Protein AF-0000000080676774 (afdb_homodimer)

Sequence (1352 aa):
MTILSKLVGLSRFTGVSVKSALNHGKLSYHTITRLPWWKQPISRSQILKSWKICGFGTGLAAITVRKAACAPKLNKRVDHLRRDDQNASMTISELWELIRPFFGWFFAAVVCAILSAYINIQIPLCLGDLVNGIVEIIKDESKNLRSHFDQLKPSAVHLVTLYIAQSALTFLYISFLTILGERMATKMRSNLFTKFLHHDMAFFDTHKTGELSARLNADVQEFKSSFKLCVSQGLRTFAQTIGCIGSLYFLSPTMTMYTVAVVPGIILAGSAIGAGLRQLSRRAQAQSATASAVSDEALTNMRTVRAFAMEKLESKLFDAELNKSRAMQEQLGIGIGVFQAGTNLFLNGMILSVLYGGSNLISKGEMTPGALMSFLVSAQTIQRSLSQLSIIFGTAIKGWTAGGRVLQFSRIEPSIPIDTGVCIPYHTLWGDIKFEDVTFTYPSRPGHSVFENLTLTIPAGQVVALCGPSGEGKSTITHLLERFYEPQSGRVTLDGKDLRELNVEWLRGQVIGLISQEPVLFATSVEENIRYGRPDATDDEVREAARAAHVDEFVNRFPHGYKTVVGERGAQLSGGQKQRIAIARAILKNPPILILDEATSALDSHSEKLVQEALNNVIKGRTVLVIAHRLSTIRSAQLIYVIKDKKALESGTHEQLMAKKGSMYKKLVEAHNVDSMTILSKLVGLSRFTGVSVKSALNHGKLSYHTITRLPWWKQPISRSQILKSWKICGFGTGLAAITVRKAACAPKLNKRVDHLRRDDQNASMTISELWELIRPFFGWFFAAVVCAILSAYINIQIPLCLGDLVNGIVEIIKDESKNLRSHFDQLKPSAVHLVTLYIAQSALTFLYISFLTILGERMATKMRSNLFTKFLHHDMAFFDTHKTGELSARLNADVQEFKSSFKLCVSQGLRTFAQTIGCIGSLYFLSPTMTMYTVAVVPGIILAGSAIGAGLRQLSRRAQAQSATASAVSDEALTNMRTVRAFAMEKLESKLFDAELNKSRAMQEQLGIGIGVFQAGTNLFLNGMILSVLYGGSNLISKGEMTPGALMSFLVSAQTIQRSLSQLSIIFGTAIKGWTAGGRVLQFSRIEPSIPIDTGVCIPYHTLWGDIKFEDVTFTYPSRPGHSVFENLTLTIPAGQVVALCGPSGEGKSTITHLLERFYEPQSGRVTLDGKDLRELNVEWLRGQVIGLISQEPVLFATSVEENIRYGRPDATDDEVREAARAAHVDEFVNRFPHGYKTVVGERGAQLSGGQKQRIAIARAILKNPPILILDEATSALDSHSEKLVQEALNNVIKGRTVLVIAHRLSTIRSAQLIYVIKDKKALESGTHEQLMAKKGSMYKKLVEAHNVDS

Foldseek 3Di:
DPPPPDPPPPPDPDDPCPPDPPDDDPPDPPDVPPPDPVPDPPDPVVVVVVVVVVPPPPVVVPPPVPPPPPPDPVPPVLVVVLDDLDQQFDDPVVVCVLCVVVVVLVVLLLVLLLVLLLLVLVLLVLVLVLVVVVVVCVVVVVVVHCPDPVVSVVSVVVNVVSVVSNVVSVVSNLVSLVVSLVVSLVVLLVLLVVQVVFAFPLVPVVDPPVVSVCLSPVLSVLLSVLVSCCSNLVSSLVSNLVSLLVVLCVQPVVLSVVLVVVVVVLVVVLVVLLVVLVVLVVVLVSLVSSLVVLVVVCVVPVVVCVVVVVVVVSVVVSVVSVVVSVVSVVVSVVSVVVSVVVLVVSLVVSLVSLVVVVVVCVVVVNHDPSSSSSNNVSSVSNSVSVVSVSVSVVSNVSSRSSVSVSVVSVPDHHPAGQAAADDDDPVLFQFKKWWAQFWADRPVGRVDTLAGGATDIQGGQFEEEEDEDPPSCLVVVVCVQLPSDDTPDTFMDGSRHGPSRHRNCCCDLQAEQEQAQQFFAAQFFLLVSLCVLPVPDDSVLLVVLCVLLVLQVVLVVDPVRRRDGLGGRSPNDDRLNRLSSSLSNRVSSLHQEYEAHQSQPPPDPVSSVSNVSSVVVSSHRHRYYHHHLDPVSQQPGQKYFYRDPNYGPDMGHPVVQCPDPPHPSVVSVVVVVVVD/DDPPPDPPPPPPPDDPCPPDPPDDDPPDPPDVPPPDPVPDDPDPVVVVVVVVVVPPPPVVVPPPVPPPPPPDPVPPVLVVVLDDLDQQFDDPVVVCVLLVVVVVLLVLLLVLLLVLLLLVLVLLVLVLVLVVVVVVCVVVVVVVHNPDPVVNVVSVVVNVVSVVSNVVSVVSNLVSLVVSLVVSLVVLLVLLVVQVVFAFPLVPVVDPPVVSVCLSPVLSVLLSVLVSCCSNLVSSLVSNLVSLLVVLCVQPVVLSVVLVVVVVVLVVVLVVLLVVLVVLVVVLVSLVSSLVVLVVVCVVPVVVCVVVVVVVVSVVVSVVSVVVSVVSVVVSVVSVVVSVVVLVVSLVVSLVSLVVVVVVCVVVVNHDPSSSSSNNVSSVSNSVSVVSVSVSVVSNVSSRSSVSVSVVSSPDHHPAGQAAADDDDPVLFQFKKWWAQFWADRPVGNVDTLAGGATDIQGGQFEEEEDEDPSSCLVVVVCVQLPSDDTPDTFMAGSRHGPSRHRNCCCDLQAEQEQAQQFFAAQFFLQVRLCVLPVPDDSVLLVVLCVLLVLQVVLVVDPVRRRDGLGGRSPNDDLLNRLSSSLSNRVSSLHQEYEAHQSQPPPDPVSSVSNVSSVVVSSHRHRYYHHHLDPVSQQPGQKYFYRDPNYGPDMGHPVVQCPDPPRPSVVSVVVVVVVD

pLDDT: mean 75.61, std 20.24, range [19.25, 97.44]

Structure (mmCIF, N/CA/C/O backbone):
data_AF-0000000080676774-model_v1
#
loop_
_entity.id
_entity.type
_entity.pdbx_description
1 polymer 'Mitochondrial potassium channel ATP-binding subunit'
#
loop_
_atom_site.group_PDB
_atom_site.id
_atom_site.type_symbol
_atom_site.label_atom_id
_atom_site.label_alt_id
_atom_site.label_comp_id
_atom_site.label_asym_id
_atom_site.label_entity_id
_atom_site.label_seq_id
_atom_site.pdbx_PDB_ins_code
_atom_site.Cartn_x
_atom_site.Cartn_y
_atom_site.Cartn_z
_atom_site.occupancy
_atom_site.B_iso_or_equiv
_atom_site.auth_seq_id
_atom_site.auth_comp_id
_atom_site.auth_asym_id
_atom_site.auth_atom_id
_atom_site.pdbx_PDB_model_num
ATOM 1 N N . MET A 1 1 ? 42.656 29.312 18.016 1 19.7 1 MET A N 1
ATOM 2 C CA . MET A 1 1 ? 43.062 28.938 19.391 1 19.7 1 MET A CA 1
ATOM 3 C C . MET A 1 1 ? 42.781 30.078 20.359 1 19.7 1 MET A C 1
ATOM 5 O O . MET A 1 1 ? 42.406 29.844 21.516 1 19.7 1 MET A O 1
ATOM 9 N N . THR A 1 2 ? 43.156 31.406 19.984 1 19.25 2 THR A N 1
ATOM 10 C CA . THR A 1 2 ? 43.625 32.438 20.906 1 19.25 2 THR A CA 1
ATOM 11 C C . THR A 1 2 ? 42.469 33.031 21.688 1 19.25 2 THR A C 1
ATOM 13 O O . THR A 1 2 ? 42.625 33.469 22.828 1 19.25 2 THR A O 1
ATOM 16 N N . ILE A 1 3 ? 41.312 33.344 20.938 1 20.16 3 ILE A N 1
ATOM 17 C CA . ILE A 1 3 ? 40.438 34.406 21.422 1 20.16 3 ILE A CA 1
ATOM 18 C C . ILE A 1 3 ? 39.688 33.938 22.641 1 20.16 3 ILE A C 1
ATOM 20 O O . ILE A 1 3 ? 38.844 34.688 23.188 1 20.16 3 ILE A O 1
ATOM 24 N N . LEU A 1 4 ? 39.656 32.531 22.953 1 20.3 4 LEU A N 1
ATOM 25 C CA . LEU A 1 4 ? 38.781 31.828 23.906 1 20.3 4 LEU A CA 1
ATOM 26 C C . LEU A 1 4 ? 39.156 32.219 25.328 1 20.3 4 LEU A C 1
ATOM 28 O O . LEU A 1 4 ? 38.5 31.75 26.281 1 20.3 4 LEU A O 1
ATOM 32 N N . SER A 1 5 ? 40.344 32.75 25.562 1 20.89 5 SER A N 1
ATOM 33 C CA . SER A 1 5 ? 40.969 32.656 26.875 1 20.89 5 SER A CA 1
ATOM 34 C C . SER A 1 5 ? 40.312 33.625 27.859 1 20.89 5 SER A C 1
ATOM 36 O O . SER A 1 5 ? 40.312 33.344 29.062 1 20.89 5 SER A O 1
ATOM 38 N N . LYS A 1 6 ? 40.031 34.875 27.484 1 21.86 6 LYS A N 1
ATOM 39 C CA . LYS A 1 6 ? 40.125 35.969 28.453 1 21.86 6 LYS A CA 1
ATOM 40 C C . LYS A 1 6 ? 38.938 36 29.391 1 21.86 6 LYS A C 1
ATOM 42 O O . LYS A 1 6 ? 38.812 36.875 30.25 1 21.86 6 LYS A O 1
ATOM 47 N N . LEU A 1 7 ? 37.812 35.281 29.047 1 19.92 7 LEU A N 1
ATOM 48 C CA . LEU A 1 7 ? 36.562 35.656 29.703 1 19.92 7 LEU A CA 1
ATOM 49 C C . LEU A 1 7 ? 36.562 35.219 31.156 1 19.92 7 LEU A C 1
ATOM 51 O O . LEU A 1 7 ? 35.5 35.094 31.781 1 19.92 7 LEU A O 1
ATOM 55 N N . VAL A 1 8 ? 37.719 34.812 31.781 1 22.61 8 VAL A N 1
ATOM 56 C CA . VAL A 1 8 ? 37.781 34.125 33.062 1 22.61 8 VAL A CA 1
ATOM 57 C C . VAL A 1 8 ? 37.438 35.094 34.188 1 22.61 8 VAL A C 1
ATOM 59 O O . VAL A 1 8 ? 37.062 34.656 35.281 1 22.61 8 VAL A O 1
ATOM 62 N N . GLY A 1 9 ? 37.656 36.406 34.125 1 20.67 9 GLY A N 1
ATOM 63 C CA . GLY A 1 9 ? 38.062 37.094 35.344 1 20.67 9 GLY A CA 1
ATOM 64 C C . GLY A 1 9 ? 36.938 37.344 36.312 1 20.67 9 GLY A C 1
ATOM 65 O O . GLY A 1 9 ? 37.156 37.844 37.406 1 20.67 9 GLY A O 1
ATOM 66 N N . LEU A 1 10 ? 35.625 37.688 35.938 1 20.42 10 LEU A N 1
ATOM 67 C CA . LEU A 1 10 ? 34.812 38.625 36.688 1 20.42 10 LEU A CA 1
ATOM 68 C C . LEU A 1 10 ? 34.281 37.938 37.969 1 20.42 10 LEU A C 1
ATOM 70 O O . LEU A 1 10 ? 33.219 37.312 37.938 1 20.42 10 LEU A O 1
ATOM 74 N N . SER A 1 11 ? 34.969 37.188 38.75 1 21.75 11 SER A N 1
ATOM 75 C CA . SER A 1 11 ? 34.531 36.406 39.906 1 21.75 11 SER A CA 1
ATOM 76 C C . SER A 1 11 ? 33.969 37.281 41 1 21.75 11 SER A C 1
ATOM 78 O O . SER A 1 11 ? 33.25 36.812 41.875 1 21.75 11 SER A O 1
ATOM 80 N N . ARG A 1 12 ? 34.469 38.5 41.344 1 23.06 12 ARG A N 1
ATOM 81 C CA . ARG A 1 12 ? 34.562 38.875 42.75 1 23.06 12 ARG A CA 1
ATOM 82 C C . ARG A 1 12 ? 33.25 39.469 43.281 1 23.06 12 ARG A C 1
ATOM 84 O O . ARG A 1 12 ? 33.125 40.688 43.344 1 23.06 12 ARG A O 1
ATOM 91 N N . PHE A 1 13 ? 32.062 39.312 42.781 1 22.08 13 PHE A N 1
ATOM 92 C CA . PHE A 1 13 ? 30.984 40.125 43.281 1 22.08 13 PHE A CA 1
ATOM 93 C C . PHE A 1 13 ? 30.766 39.906 44.781 1 22.08 13 PHE A C 1
ATOM 95 O O . PHE A 1 13 ? 30.484 38.781 45.188 1 22.08 13 PHE A O 1
ATOM 102 N N . THR A 1 14 ? 31.266 40.812 45.719 1 20.97 14 THR A N 1
ATOM 103 C CA . THR A 1 14 ? 31.344 40.906 47.156 1 20.97 14 THR A CA 1
ATOM 104 C C . THR A 1 14 ? 29.953 40.906 47.781 1 20.97 14 THR A C 1
ATOM 106 O O . THR A 1 14 ? 28.969 41.281 47.125 1 20.97 14 THR A O 1
ATOM 109 N N . GLY A 1 15 ? 29.656 40.344 49.062 1 22.48 15 GLY A N 1
ATOM 110 C CA . GLY A 1 15 ? 28.672 39.906 50.062 1 22.48 15 GLY A CA 1
ATOM 111 C C . GLY A 1 15 ? 27.938 41.094 50.688 1 22.48 15 GLY A C 1
ATOM 112 O O . GLY A 1 15 ? 28.391 41.656 51.688 1 22.48 15 GLY A O 1
ATOM 113 N N . VAL A 1 16 ? 27.422 42.094 49.969 1 22.05 16 VAL A N 1
ATOM 114 C CA . VAL A 1 16 ? 26.875 43.281 50.656 1 22.05 16 VAL A CA 1
ATOM 115 C C . VAL A 1 16 ? 25.812 42.812 51.656 1 22.05 16 VAL A C 1
ATOM 117 O O . VAL A 1 16 ? 24.938 42 51.344 1 22.05 16 VAL A O 1
ATOM 120 N N . SER A 1 17 ? 25.969 43.094 53.062 1 23.58 17 SER A N 1
ATOM 121 C CA . SER A 1 17 ? 25.359 42.812 54.344 1 23.58 17 SER A CA 1
ATOM 122 C C . SER A 1 17 ? 23.969 43.438 54.469 1 23.58 17 SER A C 1
ATOM 124 O O . SER A 1 17 ? 23.844 44.688 54.5 1 23.58 17 SER A O 1
ATOM 126 N N . VAL A 1 18 ? 22.953 43 53.781 1 20.7 18 VAL A N 1
ATOM 127 C CA . VAL A 1 18 ? 21.562 43.438 53.75 1 20.7 18 VAL A CA 1
ATOM 128 C C . VAL A 1 18 ? 21 43.469 55.188 1 20.7 18 VAL A C 1
ATOM 130 O O . VAL A 1 18 ? 19.781 43.5 55.375 1 20.7 18 VAL A O 1
ATOM 133 N N . LYS A 1 19 ? 21.859 43.5 56.281 1 22.14 19 LYS A N 1
ATOM 134 C CA . LYS A 1 19 ? 21.281 43.312 57.594 1 22.14 19 LYS A CA 1
ATOM 135 C C . LYS A 1 19 ? 20.25 44.406 57.906 1 22.14 19 LYS A C 1
ATOM 137 O O . LYS A 1 19 ? 19.219 44.125 58.531 1 22.14 19 LYS A O 1
ATOM 142 N N . SER A 1 20 ? 20.656 45.625 57.812 1 22.12 20 SER A N 1
ATOM 143 C CA . SER A 1 20 ? 20.266 46.562 58.875 1 22.12 20 SER A CA 1
ATOM 144 C C . SER A 1 20 ? 18.828 47 58.719 1 22.12 20 SER A C 1
ATOM 146 O O . SER A 1 20 ? 18.234 47.594 59.656 1 22.12 20 SER A O 1
ATOM 148 N N . ALA A 1 21 ? 18.391 47.219 57.469 1 21.8 21 ALA A N 1
ATOM 149 C CA . ALA A 1 21 ? 17.297 48.188 57.406 1 21.8 21 ALA A CA 1
ATOM 150 C C . ALA A 1 21 ? 16.031 47.594 58 1 21.8 21 ALA A C 1
ATOM 152 O O . ALA A 1 21 ? 14.945 48.156 57.844 1 21.8 21 ALA A O 1
ATOM 153 N N . LEU A 1 22 ? 16.109 46.406 58.688 1 22.36 22 LEU A N 1
ATOM 154 C CA . LEU A 1 22 ? 14.891 45.75 59.156 1 22.36 22 LEU A CA 1
ATOM 155 C C . LEU A 1 22 ? 14.242 46.531 60.281 1 22.36 22 LEU A C 1
ATOM 157 O O . LEU A 1 22 ? 13.266 46.094 60.875 1 22.36 22 LEU A O 1
ATOM 161 N N . ASN A 1 23 ? 14.969 47.562 60.75 1 20.56 23 ASN A N 1
ATOM 162 C CA . ASN A 1 23 ? 14.625 47.844 62.125 1 20.56 23 ASN A CA 1
ATOM 163 C C . ASN A 1 23 ? 13.156 48.219 62.281 1 20.56 23 ASN A C 1
ATOM 165 O O . ASN A 1 23 ? 12.461 47.719 63.156 1 20.56 23 ASN A O 1
ATOM 169 N N . HIS A 1 24 ? 12.773 49.5 62.031 1 22.58 24 HIS A N 1
ATOM 170 C CA . HIS A 1 24 ? 12.055 50.312 63 1 22.58 24 HIS A CA 1
ATOM 171 C C . HIS A 1 24 ? 10.562 50 63 1 22.58 24 HIS A C 1
ATOM 173 O O . HIS A 1 24 ? 9.867 50.219 63.969 1 22.58 24 HIS A O 1
ATOM 179 N N . GLY A 1 25 ? 9.852 50.125 61.844 1 20.02 25 GLY A N 1
ATOM 180 C CA . GLY A 1 25 ? 8.531 50.719 62 1 20.02 25 GLY A CA 1
ATOM 181 C C . GLY A 1 25 ? 7.539 49.781 62.656 1 20.02 25 GLY A C 1
ATOM 182 O O . GLY A 1 25 ? 7.184 48.75 62.125 1 20.02 25 GLY A O 1
ATOM 183 N N . LYS A 1 26 ? 7.539 49.656 64 1 25.92 26 LYS A N 1
ATOM 184 C CA . LYS A 1 26 ? 6.68 48.875 64.875 1 25.92 26 LYS A CA 1
ATOM 185 C C . LYS A 1 26 ? 5.207 49.156 64.625 1 25.92 26 LYS A C 1
ATOM 187 O O . LYS A 1 26 ? 4.645 50.062 65.25 1 25.92 26 LYS A O 1
ATOM 192 N N . LEU A 1 27 ? 4.773 49.656 63.438 1 20.64 27 LEU A N 1
ATOM 193 C CA . LEU A 1 27 ? 3.383 50.094 63.438 1 20.64 27 LEU A CA 1
ATOM 194 C C . LEU A 1 27 ? 2.488 49.062 64.125 1 20.64 27 LEU A C 1
ATOM 196 O O . LEU A 1 27 ? 2.678 47.875 63.938 1 20.64 27 LEU A O 1
ATOM 200 N N . SER A 1 28 ? 1.714 49.5 65.188 1 24.19 28 SER A N 1
ATOM 201 C CA . SER A 1 28 ? 0.83 48.906 66.188 1 24.19 28 SER A CA 1
ATOM 202 C C . SER A 1 28 ? -0.231 48.031 65.5 1 24.19 28 SER A C 1
ATOM 204 O O . SER A 1 28 ? -0.978 48.5 64.625 1 24.19 28 SER A O 1
ATOM 206 N N . TYR A 1 29 ? -0.051 46.75 65.312 1 23.08 29 TYR A N 1
ATOM 207 C CA . TYR A 1 29 ? -0.791 45.625 64.812 1 23.08 29 TYR A CA 1
ATOM 208 C C . TYR A 1 29 ? -2.115 45.438 65.5 1 23.08 29 TYR A C 1
ATOM 210 O O . TYR A 1 29 ? -2.799 44.438 65.312 1 23.08 29 TYR A O 1
ATOM 218 N N . HIS A 1 30 ? -2.406 46.344 66.562 1 24.12 30 HIS A N 1
ATOM 219 C CA . HIS A 1 30 ? -3.35 45.812 67.562 1 24.12 30 HIS A CA 1
ATOM 220 C C . HIS A 1 30 ? -4.699 45.5 66.875 1 24.12 30 HIS A C 1
ATOM 222 O O . HIS A 1 30 ? -5.371 44.531 67.312 1 24.12 30 HIS A O 1
ATOM 228 N N . THR A 1 31 ? -5.34 46.594 66.375 1 24.75 31 THR A N 1
ATOM 229 C CA . THR A 1 31 ? -6.785 46.688 66.562 1 24.75 31 THR A CA 1
ATOM 230 C C . THR A 1 31 ? -7.512 45.625 65.75 1 24.75 31 THR A C 1
ATOM 232 O O . THR A 1 31 ? -8.703 45.375 65.938 1 24.75 31 THR A O 1
ATOM 235 N N . ILE A 1 32 ? -6.969 45.344 64.5 1 24.78 32 ILE A N 1
ATOM 236 C CA . ILE A 1 32 ? -7.973 44.781 63.625 1 24.78 32 ILE A CA 1
ATOM 237 C C . ILE A 1 32 ? -8.398 43.406 64.125 1 24.78 32 ILE A C 1
ATOM 239 O O . ILE A 1 32 ? -8.109 42.375 63.5 1 24.78 32 ILE A O 1
ATOM 243 N N . THR A 1 33 ? -8.234 43.094 65.438 1 26.11 33 THR A N 1
ATOM 244 C CA . THR A 1 33 ? -8.391 41.75 65.938 1 26.11 33 THR A CA 1
ATOM 245 C C . THR A 1 33 ? -9.82 41.281 65.75 1 26.11 33 THR A C 1
ATOM 247 O O . THR A 1 33 ? -10.055 40.062 65.625 1 26.11 33 THR A O 1
ATOM 250 N N . ARG A 1 34 ? -10.875 41.969 66.25 1 28.61 34 ARG A N 1
ATOM 251 C CA . ARG A 1 34 ? -12.016 41.344 66.875 1 28.61 34 ARG A CA 1
ATOM 252 C C . ARG A 1 34 ? -12.992 40.781 65.875 1 28.61 34 ARG A C 1
ATOM 254 O O . ARG A 1 34 ? -14.148 40.5 66.188 1 28.61 34 ARG A O 1
ATOM 261 N N . LEU A 1 35 ? -12.859 41 64.688 1 27.3 35 LEU A N 1
ATOM 262 C CA . LEU A 1 35 ? -14.094 40.656 63.969 1 27.3 35 LEU A CA 1
ATOM 263 C C . LEU A 1 35 ? -14.484 39.219 64.188 1 27.3 35 LEU A C 1
ATOM 265 O O . LEU A 1 35 ? -13.68 38.312 63.969 1 27.3 35 LEU A O 1
ATOM 269 N N . PRO A 1 36 ? -15.586 38.906 65.062 1 27.97 36 PRO A N 1
ATOM 270 C CA . PRO A 1 36 ? -15.969 37.656 65.75 1 27.97 36 PRO A CA 1
ATOM 271 C C . PRO A 1 36 ? -16.141 36.5 64.75 1 27.97 36 PRO A C 1
ATOM 273 O O . PRO A 1 36 ? -15.984 35.344 65.125 1 27.97 36 PRO A O 1
ATOM 276 N N . TRP A 1 37 ? -16.922 36.875 63.719 1 32.91 37 TRP A N 1
ATOM 277 C CA . TRP A 1 37 ? -17.688 35.781 63.125 1 32.91 37 TRP A CA 1
ATOM 278 C C . TRP A 1 37 ? -16.766 34.688 62.656 1 32.91 37 TRP A C 1
ATOM 280 O O . TRP A 1 37 ? -17.219 33.656 62.125 1 32.91 37 TRP A O 1
ATOM 290 N N . TRP A 1 38 ? -15.492 35.031 62.531 1 31.84 38 TRP A N 1
ATOM 291 C CA . TRP A 1 38 ? -14.555 34.125 61.875 1 31.84 38 TRP A CA 1
ATOM 292 C C . TRP A 1 38 ? -14.445 32.812 62.688 1 31.84 38 TRP A C 1
ATOM 294 O O . TRP A 1 38 ? -13.617 31.969 62.406 1 31.84 38 TRP A O 1
ATOM 304 N N . LYS A 1 39 ? -14.961 32.969 63.812 1 31.59 39 LYS A N 1
ATOM 305 C CA . LYS A 1 39 ? -14.523 31.953 64.812 1 31.59 39 LYS A CA 1
ATOM 306 C C . LYS A 1 39 ? -15.156 30.594 64.5 1 31.59 39 LYS A C 1
ATOM 308 O O . LYS A 1 39 ? -14.898 29.625 65.25 1 31.59 39 LYS A O 1
ATOM 313 N N . GLN A 1 40 ? -16.359 30.672 64 1 33.31 40 GLN A N 1
ATOM 314 C CA . GLN A 1 40 ? -16.891 29.359 64.312 1 33.31 40 GLN A CA 1
ATOM 315 C C . GLN A 1 40 ? -16.188 28.281 63.5 1 33.31 40 GLN A C 1
ATOM 317 O O . GLN A 1 40 ? -15.914 28.484 62.312 1 33.31 40 GLN A O 1
ATOM 322 N N . PRO A 1 41 ? -15.562 27.266 64.188 1 33.28 41 PRO A N 1
ATOM 323 C CA . PRO A 1 41 ? -14.75 26.219 63.562 1 33.28 41 PRO A CA 1
ATOM 324 C C . PRO A 1 41 ? -15.508 25.406 62.531 1 33.28 41 PRO A C 1
ATOM 326 O O . PRO A 1 41 ? -16.594 24.906 62.781 1 33.28 41 PRO A O 1
ATOM 329 N N . ILE A 1 42 ? -15.625 25.906 61.344 1 37.16 42 ILE A N 1
ATOM 330 C CA . ILE A 1 42 ? -16.312 25.094 60.344 1 37.16 42 ILE A CA 1
ATOM 331 C C . ILE A 1 42 ? -15.805 23.656 60.438 1 37.16 42 ILE A C 1
ATOM 333 O O . ILE A 1 42 ? -14.609 23.406 60.312 1 37.16 42 ILE A O 1
ATOM 337 N N . SER A 1 43 ? -16.453 22.766 61.25 1 32.94 43 SER A N 1
ATOM 338 C CA . SER A 1 43 ? -15.969 21.422 61.531 1 32.94 43 SER A CA 1
ATOM 339 C C . SER A 1 43 ? -15.531 20.703 60.25 1 32.94 43 SER A C 1
ATOM 341 O O . SER A 1 43 ? -16.047 20.984 59.188 1 32.94 43 SER A O 1
ATOM 343 N N . ARG A 1 44 ? -14.352 20.188 60.344 1 39.09 44 ARG A N 1
ATOM 344 C CA . ARG A 1 44 ? -13.633 19.422 59.312 1 39.09 44 ARG A CA 1
ATOM 345 C C . ARG A 1 44 ? -14.57 18.438 58.625 1 39.09 44 ARG A C 1
ATOM 347 O O . ARG A 1 44 ? -14.352 18.094 57.469 1 39.09 44 ARG A O 1
ATOM 354 N N . SER A 1 45 ? -15.547 17.984 59.469 1 37.75 45 SER A N 1
ATOM 355 C CA . SER A 1 45 ? -16.344 16.875 59 1 37.75 45 SER A CA 1
ATOM 356 C C . SER A 1 45 ? -17.25 17.297 57.844 1 37.75 45 SER A C 1
ATOM 358 O O . SER A 1 45 ? -17.547 16.5 56.938 1 37.75 45 SER A O 1
ATOM 360 N N . GLN A 1 46 ? -17.688 18.547 58.031 1 34.62 46 GLN A N 1
ATOM 361 C CA . GLN A 1 46 ? -18.703 18.891 57.031 1 34.62 46 GLN A CA 1
ATOM 362 C C . GLN A 1 46 ? -18.094 19.109 55.656 1 34.62 46 GLN A C 1
ATOM 364 O O . GLN A 1 46 ? -18.75 18.875 54.625 1 34.62 46 GLN A O 1
ATOM 369 N N . ILE A 1 47 ? -16.984 19.766 55.75 1 35.78 47 ILE A N 1
ATOM 370 C CA . ILE A 1 47 ? -16.391 19.922 54.438 1 35.78 47 ILE A CA 1
ATOM 371 C C . ILE A 1 47 ? -16.156 18.547 53.812 1 35.78 47 ILE A C 1
ATOM 373 O O . ILE A 1 47 ? -16.391 18.359 52.625 1 35.78 47 ILE A O 1
ATOM 377 N N . LEU A 1 48 ? -15.781 17.641 54.688 1 32.91 48 LEU A N 1
ATOM 378 C CA . LEU A 1 48 ? -15.562 16.297 54.156 1 32.91 48 LEU A CA 1
ATOM 379 C C . LEU A 1 48 ? -16.875 15.688 53.656 1 32.91 48 LEU A C 1
ATOM 381 O O . LEU A 1 48 ? -16.891 14.953 52.656 1 32.91 48 LEU A O 1
ATOM 385 N N . LYS A 1 49 ? -17.906 16.031 54.375 1 33.25 49 LYS A N 1
ATOM 386 C CA . LYS A 1 49 ? -19.156 15.414 53.938 1 33.25 49 LYS A CA 1
ATOM 387 C C . LYS A 1 49 ? -19.625 16 52.625 1 33.25 49 LYS A C 1
ATOM 389 O O . LYS A 1 49 ? -20.234 15.297 51.812 1 33.25 49 LYS A O 1
ATOM 394 N N . SER A 1 50 ? -19.594 17.359 52.688 1 28.95 50 SER A N 1
ATOM 395 C CA . SER A 1 50 ? -20.109 17.875 51.406 1 28.95 50 SER A CA 1
ATOM 396 C C . SER A 1 50 ? -19.266 17.391 50.25 1 28.95 50 SER A C 1
ATOM 398 O O . SER A 1 50 ? -19.75 17.359 49.094 1 28.95 50 SER A O 1
ATOM 400 N N . TRP A 1 51 ? -18 17.422 50.469 1 31.22 51 TRP A N 1
ATOM 401 C CA . TRP A 1 51 ? -17.234 16.812 49.406 1 31.22 51 TRP A CA 1
ATOM 402 C C . TRP A 1 51 ? -17.703 15.398 49.125 1 31.22 51 TRP A C 1
ATOM 404 O O . TRP A 1 51 ? -17.516 14.867 48.031 1 31.22 51 TRP A O 1
ATOM 414 N N . LYS A 1 52 ? -18.188 14.773 50.188 1 28.73 52 LYS A N 1
ATOM 415 C CA . LYS A 1 52 ? -18.719 13.422 50.031 1 28.73 52 LYS A CA 1
ATOM 416 C C . LYS A 1 52 ? -19.938 13.422 49.094 1 28.73 52 LYS A C 1
ATOM 418 O O . LYS A 1 52 ? -20.188 12.438 48.406 1 28.73 52 LYS A O 1
ATOM 423 N N . ILE A 1 53 ? -20.875 14.375 49.406 1 28.22 53 ILE A N 1
ATOM 424 C CA . ILE A 1 53 ? -22.078 14.273 48.594 1 28.22 53 ILE A CA 1
ATOM 425 C C . ILE A 1 53 ? -21.75 14.562 47.125 1 28.22 53 ILE A C 1
ATOM 427 O O . ILE A 1 53 ? -22.391 14.023 46.219 1 28.22 53 ILE A O 1
ATOM 431 N N . CYS A 1 54 ? -21.078 15.781 46.906 1 27.28 54 CYS A N 1
ATOM 432 C CA . CYS A 1 54 ? -20.859 15.898 45.469 1 27.28 54 CYS A CA 1
ATOM 433 C C . CYS A 1 54 ? -20.031 14.734 44.969 1 27.28 54 CYS A C 1
ATOM 435 O O . CYS A 1 54 ? -18.859 14.586 45.312 1 27.28 54 CYS A O 1
ATOM 437 N N . GLY A 1 55 ? -20.453 13.492 45.125 1 27.59 55 GLY A N 1
ATOM 438 C CA . GLY A 1 55 ? -20.078 12.18 44.625 1 27.59 55 GLY A CA 1
ATOM 439 C C . GLY A 1 55 ? -19.344 12.242 43.312 1 27.59 55 GLY A C 1
ATOM 440 O O . GLY A 1 55 ? -19.938 12.023 42.25 1 27.59 55 GLY A O 1
ATOM 441 N N . PHE A 1 56 ? -18.734 13.258 43.062 1 26.73 56 PHE A N 1
ATOM 442 C CA . PHE A 1 56 ? -18.078 13.211 41.75 1 26.73 56 PHE A CA 1
ATOM 443 C C . PHE A 1 56 ? -17.344 11.898 41.562 1 26.73 56 PHE A C 1
ATOM 445 O O . PHE A 1 56 ? -16.516 11.523 42.406 1 26.73 56 PHE A O 1
ATOM 452 N N . GLY A 1 57 ? -17.953 10.859 40.844 1 27.31 57 GLY A N 1
ATOM 453 C CA . GLY A 1 57 ? -17.641 9.508 40.406 1 27.31 57 GLY A CA 1
ATOM 454 C C . GLY A 1 57 ? -16.234 9.344 39.875 1 27.31 57 GLY A C 1
ATOM 455 O O . GLY A 1 57 ? -15.945 9.656 38.719 1 27.31 57 GLY A O 1
ATOM 456 N N . THR A 1 58 ? -15.281 9.719 40.438 1 28.02 58 THR A N 1
ATOM 457 C CA . THR A 1 58 ? -13.945 9.188 40.188 1 28.02 58 THR A CA 1
ATOM 458 C C . THR A 1 58 ? -13.977 7.668 40.062 1 28.02 58 THR A C 1
ATOM 460 O O . THR A 1 58 ? -12.938 7.035 39.875 1 28.02 58 THR A O 1
ATOM 463 N N . GLY A 1 59 ? -14.914 6.945 40.688 1 28.23 59 GLY A N 1
ATOM 464 C CA . GLY A 1 59 ? -15.086 5.5 40.625 1 28.23 59 GLY A CA 1
ATOM 465 C C . GLY A 1 59 ? -15.203 4.977 39.219 1 28.23 59 GLY A C 1
ATOM 466 O O . GLY A 1 59 ? -15.133 3.768 39 1 28.23 59 GLY A O 1
ATOM 467 N N . LEU A 1 60 ? -15.852 5.77 38.438 1 26.06 60 LEU A N 1
ATOM 468 C CA . LEU A 1 60 ? -16.219 5.098 37.219 1 26.06 60 LEU A CA 1
ATOM 469 C C . LEU A 1 60 ? -14.969 4.629 36.469 1 26.06 60 LEU A C 1
ATOM 471 O O . LEU A 1 60 ? -15.07 3.893 35.469 1 26.06 60 LEU A O 1
ATOM 475 N N . ALA A 1 61 ? -13.906 5.316 36.688 1 28.73 61 ALA A N 1
ATOM 476 C CA . ALA A 1 61 ? -12.781 4.836 35.875 1 28.73 61 ALA A CA 1
ATOM 477 C C . ALA A 1 61 ? -12.367 3.428 36.312 1 28.73 61 ALA A C 1
ATOM 479 O O . ALA A 1 61 ? -11.875 2.646 35.5 1 28.73 61 ALA A O 1
ATOM 480 N N . ALA A 1 62 ? -12.375 3.17 37.594 1 29.17 62 ALA A N 1
ATOM 481 C CA . ALA A 1 62 ? -11.852 1.893 38.094 1 29.17 62 ALA A CA 1
ATOM 482 C C . ALA A 1 62 ? -12.719 0.731 37.594 1 29.17 62 ALA A C 1
ATOM 484 O O . ALA A 1 62 ? -12.289 -0.423 37.625 1 29.17 62 ALA A O 1
ATOM 485 N N . ILE A 1 63 ? -14.031 0.904 37.719 1 28.36 63 ILE A N 1
ATOM 486 C CA . ILE A 1 63 ? -14.859 -0.29 37.625 1 28.36 63 ILE A CA 1
ATOM 487 C C . ILE A 1 63 ? -14.57 -1.002 36.312 1 28.36 63 ILE A C 1
ATOM 489 O O . ILE A 1 63 ? -14.461 -2.23 36.281 1 28.36 63 ILE A O 1
ATOM 493 N N . THR A 1 64 ? -14.898 -0.311 35.219 1 27.72 64 THR A N 1
ATOM 494 C CA . THR A 1 64 ? -15.242 -1.144 34.094 1 27.72 64 THR A CA 1
ATOM 495 C C . THR A 1 64 ? -14.008 -1.857 33.531 1 27.72 64 THR A C 1
ATOM 497 O O . THR A 1 64 ? -14.062 -2.486 32.5 1 27.72 64 THR A O 1
ATOM 500 N N . VAL A 1 65 ? -12.953 -1.639 34.25 1 28.14 65 VAL A N 1
ATOM 501 C CA . VAL A 1 65 ? -11.93 -2.438 33.562 1 28.14 65 VAL A CA 1
ATOM 502 C C . VAL A 1 65 ? -12.203 -3.922 33.781 1 28.14 65 VAL A C 1
ATOM 504 O O . VAL A 1 65 ? -11.273 -4.711 33.969 1 28.14 65 VAL A O 1
ATOM 507 N N . ARG A 1 66 ? -13.289 -4.285 34.375 1 26.69 66 ARG A N 1
ATOM 508 C CA . ARG A 1 66 ? -13.273 -5.746 34.406 1 26.69 66 ARG A CA 1
ATOM 509 C C . ARG A 1 66 ? -12.984 -6.328 33.031 1 26.69 66 ARG A C 1
ATOM 511 O O . ARG A 1 66 ? -13.664 -5.992 32.062 1 26.69 66 ARG A O 1
ATOM 518 N N . LYS A 1 67 ? -11.828 -6.828 32.969 1 29.84 67 LYS A N 1
ATOM 519 C CA . LYS A 1 67 ? -11.352 -7.734 31.938 1 29.84 67 LYS A CA 1
ATOM 520 C C . LYS A 1 67 ? -12.391 -8.812 31.625 1 29.84 67 LYS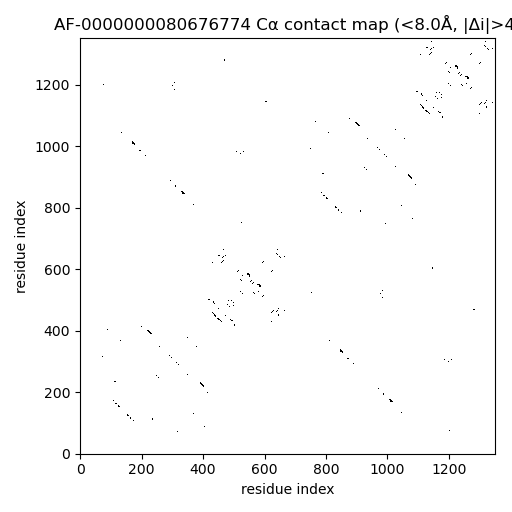 A C 1
ATOM 522 O O . LYS A 1 67 ? -12.594 -9.727 32.438 1 29.84 67 LYS A O 1
ATOM 527 N N . ALA A 1 68 ? -13.594 -8.5 31.422 1 28.16 68 ALA A N 1
ATOM 528 C CA . ALA A 1 68 ? -14.32 -9.695 31 1 28.16 68 ALA A CA 1
ATOM 529 C C . ALA A 1 68 ? -13.469 -10.562 30.078 1 28.16 68 ALA A C 1
ATOM 531 O O . ALA A 1 68 ? -13.102 -10.148 28.984 1 28.16 68 ALA A O 1
ATOM 532 N N . ALA A 1 69 ? -12.641 -11.398 30.578 1 29.16 69 ALA A N 1
ATOM 533 C CA . ALA A 1 69 ? -11.805 -12.484 30.078 1 29.16 69 ALA A CA 1
ATOM 534 C C . ALA A 1 69 ? -12.586 -13.406 29.141 1 29.16 69 ALA A C 1
ATOM 536 O O . ALA A 1 69 ? -12.094 -14.461 28.75 1 29.16 69 ALA A O 1
ATOM 537 N N . CYS A 1 70 ? -13.914 -13.297 29.25 1 29.53 70 CYS A N 1
ATOM 538 C CA . CYS A 1 70 ? -14.391 -14.43 28.469 1 29.53 70 CYS A CA 1
ATOM 539 C C . CYS A 1 70 ? -14.016 -14.258 27 1 29.53 70 CYS A C 1
ATOM 541 O O . CYS A 1 70 ? -14.758 -13.648 26.234 1 29.53 70 CYS A O 1
ATOM 543 N N . ALA A 1 71 ? -12.852 -13.891 26.812 1 33.09 71 ALA A N 1
ATOM 544 C CA . ALA A 1 71 ? -12.43 -13.805 25.406 1 33.09 71 ALA A CA 1
ATOM 545 C C . ALA A 1 71 ? -12.828 -15.062 24.641 1 33.09 71 ALA A C 1
ATOM 547 O O . ALA A 1 71 ? -12.422 -16.172 24.984 1 33.09 71 ALA A O 1
ATOM 548 N N . PRO A 1 72 ? -13.797 -15.18 24.031 1 36.84 72 PRO A N 1
ATOM 549 C CA . PRO A 1 72 ? -14.016 -16.375 23.234 1 36.84 72 PRO A CA 1
ATOM 550 C C . PRO A 1 72 ? -12.766 -16.812 22.469 1 36.84 72 PRO A C 1
ATOM 552 O O . PRO A 1 72 ? -11.891 -15.977 22.172 1 36.84 72 PRO A O 1
ATOM 555 N N . LYS A 1 73 ? -12.398 -18.188 22.188 1 42.09 73 LYS A N 1
ATOM 556 C CA . LYS A 1 73 ? -11.328 -19.016 21.641 1 42.09 73 LYS A CA 1
ATOM 557 C C . LYS A 1 73 ? -10.875 -18.516 20.281 1 42.09 73 LYS A C 1
ATOM 559 O O . LYS A 1 73 ? -9.945 -19.062 19.688 1 42.09 73 LYS A O 1
ATOM 564 N N . LEU A 1 74 ? -11.57 -17.641 19.703 1 47.31 74 LEU A N 1
ATOM 565 C CA . LEU A 1 74 ? -11.203 -17.219 18.359 1 47.31 74 LEU A CA 1
ATOM 566 C C . LEU A 1 74 ? -9.938 -16.359 18.391 1 47.31 74 LEU A C 1
ATOM 568 O O . LEU A 1 74 ? -9.375 -16.031 17.328 1 47.31 74 LEU A O 1
ATOM 572 N N . ASN A 1 75 ? -9.328 -16.078 19.578 1 50.72 75 ASN A N 1
ATOM 573 C CA . ASN A 1 75 ? -8.305 -15.078 19.844 1 50.72 75 ASN A CA 1
ATOM 574 C C . ASN A 1 75 ? -6.918 -15.562 19.453 1 50.72 75 ASN A C 1
ATOM 576 O O . ASN A 1 75 ? -5.98 -14.773 19.359 1 50.72 75 ASN A O 1
ATOM 580 N N . LYS A 1 76 ? -6.809 -16.781 19.172 1 58.66 76 LYS A N 1
ATOM 581 C CA . LYS A 1 76 ? -5.43 -17.25 19.031 1 58.66 76 LYS A CA 1
ATOM 582 C C . LYS A 1 76 ? -4.852 -16.875 17.672 1 58.66 76 LYS A C 1
ATOM 584 O O . LYS A 1 76 ? -3.629 -16.812 17.516 1 58.66 76 LYS A O 1
ATOM 589 N N . ARG A 1 77 ? -5.738 -16.516 16.812 1 66.56 77 ARG A N 1
ATOM 590 C CA . ARG A 1 77 ? -5.258 -16.219 15.469 1 66.56 77 ARG A CA 1
ATOM 591 C C . ARG A 1 77 ? -4.555 -14.867 15.414 1 66.56 77 ARG A C 1
ATOM 593 O O . ARG A 1 77 ? -3.646 -14.656 14.609 1 66.56 77 ARG A O 1
ATOM 600 N N . VAL A 1 78 ? -4.859 -13.984 16.312 1 62.69 78 VAL A N 1
ATOM 601 C CA . VAL A 1 78 ? -4.398 -12.602 16.203 1 62.69 78 VAL A CA 1
ATOM 602 C C . VAL A 1 78 ? -3.078 -12.438 16.953 1 62.69 78 VAL A C 1
ATOM 604 O O . VAL A 1 78 ? -2.332 -11.492 16.719 1 62.69 78 VAL A O 1
ATOM 607 N N . ASP A 1 79 ? -2.697 -13.234 17.812 1 59.59 79 ASP A N 1
ATOM 608 C CA . ASP A 1 79 ? -1.533 -13.078 18.672 1 59.59 79 ASP A CA 1
ATOM 609 C C . ASP A 1 79 ? -0.251 -12.953 17.859 1 59.59 79 ASP A C 1
ATOM 611 O O . ASP A 1 79 ? 0.671 -12.227 18.234 1 59.59 79 ASP A O 1
ATOM 615 N N . HIS A 1 80 ? -0.251 -13.477 16.672 1 59.66 80 HIS A N 1
ATOM 616 C CA . HIS A 1 80 ? 0.983 -13.477 15.883 1 59.66 80 HIS A CA 1
ATOM 617 C C . HIS A 1 80 ? 1.104 -12.211 15.047 1 59.66 80 HIS A C 1
ATOM 619 O O . HIS A 1 80 ? 2.18 -11.906 14.523 1 59.66 80 HIS A O 1
ATOM 625 N N . LEU A 1 81 ? 0.107 -11.656 14.977 1 57.94 81 LEU A N 1
ATOM 626 C CA . LEU A 1 81 ? 0.118 -10.461 14.148 1 57.94 81 LEU A CA 1
ATOM 627 C C . LEU A 1 81 ? 0.687 -9.273 14.922 1 57.94 81 LEU A C 1
ATOM 629 O O . LEU A 1 81 ? 1.016 -8.242 14.328 1 57.94 81 LEU A O 1
ATOM 633 N N . ARG A 1 82 ? 0.885 -9.43 16.172 1 52.19 82 ARG A N 1
ATOM 634 C CA . ARG A 1 82 ? 1.381 -8.328 16.984 1 52.19 82 ARG A CA 1
ATOM 635 C C . ARG A 1 82 ? 2.881 -8.133 16.781 1 52.19 82 ARG A C 1
ATOM 637 O O . ARG A 1 82 ? 3.68 -8.992 17.156 1 52.19 82 ARG A O 1
ATOM 644 N N . ARG A 1 83 ? 3.365 -7.301 15.664 1 51.78 83 ARG A N 1
ATOM 645 C CA . ARG A 1 83 ? 4.758 -7.047 15.312 1 51.78 83 ARG A CA 1
ATOM 646 C C . ARG A 1 83 ? 5.414 -6.105 16.328 1 51.78 83 ARG A C 1
ATOM 648 O O . ARG A 1 83 ? 4.812 -5.113 16.734 1 51.78 83 ARG A O 1
ATOM 655 N N . ASP A 1 84 ? 6.551 -6.57 16.922 1 46.97 84 ASP A N 1
ATOM 656 C CA . ASP A 1 84 ? 7.426 -5.715 17.734 1 46.97 84 ASP A CA 1
ATOM 657 C C . ASP A 1 84 ? 8.023 -4.594 16.875 1 46.97 84 ASP A C 1
ATOM 659 O O . ASP A 1 84 ? 8.539 -4.844 15.789 1 46.97 84 ASP A O 1
ATOM 663 N N . ASP A 1 85 ? 7.637 -3.449 16.922 1 49.5 85 ASP A N 1
ATOM 664 C CA . ASP A 1 85 ? 8.188 -2.234 16.344 1 49.5 85 ASP A CA 1
ATOM 665 C C . ASP A 1 85 ? 9.703 -2.178 16.516 1 49.5 85 ASP A C 1
ATOM 667 O O . ASP A 1 85 ? 10.203 -2.146 17.641 1 49.5 85 ASP A O 1
ATOM 671 N N . GLN A 1 86 ? 10.484 -2.801 15.695 1 52.84 86 GLN A N 1
ATOM 672 C CA . GLN A 1 86 ? 11.93 -2.602 15.797 1 52.84 86 GLN A CA 1
ATOM 673 C C . GLN A 1 86 ? 12.273 -1.118 15.891 1 52.84 86 GLN A C 1
ATOM 675 O O . GLN A 1 86 ? 11.711 -0.298 15.156 1 52.84 86 GLN A O 1
ATOM 680 N N . ASN A 1 87 ? 12.844 -0.61 16.922 1 58.5 87 ASN A N 1
ATOM 681 C CA . ASN A 1 87 ? 13.344 0.709 17.297 1 58.5 87 ASN A CA 1
ATOM 682 C C . ASN A 1 87 ? 14.289 1.268 16.234 1 58.5 87 ASN A C 1
ATOM 684 O O . ASN A 1 87 ? 15.508 1.119 16.359 1 58.5 87 ASN A O 1
ATOM 688 N N . ALA A 1 88 ? 13.914 1.48 14.977 1 65.44 88 ALA A N 1
ATOM 689 C CA . ALA A 1 88 ? 14.789 2.111 13.984 1 65.44 88 ALA A CA 1
ATOM 690 C C . ALA A 1 88 ? 14.961 3.6 14.281 1 65.44 88 ALA A C 1
ATOM 692 O O . ALA A 1 88 ? 13.984 4.316 14.484 1 65.44 88 ALA A O 1
ATOM 693 N N . SER A 1 89 ? 16.375 3.977 14.695 1 76.12 89 SER A N 1
ATOM 694 C CA . SER A 1 89 ? 16.641 5.383 14.961 1 76.12 89 SER A CA 1
ATOM 695 C C . SER A 1 89 ? 17.641 5.957 13.953 1 76.12 89 SER A C 1
ATOM 697 O O . SER A 1 89 ? 18.453 5.219 13.391 1 76.12 89 SER A O 1
ATOM 699 N N . MET A 1 90 ? 17.438 7.164 13.555 1 81.19 90 MET A N 1
ATOM 700 C CA . MET A 1 90 ? 18.328 7.887 12.656 1 81.19 90 MET A CA 1
ATOM 701 C C . MET A 1 90 ? 19.391 8.648 13.438 1 81.19 90 MET A C 1
ATOM 703 O O . MET A 1 90 ? 19.172 9.031 14.586 1 81.19 90 MET A O 1
ATOM 707 N N . THR A 1 91 ? 20.625 8.742 12.852 1 79.75 91 THR A N 1
ATOM 708 C CA . THR A 1 91 ? 21.688 9.547 13.438 1 79.75 91 THR A CA 1
ATOM 709 C C . THR A 1 91 ? 21.703 10.945 12.828 1 79.75 91 THR A C 1
ATOM 711 O O . THR A 1 91 ? 21.266 11.141 11.688 1 79.75 91 THR A O 1
ATOM 714 N N . ILE A 1 92 ? 22.156 11.922 13.594 1 83.69 92 ILE A N 1
ATOM 715 C CA . ILE A 1 92 ? 22.234 13.312 13.156 1 83.69 92 ILE A CA 1
ATOM 716 C C . ILE A 1 92 ? 23.219 13.43 11.992 1 83.69 92 ILE A C 1
ATOM 718 O O . ILE A 1 92 ? 23.016 14.242 11.078 1 83.69 92 ILE A O 1
ATOM 722 N N . SER A 1 93 ? 24.203 12.539 11.977 1 86.12 93 SER A N 1
ATOM 723 C CA . SER A 1 93 ? 25.172 12.555 10.891 1 86.12 93 SER A CA 1
ATOM 724 C C . SER A 1 93 ? 24.531 12.141 9.57 1 86.12 93 SER A C 1
ATOM 726 O O . SER A 1 93 ? 24.875 12.68 8.516 1 86.12 93 SER A O 1
ATOM 728 N N . GLU A 1 94 ? 23.625 11.281 9.648 1 87.81 94 GLU A N 1
ATOM 729 C CA . GLU A 1 94 ? 22.922 10.836 8.445 1 87.81 94 GLU A CA 1
ATOM 730 C C . GLU A 1 94 ? 21.984 11.922 7.914 1 87.81 94 GLU A C 1
ATOM 732 O O . GLU A 1 94 ? 21.844 12.07 6.699 1 87.81 94 GLU A O 1
ATOM 737 N N . LEU A 1 95 ? 21.406 12.586 8.82 1 87.19 95 LEU A N 1
ATOM 738 C CA . LEU A 1 95 ? 20.562 13.703 8.414 1 87.19 95 LEU A CA 1
ATOM 739 C C . LEU A 1 95 ? 21.375 14.773 7.707 1 87.19 95 LEU A C 1
ATOM 741 O O . LEU A 1 95 ? 20.938 15.336 6.699 1 87.19 95 LEU A O 1
ATOM 745 N N . TRP A 1 96 ? 22.562 15 8.266 1 87.25 96 TRP A N 1
ATOM 746 C CA . TRP A 1 96 ? 23.438 16 7.684 1 87.25 96 TRP A CA 1
ATOM 747 C C . TRP A 1 96 ? 23.906 15.586 6.289 1 87.25 96 TRP A C 1
ATOM 749 O O . TRP A 1 96 ? 24.062 16.422 5.402 1 87.25 96 TRP A O 1
ATOM 759 N N . GLU A 1 97 ? 24.078 14.336 6.094 1 87.88 97 GLU A N 1
ATOM 760 C CA . GLU A 1 97 ? 24.484 13.836 4.785 1 87.88 97 GLU A CA 1
ATOM 761 C C . GLU A 1 97 ? 23.359 14.016 3.758 1 87.88 97 GLU A C 1
ATOM 763 O O . GLU A 1 97 ? 23.641 14.227 2.574 1 87.88 97 GLU A O 1
ATOM 768 N N . LEU A 1 98 ? 22.188 13.977 4.207 1 87.75 98 LEU A N 1
ATOM 769 C CA . LEU A 1 98 ? 21.047 14.133 3.326 1 87.75 98 LEU A CA 1
ATOM 770 C C . LEU A 1 98 ? 20.859 15.594 2.928 1 87.75 98 LEU A C 1
ATOM 772 O O . LEU A 1 98 ? 20.438 15.891 1.81 1 87.75 98 LEU A O 1
ATOM 776 N N . ILE A 1 99 ? 21.188 16.531 3.887 1 90.19 99 ILE A N 1
ATOM 777 C CA . ILE A 1 99 ? 20.953 17.953 3.68 1 90.19 99 ILE A CA 1
ATOM 778 C C . ILE A 1 99 ? 22.156 18.578 2.988 1 90.19 99 ILE A C 1
ATOM 780 O O . ILE A 1 99 ? 22.031 19.609 2.318 1 90.19 99 ILE A O 1
ATOM 784 N N . ARG A 1 100 ? 23.359 17.969 2.971 1 89.62 100 ARG A N 1
ATOM 785 C CA . ARG A 1 100 ? 24.641 18.516 2.545 1 89.62 100 ARG A CA 1
ATOM 786 C C . ARG A 1 100 ? 24.594 18.953 1.084 1 89.62 100 ARG A C 1
ATOM 788 O O . ARG A 1 100 ? 25 20.062 0.749 1 89.62 100 ARG A O 1
ATOM 795 N N . PRO A 1 101 ? 23.984 18.156 0.242 1 88.56 101 PRO A N 1
ATOM 796 C CA . PRO A 1 101 ? 23.984 18.578 -1.16 1 88.56 101 PRO A CA 1
ATOM 797 C C . PRO A 1 101 ? 23.078 19.781 -1.407 1 88.56 101 PRO A C 1
ATOM 799 O O . PRO A 1 101 ? 23.266 20.516 -2.385 1 88.56 101 PRO A O 1
ATOM 802 N N . PHE A 1 102 ? 22.188 19.969 -0.572 1 90.38 102 PHE A N 1
ATOM 803 C CA . PHE A 1 102 ? 21.234 21.062 -0.728 1 90.38 102 PHE A CA 1
ATOM 804 C C . PHE A 1 102 ? 21.422 22.109 0.359 1 90.38 102 PHE A C 1
ATOM 806 O O . PHE A 1 102 ? 20.469 22.75 0.792 1 90.38 102 PHE A O 1
ATOM 813 N N . PHE A 1 103 ? 22.547 22.312 0.817 1 90.38 103 PHE A N 1
ATOM 814 C CA . PHE A 1 103 ? 22.844 23.188 1.942 1 90.38 103 PHE A CA 1
ATOM 815 C C . PHE A 1 103 ? 22.5 24.625 1.608 1 90.38 103 PHE A C 1
ATOM 817 O O . PHE A 1 103 ? 22.109 25.391 2.488 1 90.38 103 PHE A O 1
ATOM 824 N N . GLY A 1 104 ? 22.625 24.969 0.34 1 90.81 104 GLY A N 1
ATOM 825 C CA . GLY A 1 104 ? 22.281 26.328 -0.055 1 90.81 104 GLY A CA 1
ATOM 826 C C . GLY A 1 104 ? 20.828 26.672 0.206 1 90.81 104 GLY A C 1
ATOM 827 O O . GLY A 1 104 ? 20.531 27.734 0.761 1 90.81 104 GLY A O 1
ATOM 828 N N . TRP A 1 105 ? 19.969 25.797 -0.121 1 90.31 105 TRP A N 1
ATOM 829 C CA . TRP A 1 105 ? 18.547 26.016 0.101 1 90.31 105 TRP A CA 1
ATOM 830 C C . TRP A 1 105 ? 18.219 25.969 1.589 1 90.31 105 TRP A C 1
ATOM 832 O O . TRP A 1 105 ? 17.359 26.719 2.064 1 90.31 105 TRP A O 1
ATOM 842 N N . PHE A 1 106 ? 18.891 25.109 2.299 1 90.62 106 PHE A N 1
ATOM 843 C CA . PHE A 1 106 ? 18.688 25 3.738 1 90.62 106 PHE A CA 1
ATOM 844 C C . PHE A 1 106 ? 19.094 26.281 4.453 1 90.62 106 PHE A C 1
ATOM 846 O O . PHE A 1 106 ? 18.359 26.797 5.285 1 90.62 106 PHE A O 1
ATOM 853 N N . PHE A 1 107 ? 20.219 26.75 4.078 1 90.88 107 PHE A N 1
ATOM 854 C CA . PHE A 1 107 ? 20.75 27.969 4.684 1 90.88 107 PHE A CA 1
ATOM 855 C C . PHE A 1 107 ? 19.844 29.172 4.375 1 90.88 107 PHE A C 1
ATOM 857 O O . PHE A 1 107 ? 19.562 29.984 5.254 1 90.88 107 PHE A O 1
ATOM 864 N N . ALA A 1 108 ? 19.453 29.188 3.189 1 92.06 108 ALA A N 1
ATOM 865 C CA . ALA A 1 108 ? 18.562 30.281 2.789 1 92.06 108 ALA A CA 1
ATOM 866 C C . ALA A 1 108 ? 17.25 30.219 3.547 1 92.06 108 ALA A C 1
ATOM 868 O O . ALA A 1 108 ? 16.719 31.25 3.963 1 92.06 108 ALA A O 1
ATOM 869 N N . ALA A 1 109 ? 16.719 29.062 3.699 1 89.94 109 ALA A N 1
ATOM 870 C CA . ALA A 1 109 ? 15.461 28.891 4.414 1 89.94 109 ALA A CA 1
ATOM 871 C C . ALA A 1 109 ? 15.617 29.266 5.887 1 89.94 109 ALA A C 1
ATOM 873 O O . ALA A 1 109 ? 14.75 29.938 6.457 1 89.94 109 ALA A O 1
ATOM 874 N N . VAL A 1 110 ? 16.719 28.906 6.492 1 88.5 110 VAL A N 1
ATOM 875 C CA . VAL A 1 110 ? 16.969 29.172 7.906 1 88.5 110 VAL A CA 1
ATOM 876 C C . VAL A 1 110 ? 17.141 30.672 8.125 1 88.5 110 VAL A C 1
ATOM 878 O O . VAL A 1 110 ? 16.594 31.234 9.07 1 88.5 110 VAL A O 1
ATOM 881 N N . VAL A 1 111 ? 17.859 31.281 7.242 1 89.62 111 VAL A N 1
ATOM 882 C CA . VAL A 1 111 ? 18.109 32.719 7.355 1 89.62 111 VAL A CA 1
ATOM 883 C C . VAL A 1 111 ? 16.797 33.469 7.199 1 89.62 111 VAL A C 1
ATOM 885 O O . VAL A 1 111 ? 16.5 34.406 7.969 1 89.62 111 VAL A O 1
ATOM 888 N N . CYS A 1 112 ? 16.047 33.062 6.234 1 89.19 112 CYS A N 1
ATOM 889 C CA . CYS A 1 112 ? 14.766 33.719 6.016 1 89.19 112 CYS A CA 1
ATOM 890 C C . CYS A 1 112 ? 13.82 33.469 7.191 1 89.19 112 CYS A C 1
ATOM 892 O O . CYS A 1 112 ? 13.062 34.375 7.574 1 89.19 112 CYS A O 1
ATOM 894 N N . ALA A 1 113 ? 13.906 32.312 7.754 1 85.12 113 ALA A N 1
ATOM 895 C CA . ALA A 1 113 ? 13.055 32 8.898 1 85.12 113 ALA A CA 1
ATOM 896 C C . ALA A 1 113 ? 13.453 32.812 10.125 1 85.12 113 ALA A C 1
ATOM 898 O O . ALA A 1 113 ? 12.594 33.344 10.844 1 85.12 113 ALA A O 1
ATOM 899 N N . ILE A 1 114 ? 14.75 33 10.398 1 84.62 114 ILE A N 1
ATOM 900 C CA . ILE A 1 114 ? 15.25 33.781 11.531 1 84.62 114 ILE A CA 1
ATOM 901 C C . ILE A 1 114 ? 14.914 35.25 11.352 1 84.62 114 ILE A C 1
ATOM 903 O O . ILE A 1 114 ? 14.508 35.906 12.305 1 84.62 114 ILE A O 1
ATOM 907 N N . LEU A 1 115 ? 15.086 35.656 10.148 1 86.62 115 LEU A N 1
ATOM 908 C CA . LEU A 1 115 ? 14.766 37.062 9.859 1 86.62 115 LEU A CA 1
ATOM 909 C C . LEU A 1 115 ? 13.273 37.312 10.031 1 86.62 115 LEU A C 1
ATOM 911 O O . LEU A 1 115 ? 12.875 38.375 10.523 1 86.62 115 LEU A O 1
ATOM 915 N N . SER A 1 116 ? 12.523 36.375 9.562 1 84.94 116 SER A N 1
ATOM 916 C CA . SER A 1 116 ? 11.078 36.5 9.742 1 84.94 116 SER A CA 1
ATOM 917 C C . SER A 1 116 ? 10.703 36.5 11.219 1 84.94 116 SER A C 1
ATOM 919 O O . SER A 1 116 ? 9.82 37.25 11.641 1 84.94 116 SER A O 1
ATOM 921 N N . ALA A 1 117 ? 11.383 35.656 11.992 1 79.06 117 ALA A N 1
ATOM 922 C CA . ALA A 1 117 ? 11.148 35.625 13.438 1 79.06 117 ALA A CA 1
ATOM 923 C C . ALA A 1 117 ? 11.555 36.938 14.094 1 79.06 117 ALA A C 1
ATOM 925 O O . ALA A 1 117 ? 10.875 37.406 15 1 79.06 117 ALA A O 1
ATOM 926 N N . TYR A 1 118 ? 12.594 37.469 13.641 1 80.69 118 TYR A N 1
ATOM 927 C CA . TYR A 1 118 ? 13.062 38.75 14.148 1 80.69 118 TYR A CA 1
ATOM 928 C C . TYR A 1 118 ? 12.039 39.844 13.891 1 80.69 118 TYR A C 1
ATOM 930 O O . TYR A 1 118 ? 11.766 40.656 14.773 1 80.69 118 TYR A O 1
ATOM 938 N N . ILE A 1 119 ? 11.523 39.812 12.719 1 83.44 119 ILE A N 1
ATOM 939 C CA . ILE A 1 119 ? 10.523 40.812 12.367 1 83.44 119 ILE A CA 1
ATOM 940 C C . ILE A 1 119 ? 9.266 40.625 13.203 1 83.44 119 ILE A C 1
ATOM 942 O O . ILE A 1 119 ? 8.633 41.594 13.625 1 83.44 119 ILE A O 1
ATOM 946 N N . ASN A 1 120 ? 8.945 39.406 13.492 1 77.31 120 ASN A N 1
ATOM 947 C CA . ASN A 1 120 ? 7.766 39.094 14.289 1 77.31 120 ASN A CA 1
ATOM 948 C C . ASN A 1 120 ? 7.906 39.594 15.727 1 77.31 120 ASN A C 1
ATOM 950 O O . ASN A 1 120 ? 6.91 39.875 16.391 1 77.31 120 ASN A O 1
ATOM 954 N N . ILE A 1 121 ? 9.141 39.688 16.172 1 75.69 121 ILE A N 1
ATOM 955 C CA . ILE A 1 121 ? 9.414 40.188 17.516 1 75.69 121 ILE A CA 1
ATOM 956 C C . ILE A 1 121 ? 9.32 41.688 17.547 1 75.69 121 ILE A C 1
ATOM 958 O O . ILE A 1 121 ? 8.914 42.281 18.547 1 75.69 121 ILE A O 1
ATOM 962 N N . GLN A 1 122 ? 9.672 42.281 16.422 1 75.75 122 GLN A N 1
ATOM 963 C CA . GLN A 1 122 ? 9.711 43.75 16.359 1 75.75 122 GLN A CA 1
ATOM 964 C C . GLN A 1 122 ? 8.305 44.344 16.203 1 75.75 122 GLN A C 1
ATOM 966 O O . GLN A 1 122 ? 8.047 45.469 16.594 1 75.75 122 GLN A O 1
ATOM 971 N N . ILE A 1 123 ? 7.406 43.531 15.758 1 75.44 123 ILE A N 1
ATOM 972 C CA . ILE A 1 123 ? 6.066 44.031 15.445 1 75.44 123 ILE A CA 1
ATOM 973 C C . ILE A 1 123 ? 5.371 44.469 16.734 1 75.44 123 ILE A C 1
ATOM 975 O O . ILE A 1 123 ? 4.875 45.594 16.812 1 75.44 123 ILE A O 1
ATOM 979 N N . PRO A 1 124 ? 5.441 43.625 17.812 1 66.69 124 PRO A N 1
ATOM 980 C CA . PRO A 1 124 ? 4.805 44.062 19.062 1 66.69 124 PRO A CA 1
ATOM 981 C C . PRO A 1 124 ? 5.457 45.312 19.641 1 66.69 124 PRO A C 1
ATOM 983 O O . PRO A 1 124 ? 4.766 46.156 20.203 1 66.69 124 PRO A O 1
ATOM 986 N N . LEU A 1 125 ? 6.719 45.531 19.469 1 69.81 125 LEU A N 1
ATOM 987 C CA . LEU A 1 125 ? 7.414 46.688 19.984 1 69.81 125 LEU A CA 1
ATOM 988 C C . LEU A 1 125 ? 6.988 47.969 19.25 1 69.81 125 LEU A C 1
ATOM 990 O O . LEU A 1 125 ? 6.785 49 19.859 1 69.81 125 LEU A O 1
ATOM 994 N N . CYS A 1 126 ? 6.871 47.719 17.938 1 73.25 126 CYS A N 1
ATOM 995 C CA . CYS A 1 126 ? 6.441 48.875 17.141 1 73.25 126 CYS A CA 1
ATOM 996 C C . CYS A 1 126 ? 4.988 49.219 17.422 1 73.25 126 CYS A C 1
ATOM 998 O O . CYS A 1 126 ? 4.613 50.406 17.406 1 73.25 126 CYS A O 1
ATOM 1000 N N . LEU A 1 127 ? 4.227 48.219 17.75 1 70.06 127 LEU A N 1
ATOM 1001 C CA . LEU A 1 127 ? 2.834 48.438 18.125 1 70.06 127 LEU A CA 1
ATOM 1002 C C . LEU A 1 127 ? 2.74 49.188 19.453 1 70.06 127 LEU A C 1
ATOM 1004 O O . LEU A 1 127 ? 1.881 50.062 19.609 1 70.06 127 LEU A O 1
ATOM 1008 N N . GLY A 1 128 ? 3.598 48.844 20.406 1 65.44 128 GLY A N 1
ATOM 1009 C CA . GLY A 1 128 ? 3.654 49.562 21.672 1 65.44 128 GLY A CA 1
ATOM 1010 C C . GLY A 1 128 ? 3.992 51.031 21.516 1 65.44 128 GLY A C 1
ATOM 1011 O O . GLY A 1 128 ? 3.4 51.875 22.172 1 65.44 128 GLY A O 1
ATOM 1012 N N . ASP A 1 129 ? 4.91 51.281 20.609 1 69.06 129 ASP A N 1
ATOM 1013 C CA . ASP A 1 129 ? 5.305 52.656 20.359 1 69.06 129 ASP A CA 1
ATOM 1014 C C . ASP A 1 129 ? 4.148 53.438 19.75 1 69.06 129 ASP A C 1
ATOM 1016 O O . ASP A 1 129 ? 3.979 54.625 20.062 1 69.06 129 ASP A O 1
ATOM 1020 N N . LEU A 1 130 ? 3.473 52.812 18.953 1 69 130 LEU A N 1
ATOM 1021 C CA . LEU A 1 130 ? 2.32 53.469 18.344 1 69 130 LEU A CA 1
ATOM 1022 C C . LEU A 1 130 ? 1.255 53.781 19.391 1 69 130 LEU A C 1
ATOM 1024 O O . LEU A 1 130 ? 0.648 54.844 19.359 1 69 130 LEU A O 1
ATOM 1028 N N . VAL A 1 131 ? 1.119 52.906 20.297 1 64 131 VAL A N 1
ATOM 1029 C CA . VAL A 1 131 ? 0.134 53.094 21.359 1 64 131 VAL A CA 1
ATOM 1030 C C . VAL A 1 131 ? 0.581 54.219 22.281 1 64 131 VAL A C 1
ATOM 1032 O O . VAL A 1 131 ? -0.235 55.031 22.703 1 64 131 VAL A O 1
ATOM 1035 N N . ASN A 1 132 ? 1.833 54.25 22.594 1 62.91 132 ASN A N 1
ATOM 1036 C CA . ASN A 1 132 ? 2.365 55.344 23.406 1 62.91 132 ASN A CA 1
ATOM 1037 C C . ASN A 1 132 ? 2.178 56.688 22.719 1 62.91 132 ASN A C 1
ATOM 1039 O O . ASN A 1 132 ? 1.855 57.688 23.375 1 62.91 132 ASN A O 1
ATOM 1043 N N . GLY A 1 133 ? 2.426 56.656 21.453 1 65.12 133 GLY A N 1
ATOM 1044 C CA . GLY A 1 133 ? 2.234 57.906 20.719 1 65.12 133 GLY A CA 1
ATOM 1045 C C . GLY A 1 133 ? 0.796 58.375 20.719 1 65.12 133 GLY A C 1
ATOM 1046 O O . GLY A 1 133 ? 0.54 59.594 20.828 1 65.12 133 GLY A O 1
ATOM 1047 N N . ILE A 1 134 ? -0.043 57.469 20.672 1 65.31 134 ILE A N 1
ATOM 1048 C CA . ILE A 1 134 ? -1.463 57.781 20.688 1 65.31 134 ILE A CA 1
ATOM 1049 C C . ILE A 1 134 ? -1.861 58.344 22.047 1 65.31 134 ILE A C 1
ATOM 1051 O O . ILE A 1 134 ? -2.623 59.312 22.141 1 65.31 134 ILE A O 1
ATOM 1055 N N . VAL A 1 135 ? -1.301 57.75 23.094 1 61.22 135 VAL A N 1
ATOM 1056 C CA . VAL A 1 135 ? -1.602 58.188 24.453 1 61.22 135 VAL A CA 1
ATOM 1057 C C . VAL A 1 135 ? -1.065 59.594 24.672 1 61.22 135 VAL A C 1
ATOM 1059 O O . VAL A 1 135 ? -1.705 60.406 25.344 1 61.22 135 VAL A O 1
ATOM 1062 N N . GLU A 1 136 ? 0.027 59.812 24.125 1 64.19 136 GLU A N 1
ATOM 1063 C CA . GLU A 1 136 ? 0.611 61.125 24.25 1 64.19 136 GLU A CA 1
ATOM 1064 C C . GLU A 1 136 ? -0.231 62.188 23.531 1 64.19 136 GLU A C 1
ATOM 1066 O O . GLU A 1 136 ? -0.374 63.312 24.016 1 64.19 136 GLU A O 1
ATOM 1071 N N . ILE A 1 137 ? -0.725 61.844 22.422 1 62.19 137 ILE A N 1
ATOM 1072 C CA . ILE A 1 137 ? -1.571 62.75 21.672 1 62.19 137 ILE A CA 1
ATOM 1073 C C . ILE A 1 137 ? -2.836 63.062 22.469 1 62.19 137 ILE A C 1
ATOM 1075 O O . ILE A 1 137 ? -3.303 64.188 22.484 1 62.19 137 ILE A O 1
ATOM 1079 N N . ILE A 1 138 ? -3.279 62.062 23.125 1 59.5 138 ILE A N 1
ATOM 1080 C CA . ILE A 1 138 ? -4.48 62.25 23.938 1 59.5 138 ILE A CA 1
ATOM 1081 C C . ILE A 1 138 ? -4.18 63.156 25.109 1 59.5 138 ILE A C 1
ATOM 1083 O O . ILE A 1 138 ? -4.988 64.062 25.453 1 59.5 138 ILE A O 1
ATOM 1087 N N . LYS A 1 139 ? -3.035 62.969 25.656 1 59.91 139 LYS A N 1
ATOM 1088 C CA . LYS A 1 139 ? -2.631 63.812 26.766 1 59.91 139 LYS A CA 1
ATOM 1089 C C . LYS A 1 139 ? -2.457 65.25 26.312 1 59.91 139 LYS A C 1
ATOM 1091 O O . LYS A 1 139 ? -2.836 66.188 27.016 1 59.91 139 LYS A O 1
ATOM 1096 N N . ASP A 1 140 ? -1.849 65.312 25.172 1 59.03 140 ASP A N 1
ATOM 1097 C CA . ASP A 1 140 ? -1.612 66.688 24.641 1 59.03 140 ASP A CA 1
ATOM 1098 C C . ASP A 1 140 ? -2.926 67.312 24.25 1 59.03 140 ASP A C 1
ATOM 1100 O O . ASP A 1 140 ? -3.082 68.562 24.438 1 59.03 140 ASP A O 1
ATOM 1104 N N . GLU A 1 141 ? -3.764 66.688 23.609 1 56.88 141 GLU A N 1
ATOM 1105 C CA . GLU A 1 141 ? -5.055 67.25 23.25 1 56.88 141 GLU A CA 1
ATOM 1106 C C . GLU A 1 141 ? -5.816 67.75 24.484 1 56.88 141 GLU A C 1
ATOM 1108 O O . GLU A 1 141 ? -6.543 68.75 24.438 1 56.88 141 GLU A O 1
ATOM 1113 N N . SER A 1 142 ? -5.695 67 25.469 1 52.09 142 SER A N 1
ATOM 1114 C CA . SER A 1 142 ? -6.305 67.438 26.719 1 52.09 142 SER A CA 1
ATOM 1115 C C . SER A 1 142 ? -5.672 68.75 27.188 1 52.09 142 SER A C 1
ATOM 1117 O O . SER A 1 142 ? -6.32 69.562 27.859 1 52.09 142 SER A O 1
ATOM 1119 N N . LYS A 1 143 ? -4.363 69 26.938 1 51.84 143 LYS A N 1
ATOM 1120 C CA . LYS A 1 143 ? -3.717 70.25 27.297 1 51.84 143 LYS A CA 1
ATOM 1121 C C . LYS A 1 143 ? -3.828 71.312 26.156 1 51.84 143 LYS A C 1
ATOM 1123 O O . LYS A 1 143 ? -3.152 72.312 26.188 1 51.84 143 LYS A O 1
ATOM 1128 N N . ASN A 1 144 ? -4.762 71.25 25.266 1 49.56 144 ASN A N 1
ATOM 1129 C CA . ASN A 1 144 ? -5.086 72.125 24.172 1 49.56 144 ASN A CA 1
ATOM 1130 C C . ASN A 1 144 ? -3.955 72.25 23.156 1 49.56 144 ASN A C 1
ATOM 1132 O O . ASN A 1 144 ? -3.775 73.25 22.5 1 49.56 144 ASN A O 1
ATOM 1136 N N . LEU A 1 145 ? -2.922 71.438 23.219 1 46.41 145 LEU A N 1
ATOM 1137 C CA . LEU A 1 145 ? -1.821 71.5 22.266 1 46.41 145 LEU A CA 1
ATOM 1138 C C . LEU A 1 145 ? -2.102 70.688 21.031 1 46.41 145 LEU A C 1
ATOM 1140 O O . LEU A 1 145 ? -2.646 69.562 21.125 1 46.41 145 LEU A O 1
ATOM 1144 N N . ARG A 1 146 ? -2.355 71.188 19.828 1 47.88 146 ARG A N 1
ATOM 1145 C CA . ARG A 1 146 ? -2.656 70.625 18.531 1 47.88 146 ARG A CA 1
ATOM 1146 C C . ARG A 1 146 ? -1.684 69.5 18.188 1 47.88 146 ARG A C 1
ATOM 1148 O O . ARG A 1 146 ? -0.584 69.75 17.688 1 47.88 146 ARG A O 1
ATOM 1155 N N . SER A 1 147 ? -1.363 68.625 18.891 1 51.34 147 SER A N 1
ATOM 1156 C CA . SER A 1 147 ? -0.373 67.625 18.562 1 51.34 147 SER A CA 1
ATOM 1157 C C . SER A 1 147 ? -0.819 66.812 17.359 1 51.34 147 SER A C 1
ATOM 1159 O O . SER A 1 147 ? -1.967 66.312 17.312 1 51.34 147 SER A O 1
ATOM 1161 N N . HIS A 1 148 ? -0.295 67.062 16.125 1 51.69 148 HIS A N 1
ATOM 1162 C CA . HIS A 1 148 ? -0.486 66.625 14.758 1 51.69 148 HIS A CA 1
ATOM 1163 C C . HIS A 1 148 ? -0.19 65.125 14.633 1 51.69 148 HIS A C 1
ATOM 1165 O O . HIS A 1 148 ? 0.758 64.625 15.242 1 51.69 148 HIS A O 1
ATOM 1171 N N . PHE A 1 149 ? -1.232 64.375 14.117 1 57.03 149 PHE A N 1
ATOM 1172 C CA . PHE A 1 149 ? -1.164 63 13.586 1 57.03 149 PHE A CA 1
ATOM 1173 C C . PHE A 1 149 ? 0.153 62.75 12.852 1 57.03 149 PHE A C 1
ATOM 1175 O O . PHE A 1 149 ? 0.517 61.625 12.562 1 57.03 149 PHE A O 1
ATOM 1182 N N . ASP A 1 150 ? 0.833 63.812 12.656 1 60.22 150 ASP A N 1
ATOM 1183 C CA . ASP A 1 150 ? 2.076 63.719 11.898 1 60.22 150 ASP A CA 1
ATOM 1184 C C . ASP A 1 150 ? 3.146 62.969 12.695 1 60.22 150 ASP A C 1
ATOM 1186 O O . ASP A 1 150 ? 4.047 62.344 12.117 1 60.22 150 ASP A O 1
ATOM 1190 N N . GLN A 1 151 ? 2.947 62.906 14.023 1 61.19 151 GLN A N 1
ATOM 1191 C CA . GLN A 1 151 ? 3.953 62.219 14.828 1 61.19 151 GLN A CA 1
ATOM 1192 C C . GLN A 1 151 ? 3.793 60.688 14.742 1 61.19 151 GLN A C 1
ATOM 1194 O O . GLN A 1 151 ? 4.75 59.938 14.961 1 61.19 151 GLN A O 1
ATOM 1199 N N . LEU A 1 152 ? 2.717 60.219 14.344 1 71.62 152 LEU A N 1
ATOM 1200 C CA . LEU A 1 152 ? 2.469 58.781 14.281 1 71.62 152 LEU A CA 1
ATOM 1201 C C . LEU A 1 152 ? 2.84 58.219 12.914 1 71.62 152 LEU A C 1
ATOM 1203 O O . LEU A 1 152 ? 2.996 57 12.758 1 71.62 152 LEU A O 1
ATOM 1207 N N . LYS A 1 153 ? 3.064 59.156 11.945 1 73.94 153 LYS A N 1
ATOM 1208 C CA . LYS A 1 153 ? 3.285 58.75 10.562 1 73.94 153 LYS A CA 1
ATOM 1209 C C . LYS A 1 153 ? 4.551 57.906 10.445 1 73.94 153 LYS A C 1
ATOM 1211 O O . LYS A 1 153 ? 4.543 56.844 9.812 1 73.94 153 LYS A O 1
ATOM 1216 N N . PRO A 1 154 ? 5.645 58.281 11.125 1 75.56 154 PRO A N 1
ATOM 1217 C CA . PRO A 1 154 ? 6.844 57.438 10.977 1 75.56 154 PRO A CA 1
ATOM 1218 C C . PRO A 1 154 ? 6.68 56.062 11.594 1 75.56 154 PRO A C 1
ATOM 1220 O O . PRO A 1 154 ? 7.172 55.062 11.039 1 75.56 154 PRO A O 1
ATOM 1223 N N . SER A 1 155 ? 6.031 55.906 12.656 1 74.94 155 SER A N 1
ATOM 1224 C CA . SER A 1 155 ? 5.82 54.625 13.289 1 74.94 155 SER A CA 1
ATOM 1225 C C . SER A 1 155 ? 4.898 53.75 12.445 1 74.94 155 SER A C 1
ATOM 1227 O O . SER A 1 155 ? 5.09 52.531 12.367 1 74.94 155 SER A O 1
ATOM 1229 N N . ALA A 1 156 ? 4.008 54.406 11.773 1 75.56 156 ALA A N 1
ATOM 1230 C CA . ALA A 1 156 ? 3.084 53.656 10.93 1 75.56 156 ALA A CA 1
ATOM 1231 C C . ALA A 1 156 ? 3.787 53.125 9.68 1 75.56 156 ALA A C 1
ATOM 1233 O O . ALA A 1 156 ? 3.555 52 9.266 1 75.56 156 ALA A O 1
ATOM 1234 N N . VAL A 1 157 ? 4.57 54 9.133 1 80.25 157 VAL A N 1
ATOM 1235 C CA . VAL A 1 157 ? 5.293 53.594 7.93 1 80.25 157 VAL A CA 1
ATOM 1236 C C . VAL A 1 157 ? 6.281 52.469 8.273 1 80.25 157 VAL A C 1
ATOM 1238 O O . VAL A 1 157 ? 6.469 51.531 7.488 1 80.25 157 VAL A O 1
ATOM 1241 N N . HIS A 1 158 ? 6.867 52.594 9.414 1 83.06 158 HIS A N 1
ATOM 1242 C CA . HIS A 1 158 ? 7.793 51.531 9.852 1 83.06 158 HIS A CA 1
ATOM 1243 C C . HIS A 1 158 ? 7.074 50.219 10.055 1 83.06 158 HIS A C 1
ATOM 1245 O O . HIS A 1 158 ? 7.605 49.156 9.703 1 83.06 158 HIS A O 1
ATOM 1251 N N . LEU A 1 159 ? 5.93 50.25 10.516 1 81.94 159 LEU A N 1
ATOM 1252 C CA . LEU A 1 159 ? 5.156 49.031 10.742 1 81.94 159 LEU A CA 1
ATOM 1253 C C . LEU A 1 159 ? 4.754 48.406 9.414 1 81.94 159 LEU A C 1
ATOM 1255 O O . LEU A 1 159 ? 4.785 47.188 9.273 1 81.94 159 LEU A O 1
ATOM 1259 N N . VAL A 1 160 ? 4.379 49.219 8.422 1 83.06 160 VAL A N 1
ATOM 1260 C CA . VAL A 1 160 ? 3.982 48.719 7.113 1 83.06 160 VAL A CA 1
ATOM 1261 C C . VAL A 1 160 ? 5.176 48.031 6.438 1 83.06 160 VAL A C 1
ATOM 1263 O O . VAL A 1 160 ? 5.031 47 5.809 1 83.06 160 VAL A O 1
ATOM 1266 N N . THR A 1 161 ? 6.285 48.719 6.566 1 86.38 161 THR A N 1
ATOM 1267 C CA . THR A 1 161 ? 7.488 48.125 5.977 1 86.38 161 THR A CA 1
ATOM 1268 C C . THR A 1 161 ? 7.832 46.781 6.633 1 86.38 161 THR A C 1
ATOM 1270 O O . THR A 1 161 ? 8.281 45.875 5.961 1 86.38 161 THR A O 1
ATOM 1273 N N . LEU A 1 162 ? 7.57 46.625 7.906 1 87.19 162 LEU A N 1
ATOM 1274 C CA . LEU A 1 162 ? 7.836 45.375 8.609 1 87.19 162 LEU A CA 1
ATOM 1275 C C . LEU A 1 162 ? 6.871 44.281 8.172 1 87.19 162 LEU A C 1
ATOM 1277 O O . LEU A 1 162 ? 7.258 43.094 8.039 1 87.19 162 LEU A O 1
ATOM 1281 N N . TYR A 1 163 ? 5.645 44.719 7.887 1 85.75 163 TYR A N 1
ATOM 1282 C CA . TYR A 1 163 ? 4.656 43.75 7.449 1 85.75 163 TYR A CA 1
ATOM 1283 C C . TYR A 1 163 ? 4.984 43.219 6.059 1 85.75 163 TYR A C 1
ATOM 1285 O O . TYR A 1 163 ? 4.848 42 5.789 1 85.75 163 TYR A O 1
ATOM 1293 N N . ILE A 1 164 ? 5.391 44.062 5.211 1 88.5 164 ILE A N 1
ATOM 1294 C CA . ILE A 1 164 ? 5.75 43.688 3.857 1 88.5 164 ILE A CA 1
ATOM 1295 C C . ILE A 1 164 ? 6.996 42.781 3.896 1 88.5 164 ILE A C 1
ATOM 1297 O O . ILE A 1 164 ? 7.066 41.781 3.195 1 88.5 164 ILE A O 1
ATOM 1301 N N . ALA A 1 165 ? 7.938 43.219 4.691 1 90 165 ALA A N 1
ATOM 1302 C CA . ALA A 1 165 ? 9.156 42.406 4.832 1 90 165 ALA A CA 1
ATOM 1303 C C . ALA A 1 165 ? 8.852 41.031 5.402 1 90 165 ALA A C 1
ATOM 1305 O O . ALA A 1 165 ? 9.43 40.031 4.973 1 90 165 ALA A O 1
ATOM 1306 N N . GLN A 1 166 ? 7.98 41 6.309 1 87.5 166 GLN A N 1
ATOM 1307 C CA . GLN A 1 166 ? 7.598 39.719 6.918 1 87.5 166 GLN A CA 1
ATOM 1308 C C . GLN A 1 166 ? 6.922 38.812 5.902 1 87.5 166 GLN A C 1
ATOM 1310 O O . GLN A 1 166 ? 7.164 37.594 5.895 1 87.5 166 GLN A O 1
ATOM 1315 N N . SER A 1 167 ? 6.074 39.375 5.113 1 88.44 167 SER A N 1
ATOM 1316 C CA . SER A 1 167 ? 5.371 38.594 4.098 1 88.44 167 SER A CA 1
ATOM 1317 C C . SER A 1 167 ? 6.336 38.062 3.035 1 88.44 167 SER A C 1
ATOM 1319 O O . SER A 1 167 ? 6.215 36.906 2.586 1 88.44 167 SER A O 1
ATOM 1321 N N . ALA A 1 168 ? 7.203 38.875 2.668 1 91.31 168 ALA A N 1
ATOM 1322 C CA . ALA A 1 168 ? 8.195 38.469 1.672 1 91.31 168 ALA A CA 1
ATOM 1323 C C . ALA A 1 168 ? 9.094 37.375 2.211 1 91.31 168 ALA A C 1
ATOM 1325 O O . ALA A 1 168 ? 9.414 36.406 1.496 1 91.31 168 ALA A O 1
ATOM 1326 N N . LEU A 1 169 ? 9.508 37.5 3.426 1 90.5 169 LEU A N 1
ATOM 1327 C CA . LEU A 1 169 ? 10.375 36.5 4.035 1 90.5 169 LEU A CA 1
ATOM 1328 C C . LEU A 1 169 ? 9.633 35.188 4.246 1 90.5 169 LEU A C 1
ATOM 1330 O O . LEU A 1 169 ? 10.219 34.125 4.129 1 90.5 169 LEU A O 1
ATOM 1334 N N . THR A 1 170 ? 8.422 35.312 4.492 1 86.75 170 THR A N 1
ATOM 1335 C CA . THR A 1 170 ? 7.609 34.094 4.645 1 86.75 170 THR A CA 1
ATOM 1336 C C . THR A 1 170 ? 7.496 33.344 3.32 1 86.75 170 THR A C 1
ATOM 1338 O O . THR A 1 170 ? 7.57 32.125 3.287 1 86.75 170 THR A O 1
ATOM 1341 N N . PHE A 1 171 ? 7.285 34.094 2.332 1 89.88 171 PHE A N 1
ATOM 1342 C CA . PHE A 1 171 ? 7.234 33.5 1 1 89.88 171 PHE A CA 1
ATOM 1343 C C . PHE A 1 171 ? 8.547 32.812 0.672 1 89.88 171 PHE A C 1
ATOM 1345 O O . PHE A 1 171 ? 8.539 31.656 0.208 1 89.88 171 PHE A O 1
ATOM 1352 N N . LEU A 1 172 ? 9.555 33.469 0.935 1 91.31 172 LEU A N 1
ATOM 1353 C CA . LEU A 1 172 ? 10.867 32.938 0.585 1 91.31 172 LEU A CA 1
ATOM 1354 C C . LEU A 1 172 ? 11.195 31.703 1.42 1 91.31 172 LEU A C 1
ATOM 1356 O O . LEU A 1 172 ? 11.68 30.703 0.891 1 91.31 172 LEU A O 1
ATOM 1360 N N . TYR A 1 173 ? 10.922 31.781 2.604 1 89.25 173 TYR A N 1
ATOM 1361 C CA . TYR A 1 173 ? 11.312 30.641 3.439 1 89.25 173 TYR A CA 1
ATOM 1362 C C . TYR A 1 173 ? 10.469 29.422 3.119 1 89.25 173 TYR A C 1
ATOM 1364 O O . TYR A 1 173 ? 10.992 28.297 3.061 1 89.25 173 TYR A O 1
ATOM 1372 N N . ILE A 1 174 ? 9.227 29.547 2.875 1 87.25 174 ILE A N 1
ATOM 1373 C CA . ILE A 1 174 ? 8.375 28.422 2.545 1 87.25 174 ILE A CA 1
ATOM 1374 C C . ILE A 1 174 ? 8.797 27.828 1.2 1 87.25 174 ILE A C 1
ATOM 1376 O O . ILE A 1 174 ? 8.844 26.609 1.039 1 87.25 174 ILE A O 1
ATOM 1380 N N . SER A 1 175 ? 9.102 28.75 0.302 1 91.44 175 SER A N 1
ATOM 1381 C CA . SER A 1 175 ? 9.516 28.297 -1.022 1 91.44 175 SER A CA 1
ATOM 1382 C C . SER A 1 175 ? 10.844 27.531 -0.963 1 91.44 175 SER A C 1
ATOM 1384 O O . SER A 1 175 ? 10.977 26.469 -1.555 1 91.44 175 SER A O 1
ATOM 1386 N N . PHE A 1 176 ? 11.766 28.062 -0.234 1 93.19 176 PHE A N 1
ATOM 1387 C CA . PHE A 1 176 ? 13.07 27.422 -0.128 1 93.19 176 PHE A CA 1
ATOM 1388 C C . PHE A 1 176 ? 12.953 26.094 0.604 1 93.19 176 PHE A C 1
ATOM 1390 O O . PHE A 1 176 ? 13.609 25.109 0.231 1 93.19 176 PHE A O 1
ATOM 1397 N N . LEU A 1 177 ? 12.172 26.047 1.534 1 90.25 177 LEU A N 1
ATOM 1398 C CA . LEU A 1 177 ? 12.008 24.812 2.309 1 90.25 177 LEU A CA 1
ATOM 1399 C C . LEU A 1 177 ? 11.305 23.75 1.487 1 90.25 177 LEU A C 1
ATOM 1401 O O . LEU A 1 177 ? 11.609 22.562 1.621 1 90.25 177 LEU A O 1
ATOM 1405 N N . THR A 1 178 ? 10.367 24.172 0.728 1 90.75 178 THR A N 1
ATOM 1406 C CA . THR A 1 178 ? 9.648 23.219 -0.117 1 90.75 178 THR A CA 1
ATOM 1407 C C . THR A 1 178 ? 10.586 22.609 -1.157 1 90.75 178 THR A C 1
ATOM 1409 O O . THR A 1 178 ? 10.547 21.406 -1.397 1 90.75 178 THR A O 1
ATOM 1412 N N . ILE A 1 179 ? 11.352 23.469 -1.72 1 92.75 179 ILE A N 1
ATOM 1413 C CA . ILE A 1 179 ? 12.297 22.984 -2.721 1 92.75 179 ILE A CA 1
ATOM 1414 C C . ILE A 1 179 ? 13.289 22.016 -2.072 1 92.75 179 ILE A C 1
ATOM 1416 O O . ILE A 1 179 ? 13.578 20.953 -2.617 1 92.75 179 ILE A O 1
ATOM 1420 N N . LEU A 1 180 ? 13.75 22.438 -0.944 1 92.62 180 LEU A N 1
ATOM 1421 C CA . LEU A 1 180 ? 14.68 21.578 -0.212 1 92.62 180 LEU A CA 1
ATOM 1422 C C . LEU A 1 180 ? 14.023 20.25 0.152 1 92.62 180 LEU A C 1
ATOM 1424 O O . LEU A 1 180 ? 14.609 19.188 -0.054 1 92.62 180 LEU A O 1
ATOM 1428 N N . GLY A 1 181 ? 12.898 20.344 0.74 1 92.06 181 GLY A N 1
ATOM 1429 C CA . GLY A 1 181 ? 12.203 19.141 1.177 1 92.06 181 GLY A CA 1
ATOM 1430 C C . GLY A 1 181 ? 11.914 18.172 0.044 1 92.06 181 GLY A C 1
ATOM 1431 O O . GLY A 1 181 ? 12.078 16.969 0.196 1 92.06 181 GLY A O 1
ATOM 1432 N N . GLU A 1 182 ? 11.477 18.703 -1.071 1 92.5 182 GLU A N 1
ATOM 1433 C CA . GLU A 1 182 ? 11.117 17.844 -2.203 1 92.5 182 GLU A CA 1
ATOM 1434 C C . GLU A 1 182 ? 12.359 17.234 -2.848 1 92.5 182 GLU A C 1
ATOM 1436 O O . GLU A 1 182 ? 12.344 16.062 -3.236 1 92.5 182 GLU A O 1
ATOM 1441 N N . ARG A 1 183 ? 13.375 17.969 -2.984 1 93.56 183 ARG A N 1
ATOM 1442 C CA . ARG A 1 183 ? 14.602 17.469 -3.584 1 93.56 183 ARG A CA 1
ATOM 1443 C C . ARG A 1 183 ? 15.266 16.422 -2.682 1 93.56 183 ARG A C 1
ATOM 1445 O O . ARG A 1 183 ? 15.805 15.43 -3.166 1 93.56 183 ARG A O 1
ATOM 1452 N N . MET A 1 184 ? 15.188 16.688 -1.454 1 92.75 184 MET A N 1
ATOM 1453 C CA . MET A 1 184 ? 15.719 15.719 -0.495 1 92.75 184 MET A CA 1
ATOM 1454 C C . MET A 1 184 ? 14.922 14.414 -0.539 1 92.75 184 MET A C 1
ATOM 1456 O O . MET A 1 184 ? 15.5 13.328 -0.549 1 92.75 184 MET A O 1
ATOM 1460 N N . ALA A 1 185 ? 13.648 14.523 -0.508 1 93.56 185 ALA A N 1
ATOM 1461 C CA . ALA A 1 185 ? 12.789 13.344 -0.556 1 93.56 185 ALA A CA 1
ATOM 1462 C C . ALA A 1 185 ? 13 12.562 -1.848 1 93.56 185 ALA A C 1
ATOM 1464 O O . ALA A 1 185 ? 13 11.328 -1.839 1 93.56 185 ALA A O 1
ATOM 1465 N N . THR A 1 186 ? 13.109 13.312 -2.949 1 94.12 186 THR A N 1
ATOM 1466 C CA . THR A 1 186 ? 13.328 12.672 -4.242 1 94.12 186 THR A CA 1
ATOM 1467 C C . THR A 1 186 ? 14.648 11.914 -4.258 1 94.12 186 THR A C 1
ATOM 1469 O O . THR A 1 186 ? 14.711 10.781 -4.734 1 94.12 186 THR A O 1
ATOM 1472 N N . LYS A 1 187 ? 15.641 12.492 -3.764 1 93 187 LYS A N 1
ATOM 1473 C CA . LYS A 1 187 ? 16.938 11.828 -3.701 1 93 187 LYS A CA 1
ATOM 1474 C C . LYS A 1 187 ? 16.906 10.617 -2.781 1 93 187 LYS A C 1
ATOM 1476 O O . LYS A 1 187 ? 17.484 9.57 -3.094 1 93 187 LYS A O 1
ATOM 1481 N N . MET A 1 188 ? 16.203 10.727 -1.727 1 92.44 188 MET A N 1
ATOM 1482 C CA . MET A 1 188 ? 16.078 9.625 -0.782 1 92.44 188 MET A CA 1
ATOM 1483 C C . MET A 1 188 ? 15.344 8.445 -1.424 1 92.44 188 MET A C 1
ATOM 1485 O O . MET A 1 188 ? 15.758 7.293 -1.263 1 92.44 188 MET A O 1
ATOM 1489 N N . ARG A 1 189 ? 14.312 8.773 -2.098 1 94.38 189 ARG A N 1
ATOM 1490 C CA . ARG A 1 189 ? 13.531 7.727 -2.76 1 94.38 189 ARG A CA 1
ATOM 1491 C C . ARG A 1 189 ? 14.344 7.059 -3.865 1 94.38 189 ARG A C 1
ATOM 1493 O O . ARG A 1 189 ? 14.336 5.832 -3.99 1 94.38 189 ARG A O 1
ATOM 1500 N N . SER A 1 190 ? 14.953 7.887 -4.609 1 94.25 190 SER A N 1
ATOM 1501 C CA . SER A 1 190 ? 15.758 7.383 -5.715 1 94.25 190 SER A CA 1
ATOM 1502 C C . SER A 1 190 ? 16.875 6.473 -5.207 1 94.25 190 SER A C 1
ATOM 1504 O O . SER A 1 190 ? 17.094 5.391 -5.75 1 94.25 190 SER A O 1
ATOM 1506 N N . ASN A 1 191 ? 17.578 6.898 -4.219 1 92.12 191 ASN A N 1
ATOM 1507 C CA . ASN A 1 191 ? 18.672 6.121 -3.654 1 92.12 191 ASN A CA 1
ATOM 1508 C C . ASN A 1 191 ? 18.172 4.816 -3.035 1 92.12 191 ASN A C 1
ATOM 1510 O O . ASN A 1 191 ? 18.797 3.766 -3.207 1 92.12 191 ASN A O 1
ATOM 1514 N N . LEU A 1 192 ? 17.109 4.91 -2.281 1 92.81 192 LEU A N 1
ATOM 1515 C CA . LEU A 1 192 ? 16.562 3.725 -1.627 1 92.81 192 LEU A CA 1
ATOM 1516 C C . LEU A 1 192 ? 16.078 2.707 -2.656 1 92.81 192 LEU A C 1
ATOM 1518 O O . LEU A 1 192 ? 16.312 1.506 -2.502 1 92.81 192 LEU A O 1
ATOM 1522 N N . PHE A 1 193 ? 15.438 3.203 -3.668 1 94.25 193 PHE A N 1
ATOM 1523 C CA . PHE A 1 193 ? 14.93 2.309 -4.699 1 94.25 193 PHE A CA 1
ATOM 1524 C C . PHE A 1 193 ? 16.078 1.634 -5.449 1 94.25 193 PHE A C 1
ATOM 1526 O O . PHE A 1 193 ? 16 0.439 -5.746 1 94.25 193 PHE A O 1
ATOM 1533 N N . THR A 1 194 ? 17.031 2.369 -5.766 1 92.12 194 THR A N 1
ATOM 1534 C CA . THR A 1 194 ? 18.203 1.809 -6.434 1 92.12 194 THR A CA 1
ATOM 1535 C C . THR A 1 194 ? 18.875 0.757 -5.555 1 92.12 194 THR A C 1
ATOM 1537 O O . THR A 1 194 ? 19.312 -0.28 -6.047 1 92.12 194 THR A O 1
ATOM 1540 N N . LYS A 1 195 ? 18.891 1.038 -4.352 1 91.06 195 LYS A N 1
ATOM 1541 C CA . LYS A 1 195 ? 19.469 0.07 -3.422 1 91.06 195 LYS A CA 1
ATOM 1542 C C . LYS A 1 195 ? 18.609 -1.19 -3.34 1 91.06 195 LYS A C 1
ATOM 1544 O O . LYS A 1 195 ? 19.141 -2.301 -3.25 1 91.06 195 LYS A O 1
ATOM 1549 N N . PHE A 1 196 ? 17.312 -1.018 -3.316 1 91.62 196 PHE A N 1
ATOM 1550 C CA . PHE A 1 196 ? 16.391 -2.158 -3.311 1 91.62 196 PHE A CA 1
ATOM 1551 C C . PHE A 1 196 ? 16.625 -3.035 -4.539 1 91.62 196 PHE A C 1
ATOM 1553 O O . PHE A 1 196 ? 16.609 -4.262 -4.441 1 91.62 196 PHE A O 1
ATOM 1560 N N . LEU A 1 197 ? 16.844 -2.338 -5.621 1 91 197 LEU A N 1
ATOM 1561 C CA . LEU A 1 197 ? 17.031 -3.07 -6.867 1 91 197 LEU A CA 1
ATOM 1562 C C . LEU A 1 197 ? 18.344 -3.859 -6.84 1 91 197 LEU A C 1
ATOM 1564 O O . LEU A 1 197 ? 18.484 -4.848 -7.562 1 91 197 LEU A O 1
ATOM 1568 N N . HIS A 1 198 ? 19.234 -3.475 -5.945 1 88.69 198 HIS A N 1
ATOM 1569 C CA . HIS A 1 198 ? 20.547 -4.094 -5.938 1 88.69 198 HIS A CA 1
ATOM 1570 C C . HIS A 1 198 ? 20.703 -5.062 -4.77 1 88.69 198 HIS A C 1
ATOM 1572 O O . HIS A 1 198 ? 21.703 -5.77 -4.668 1 88.69 198 HIS A O 1
ATOM 1578 N N . HIS A 1 199 ? 19.734 -5.16 -3.961 1 88.38 199 HIS A N 1
ATOM 1579 C CA . HIS A 1 199 ? 19.812 -6.094 -2.846 1 88.38 199 HIS A CA 1
ATOM 1580 C C . HIS A 1 199 ? 19.688 -7.539 -3.324 1 88.38 199 HIS A C 1
ATOM 1582 O O . HIS A 1 199 ? 19.141 -7.793 -4.402 1 88.38 199 HIS A O 1
ATOM 1588 N N . ASP A 1 200 ? 20.156 -8.414 -2.504 1 88.38 200 ASP A N 1
ATOM 1589 C CA . ASP A 1 200 ? 20.109 -9.836 -2.824 1 88.38 200 ASP A CA 1
ATOM 1590 C C . ASP A 1 200 ? 18.688 -10.375 -2.756 1 88.38 200 ASP A C 1
ATOM 1592 O O . ASP A 1 200 ? 17.844 -9.828 -2.045 1 88.38 200 ASP A O 1
ATOM 1596 N N . MET A 1 201 ? 18.547 -11.398 -3.5 1 86.25 201 MET A N 1
ATOM 1597 C CA . MET A 1 201 ? 17.25 -12.047 -3.498 1 86.25 201 MET A CA 1
ATOM 1598 C C . MET A 1 201 ? 16.891 -12.555 -2.107 1 86.25 201 MET A C 1
ATOM 1600 O O . MET A 1 201 ? 15.719 -12.617 -1.741 1 86.25 201 MET A O 1
ATOM 1604 N N . ALA A 1 202 ? 17.906 -12.914 -1.326 1 84.38 202 ALA A N 1
ATOM 1605 C CA . ALA A 1 202 ? 17.688 -13.391 0.036 1 84.38 202 ALA A CA 1
ATOM 1606 C C . ALA A 1 202 ? 16.984 -12.344 0.887 1 84.38 202 ALA A C 1
ATOM 1608 O O . ALA A 1 202 ? 16.188 -12.688 1.771 1 84.38 202 ALA A O 1
ATOM 1609 N N . PHE A 1 203 ? 17.281 -11.133 0.547 1 85.88 203 PHE A N 1
ATOM 1610 C CA . PHE A 1 203 ? 16.656 -10.023 1.244 1 85.88 203 PHE A CA 1
ATOM 1611 C C . PHE A 1 203 ? 15.148 -10.008 0.988 1 85.88 203 PHE A C 1
ATOM 1613 O O . PHE A 1 203 ? 14.359 -9.781 1.907 1 85.88 203 PHE A O 1
ATOM 1620 N N . PHE A 1 204 ? 14.711 -10.289 -0.197 1 82.81 204 PHE A N 1
ATOM 1621 C CA . PHE A 1 204 ? 13.312 -10.219 -0.595 1 82.81 204 PHE A CA 1
ATOM 1622 C C . PHE A 1 204 ? 12.547 -11.445 -0.106 1 82.81 204 PHE A C 1
ATOM 1624 O O . PHE A 1 204 ? 11.32 -11.43 -0.043 1 82.81 204 PHE A O 1
ATOM 1631 N N . ASP A 1 205 ? 13.32 -12.461 0.235 1 76.5 205 ASP A N 1
ATOM 1632 C CA . ASP A 1 205 ? 12.695 -13.648 0.802 1 76.5 205 ASP A CA 1
ATOM 1633 C C . ASP A 1 205 ? 12.227 -13.398 2.234 1 76.5 205 ASP A C 1
ATOM 1635 O O . ASP A 1 205 ? 11.281 -14.023 2.705 1 76.5 205 ASP A O 1
ATOM 1639 N N . THR A 1 206 ? 12.875 -12.469 2.85 1 73.25 206 THR A N 1
ATOM 1640 C CA . THR A 1 206 ? 12.617 -12.258 4.27 1 73.25 206 THR A CA 1
ATOM 1641 C C . THR A 1 206 ? 11.742 -11.023 4.48 1 73.25 206 THR A C 1
ATOM 1643 O O . THR A 1 206 ? 11.117 -10.875 5.527 1 73.25 206 THR A O 1
ATOM 1646 N N . HIS A 1 207 ? 11.734 -10.18 3.492 1 75.56 207 HIS A N 1
ATOM 1647 C CA . HIS A 1 207 ? 10.977 -8.945 3.645 1 75.56 207 HIS A CA 1
ATOM 1648 C C . HIS A 1 207 ? 9.766 -8.922 2.717 1 75.56 207 HIS A C 1
ATOM 1650 O O . HIS A 1 207 ? 9.852 -9.352 1.566 1 75.56 207 HIS A O 1
ATOM 1656 N N . LYS A 1 208 ? 8.703 -8.414 3.266 1 71 208 LYS A N 1
ATOM 1657 C CA . LYS A 1 208 ? 7.477 -8.312 2.473 1 71 208 LYS A CA 1
ATOM 1658 C C . LYS A 1 208 ? 7.535 -7.113 1.529 1 71 208 LYS A C 1
ATOM 1660 O O . LYS A 1 208 ? 8.062 -6.062 1.885 1 71 208 LYS A O 1
ATOM 1665 N N . THR A 1 209 ? 6.984 -7.297 0.356 1 76.5 209 THR A N 1
ATOM 1666 C CA . THR A 1 209 ? 6.961 -6.25 -0.66 1 76.5 209 THR A CA 1
ATOM 1667 C C . THR A 1 209 ? 6.188 -5.031 -0.165 1 76.5 209 THR A C 1
ATOM 1669 O O . THR A 1 209 ? 6.566 -3.893 -0.44 1 76.5 209 THR A O 1
ATOM 1672 N N . GLY A 1 210 ? 5.102 -5.246 0.539 1 70.56 210 GLY A N 1
ATOM 1673 C CA . GLY A 1 210 ? 4.316 -4.145 1.076 1 70.56 210 GLY A CA 1
ATOM 1674 C C . GLY A 1 210 ? 5.094 -3.275 2.045 1 70.56 210 GLY A C 1
ATOM 1675 O O . GLY A 1 210 ? 4.922 -2.055 2.066 1 70.56 210 GLY A O 1
ATOM 1676 N N . GLU A 1 211 ? 5.91 -3.92 2.811 1 76.81 211 GLU A N 1
ATOM 1677 C CA . GLU A 1 211 ? 6.746 -3.193 3.76 1 76.81 211 GLU A CA 1
ATOM 1678 C C . GLU A 1 211 ? 7.754 -2.301 3.041 1 76.81 211 GLU A C 1
ATOM 1680 O O . GLU A 1 211 ? 7.969 -1.154 3.438 1 76.81 211 GLU A O 1
ATOM 1685 N N . LEU A 1 212 ? 8.359 -2.852 2.027 1 86.5 212 LEU A N 1
ATOM 1686 C CA . LEU A 1 212 ? 9.336 -2.092 1.263 1 86.5 212 LEU A CA 1
ATOM 1687 C C . LEU A 1 212 ? 8.68 -0.907 0.562 1 86.5 212 LEU A C 1
ATOM 1689 O O . LEU A 1 212 ? 9.242 0.191 0.533 1 86.5 212 LEU A O 1
ATOM 1693 N N . SER A 1 213 ? 7.527 -1.173 0.035 1 86.56 213 SER A N 1
ATOM 1694 C CA . SER A 1 213 ? 6.77 -0.107 -0.614 1 86.56 213 SER A CA 1
ATOM 1695 C C . SER A 1 213 ? 6.398 0.988 0.379 1 86.56 213 SER A C 1
ATOM 1697 O O . SER A 1 213 ? 6.438 2.176 0.047 1 86.56 213 SER A O 1
ATOM 1699 N N . ALA A 1 214 ? 6.035 0.637 1.607 1 78.5 214 ALA A N 1
ATOM 1700 C CA . ALA A 1 214 ? 5.668 1.593 2.648 1 78.5 214 ALA A CA 1
ATOM 1701 C C . ALA A 1 214 ? 6.863 2.451 3.051 1 78.5 214 ALA A C 1
ATOM 1703 O O . ALA A 1 214 ? 6.719 3.646 3.314 1 78.5 214 ALA A O 1
ATOM 1704 N N . ARG A 1 215 ? 7.977 1.877 3.115 1 85.62 215 ARG A N 1
ATOM 1705 C CA . ARG A 1 215 ? 9.188 2.607 3.473 1 85.62 215 ARG A CA 1
ATOM 1706 C C . ARG A 1 215 ? 9.57 3.607 2.385 1 85.62 215 ARG A C 1
ATOM 1708 O O . ARG A 1 215 ? 9.969 4.734 2.684 1 85.62 215 ARG A O 1
ATOM 1715 N N . LEU A 1 216 ? 9.359 3.154 1.203 1 89.88 216 LEU A N 1
ATOM 1716 C CA . LEU A 1 216 ? 9.758 3.967 0.057 1 89.88 216 LEU A CA 1
ATOM 1717 C C . LEU A 1 216 ? 8.805 5.141 -0.133 1 89.88 216 LEU A C 1
ATOM 1719 O O . LEU A 1 216 ? 9.227 6.238 -0.497 1 89.88 216 LEU A O 1
ATOM 1723 N N . ASN A 1 217 ? 7.57 4.953 0.181 1 85.56 217 ASN A N 1
ATOM 1724 C CA . ASN A 1 217 ? 6.582 5.969 -0.161 1 85.56 217 ASN A CA 1
ATOM 1725 C C . ASN A 1 217 ? 6.059 6.684 1.083 1 85.56 217 ASN A C 1
ATOM 1727 O O . ASN A 1 217 ? 6.324 7.871 1.28 1 85.56 217 ASN A O 1
ATOM 1731 N N . ALA A 1 218 ? 5.547 5.969 2 1 77.38 218 ALA A N 1
ATOM 1732 C CA . ALA A 1 218 ? 4.887 6.551 3.164 1 77.38 218 ALA A CA 1
ATOM 1733 C C . ALA A 1 218 ? 5.906 7.129 4.141 1 77.38 218 ALA A C 1
ATOM 1735 O O . ALA A 1 218 ? 5.746 8.25 4.625 1 77.38 218 ALA A O 1
ATOM 1736 N N . ASP A 1 219 ? 6.91 6.41 4.422 1 84.19 219 ASP A N 1
ATOM 1737 C CA . ASP A 1 219 ? 7.883 6.844 5.418 1 84.19 219 ASP A CA 1
ATOM 1738 C C . ASP A 1 219 ? 8.688 8.039 4.918 1 84.19 219 ASP A C 1
ATOM 1740 O O . ASP A 1 219 ? 8.984 8.961 5.68 1 84.19 219 ASP A O 1
ATOM 1744 N N . VAL A 1 220 ? 9.055 8.008 3.654 1 90.94 220 VAL A N 1
ATOM 1745 C CA . VAL A 1 220 ? 9.805 9.133 3.104 1 90.94 220 VAL A CA 1
ATOM 1746 C C . VAL A 1 220 ? 8.938 10.383 3.094 1 90.94 220 VAL A C 1
ATOM 1748 O O . VAL A 1 220 ? 9.414 11.484 3.373 1 90.94 220 VAL A O 1
ATOM 1751 N N . GLN A 1 221 ? 7.711 10.172 2.801 1 86.81 221 GLN A N 1
ATOM 1752 C CA . GLN A 1 221 ? 6.781 11.297 2.818 1 86.81 221 GLN A CA 1
ATOM 1753 C C . GLN A 1 221 ? 6.613 11.852 4.23 1 86.81 221 GLN A C 1
ATOM 1755 O O . GLN A 1 221 ? 6.59 13.07 4.426 1 86.81 221 GLN A O 1
ATOM 1760 N N . GLU A 1 222 ? 6.469 10.969 5.148 1 81.31 222 GLU A N 1
ATOM 1761 C CA . GLU A 1 222 ? 6.344 11.375 6.547 1 81.31 222 GLU A CA 1
ATOM 1762 C C . GLU A 1 222 ? 7.594 12.102 7.023 1 81.31 222 GLU A C 1
ATOM 1764 O O . GLU A 1 222 ? 7.5 13.109 7.738 1 81.31 222 GLU A O 1
ATOM 1769 N N . PHE A 1 223 ? 8.734 11.617 6.629 1 89.25 223 PHE A N 1
ATOM 1770 C CA . PHE A 1 223 ? 9.992 12.266 6.98 1 89.25 223 PHE A CA 1
ATOM 1771 C C . PHE A 1 223 ? 10.062 13.664 6.391 1 89.25 223 PHE A C 1
ATOM 1773 O O . PHE A 1 223 ? 10.438 14.617 7.078 1 89.25 223 PHE A O 1
ATOM 1780 N N . LYS A 1 224 ? 9.727 13.734 5.16 1 89.62 224 LYS A N 1
ATOM 1781 C CA . LYS A 1 224 ? 9.758 15.016 4.465 1 89.62 224 LYS A CA 1
ATOM 1782 C C . LYS A 1 224 ? 8.828 16.031 5.129 1 89.62 224 LYS A C 1
ATOM 1784 O O . LYS A 1 224 ? 9.227 17.156 5.395 1 89.62 224 LYS A O 1
ATOM 1789 N N . SER A 1 225 ? 7.617 15.602 5.375 1 83.31 225 SER A N 1
ATOM 1790 C CA . SER A 1 225 ? 6.633 16.5 5.969 1 83.31 225 SER A CA 1
ATOM 1791 C C . SER A 1 225 ? 7.047 16.938 7.371 1 83.31 225 SER A C 1
ATOM 1793 O O . SER A 1 225 ? 6.895 18.094 7.738 1 83.31 225 SER A O 1
ATOM 1795 N N . SER A 1 226 ? 7.516 15.992 8.148 1 83.56 226 SER A N 1
ATOM 1796 C CA . SER A 1 226 ? 7.973 16.297 9.5 1 83.56 226 SER A CA 1
ATOM 1797 C C . SER A 1 226 ? 9.188 17.234 9.477 1 83.56 226 SER A C 1
ATOM 1799 O O . SER A 1 226 ? 9.297 18.141 10.305 1 83.56 226 SER A O 1
ATOM 1801 N N . PHE A 1 227 ? 10.031 16.953 8.57 1 87.06 227 PHE A N 1
ATOM 1802 C CA . PHE A 1 227 ? 11.211 17.797 8.445 1 87.06 227 PHE A CA 1
ATOM 1803 C C . PHE A 1 227 ? 10.828 19.234 8.094 1 87.06 227 PHE A C 1
ATOM 1805 O O . PHE A 1 227 ? 11.352 20.172 8.68 1 87.06 227 PHE A O 1
ATOM 1812 N N . LYS A 1 228 ? 9.969 19.375 7.176 1 85.19 228 LYS A N 1
ATOM 1813 C CA . LYS A 1 228 ? 9.516 20.703 6.762 1 85.19 228 LYS A CA 1
ATOM 1814 C C . LYS A 1 228 ? 8.859 21.453 7.922 1 85.19 228 LYS A C 1
ATOM 1816 O O . LYS A 1 228 ? 9.117 22.641 8.133 1 85.19 228 LYS A O 1
ATOM 1821 N N . LEU A 1 229 ? 8.07 20.688 8.617 1 79.81 229 LEU A N 1
ATOM 1822 C CA . LEU A 1 229 ? 7.363 21.297 9.734 1 79.81 229 LEU A CA 1
ATOM 1823 C C . LEU A 1 229 ? 8.336 21.672 10.852 1 79.81 229 LEU A C 1
ATOM 1825 O O . LEU A 1 229 ? 8.211 22.75 11.453 1 79.81 229 LEU A O 1
ATOM 1829 N N . CYS A 1 230 ? 9.281 20.859 11.156 1 82.94 230 CYS A N 1
ATOM 1830 C CA . CYS A 1 230 ? 10.25 21.078 12.219 1 82.94 230 CYS A CA 1
ATOM 1831 C C . CYS A 1 230 ? 11.141 22.281 11.906 1 82.94 230 CYS A C 1
ATOM 1833 O O . CYS A 1 230 ? 11.477 23.062 12.789 1 82.94 230 CYS A O 1
ATOM 1835 N N . VAL A 1 231 ? 11.492 22.391 10.711 1 82.25 231 VAL A N 1
ATOM 1836 C CA . VAL A 1 231 ? 12.391 23.469 10.336 1 82.25 231 VAL A CA 1
ATOM 1837 C C . VAL A 1 231 ? 11.609 24.781 10.25 1 82.25 231 VAL A C 1
ATOM 1839 O O . VAL A 1 231 ? 12.055 25.812 10.766 1 82.25 231 VAL A O 1
ATOM 1842 N N . SER A 1 232 ? 10.477 24.672 9.617 1 78.25 232 SER A N 1
ATOM 1843 C CA . SER A 1 232 ? 9.711 25.906 9.43 1 78.25 232 SER A CA 1
ATOM 1844 C C . SER A 1 232 ? 9.125 26.391 10.742 1 78.25 232 SER A C 1
ATOM 1846 O O . SER A 1 232 ? 9.352 27.547 11.141 1 78.25 232 SER A O 1
ATOM 1848 N N . GLN A 1 233 ? 8.438 25.5 11.383 1 75.12 233 GLN A N 1
ATOM 1849 C CA . GLN A 1 233 ? 7.754 25.922 12.602 1 75.12 233 GLN A CA 1
ATOM 1850 C C . GLN A 1 233 ? 8.688 25.859 13.805 1 75.12 233 GLN A C 1
ATOM 1852 O O . GLN A 1 233 ? 8.586 26.672 14.727 1 75.12 233 GLN A O 1
ATOM 1857 N N . GLY A 1 234 ? 9.633 24.875 13.797 1 78.38 234 GLY A N 1
ATOM 1858 C CA . GLY A 1 234 ? 10.555 24.734 14.906 1 78.38 234 GLY A CA 1
ATOM 1859 C C . GLY A 1 234 ? 11.531 25.891 15.023 1 78.38 234 GLY A C 1
ATOM 1860 O O . GLY A 1 234 ? 11.695 26.469 16.109 1 78.38 234 GLY A O 1
ATOM 1861 N N . LEU A 1 235 ? 12.062 26.25 14 1 76.75 235 LEU A N 1
ATOM 1862 C CA . LEU A 1 235 ? 13.031 27.344 14.008 1 76.75 235 LEU A CA 1
ATOM 1863 C C . LEU A 1 235 ? 12.344 28.672 14.312 1 76.75 235 LEU A C 1
ATOM 1865 O O . LEU A 1 235 ? 12.883 29.5 15.039 1 76.75 235 LEU A O 1
ATOM 1869 N N . ARG A 1 236 ? 11.211 28.797 13.742 1 74.81 236 ARG A N 1
ATOM 1870 C CA . ARG A 1 236 ? 10.445 30.016 13.984 1 74.81 236 ARG A CA 1
ATOM 1871 C C . ARG A 1 236 ? 10.047 30.125 15.453 1 74.81 236 ARG A C 1
ATOM 1873 O O . ARG A 1 236 ? 10.172 31.188 16.062 1 74.81 236 ARG A O 1
ATOM 1880 N N . THR A 1 237 ? 9.633 29 15.938 1 76.31 237 THR A N 1
ATOM 1881 C CA . THR A 1 237 ? 9.188 28.984 17.328 1 76.31 237 THR A CA 1
ATOM 1882 C C . THR A 1 237 ? 10.359 29.219 18.281 1 76.31 237 THR A C 1
ATOM 1884 O O . THR A 1 237 ? 10.234 29.953 19.25 1 76.31 237 THR A O 1
ATOM 1887 N N . PHE A 1 238 ? 11.406 28.703 17.969 1 80 238 PHE A N 1
ATOM 1888 C CA . PHE A 1 238 ? 12.594 28.859 18.797 1 80 238 PHE A CA 1
ATOM 1889 C C . PHE A 1 238 ? 13.117 30.297 18.734 1 80 238 PHE A C 1
ATOM 1891 O O . PHE A 1 238 ? 13.438 30.891 19.766 1 80 238 PHE A O 1
ATOM 1898 N N . ALA A 1 239 ? 13.188 30.781 17.594 1 76.5 239 ALA A N 1
ATOM 1899 C CA . ALA A 1 239 ? 13.672 32.156 17.391 1 76.5 239 ALA A CA 1
ATOM 1900 C C . ALA A 1 239 ? 12.719 33.156 18.031 1 76.5 239 ALA A C 1
ATOM 1902 O O . ALA A 1 239 ? 13.156 34.125 18.672 1 76.5 239 ALA A O 1
ATOM 1903 N N . GLN A 1 240 ? 11.461 32.875 17.812 1 74.69 240 GLN A N 1
ATOM 1904 C CA . GLN A 1 240 ? 10.461 33.781 18.359 1 74.69 240 GLN A CA 1
ATOM 1905 C C . GLN A 1 240 ? 10.453 33.75 19.875 1 74.69 240 GLN A C 1
ATOM 1907 O O . GLN A 1 240 ? 10.289 34.781 20.531 1 74.69 240 GLN A O 1
ATOM 1912 N N . THR A 1 241 ? 10.625 32.594 20.453 1 76.81 241 THR A N 1
ATOM 1913 C CA . THR A 1 241 ? 10.617 32.469 21.906 1 76.81 241 THR A CA 1
ATOM 1914 C C . THR A 1 241 ? 11.836 33.156 22.516 1 76.81 241 THR A C 1
ATOM 1916 O O . THR A 1 241 ? 11.703 33.938 23.453 1 76.81 241 THR A O 1
ATOM 1919 N N . ILE A 1 242 ? 12.898 32.938 21.922 1 77 242 ILE A N 1
ATOM 1920 C CA . ILE A 1 242 ? 14.133 33.5 22.438 1 77 242 ILE A CA 1
ATOM 1921 C C . ILE A 1 242 ? 14.125 35.031 22.203 1 77 242 ILE A C 1
ATOM 1923 O O . ILE A 1 242 ? 14.523 35.781 23.078 1 77 242 ILE A O 1
ATOM 1927 N N . GLY A 1 243 ? 13.734 35.406 21.062 1 75.69 243 GLY A N 1
ATOM 1928 C CA . GLY A 1 243 ? 13.656 36.812 20.75 1 75.69 243 GLY A CA 1
ATOM 1929 C C . GLY A 1 243 ? 12.695 37.562 21.641 1 75.69 243 GLY A C 1
ATOM 1930 O O . GLY A 1 243 ? 12.984 38.688 22.078 1 75.69 243 GLY A O 1
ATOM 1931 N N . CYS A 1 244 ? 11.539 36.969 21.828 1 76.12 244 CYS A N 1
ATOM 1932 C CA . CYS A 1 244 ? 10.539 37.594 22.656 1 76.12 244 CYS A CA 1
ATOM 1933 C C . CYS A 1 244 ? 11.023 37.688 24.109 1 76.12 244 CYS A C 1
ATOM 1935 O O . CYS A 1 244 ? 10.758 38.688 24.781 1 76.12 244 CYS A O 1
ATOM 1937 N N . ILE A 1 245 ? 11.703 36.688 24.562 1 78.19 245 ILE A N 1
ATOM 1938 C CA . ILE A 1 245 ? 12.258 36.719 25.906 1 78.19 245 ILE A CA 1
ATOM 1939 C C . ILE A 1 245 ? 13.281 37.844 26.016 1 78.19 245 ILE A C 1
ATOM 1941 O O . ILE A 1 245 ? 13.32 38.562 27.016 1 78.19 245 ILE A O 1
ATOM 1945 N N . GLY A 1 246 ? 14.125 37.969 25 1 76.75 246 GLY A N 1
ATOM 1946 C CA . GLY A 1 246 ? 15.086 39.062 24.969 1 76.75 246 GLY A CA 1
ATOM 1947 C C . GLY A 1 246 ? 14.438 40.438 24.984 1 76.75 246 GLY A C 1
ATOM 1948 O O . GLY A 1 246 ? 14.875 41.312 25.719 1 76.75 246 GLY A O 1
ATOM 1949 N N . SER A 1 247 ? 13.383 40.5 24.219 1 75.62 247 SER A N 1
ATOM 1950 C CA . SER A 1 247 ? 12.664 41.781 24.156 1 75.62 247 SER A CA 1
ATOM 1951 C C . SER A 1 247 ? 12 42.094 25.5 1 75.62 247 SER A C 1
ATOM 1953 O O . SER A 1 247 ? 11.961 43.25 25.922 1 75.62 247 SER A O 1
ATOM 1955 N N . LEU A 1 248 ? 11.445 41.094 26.109 1 77.19 248 LEU A N 1
ATOM 1956 C CA . LEU A 1 248 ? 10.789 41.281 27.406 1 77.19 248 LEU A CA 1
ATOM 1957 C C . LEU A 1 248 ? 11.797 41.719 28.469 1 77.19 248 LEU A C 1
ATOM 1959 O O . LEU A 1 248 ? 11.469 42.531 29.344 1 77.19 248 LEU A O 1
ATOM 1963 N N . TYR A 1 249 ? 12.984 41.25 28.312 1 77.38 249 TYR A N 1
ATOM 1964 C CA . TYR A 1 249 ? 14.031 41.594 29.266 1 77.38 249 TYR A CA 1
ATOM 1965 C C . TYR A 1 249 ? 14.414 43.062 29.141 1 77.38 249 TYR A C 1
ATOM 1967 O O . TYR A 1 249 ? 14.688 43.719 30.156 1 77.38 249 TYR A O 1
ATOM 1975 N N . PHE A 1 250 ? 14.422 43.625 27.953 1 76.19 250 PHE A N 1
ATOM 1976 C CA . PHE A 1 250 ? 14.781 45.031 27.734 1 76.19 250 PHE A CA 1
ATOM 1977 C C . PHE A 1 250 ? 13.656 45.938 28.203 1 76.19 250 PHE A C 1
ATOM 1979 O O . PHE A 1 250 ? 13.906 47.062 28.609 1 76.19 250 PHE A O 1
ATOM 1986 N N . LEU A 1 251 ? 12.469 45.406 28.141 1 73.06 251 LEU A N 1
ATOM 1987 C CA . LEU A 1 251 ? 11.344 46.219 28.578 1 73.06 251 LEU A CA 1
ATOM 1988 C C . LEU A 1 251 ? 11.258 46.281 30.109 1 73.06 251 LEU A C 1
ATOM 1990 O O . LEU A 1 251 ? 11.141 47.344 30.703 1 73.06 251 LEU A O 1
ATOM 1994 N N . SER A 1 252 ? 11.227 45.094 30.719 1 76.56 252 SER A N 1
ATOM 1995 C CA . SER A 1 252 ? 11.211 45 32.188 1 76.56 252 SER A CA 1
ATOM 1996 C C . SER A 1 252 ? 11.906 43.719 32.656 1 76.56 252 SER A C 1
ATOM 1998 O O . SER A 1 252 ? 11.344 42.625 32.562 1 76.56 252 SER A O 1
ATOM 2000 N N . PRO A 1 253 ? 13.094 43.844 33.062 1 77 253 PRO A N 1
ATOM 2001 C CA . PRO A 1 253 ? 13.859 42.688 33.531 1 77 253 PRO A CA 1
ATOM 2002 C C . PRO A 1 253 ? 13.172 41.938 34.656 1 77 253 PRO A C 1
ATOM 2004 O O . PRO A 1 253 ? 13.242 40.719 34.719 1 77 253 PRO A O 1
ATOM 2007 N N . THR A 1 254 ? 12.516 42.719 35.562 1 75 254 THR A N 1
ATOM 2008 C CA . THR A 1 254 ? 11.906 42.094 36.719 1 75 254 THR A CA 1
ATOM 2009 C C . THR A 1 254 ? 10.742 41.188 36.312 1 75 254 THR A C 1
ATOM 2011 O O . THR A 1 254 ? 10.641 40.062 36.75 1 75 254 THR A O 1
ATOM 2014 N N . MET A 1 255 ? 9.969 41.719 35.406 1 77.38 255 MET A N 1
ATOM 2015 C CA . MET A 1 255 ? 8.812 40.938 34.938 1 77.38 255 MET A CA 1
ATOM 2016 C C . MET A 1 255 ? 9.258 39.75 34.062 1 77.38 255 MET A C 1
ATOM 2018 O O . MET A 1 255 ? 8.633 38.688 34.094 1 77.38 255 MET A O 1
ATOM 2022 N N . THR A 1 256 ? 10.273 39.969 33.344 1 78.75 256 THR A N 1
ATOM 2023 C CA . THR A 1 256 ? 10.781 38.938 32.469 1 78.75 256 THR A CA 1
ATOM 2024 C C . THR A 1 256 ? 11.32 37.75 33.25 1 78.75 256 THR A C 1
ATOM 2026 O O . THR A 1 256 ? 11.125 36.594 32.875 1 78.75 256 THR A O 1
ATOM 2029 N N . MET A 1 257 ? 11.961 38.062 34.312 1 76 257 MET A N 1
ATOM 2030 C CA . MET A 1 257 ? 12.523 37 35.125 1 76 257 MET A CA 1
ATOM 2031 C C . MET A 1 257 ? 11.422 36.125 35.719 1 76 257 MET A C 1
ATOM 2033 O O . MET A 1 257 ? 11.57 34.906 35.812 1 76 257 MET A O 1
ATOM 2037 N N . TYR A 1 258 ? 10.281 36.75 36 1 69.81 258 TYR A N 1
ATOM 2038 C CA . TYR A 1 258 ? 9.164 36 36.531 1 69.81 258 TYR A CA 1
ATOM 2039 C C . TYR A 1 258 ? 8.539 35.125 35.469 1 69.81 258 TYR A C 1
ATOM 2041 O O . TYR A 1 258 ? 8.195 33.969 35.719 1 69.81 258 TYR A O 1
ATOM 2049 N N . THR A 1 259 ? 8.461 35.688 34.312 1 72.81 259 THR A N 1
ATOM 2050 C CA . THR A 1 259 ? 7.812 34.969 33.219 1 72.81 259 THR A CA 1
ATOM 2051 C C . THR A 1 259 ? 8.711 33.812 32.719 1 72.81 259 THR A C 1
ATOM 2053 O O . THR A 1 259 ? 8.227 32.719 32.438 1 72.81 259 THR A O 1
ATOM 2056 N N . VAL A 1 260 ? 9.938 34.094 32.625 1 74.19 260 VAL A N 1
ATOM 2057 C CA . VAL A 1 260 ? 10.875 33.094 32.094 1 74.19 260 VAL A CA 1
ATOM 2058 C C . VAL A 1 260 ? 11.07 31.969 33.094 1 74.19 260 VAL A C 1
ATOM 2060 O O . VAL A 1 260 ? 11.305 30.828 32.719 1 74.19 260 VAL A O 1
ATOM 2063 N N . ALA A 1 261 ? 10.953 32.312 34.344 1 72.19 261 ALA A N 1
ATOM 2064 C CA . ALA A 1 261 ? 11.109 31.281 35.375 1 72.19 261 ALA A CA 1
ATOM 2065 C C . ALA A 1 261 ? 9.969 30.281 35.344 1 72.19 261 ALA A C 1
ATOM 2067 O O . ALA A 1 261 ? 10.141 29.109 35.688 1 72.19 261 ALA A O 1
ATOM 2068 N N . VAL A 1 262 ? 8.812 30.609 34.875 1 72.5 262 VAL A N 1
ATOM 2069 C CA . VAL A 1 262 ? 7.629 29.766 34.875 1 72.5 262 VAL A CA 1
ATOM 2070 C C . VAL A 1 262 ? 7.605 28.891 33.625 1 72.5 262 VAL A C 1
ATOM 2072 O O . VAL A 1 262 ? 7.102 27.766 33.656 1 72.5 262 VAL A O 1
ATOM 2075 N N . VAL A 1 263 ? 8.25 29.375 32.594 1 73.19 263 VAL A N 1
ATOM 2076 C CA . VAL A 1 263 ? 8.172 28.719 31.297 1 73.19 263 VAL A CA 1
ATOM 2077 C C . VAL A 1 263 ? 8.844 27.359 31.344 1 73.19 263 VAL A C 1
ATOM 2079 O O . VAL A 1 263 ? 8.273 26.359 30.906 1 73.19 263 VAL A O 1
ATOM 2082 N N . PRO A 1 264 ? 10.047 27.25 31.938 1 68.75 264 PRO A N 1
ATOM 2083 C CA . PRO A 1 264 ? 10.664 25.922 32 1 68.75 264 PRO A CA 1
ATOM 2084 C C . PRO A 1 264 ? 9.836 24.938 32.844 1 68.75 264 PRO A C 1
ATOM 2086 O O . PRO A 1 264 ? 9.797 23.734 32.5 1 68.75 264 PRO A O 1
ATOM 2089 N N . GLY A 1 265 ? 9.203 25.422 33.906 1 71.94 265 GLY A N 1
ATOM 2090 C CA . GLY A 1 265 ? 8.328 24.562 34.688 1 71.94 265 GLY A CA 1
ATOM 2091 C C . GLY A 1 265 ? 7.168 24 33.875 1 71.94 265 GLY A C 1
ATOM 2092 O O . GLY A 1 265 ? 6.84 22.828 33.969 1 71.94 265 GLY A O 1
ATOM 2093 N N . ILE A 1 266 ? 6.656 24.734 33 1 74.06 266 ILE A N 1
ATOM 2094 C CA . ILE A 1 266 ? 5.539 24.328 32.156 1 74.06 266 ILE A CA 1
ATOM 2095 C C . ILE A 1 266 ? 6.02 23.328 31.109 1 74.06 266 ILE A C 1
ATOM 2097 O O . ILE A 1 266 ? 5.348 22.328 30.844 1 74.06 266 ILE A O 1
ATOM 2101 N N . ILE A 1 267 ? 7.129 23.594 30.641 1 71.06 267 ILE A N 1
ATOM 2102 C CA . ILE A 1 267 ? 7.688 22.719 29.609 1 71.06 267 ILE A CA 1
ATOM 2103 C C . ILE A 1 267 ? 8 21.344 30.219 1 71.06 267 ILE A C 1
ATOM 2105 O O . ILE A 1 267 ? 7.727 20.312 29.594 1 71.06 267 ILE A O 1
ATOM 2109 N N . LEU A 1 268 ? 8.57 21.391 31.391 1 73 268 LEU A N 1
ATOM 2110 C CA . LEU A 1 268 ? 8.914 20.141 32.062 1 73 268 LEU A CA 1
ATOM 2111 C C . LEU A 1 268 ? 7.656 19.359 32.406 1 73 268 LEU A C 1
ATOM 2113 O O . LEU A 1 268 ? 7.613 18.141 32.219 1 73 268 LEU A O 1
ATOM 2117 N N . ALA A 1 269 ? 6.609 20.031 32.875 1 76.5 269 ALA A N 1
ATOM 2118 C CA . ALA A 1 269 ? 5.344 19.375 33.188 1 76.5 269 ALA A CA 1
ATOM 2119 C C . ALA A 1 269 ? 4.652 18.859 31.938 1 76.5 269 ALA A C 1
ATOM 2121 O O . ALA A 1 269 ? 4.117 17.75 31.922 1 76.5 269 ALA A O 1
ATOM 2122 N N . GLY A 1 270 ? 4.688 19.641 30.938 1 76.12 270 GLY A N 1
ATOM 2123 C CA . GLY A 1 270 ? 4.094 19.25 29.672 1 76.12 270 GLY A CA 1
ATOM 2124 C C . GLY A 1 270 ? 4.801 18.062 29.031 1 76.12 270 GLY A C 1
ATOM 2125 O O . GLY A 1 270 ? 4.152 17.156 28.484 1 76.12 270 GLY A O 1
ATOM 2126 N N . SER A 1 271 ? 6.086 18.031 29.25 1 74.88 271 SER A N 1
ATOM 2127 C CA . SER A 1 271 ? 6.867 16.953 28.656 1 74.88 271 SER A CA 1
ATOM 2128 C C . SER A 1 271 ? 6.617 15.625 29.375 1 74.88 271 SER A C 1
ATOM 2130 O O . SER A 1 271 ? 6.613 14.562 28.75 1 74.88 271 SER A O 1
ATOM 2132 N N . ALA A 1 272 ? 6.461 15.742 30.609 1 79.31 272 ALA A N 1
ATOM 2133 C CA . ALA A 1 272 ? 6.195 14.539 31.391 1 79.31 272 ALA A CA 1
ATOM 2134 C C . ALA A 1 272 ? 4.836 13.945 31.031 1 79.31 272 ALA A C 1
ATOM 2136 O O . ALA A 1 272 ? 4.715 12.734 30.828 1 79.31 272 ALA A O 1
ATOM 2137 N N . ILE A 1 273 ? 3.852 14.742 30.844 1 82.25 273 ILE A N 1
ATOM 2138 C CA . ILE A 1 273 ? 2.523 14.281 30.453 1 82.25 273 ILE A CA 1
ATOM 2139 C C . ILE A 1 273 ? 2.553 13.805 29 1 82.25 273 ILE A C 1
ATOM 2141 O O . ILE A 1 273 ? 1.932 12.789 28.672 1 82.25 273 ILE A O 1
ATOM 2145 N N . GLY A 1 274 ? 3.307 14.461 28.281 1 77.25 274 GLY A N 1
ATOM 2146 C CA . GLY A 1 274 ? 3.459 14.086 26.891 1 77.25 274 GLY A CA 1
ATOM 2147 C C . GLY A 1 274 ? 4.086 12.711 26.703 1 77.25 274 GLY A C 1
ATOM 2148 O O . GLY A 1 274 ? 3.684 11.961 25.812 1 77.25 274 GLY A O 1
ATOM 2149 N N . ALA A 1 275 ? 4.984 12.43 27.594 1 77.31 275 ALA A N 1
ATOM 2150 C CA . ALA A 1 275 ? 5.641 11.125 27.516 1 77.31 275 ALA A CA 1
ATOM 2151 C C . ALA A 1 275 ? 4.652 9.992 27.781 1 77.31 275 ALA A C 1
ATOM 2153 O O . ALA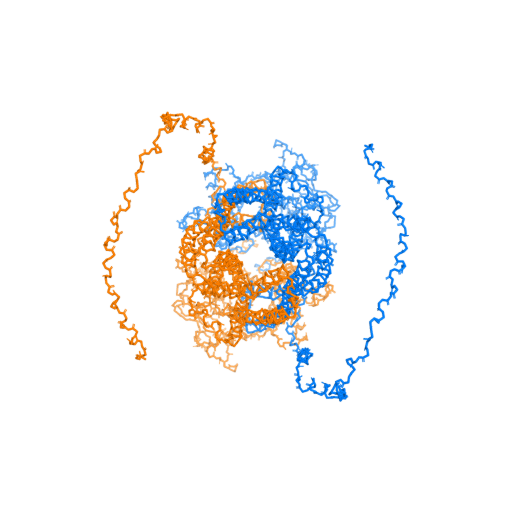 A 1 275 ? 4.707 8.945 27.141 1 77.31 275 ALA A O 1
ATOM 2154 N N . GLY A 1 276 ? 3.832 10.172 28.734 1 82 276 GLY A N 1
ATOM 2155 C CA . GLY A 1 276 ? 2.789 9.195 29 1 82 276 GLY A CA 1
ATOM 2156 C C . GLY A 1 276 ? 1.804 9.047 27.859 1 82 276 GLY A C 1
ATOM 2157 O O . GLY A 1 276 ? 1.402 7.934 27.516 1 82 276 GLY A O 1
ATOM 2158 N N . LEU A 1 277 ? 1.503 10.078 27.266 1 82.25 277 LEU A N 1
ATOM 2159 C CA . LEU A 1 277 ? 0.575 10.07 26.141 1 82.25 277 LEU A CA 1
ATOM 2160 C C . LEU A 1 277 ? 1.213 9.422 24.906 1 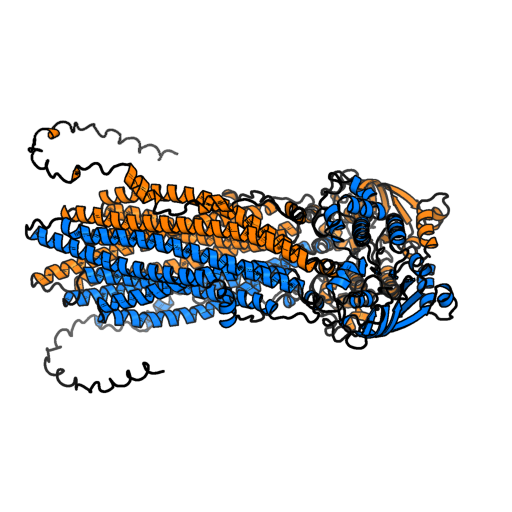82.25 277 LEU A C 1
ATOM 2162 O O . LEU A 1 277 ? 0.524 8.773 24.125 1 82.25 277 LEU A O 1
ATOM 2166 N N . ARG A 1 278 ? 2.453 9.555 24.875 1 75.94 278 ARG A N 1
ATOM 2167 C CA . ARG A 1 278 ? 3.176 8.945 23.75 1 75.94 278 ARG A CA 1
ATOM 2168 C C . ARG A 1 278 ? 3.146 7.422 23.844 1 75.94 278 ARG A C 1
ATOM 2170 O O . ARG A 1 278 ? 2.996 6.734 22.844 1 75.94 278 ARG A O 1
ATOM 2177 N N . GLN A 1 279 ? 3.342 6.969 24.969 1 81.94 279 GLN A N 1
ATOM 2178 C CA . GLN A 1 279 ? 3.277 5.523 25.156 1 81.94 279 GLN A CA 1
ATOM 2179 C C . GLN A 1 279 ? 1.881 4.988 24.859 1 81.94 279 GLN A C 1
ATOM 2181 O O . GLN A 1 279 ? 1.735 3.932 24.25 1 81.94 279 GLN A O 1
ATOM 2186 N N . LEU A 1 280 ? 0.96 5.715 25.328 1 83.38 280 LEU A N 1
ATOM 2187 C CA . LEU A 1 280 ? -0.422 5.324 25.078 1 83.38 280 LEU A CA 1
ATOM 2188 C C . LEU A 1 280 ? -0.731 5.387 23.578 1 83.38 280 LEU A C 1
ATOM 2190 O O . LEU A 1 280 ? -1.459 4.543 23.062 1 83.38 280 LEU A O 1
ATOM 2194 N N . SER A 1 281 ? -0.186 6.266 22.906 1 81.44 281 SER A N 1
ATOM 2195 C CA . SER A 1 281 ? -0.365 6.422 21.469 1 81.44 281 SER A CA 1
ATOM 2196 C C . SER A 1 281 ? 0.248 5.25 20.703 1 81.44 281 SER A C 1
ATOM 2198 O O . SER A 1 281 ? -0.356 4.73 19.766 1 81.44 281 SER A O 1
ATOM 2200 N N . ARG A 1 282 ? 1.361 4.859 21.188 1 77.5 282 ARG A N 1
ATOM 2201 C CA . ARG A 1 282 ? 2.027 3.729 20.547 1 77.5 282 ARG A CA 1
ATOM 2202 C C . ARG A 1 282 ? 1.204 2.453 20.703 1 77.5 282 ARG A C 1
ATOM 2204 O O . ARG A 1 282 ? 1.058 1.685 19.75 1 77.5 282 ARG A O 1
ATOM 2211 N N . ARG A 1 283 ? 0.723 2.283 21.844 1 83.25 283 ARG A N 1
ATOM 2212 C CA . ARG A 1 283 ? -0.091 1.099 22.109 1 83.25 283 ARG A CA 1
ATOM 2213 C C . ARG A 1 283 ? -1.382 1.135 21.297 1 83.25 283 ARG A C 1
ATOM 2215 O O . ARG A 1 283 ? -1.822 0.107 20.766 1 83.25 283 ARG A O 1
ATOM 2222 N N . ALA A 1 284 ? -2.008 2.262 21.234 1 86.19 284 ALA A N 1
ATOM 2223 C CA . ALA A 1 284 ? -3.248 2.422 20.469 1 86.19 284 ALA A CA 1
ATOM 2224 C C . ALA A 1 284 ? -3.018 2.186 18.984 1 86.19 284 ALA A C 1
ATOM 2226 O O . ALA A 1 284 ? -3.854 1.579 18.312 1 86.19 284 ALA A O 1
ATOM 2227 N N . GLN A 1 285 ? -1.894 2.605 18.547 1 80.62 285 GLN A N 1
ATOM 2228 C CA . GLN A 1 285 ? -1.563 2.426 17.125 1 80.62 285 GLN A CA 1
ATOM 2229 C C . GLN A 1 285 ? -1.262 0.962 16.812 1 80.62 285 GLN A C 1
ATOM 2231 O O . GLN A 1 285 ? -1.651 0.454 15.766 1 80.62 285 GLN A O 1
ATOM 2236 N N . ALA A 1 286 ? -0.61 0.329 17.734 1 79.94 286 ALA A N 1
ATOM 2237 C CA . ALA A 1 286 ? -0.314 -1.09 17.547 1 79.94 286 ALA A CA 1
ATOM 2238 C C . ALA A 1 286 ? -1.598 -1.914 17.484 1 79.94 286 ALA A C 1
ATOM 2240 O O . ALA A 1 286 ? -1.712 -2.834 16.672 1 79.94 286 ALA A O 1
ATOM 2241 N N . GLN A 1 287 ? -2.455 -1.563 18.328 1 86 287 GLN A N 1
ATOM 2242 C CA . GLN A 1 287 ? -3.73 -2.273 18.344 1 86 287 GLN A CA 1
ATOM 2243 C C . GLN A 1 287 ? -4.527 -1.991 17.078 1 86 287 GLN A C 1
ATOM 2245 O O . GLN A 1 287 ? -5.223 -2.873 16.562 1 86 287 GLN A O 1
ATOM 2250 N N . SER A 1 288 ? -4.48 -0.825 16.594 1 86.56 288 SER A N 1
ATOM 2251 C CA . SER A 1 288 ? -5.137 -0.486 15.328 1 86.56 288 SER A CA 1
ATOM 2252 C C . SER A 1 288 ? -4.531 -1.26 14.164 1 86.56 288 SER A C 1
ATOM 2254 O O . SER A 1 288 ? -5.246 -1.669 13.242 1 86.56 288 SER A O 1
ATOM 2256 N N . ALA A 1 289 ? -3.281 -1.454 14.242 1 79.94 289 ALA A N 1
ATOM 2257 C CA . ALA A 1 289 ? -2.59 -2.227 13.211 1 79.94 289 ALA A CA 1
ATOM 2258 C C . ALA A 1 289 ? -3.025 -3.689 13.242 1 79.94 289 ALA A C 1
ATOM 2260 O O . ALA A 1 289 ? -3.166 -4.324 12.195 1 79.94 289 ALA A O 1
ATOM 2261 N N . THR A 1 290 ? -3.215 -4.16 14.383 1 85.62 290 THR A N 1
ATOM 2262 C CA . THR A 1 290 ? -3.682 -5.535 14.531 1 85.62 290 THR A CA 1
ATOM 2263 C C . THR A 1 290 ? -5.078 -5.699 13.938 1 85.62 290 THR A C 1
ATOM 2265 O O . THR A 1 290 ? -5.355 -6.688 13.258 1 85.62 290 THR A O 1
ATOM 2268 N N . ALA A 1 291 ? -5.898 -4.766 14.258 1 89.19 291 ALA A N 1
ATOM 2269 C CA . ALA A 1 291 ? -7.25 -4.809 13.703 1 89.19 291 ALA A CA 1
ATOM 2270 C C . ALA A 1 291 ? -7.215 -4.75 12.18 1 89.19 291 ALA A C 1
ATOM 2272 O O . ALA A 1 291 ? -7.965 -5.469 11.508 1 89.19 291 ALA A O 1
ATOM 2273 N N . SER A 1 292 ? -6.359 -3.969 11.656 1 86.19 292 SER A N 1
ATOM 2274 C CA . SER A 1 292 ? -6.203 -3.844 10.211 1 86.19 292 SER A CA 1
ATOM 2275 C C . SER A 1 292 ? -5.676 -5.137 9.602 1 86.19 292 SER A C 1
ATOM 2277 O O . SER A 1 292 ? -6.078 -5.52 8.5 1 86.19 292 SER A O 1
ATOM 2279 N N . ALA A 1 293 ? -4.824 -5.762 10.305 1 81.5 293 ALA A N 1
ATOM 2280 C CA . ALA A 1 293 ? -4.258 -7.016 9.82 1 81.5 293 ALA A CA 1
ATOM 2281 C C . ALA A 1 293 ? -5.328 -8.102 9.711 1 81.5 293 ALA A C 1
ATOM 2283 O O . ALA A 1 293 ? -5.297 -8.922 8.797 1 81.5 293 ALA A O 1
ATOM 2284 N N . VAL A 1 294 ? -6.199 -8.102 10.617 1 87.38 294 VAL A N 1
ATOM 2285 C CA . VAL A 1 294 ? -7.277 -9.078 10.625 1 87.38 294 VAL A CA 1
ATOM 2286 C C . VAL A 1 294 ? -8.164 -8.883 9.398 1 87.38 294 VAL A C 1
ATOM 2288 O O . VAL A 1 294 ? -8.5 -9.852 8.711 1 87.38 294 VAL A O 1
ATOM 2291 N N . SER A 1 295 ? -8.508 -7.684 9.125 1 90.5 295 SER A N 1
ATOM 2292 C CA . SER A 1 295 ? -9.352 -7.402 7.969 1 90.5 295 SER A CA 1
ATOM 2293 C C . SER A 1 295 ? -8.609 -7.668 6.664 1 90.5 295 SER A C 1
ATOM 2295 O O . SER A 1 295 ? -9.195 -8.172 5.699 1 90.5 295 SER A O 1
ATOM 2297 N N . ASP A 1 296 ? -7.363 -7.375 6.645 1 85.31 296 ASP A N 1
ATOM 2298 C CA . ASP A 1 296 ? -6.555 -7.582 5.445 1 85.31 296 ASP A CA 1
ATOM 2299 C C . ASP A 1 296 ? -6.441 -9.062 5.109 1 85.31 296 ASP A C 1
ATOM 2301 O O . ASP A 1 296 ? -6.484 -9.445 3.939 1 85.31 296 ASP A O 1
ATOM 2305 N N . GLU A 1 297 ? -6.312 -9.82 6.066 1 83.62 297 GLU A N 1
ATOM 2306 C CA . GLU A 1 297 ? -6.223 -11.266 5.871 1 83.62 297 GLU A CA 1
ATOM 2307 C C . GLU A 1 297 ? -7.535 -11.836 5.332 1 83.62 297 GLU A C 1
ATOM 2309 O O . GLU A 1 297 ? -7.531 -12.672 4.43 1 83.62 297 GLU A O 1
ATOM 2314 N N . ALA A 1 298 ? -8.578 -11.43 5.914 1 88.81 298 ALA A N 1
ATOM 2315 C CA . ALA A 1 298 ? -9.883 -11.906 5.477 1 88.81 298 ALA A CA 1
ATOM 2316 C C . ALA A 1 298 ? -10.164 -11.492 4.035 1 88.81 298 ALA A C 1
ATOM 2318 O O . ALA A 1 298 ? -10.672 -12.281 3.238 1 88.81 298 ALA A O 1
ATOM 2319 N N . LEU A 1 299 ? -9.773 -10.312 3.684 1 88.31 299 LEU A N 1
ATOM 2320 C CA . LEU A 1 299 ? -10.031 -9.789 2.346 1 88.31 299 LEU A CA 1
ATOM 2321 C C . LEU A 1 299 ? -9.156 -10.484 1.311 1 88.31 299 LEU A C 1
ATOM 2323 O O . LEU A 1 299 ? -9.594 -10.734 0.185 1 88.31 299 LEU A O 1
ATOM 2327 N N . THR A 1 300 ? -7.984 -10.742 1.721 1 80.75 300 THR A N 1
ATOM 2328 C CA . THR A 1 300 ? -7.059 -11.422 0.821 1 80.75 300 THR A CA 1
ATOM 2329 C C . THR A 1 300 ? -7.508 -12.859 0.567 1 80.75 300 THR A C 1
ATOM 2331 O O . THR A 1 300 ? -7.285 -13.398 -0.517 1 80.75 300 THR A O 1
ATOM 2334 N N . ASN A 1 301 ? -8.141 -13.438 1.595 1 84.88 301 ASN A N 1
ATOM 2335 C CA . ASN A 1 301 ? -8.586 -14.82 1.501 1 84.88 301 ASN A CA 1
ATOM 2336 C C . ASN A 1 301 ? -10.109 -14.914 1.401 1 84.88 301 ASN A C 1
ATOM 2338 O O . ASN A 1 301 ? -10.727 -15.773 2.027 1 84.88 301 ASN A O 1
ATOM 2342 N N . MET A 1 302 ? -10.664 -14.031 0.626 1 87.31 302 MET A N 1
ATOM 2343 C CA . MET A 1 302 ? -12.117 -13.914 0.587 1 87.31 302 MET A CA 1
ATOM 2344 C C . MET A 1 302 ? -12.75 -15.188 0.032 1 87.31 302 MET A C 1
ATOM 2346 O O . MET A 1 302 ? -13.812 -15.609 0.488 1 87.31 302 MET A O 1
ATOM 2350 N N . ARG A 1 303 ? -12.102 -15.797 -0.938 1 85.44 303 ARG A N 1
ATOM 2351 C CA . ARG A 1 303 ? -12.641 -17.016 -1.536 1 85.44 303 ARG A CA 1
ATOM 2352 C C . ARG A 1 303 ? -12.727 -18.141 -0.51 1 85.44 303 ARG A C 1
ATOM 2354 O O . ARG A 1 303 ? -13.695 -18.891 -0.491 1 85.44 303 ARG A O 1
ATOM 2361 N N . THR A 1 304 ? -11.742 -18.234 0.278 1 86.5 304 THR A N 1
ATOM 2362 C CA . THR A 1 304 ? -11.734 -19.25 1.325 1 86.5 304 THR A CA 1
ATOM 2363 C C . THR A 1 304 ? -12.773 -18.922 2.393 1 86.5 304 THR A C 1
ATOM 2365 O O . THR A 1 304 ? -13.469 -19.828 2.881 1 86.5 304 THR A O 1
ATOM 2368 N N . VAL A 1 305 ? -12.898 -17.688 2.73 1 90.19 305 VAL A N 1
ATOM 2369 C CA . VAL A 1 305 ? -13.875 -17.266 3.725 1 90.19 305 VAL A CA 1
ATOM 2370 C C . VAL A 1 305 ? -15.281 -17.625 3.254 1 90.19 305 VAL A C 1
ATOM 2372 O O . VAL A 1 305 ? -16.094 -18.125 4.035 1 90.19 305 VAL A O 1
ATOM 2375 N N . ARG A 1 306 ? -15.508 -17.484 1.997 1 89.12 306 ARG A N 1
ATOM 2376 C CA . ARG A 1 306 ? -16.828 -17.766 1.431 1 89.12 306 ARG A CA 1
ATOM 2377 C C . ARG A 1 306 ? -17.047 -19.266 1.292 1 89.12 306 ARG A C 1
ATOM 2379 O O . ARG A 1 306 ? -18.156 -19.75 1.512 1 89.12 306 ARG A O 1
ATOM 2386 N N . ALA A 1 307 ? -16.047 -19.891 0.871 1 87.75 307 ALA A N 1
ATOM 2387 C CA . ALA A 1 307 ? -16.156 -21.344 0.66 1 87.75 307 ALA A CA 1
ATOM 2388 C C . ALA A 1 307 ? -16.484 -22.062 1.964 1 87.75 307 ALA A C 1
ATOM 2390 O O . ALA A 1 307 ? -17.156 -23.094 1.954 1 87.75 307 ALA A O 1
ATOM 2391 N N . PHE A 1 308 ? -16.094 -21.422 3.086 1 88.19 308 PHE A N 1
ATOM 2392 C CA . PHE A 1 308 ? -16.328 -22.062 4.379 1 88.19 308 PHE A CA 1
ATOM 2393 C C . PHE A 1 308 ? -17.422 -21.344 5.145 1 88.19 308 PHE A C 1
ATOM 2395 O O . PHE A 1 308 ? -17.703 -21.672 6.297 1 88.19 308 PHE A O 1
ATOM 2402 N N . ALA A 1 309 ? -18.031 -20.359 4.543 1 87.56 309 ALA A N 1
ATOM 2403 C CA . ALA A 1 309 ? -19.125 -19.578 5.141 1 87.56 309 ALA A CA 1
ATOM 2404 C C . ALA A 1 309 ? -18.719 -19.031 6.504 1 87.56 309 ALA A C 1
ATOM 2406 O O . ALA A 1 309 ? -19.438 -19.203 7.492 1 87.56 309 ALA A O 1
ATOM 2407 N N . MET A 1 310 ? -17.547 -18.469 6.539 1 88.81 310 MET A N 1
ATOM 2408 C CA . MET A 1 310 ? -17.016 -17.953 7.801 1 88.81 310 MET A CA 1
ATOM 2409 C C . MET A 1 310 ? -17.219 -16.438 7.906 1 88.81 310 MET A C 1
ATOM 2411 O O . MET A 1 310 ? -16.516 -15.773 8.656 1 88.81 310 MET A O 1
ATOM 2415 N N . GLU A 1 311 ? -18.141 -15.859 7.234 1 90.56 311 GLU A N 1
ATOM 2416 C CA . GLU A 1 311 ? -18.359 -14.422 7.207 1 90.56 311 GLU A CA 1
ATOM 2417 C C . GLU A 1 311 ? -18.688 -13.883 8.594 1 90.56 311 GLU A C 1
ATOM 2419 O O . GLU A 1 311 ? -18.125 -12.883 9.039 1 90.56 311 GLU A O 1
ATOM 2424 N N . LYS A 1 312 ? -19.562 -14.539 9.344 1 89.12 312 LYS A N 1
ATOM 2425 C CA . LYS A 1 312 ? -19.984 -14.078 10.664 1 89.12 312 LYS A CA 1
ATOM 2426 C C . LYS A 1 312 ? -18.844 -14.156 11.664 1 89.12 312 LYS A C 1
ATOM 2428 O O . LYS A 1 312 ? -18.672 -13.258 12.492 1 89.12 312 LYS A O 1
ATOM 2433 N N . LEU A 1 313 ? -18.078 -15.203 11.523 1 89.19 313 LEU A N 1
ATOM 2434 C CA . LEU A 1 313 ? -16.953 -15.367 12.445 1 89.19 313 LEU A CA 1
ATOM 2435 C C . LEU A 1 313 ? -15.883 -14.305 12.195 1 89.19 313 LEU A C 1
ATOM 2437 O O . LEU A 1 313 ? -15.32 -13.75 13.141 1 89.19 313 LEU A O 1
ATOM 2441 N N . GLU A 1 314 ? -15.617 -14.125 10.945 1 90.88 314 GLU A N 1
ATOM 2442 C CA . GLU A 1 314 ? -14.625 -13.109 10.594 1 90.88 314 GLU A CA 1
ATOM 2443 C C . GLU A 1 314 ? -15.094 -11.719 11.016 1 90.88 314 GLU A C 1
ATOM 2445 O O . GLU A 1 314 ? -14.289 -10.891 11.438 1 90.88 314 GLU A O 1
ATOM 2450 N N . SER A 1 315 ? -16.375 -11.43 10.883 1 93.44 315 SER A N 1
ATOM 2451 C CA . SER A 1 315 ? -16.922 -10.141 11.297 1 93.44 315 SER A CA 1
ATOM 2452 C C . SER A 1 315 ? -16.812 -9.961 12.805 1 93.44 315 SER A C 1
ATOM 2454 O O . SER A 1 315 ? -16.469 -8.875 13.281 1 93.44 315 SER A O 1
ATOM 2456 N N . LYS A 1 316 ? -17.094 -10.984 13.531 1 92.25 316 LYS A N 1
ATOM 2457 C CA . LYS A 1 316 ? -17.016 -10.922 14.984 1 92.25 316 LYS A CA 1
ATOM 2458 C C . LYS A 1 316 ? -15.578 -10.734 15.453 1 92.25 316 LYS A C 1
ATOM 2460 O O . LYS A 1 316 ? -15.328 -10 16.406 1 92.25 316 LYS A O 1
ATOM 2465 N N . LEU A 1 317 ? -14.695 -11.406 14.789 1 90.12 317 LEU A N 1
ATOM 2466 C CA . LEU A 1 317 ? -13.281 -11.273 15.125 1 90.12 317 LEU A CA 1
ATOM 2467 C C . LEU A 1 317 ? -12.797 -9.844 14.867 1 90.12 317 LEU A C 1
ATOM 2469 O O . LEU A 1 317 ? -12.086 -9.273 15.695 1 90.12 317 LEU A O 1
ATOM 2473 N N . PHE A 1 318 ? -13.141 -9.297 13.805 1 93 318 PHE A N 1
ATOM 2474 C CA . PHE A 1 318 ? -12.766 -7.93 13.469 1 93 318 PHE A CA 1
ATOM 2475 C C . PHE A 1 318 ? -13.383 -6.934 14.445 1 93 318 PHE A C 1
ATOM 2477 O O . PHE A 1 318 ? -12.711 -6.004 14.898 1 93 318 PHE A O 1
ATOM 2484 N N . ASP A 1 319 ? -14.602 -7.133 14.781 1 94.44 319 ASP A N 1
ATOM 2485 C CA . ASP A 1 319 ? -15.297 -6.238 15.695 1 94.44 319 ASP A CA 1
ATOM 2486 C C . ASP A 1 319 ? -14.641 -6.246 17.078 1 94.44 319 ASP A C 1
ATOM 2488 O O . ASP A 1 319 ? -14.555 -5.211 17.734 1 94.44 319 ASP A O 1
ATOM 2492 N N . ALA A 1 320 ? -14.25 -7.406 17.469 1 92.75 320 ALA A N 1
ATOM 2493 C CA . ALA A 1 320 ? -13.594 -7.52 18.766 1 92.75 320 ALA A CA 1
ATOM 2494 C C . ALA A 1 320 ? -12.289 -6.73 18.797 1 92.75 320 ALA A C 1
ATOM 2496 O O . ALA A 1 320 ? -12.023 -6.004 19.766 1 92.75 320 ALA A O 1
ATOM 2497 N N . GLU A 1 321 ? -11.531 -6.895 17.797 1 91.06 321 GLU A N 1
ATOM 2498 C CA . GLU A 1 321 ? -10.266 -6.18 17.719 1 91.06 321 GLU A CA 1
ATOM 2499 C C . GLU A 1 321 ? -10.484 -4.68 17.516 1 91.06 321 GLU A C 1
ATOM 2501 O O . GLU A 1 321 ? -9.703 -3.861 18.016 1 91.06 321 GLU A O 1
ATOM 2506 N N . LEU A 1 322 ? -11.477 -4.336 16.828 1 93.19 322 LEU A N 1
ATOM 2507 C CA . LEU A 1 322 ? -11.828 -2.938 16.609 1 93.19 322 LEU A CA 1
ATOM 2508 C C . LEU A 1 322 ? -12.242 -2.268 17.906 1 93.19 322 LEU A C 1
ATOM 2510 O O . LEU A 1 322 ? -11.906 -1.106 18.156 1 93.19 322 LEU A O 1
ATOM 2514 N N . ASN A 1 323 ? -13.008 -2.973 18.719 1 94.25 323 ASN A N 1
ATOM 2515 C CA . ASN A 1 323 ? -13.461 -2.418 19.984 1 94.25 323 ASN A CA 1
ATOM 2516 C C . ASN A 1 323 ? -12.305 -2.193 20.953 1 94.25 323 ASN A C 1
ATOM 2518 O O . ASN A 1 323 ? -12.312 -1.231 21.719 1 94.25 323 ASN A O 1
ATOM 2522 N N . LYS A 1 324 ? -11.359 -3.049 20.922 1 92.94 324 LYS A N 1
ATOM 2523 C CA . LYS A 1 324 ? -10.156 -2.834 21.719 1 92.94 324 LYS A CA 1
ATOM 2524 C C . LYS A 1 324 ? -9.414 -1.581 21.281 1 92.94 324 LYS A C 1
ATOM 2526 O O . LYS A 1 324 ? -8.945 -0.801 22.109 1 92.94 324 LYS A O 1
ATOM 2531 N N . SER A 1 325 ? -9.32 -1.391 20 1 92 325 SER A N 1
ATOM 2532 C CA . SER A 1 325 ? -8.664 -0.206 19.453 1 92 325 SER A CA 1
ATOM 2533 C C . SER A 1 325 ? -9.438 1.062 19.797 1 92 325 SER A C 1
ATOM 2535 O O . SER A 1 325 ? -8.836 2.082 20.156 1 92 325 SER A O 1
ATOM 2537 N N . ARG A 1 326 ? -10.711 0.965 19.703 1 94 326 ARG A N 1
ATOM 2538 C CA . ARG A 1 326 ? -11.562 2.102 20.031 1 94 326 ARG A CA 1
ATOM 2539 C C . ARG A 1 326 ? -11.352 2.539 21.469 1 94 326 ARG A C 1
ATOM 2541 O O . ARG A 1 326 ? -11.18 3.729 21.75 1 94 326 ARG A O 1
ATOM 2548 N N . ALA A 1 327 ? -11.328 1.616 22.375 1 94.19 327 ALA A N 1
ATOM 2549 C CA . ALA A 1 327 ? -11.188 1.919 23.797 1 94.19 327 ALA A CA 1
ATOM 2550 C C . ALA A 1 327 ? -9.844 2.592 24.094 1 94.19 327 ALA A C 1
ATOM 2552 O O . ALA A 1 327 ? -9.781 3.553 24.859 1 94.19 327 ALA A O 1
ATOM 2553 N N . MET A 1 328 ? -8.836 2.156 23.5 1 91.38 328 MET A N 1
ATOM 2554 C CA . MET A 1 328 ? -7.512 2.736 23.703 1 91.38 328 MET A CA 1
ATOM 2555 C C . MET A 1 328 ? -7.43 4.129 23.078 1 91.38 328 MET A C 1
ATOM 2557 O O . MET A 1 328 ? -6.828 5.035 23.672 1 91.38 328 MET A O 1
ATOM 2561 N N . GLN A 1 329 ? -8.023 4.297 21.969 1 90.88 329 GLN A N 1
ATOM 2562 C CA . GLN A 1 329 ? -8.016 5.602 21.312 1 90.88 329 GLN A CA 1
ATOM 2563 C C . GLN A 1 329 ? -8.852 6.613 22.094 1 90.88 329 GLN A C 1
ATOM 2565 O O . GLN A 1 329 ? -8.523 7.805 22.125 1 90.88 329 GLN A O 1
ATOM 2570 N N . GLU A 1 330 ? -9.922 6.141 22.625 1 92.69 330 GLU A N 1
ATOM 2571 C CA . GLU A 1 330 ? -10.727 7.023 23.469 1 92.69 330 GLU A CA 1
ATOM 2572 C C . GLU A 1 330 ? -9.945 7.477 24.703 1 92.69 330 GLU A C 1
ATOM 2574 O O . GLU A 1 330 ? -10.008 8.648 25.094 1 92.69 330 GLU A O 1
ATOM 2579 N N . GLN A 1 331 ? -9.195 6.59 25.281 1 92.19 331 GLN A N 1
ATOM 2580 C CA . GLN A 1 331 ? -8.359 6.945 26.422 1 92.19 331 GLN A CA 1
ATOM 2581 C C . GLN A 1 331 ? -7.277 7.945 26.031 1 92.19 331 GLN A C 1
ATOM 2583 O O . GLN A 1 331 ? -6.977 8.875 26.766 1 92.19 331 GLN A O 1
ATOM 2588 N N . LEU A 1 332 ? -6.75 7.727 24.891 1 87.81 332 LEU A N 1
ATOM 2589 C CA . LEU A 1 332 ? -5.75 8.648 24.375 1 87.81 332 LEU A CA 1
ATOM 2590 C C . LEU A 1 332 ? -6.359 10.031 24.125 1 87.81 332 LEU A C 1
ATOM 2592 O O . LEU A 1 332 ? -5.758 11.047 24.484 1 87.81 332 LEU A O 1
ATOM 2596 N N . GLY A 1 333 ? -7.516 10.031 23.516 1 86.88 333 GLY A N 1
ATOM 2597 C CA . GLY A 1 333 ? -8.188 11.297 23.266 1 86.88 333 GLY A CA 1
ATOM 2598 C C . GLY A 1 333 ? -8.508 12.062 24.531 1 86.88 333 GLY A C 1
ATOM 2599 O O . GLY A 1 333 ? -8.32 13.281 24.594 1 86.88 333 GLY A O 1
ATOM 2600 N N . ILE A 1 334 ? -8.914 11.43 25.531 1 90.88 334 ILE A N 1
ATOM 2601 C CA . ILE A 1 334 ? -9.203 12.055 26.812 1 90.88 334 ILE A CA 1
ATOM 2602 C C . ILE A 1 334 ? -7.91 12.594 27.438 1 90.88 334 ILE A C 1
ATOM 2604 O O . ILE A 1 334 ? -7.891 13.688 28 1 90.88 334 ILE A O 1
ATOM 2608 N N . GLY A 1 335 ? -6.863 11.773 27.344 1 86.31 335 GLY A N 1
ATOM 2609 C CA . GLY A 1 335 ? -5.57 12.242 27.797 1 86.31 335 GLY A CA 1
ATOM 2610 C C . GLY A 1 335 ? -5.102 13.5 27.078 1 86.31 335 GLY A C 1
ATOM 2611 O O . GLY A 1 335 ? -4.562 14.414 27.719 1 86.31 335 GLY A O 1
ATOM 2612 N N . ILE A 1 336 ? -5.332 13.594 25.812 1 84.5 336 ILE A N 1
ATOM 2613 C CA . ILE A 1 336 ? -4.973 14.773 25.031 1 84.5 336 ILE A CA 1
ATOM 2614 C C . ILE A 1 336 ? -5.832 15.961 25.453 1 84.5 336 ILE A C 1
ATOM 2616 O O . ILE A 1 336 ? -5.348 17.094 25.516 1 84.5 336 ILE A O 1
ATOM 2620 N N . GLY A 1 337 ? -7.121 15.656 25.719 1 84.75 337 GLY A N 1
ATOM 2621 C CA . GLY A 1 337 ? -7.988 16.703 26.234 1 84.75 337 GLY A CA 1
ATOM 2622 C C . GLY A 1 337 ? -7.496 17.297 27.547 1 84.75 337 GLY A C 1
ATOM 2623 O O . GLY A 1 337 ? -7.477 18.516 27.703 1 84.75 337 GLY A O 1
ATOM 2624 N N . VAL A 1 338 ? -7.008 16.516 28.438 1 86.94 338 VAL A N 1
ATOM 2625 C CA . VAL A 1 338 ? -6.48 16.969 29.719 1 86.94 338 VAL A CA 1
ATOM 2626 C C . VAL A 1 338 ? -5.207 17.797 29.5 1 86.94 338 VAL A C 1
ATOM 2628 O O . VAL A 1 338 ? -5.004 18.828 30.141 1 86.94 338 VAL A O 1
ATOM 2631 N N . PHE A 1 339 ? -4.449 17.328 28.609 1 82.44 339 PHE A N 1
ATOM 2632 C CA . PHE A 1 339 ? -3.197 18.016 28.297 1 82.44 339 PHE A CA 1
ATOM 2633 C C . PHE A 1 339 ? -3.467 19.391 27.703 1 82.44 339 PHE A C 1
ATOM 2635 O O . PHE A 1 339 ? -2.82 20.375 28.062 1 82.44 339 PHE A O 1
ATOM 2642 N N . GLN A 1 340 ? -4.348 19.438 26.828 1 81.12 340 GLN A N 1
ATOM 2643 C CA . GLN A 1 340 ? -4.68 20.703 26.172 1 81.12 340 GLN A CA 1
ATOM 2644 C C . GLN A 1 340 ? -5.332 21.656 27.172 1 81.12 340 GLN A C 1
ATOM 2646 O O . GLN A 1 340 ? -5.051 22.859 27.141 1 81.12 340 GLN A O 1
ATOM 2651 N N . ALA A 1 341 ? -6.246 21.172 27.953 1 84.25 341 ALA A N 1
ATOM 2652 C CA . ALA A 1 341 ? -6.867 21.984 28.984 1 84.25 341 ALA A CA 1
ATOM 2653 C C . ALA A 1 341 ? -5.82 22.531 29.953 1 84.25 341 ALA A C 1
ATOM 2655 O O . ALA A 1 341 ? -5.871 23.703 30.344 1 84.25 341 ALA A O 1
ATOM 2656 N N . GLY A 1 342 ? -4.898 21.688 30.391 1 81.19 342 GLY A N 1
ATOM 2657 C CA . GLY A 1 342 ? -3.82 22.109 31.266 1 81.19 342 GLY A CA 1
ATOM 2658 C C . GLY A 1 342 ? -2.928 23.172 30.641 1 81.19 342 GLY A C 1
ATOM 2659 O O . GLY A 1 342 ? -2.555 24.141 31.297 1 81.19 342 GLY A O 1
ATOM 2660 N N . THR A 1 343 ? -2.648 23.016 29.391 1 78 343 THR A N 1
ATOM 2661 C CA . THR A 1 343 ? -1.813 23.984 28.688 1 78 343 THR A CA 1
ATOM 2662 C C . THR A 1 343 ? -2.529 25.328 28.547 1 78 343 THR A C 1
ATOM 2664 O O . THR A 1 343 ? -1.918 26.375 28.734 1 78 343 THR A O 1
ATOM 2667 N N . ASN A 1 344 ? -3.82 25.219 28.219 1 78.81 344 ASN A N 1
ATOM 2668 C CA . ASN A 1 344 ? -4.605 26.453 28.125 1 78.81 344 ASN A CA 1
ATOM 2669 C C . ASN A 1 344 ? -4.629 27.203 29.453 1 78.81 344 ASN A C 1
ATOM 2671 O O . ASN A 1 344 ? -4.492 28.422 29.484 1 78.81 344 ASN A O 1
ATOM 2675 N N . LEU A 1 345 ? -4.789 26.516 30.531 1 79.62 345 LEU A N 1
ATOM 2676 C CA . LEU A 1 345 ? -4.84 27.125 31.859 1 79.62 345 LEU A CA 1
ATOM 2677 C C . LEU A 1 345 ? -3.508 27.781 32.219 1 79.62 345 LEU A C 1
ATOM 2679 O O . LEU A 1 345 ? -3.48 28.891 32.75 1 79.62 345 LEU A O 1
ATOM 2683 N N . PHE A 1 346 ? -2.521 27.141 31.859 1 78.62 346 PHE A N 1
ATOM 2684 C CA . PHE A 1 346 ? -1.195 27.656 32.188 1 78.62 346 PHE A CA 1
ATOM 2685 C C . PHE A 1 346 ? -0.851 28.875 31.359 1 78.62 346 PHE A C 1
ATOM 2687 O O . PHE A 1 346 ? -0.3 29.844 31.859 1 78.62 346 PHE A O 1
ATOM 2694 N N . LEU A 1 347 ? -1.172 28.812 30.094 1 74.31 347 LEU A N 1
ATOM 2695 C CA . LEU A 1 347 ? -0.855 29.906 29.188 1 74.31 347 LEU A CA 1
ATOM 2696 C C . LEU A 1 347 ? -1.685 31.141 29.531 1 74.31 347 LEU A C 1
ATOM 2698 O O . LEU A 1 347 ? -1.166 32.25 29.547 1 74.31 347 LEU A O 1
ATOM 2702 N N . ASN A 1 348 ? -2.896 30.875 29.781 1 76.56 348 ASN A N 1
ATOM 2703 C CA . ASN A 1 348 ? -3.75 31.984 30.188 1 76.56 348 ASN A CA 1
ATOM 2704 C C . ASN A 1 348 ? -3.344 32.531 31.562 1 76.56 348 ASN A C 1
ATOM 2706 O O . ASN A 1 348 ? -3.438 33.719 31.812 1 76.56 348 ASN A O 1
ATOM 2710 N N . GLY A 1 349 ? -2.9 31.672 32.438 1 73.31 349 GLY A N 1
ATOM 2711 C CA . GLY A 1 349 ? -2.391 32.094 33.75 1 73.31 349 GLY A CA 1
ATOM 2712 C C . GLY A 1 349 ? -1.166 33 33.625 1 73.31 349 GLY A C 1
ATOM 2713 O O . GLY A 1 349 ? -0.998 33.906 34.438 1 73.31 349 GLY A O 1
ATOM 2714 N N . MET A 1 350 ? -0.415 32.75 32.656 1 74.31 350 MET A N 1
ATOM 2715 C CA . MET A 1 350 ? 0.771 33.562 32.406 1 74.31 350 MET A CA 1
ATOM 2716 C C . MET A 1 350 ? 0.383 35 32.031 1 74.31 350 MET A C 1
ATOM 2718 O O . MET A 1 350 ? 1.033 35.938 32.469 1 74.31 350 MET A O 1
ATOM 2722 N N . ILE A 1 351 ? -0.633 35.156 31.266 1 73.31 351 ILE A N 1
ATOM 2723 C CA . ILE A 1 351 ? -1.107 36.5 30.875 1 73.31 351 ILE A CA 1
ATOM 2724 C C . ILE A 1 351 ? -1.588 37.25 32.125 1 73.31 351 ILE A C 1
ATOM 2726 O O . ILE A 1 351 ? -1.294 38.438 32.281 1 73.31 351 ILE A O 1
ATOM 2730 N N . LEU A 1 352 ? -2.258 36.531 32.969 1 73.56 352 LEU A N 1
ATOM 2731 C CA . LEU A 1 352 ? -2.75 37.156 34.188 1 73.56 352 LEU A CA 1
ATOM 2732 C C . LEU A 1 352 ? -1.593 37.562 35.094 1 73.56 352 LEU A C 1
ATOM 2734 O O . LEU A 1 352 ? -1.647 38.625 35.719 1 73.56 352 LEU A O 1
ATOM 2738 N N . SER A 1 353 ? -0.625 36.781 35.094 1 74.31 353 SER A N 1
ATOM 2739 C CA . SER A 1 353 ? 0.54 37.094 35.938 1 74.31 353 SER A CA 1
ATOM 2740 C C . SER A 1 353 ? 1.267 38.312 35.406 1 74.31 353 SER A C 1
ATOM 2742 O O . SER A 1 353 ? 1.759 39.125 36.188 1 74.31 353 SER A O 1
ATOM 2744 N N . VAL A 1 354 ? 1.287 38.5 34.156 1 74.62 354 VAL A N 1
ATOM 2745 C CA . VAL A 1 354 ? 1.94 39.656 33.531 1 74.62 354 VAL A CA 1
ATOM 2746 C C . VAL A 1 354 ? 1.126 40.906 33.812 1 74.62 354 VAL A C 1
ATOM 2748 O O . VAL A 1 354 ? 1.688 41.969 34.094 1 74.62 354 VAL A O 1
ATOM 2751 N N . LEU A 1 355 ? -0.102 40.719 33.719 1 72.19 355 LEU A N 1
ATOM 2752 C CA . LEU A 1 355 ? -0.962 41.875 33.969 1 72.19 355 LEU A CA 1
ATOM 2753 C C . LEU A 1 355 ? -0.865 42.312 35.438 1 72.19 355 LEU A C 1
ATOM 2755 O O . LEU A 1 355 ? -0.834 43.5 35.719 1 72.19 355 LEU A O 1
ATOM 2759 N N . TYR A 1 356 ? -0.853 41.312 36.281 1 70.81 356 TYR A N 1
ATOM 2760 C CA . TYR A 1 356 ? -0.73 41.625 37.688 1 70.81 356 TYR A CA 1
ATOM 2761 C C . TYR A 1 356 ? 0.624 42.25 38 1 70.81 356 TYR A C 1
ATOM 2763 O O . TYR A 1 356 ? 0.7 43.281 38.688 1 70.81 356 TYR A O 1
ATOM 2771 N N . GLY A 1 357 ? 1.646 41.656 37.531 1 71.88 357 GLY A N 1
ATOM 2772 C CA . GLY A 1 357 ? 2.977 42.219 37.75 1 71.88 357 GLY A CA 1
ATOM 2773 C C . GLY A 1 357 ? 3.193 43.531 37.062 1 71.88 357 GLY A C 1
ATOM 2774 O O . GLY A 1 357 ? 3.811 44.438 37.656 1 71.88 357 GLY A O 1
ATOM 2775 N N . GLY A 1 358 ? 2.695 43.688 35.844 1 71.62 358 GLY A N 1
ATOM 2776 C CA . GLY A 1 358 ? 2.828 44.938 35.125 1 71.62 358 GLY A CA 1
ATOM 2777 C C . GLY A 1 358 ? 2.098 46.094 35.75 1 71.62 358 GLY A C 1
ATOM 2778 O O . GLY A 1 358 ? 2.613 47.219 35.781 1 71.62 358 GLY A O 1
ATOM 2779 N N . SER A 1 359 ? 0.914 45.812 36.312 1 68.94 359 SER A N 1
ATOM 2780 C CA . SER A 1 359 ? 0.148 46.844 37 1 68.94 359 SER A CA 1
ATOM 2781 C C . SER A 1 359 ? 0.871 47.344 38.219 1 68.94 359 SER A C 1
ATOM 2783 O O . SER A 1 359 ? 0.836 48.562 38.531 1 68.94 359 SER A O 1
ATOM 2785 N N . ASN A 1 360 ? 1.463 46.438 38.938 1 70.44 360 ASN A N 1
ATOM 2786 C CA . ASN A 1 360 ? 2.217 46.812 40.125 1 70.44 360 ASN A CA 1
ATOM 2787 C C . ASN A 1 360 ? 3.432 47.688 39.75 1 70.44 360 ASN A C 1
ATOM 2789 O O . ASN A 1 360 ? 3.779 48.625 40.469 1 70.44 360 ASN A O 1
ATOM 2793 N N . LEU A 1 361 ? 3.957 47.469 38.594 1 74 361 LEU A N 1
ATOM 2794 C CA . LEU A 1 361 ? 5.145 48.219 38.188 1 74 361 LEU A CA 1
ATOM 2795 C C . LEU A 1 361 ? 4.762 49.562 37.625 1 74 361 LEU A C 1
ATOM 2797 O O . LEU A 1 361 ? 5.516 50.531 37.75 1 74 361 LEU A O 1
ATOM 2801 N N . ILE A 1 362 ? 3.689 49.688 37.062 1 68.25 362 ILE A N 1
ATOM 2802 C CA . ILE A 1 362 ? 3.201 50.969 36.562 1 68.25 362 ILE A CA 1
ATOM 2803 C C . ILE A 1 362 ? 2.875 51.906 37.719 1 68.25 362 ILE A C 1
ATOM 2805 O O . ILE A 1 362 ? 3.176 53.094 37.688 1 68.25 362 ILE A O 1
ATOM 2809 N N . SER A 1 363 ? 2.266 51.281 38.781 1 65.19 363 SER A N 1
ATOM 2810 C CA . SER A 1 363 ? 1.915 52.062 39.938 1 65.19 363 SER A CA 1
ATOM 2811 C C . SER A 1 363 ? 3.16 52.625 40.656 1 65.19 363 SER A C 1
ATOM 2813 O O . SER A 1 363 ? 3.127 53.688 41.25 1 65.19 363 SER A O 1
ATOM 2815 N N . LYS A 1 364 ? 4.145 51.844 40.438 1 68.12 364 LYS A N 1
ATOM 2816 C CA . LYS A 1 364 ? 5.395 52.281 41.062 1 68.12 364 LYS A CA 1
ATOM 2817 C C . LYS A 1 364 ? 6.188 53.156 40.125 1 68.12 364 LYS A C 1
ATOM 2819 O O . LYS A 1 364 ? 7.246 53.688 40.469 1 68.12 364 LYS A O 1
ATOM 2824 N N . GLY A 1 365 ? 5.656 53.438 38.875 1 65.31 365 GLY A N 1
ATOM 2825 C CA . GLY A 1 365 ? 6.281 54.312 37.938 1 65.31 365 GLY A CA 1
ATOM 2826 C C . GLY A 1 365 ? 7.422 53.688 37.156 1 65.31 365 GLY A C 1
ATOM 2827 O O . GLY A 1 365 ? 8.219 54.375 36.531 1 65.31 365 GLY A O 1
ATOM 2828 N N . GLU A 1 366 ? 7.516 52.438 37.219 1 70.12 366 GLU A N 1
ATOM 2829 C CA . GLU A 1 366 ? 8.656 51.75 36.594 1 70.12 366 GLU A CA 1
ATOM 2830 C C . GLU A 1 366 ? 8.328 51.281 35.188 1 70.12 366 GLU A C 1
ATOM 2832 O O . GLU A 1 366 ? 9.227 50.938 34.438 1 70.12 366 GLU A O 1
ATOM 2837 N N . MET A 1 367 ? 7.023 51.344 34.812 1 72.56 367 MET A N 1
ATOM 2838 C CA . MET A 1 367 ? 6.637 50.844 33.5 1 72.56 367 MET A CA 1
ATOM 2839 C C . MET A 1 367 ? 5.555 51.719 32.875 1 72.56 367 MET A C 1
ATOM 2841 O O . MET A 1 367 ? 4.688 52.25 33.594 1 72.56 367 MET A O 1
ATOM 2845 N N . THR A 1 368 ? 5.707 52 31.594 1 66.94 368 THR A N 1
ATOM 2846 C CA . THR A 1 368 ? 4.699 52.75 30.875 1 66.94 368 THR A CA 1
ATOM 2847 C C . THR A 1 368 ? 3.598 51.844 30.344 1 66.94 368 THR A C 1
ATOM 2849 O O . THR A 1 368 ? 3.793 50.625 30.219 1 66.94 368 THR A O 1
ATOM 2852 N N . PRO A 1 369 ? 2.395 52.344 30.172 1 63.62 369 PRO A N 1
ATOM 2853 C CA . PRO A 1 369 ? 1.312 51.562 29.594 1 63.62 369 PRO A CA 1
ATOM 2854 C C . PRO A 1 369 ? 1.686 50.938 28.25 1 63.62 369 PRO A C 1
ATOM 2856 O O . PRO A 1 369 ? 1.295 49.812 27.953 1 63.62 369 PRO A O 1
ATOM 2859 N N . GLY A 1 370 ? 2.395 51.625 27.438 1 63.34 370 GLY A N 1
ATOM 2860 C CA . GLY A 1 370 ? 2.863 51.062 26.203 1 63.34 370 GLY A CA 1
ATOM 2861 C C . GLY A 1 370 ? 3.781 49.875 26.406 1 63.34 370 GLY A C 1
ATOM 2862 O O . GLY A 1 370 ? 3.693 48.875 25.672 1 63.34 370 GLY A O 1
ATOM 2863 N N . ALA A 1 371 ? 4.57 49.969 27.422 1 68.12 371 ALA A N 1
ATOM 2864 C CA . ALA A 1 371 ? 5.477 48.875 27.719 1 68.12 371 ALA A CA 1
ATOM 2865 C C . ALA A 1 371 ? 4.707 47.625 28.188 1 68.12 371 ALA A C 1
ATOM 2867 O O . ALA A 1 371 ? 5.086 46.5 27.875 1 68.12 371 ALA A O 1
ATOM 2868 N N . LEU A 1 372 ? 3.674 47.875 28.906 1 69.94 372 LEU A N 1
ATOM 2869 C CA . LEU A 1 372 ? 2.846 46.75 29.359 1 69.94 372 LEU A CA 1
ATOM 2870 C C . LEU A 1 372 ? 2.164 46.062 28.188 1 69.94 372 LEU A C 1
ATOM 2872 O O . LEU A 1 372 ? 2.078 44.844 28.141 1 69.94 372 LEU A O 1
ATOM 2876 N N . MET A 1 373 ? 1.653 46.875 27.297 1 64.81 373 MET A N 1
ATOM 2877 C CA . MET A 1 373 ? 1.019 46.281 26.109 1 64.81 373 MET A CA 1
ATOM 2878 C C . MET A 1 373 ? 2.02 45.469 25.297 1 64.81 373 MET A C 1
ATOM 2880 O O . MET A 1 373 ? 1.702 44.375 24.828 1 64.81 373 MET A O 1
ATOM 2884 N N . SER A 1 374 ? 3.148 46.062 25.156 1 67.06 374 SER A N 1
ATOM 2885 C CA . SER A 1 374 ? 4.191 45.344 24.438 1 67.06 374 SER A CA 1
ATOM 2886 C C . SER A 1 374 ? 4.543 44.031 25.141 1 67.06 374 SER A C 1
ATOM 2888 O O . SER A 1 374 ? 4.797 43.031 24.484 1 67.06 374 SER A O 1
ATOM 2890 N N . PHE A 1 375 ? 4.562 44.094 26.422 1 71.5 375 PHE A N 1
ATOM 2891 C CA . PHE A 1 375 ? 4.871 42.906 27.203 1 71.5 375 PHE A CA 1
ATOM 2892 C C . PHE A 1 375 ? 3.781 41.844 27.047 1 71.5 375 PHE A C 1
ATOM 2894 O O . PHE A 1 375 ? 4.07 40.656 26.922 1 71.5 375 PHE A O 1
ATOM 2901 N N . LEU A 1 376 ? 2.602 42.312 27 1 68.38 376 LEU A N 1
ATOM 2902 C CA . LEU A 1 376 ? 1.476 41.375 26.891 1 68.38 376 LEU A CA 1
ATOM 2903 C C . LEU A 1 376 ? 1.468 40.688 25.531 1 68.38 376 LEU A C 1
ATOM 2905 O O . LEU A 1 376 ? 1.275 39.469 25.438 1 68.38 376 LEU A O 1
ATOM 2909 N N . VAL A 1 377 ? 1.581 41.438 24.484 1 67.12 377 VAL A N 1
ATOM 2910 C CA . VAL A 1 377 ? 1.588 40.875 23.141 1 67.12 377 VAL A CA 1
ATOM 2911 C C . VAL A 1 377 ? 2.762 39.906 22.984 1 67.12 377 VAL A C 1
ATOM 2913 O O . VAL A 1 377 ? 2.623 38.844 22.375 1 67.12 377 VAL A O 1
ATOM 2916 N N . SER A 1 378 ? 3.906 40.25 23.516 1 69.31 378 SER A N 1
ATOM 2917 C CA . SER A 1 378 ? 5.078 39.406 23.453 1 69.31 378 SER A CA 1
ATOM 2918 C C . SER A 1 378 ? 4.859 38.094 24.234 1 69.31 378 SER A C 1
ATOM 2920 O O . SER A 1 378 ? 5.277 37.031 23.812 1 69.31 378 SER A O 1
ATOM 2922 N N . ALA A 1 379 ? 4.242 38.281 25.375 1 69.5 379 ALA A N 1
ATOM 2923 C CA . ALA A 1 379 ? 3.939 37.125 26.188 1 69.5 379 ALA A CA 1
ATOM 2924 C C . ALA A 1 379 ? 2.973 36.188 25.453 1 69.5 379 ALA A C 1
ATOM 2926 O O . ALA A 1 379 ? 3.098 34.969 25.547 1 69.5 379 ALA A O 1
ATOM 2927 N N . GLN A 1 380 ? 2.021 36.75 24.766 1 68.06 380 GLN A N 1
ATOM 2928 C CA . GLN A 1 380 ? 1.078 35.938 23.984 1 68.06 380 GLN A CA 1
ATOM 2929 C C . GLN A 1 380 ? 1.78 35.25 22.844 1 68.06 380 GLN A C 1
ATOM 2931 O O . GLN A 1 380 ? 1.425 34.125 22.484 1 68.06 380 GLN A O 1
ATOM 2936 N N . THR A 1 381 ? 2.67 35.938 22.312 1 69.75 381 THR A N 1
ATOM 2937 C CA . THR A 1 381 ? 3.438 35.344 21.234 1 69.75 381 THR A CA 1
ATOM 2938 C C . THR A 1 381 ? 4.234 34.125 21.734 1 69.75 381 THR A C 1
ATOM 2940 O O . THR A 1 381 ? 4.32 33.125 21.062 1 69.75 381 THR A O 1
ATOM 2943 N N . ILE A 1 382 ? 4.809 34.281 22.922 1 71.19 382 ILE A N 1
ATOM 2944 C CA . ILE A 1 382 ? 5.539 33.156 23.547 1 71.19 382 ILE A CA 1
ATOM 2945 C C . ILE A 1 382 ? 4.594 32 23.797 1 71.19 382 ILE A C 1
ATOM 2947 O O . ILE A 1 382 ? 4.953 30.844 23.578 1 71.19 382 ILE A O 1
ATOM 2951 N N . GLN A 1 383 ? 3.436 32.406 24.234 1 68.12 383 GLN A N 1
ATOM 2952 C CA . GLN A 1 383 ? 2.434 31.375 24.5 1 68.12 383 GLN A CA 1
ATOM 2953 C C . GLN A 1 383 ? 2.104 30.578 23.25 1 68.12 383 GLN A C 1
ATOM 2955 O O . GLN A 1 383 ? 2.049 29.344 23.297 1 68.12 383 GLN A O 1
ATOM 2960 N N . ARG A 1 384 ? 1.826 31.203 22.203 1 69.12 384 ARG A N 1
ATOM 2961 C CA . ARG A 1 384 ? 1.506 30.562 20.922 1 69.12 384 ARG A CA 1
ATOM 2962 C C . ARG A 1 384 ? 2.67 29.719 20.438 1 69.12 384 ARG A C 1
ATOM 2964 O O . ARG A 1 384 ? 2.469 28.609 19.938 1 69.12 384 ARG A O 1
ATOM 2971 N N . SER A 1 385 ? 3.822 30.188 20.594 1 69.75 385 SER A N 1
ATOM 2972 C CA . SER A 1 385 ? 5.023 29.484 20.156 1 69.75 385 SER A CA 1
ATOM 2973 C C . SER A 1 385 ? 5.227 28.203 20.953 1 69.75 385 SER A C 1
ATOM 2975 O O . SER A 1 385 ? 5.562 27.156 20.391 1 69.75 385 SER A O 1
ATOM 2977 N N . LEU A 1 386 ? 4.957 28.344 22.25 1 67.88 386 LEU A N 1
ATOM 2978 C CA . LEU A 1 386 ? 5.148 27.172 23.109 1 67.88 386 LEU A CA 1
ATOM 2979 C C . LEU A 1 386 ? 4.133 26.094 22.781 1 67.88 386 LEU A C 1
ATOM 2981 O O . LEU A 1 386 ? 4.445 24.891 22.859 1 67.88 386 LEU A O 1
ATOM 2985 N N . SER A 1 387 ? 2.916 26.5 22.484 1 66.75 387 SER A N 1
ATOM 2986 C CA . SER A 1 387 ? 1.887 25.531 22.125 1 66.75 387 SER A CA 1
ATOM 2987 C C . SER A 1 387 ? 2.256 24.797 20.828 1 66.75 387 SER A C 1
ATOM 2989 O O . SER A 1 387 ? 1.969 23.609 20.688 1 66.75 387 SER A O 1
ATOM 2991 N N . GLN A 1 388 ? 2.859 25.484 19.953 1 69.62 388 GLN A N 1
ATOM 2992 C CA . GLN A 1 388 ? 3.291 24.891 18.703 1 69.62 388 GLN A CA 1
ATOM 2993 C C . GLN A 1 388 ? 4.441 23.922 18.922 1 69.62 388 GLN A C 1
ATOM 2995 O O . GLN A 1 388 ? 4.578 22.938 18.188 1 69.62 388 GLN A O 1
ATOM 3000 N N . LEU A 1 389 ? 5.238 24.141 19.922 1 68 389 LEU A N 1
ATOM 3001 C CA . LEU A 1 389 ? 6.398 23.312 20.188 1 68 389 LEU A CA 1
ATOM 3002 C C . LEU A 1 389 ? 5.965 21.891 20.547 1 68 389 LEU A C 1
ATOM 3004 O O . LEU A 1 389 ? 6.645 20.922 20.203 1 68 389 LEU A O 1
ATOM 3008 N N . SER A 1 390 ? 4.852 21.828 21.234 1 62.91 390 SER A N 1
ATOM 3009 C CA . SER A 1 390 ? 4.355 20.5 21.609 1 62.91 390 SER A CA 1
ATOM 3010 C C . SER A 1 390 ? 3.984 19.688 20.375 1 62.91 390 SER A C 1
ATOM 3012 O O . SER A 1 390 ? 4.238 18.484 20.328 1 62.91 390 SER A O 1
ATOM 3014 N N . ILE A 1 391 ? 3.439 20.344 19.438 1 62.38 391 ILE A N 1
ATOM 3015 C CA . ILE A 1 391 ? 3.041 19.672 18.203 1 62.38 391 ILE A CA 1
ATOM 3016 C C . ILE A 1 391 ? 4.285 19.266 17.406 1 62.38 391 ILE A C 1
ATOM 3018 O O . ILE A 1 391 ? 4.367 18.156 16.875 1 62.38 391 ILE A O 1
ATOM 3022 N N . ILE A 1 392 ? 5.215 20.094 17.375 1 73.56 392 ILE A N 1
ATOM 3023 C CA . ILE A 1 392 ? 6.438 19.891 16.609 1 73.56 392 ILE A CA 1
ATOM 3024 C C . ILE A 1 392 ? 7.215 18.703 17.172 1 73.56 392 ILE A C 1
ATOM 3026 O O . ILE A 1 392 ? 7.793 17.922 16.438 1 73.56 392 ILE A O 1
ATOM 3030 N N . PHE A 1 393 ? 7.184 18.641 18.453 1 69.62 393 PHE A N 1
ATOM 3031 C CA . PHE A 1 393 ? 7.918 17.562 19.094 1 69.62 393 PHE A CA 1
ATOM 3032 C C . PHE A 1 393 ? 7.336 16.203 18.703 1 69.62 393 PHE A C 1
ATOM 3034 O O . PHE A 1 393 ? 8.078 15.258 18.422 1 69.62 393 PHE A O 1
ATOM 3041 N N . GLY A 1 394 ? 6.086 16.109 18.781 1 63.44 394 GLY A N 1
ATOM 3042 C CA . GLY A 1 394 ? 5.449 14.867 18.359 1 63.44 394 GLY A CA 1
ATOM 3043 C C . GLY A 1 394 ? 5.711 14.523 16.906 1 63.44 394 GLY A C 1
ATOM 3044 O O . GLY A 1 394 ? 6.004 13.367 16.578 1 63.44 394 GLY A O 1
ATOM 3045 N N . THR A 1 395 ? 5.684 15.508 16.094 1 73 395 THR A N 1
ATOM 3046 C CA . THR A 1 395 ? 5.91 15.305 14.664 1 73 395 THR A CA 1
ATOM 3047 C C . THR A 1 395 ? 7.375 14.984 14.383 1 73 395 THR A C 1
ATOM 3049 O O . THR A 1 395 ? 7.688 14.203 13.484 1 73 395 THR A O 1
ATOM 3052 N N . ALA A 1 396 ? 8.195 15.57 15.219 1 78.19 396 ALA A N 1
ATOM 3053 C CA . ALA A 1 396 ? 9.633 15.328 15.062 1 78.19 396 ALA A CA 1
ATOM 3054 C C . ALA A 1 396 ? 9.977 13.875 15.367 1 78.19 396 ALA A C 1
ATOM 3056 O O . ALA A 1 396 ? 10.797 13.266 14.68 1 78.19 396 ALA A O 1
ATOM 3057 N N . ILE A 1 397 ? 9.391 13.414 16.344 1 74.06 397 ILE A N 1
ATOM 3058 C CA . ILE A 1 397 ? 9.648 12.031 16.719 1 74.06 397 ILE A CA 1
ATOM 3059 C C . ILE A 1 397 ? 9.148 11.094 15.617 1 74.06 397 ILE A C 1
ATOM 3061 O O . ILE A 1 397 ? 9.828 10.133 15.25 1 74.06 397 ILE A O 1
ATOM 3065 N N . LYS A 1 398 ? 7.965 11.359 15.164 1 72 398 LYS A N 1
ATOM 3066 C CA . LYS A 1 398 ? 7.398 10.555 14.078 1 72 398 LYS A CA 1
ATOM 3067 C C . LYS A 1 398 ? 8.289 10.594 12.844 1 72 398 LYS A C 1
ATOM 3069 O O . LYS A 1 398 ? 8.523 9.562 12.211 1 72 398 LYS A O 1
ATOM 3074 N N . GLY A 1 399 ? 8.727 11.797 12.5 1 81.44 399 GLY A N 1
ATOM 3075 C CA . GLY A 1 399 ? 9.617 11.945 11.359 1 81.44 399 GLY A CA 1
ATOM 3076 C C . GLY A 1 399 ? 10.953 11.258 11.555 1 81.44 399 GLY A C 1
ATOM 3077 O O . GLY A 1 399 ? 11.477 10.633 10.625 1 81.44 399 GLY A O 1
ATOM 3078 N N . TRP A 1 400 ? 11.414 11.328 12.797 1 82.25 400 TRP A N 1
ATOM 3079 C CA . TRP A 1 400 ? 12.695 10.711 13.133 1 82.25 400 TRP A CA 1
ATOM 3080 C C . TRP A 1 400 ? 12.617 9.188 13.023 1 82.25 400 TRP A C 1
ATOM 3082 O O . TRP A 1 400 ? 13.547 8.539 12.547 1 82.25 400 TRP A O 1
ATOM 3092 N N . THR A 1 401 ? 11.617 8.656 13.43 1 77.75 401 THR A N 1
ATOM 3093 C CA . THR A 1 401 ? 11.406 7.211 13.367 1 77.75 401 THR A CA 1
ATOM 3094 C C . THR A 1 401 ? 11.227 6.758 11.922 1 77.75 401 THR A C 1
ATOM 3096 O O . THR A 1 401 ? 11.781 5.734 11.508 1 77.75 401 THR A O 1
ATOM 3099 N N . ALA A 1 402 ? 10.461 7.543 11.188 1 83.44 402 ALA A N 1
ATOM 3100 C CA . ALA A 1 402 ? 10.258 7.227 9.773 1 83.44 402 ALA A CA 1
ATOM 3101 C C . ALA A 1 402 ? 11.578 7.297 9 1 83.44 402 ALA A C 1
ATOM 3103 O O . ALA A 1 402 ? 11.859 6.441 8.164 1 83.44 402 ALA A O 1
ATOM 3104 N N . GLY A 1 403 ? 12.281 8.32 9.328 1 86.81 403 GLY A N 1
ATOM 3105 C CA . GLY A 1 403 ? 13.586 8.438 8.695 1 86.81 403 GLY A CA 1
ATOM 3106 C C . GLY A 1 403 ? 14.531 7.305 9.055 1 86.81 403 GLY A C 1
ATOM 3107 O O . GLY A 1 403 ? 15.289 6.832 8.203 1 86.81 403 GLY A O 1
ATOM 3108 N N . GLY A 1 404 ? 14.508 6.898 10.273 1 86.44 404 GLY A N 1
ATOM 3109 C CA . GLY A 1 404 ? 15.32 5.777 10.719 1 86.44 404 GLY A CA 1
ATOM 3110 C C . GLY A 1 404 ? 14.984 4.48 10.008 1 86.44 404 GLY A C 1
ATOM 3111 O O . GLY A 1 404 ? 15.883 3.717 9.641 1 86.44 404 GLY A O 1
ATOM 3112 N N . ARG A 1 405 ? 13.711 4.266 9.812 1 81.94 405 ARG A N 1
ATOM 3113 C CA . ARG A 1 405 ? 13.266 3.057 9.117 1 81.94 405 ARG A CA 1
ATOM 3114 C C . ARG A 1 405 ? 13.742 3.053 7.668 1 81.94 405 ARG A C 1
ATOM 3116 O O . ARG A 1 405 ? 14.117 2.006 7.137 1 81.94 405 ARG A O 1
ATOM 3123 N N . VAL A 1 406 ? 13.711 4.164 7.035 1 87.88 406 VAL A N 1
ATOM 3124 C CA . VAL A 1 406 ? 14.133 4.277 5.641 1 87.88 406 VAL A CA 1
ATOM 3125 C C . VAL A 1 406 ? 15.633 4.047 5.531 1 87.88 406 VAL A C 1
ATOM 3127 O O . VAL A 1 406 ? 16.094 3.332 4.637 1 87.88 406 VAL A O 1
ATOM 3130 N N . LEU A 1 407 ? 16.375 4.559 6.469 1 87.94 407 LEU A N 1
ATOM 3131 C CA . LEU A 1 407 ? 17.828 4.508 6.387 1 87.94 407 LEU A CA 1
ATOM 3132 C C . LEU A 1 407 ? 18.359 3.148 6.84 1 87.94 407 LEU A C 1
ATOM 3134 O O . LEU A 1 407 ? 19.469 2.756 6.477 1 87.94 407 LEU A O 1
ATOM 3138 N N . GLN A 1 408 ? 17.609 2.479 7.621 1 83.19 408 GLN A N 1
ATOM 3139 C CA . GLN A 1 408 ? 17.984 1.13 8.023 1 83.19 408 GLN A CA 1
ATOM 3140 C C . GLN A 1 408 ? 18.172 0.224 6.805 1 83.19 408 GLN A C 1
ATOM 3142 O O . GLN A 1 408 ? 19.094 -0.588 6.758 1 83.19 408 GLN A O 1
ATOM 3147 N N . PHE A 1 409 ? 17.344 0.4 5.855 1 82.56 409 PHE A N 1
ATOM 3148 C CA . PHE A 1 409 ? 17.406 -0.437 4.664 1 82.56 409 PHE A CA 1
ATOM 3149 C C . PHE A 1 409 ? 18.516 0.036 3.725 1 82.56 409 PHE A C 1
ATOM 3151 O O . PHE A 1 409 ? 19.047 -0.749 2.936 1 82.56 409 PHE A O 1
ATOM 3158 N N . SER A 1 410 ? 18.812 1.282 3.873 1 83.31 410 SER A N 1
ATOM 3159 C CA . SER A 1 410 ? 19.875 1.825 3.041 1 83.31 410 SER A CA 1
ATOM 3160 C C . SER A 1 410 ? 21.25 1.4 3.553 1 83.31 410 SER A C 1
ATOM 3162 O O . SER A 1 410 ? 22.219 1.406 2.803 1 83.31 410 SER A O 1
ATOM 3164 N N . ARG A 1 411 ? 21.312 0.994 4.809 1 82.31 411 ARG A N 1
ATOM 3165 C CA . ARG A 1 411 ? 22.562 0.592 5.43 1 82.31 411 ARG A CA 1
ATOM 3166 C C . ARG A 1 411 ? 22.953 -0.829 5.027 1 82.31 411 ARG A C 1
ATOM 3168 O O . ARG A 1 411 ? 24.125 -1.193 5.051 1 82.31 411 ARG A O 1
ATOM 3175 N N . ILE A 1 412 ? 22 -1.562 4.574 1 83.31 412 ILE A N 1
ATOM 3176 C CA . ILE A 1 412 ? 22.25 -2.947 4.199 1 83.31 412 ILE A CA 1
ATOM 3177 C C . ILE A 1 412 ? 22.938 -2.994 2.836 1 83.31 412 ILE A C 1
ATOM 3179 O O . ILE A 1 412 ? 22.453 -2.41 1.865 1 83.31 412 ILE A O 1
ATOM 3183 N N . GLU A 1 413 ? 24.094 -3.482 2.863 1 84.19 413 GLU A N 1
ATOM 3184 C CA . GLU A 1 413 ? 24.812 -3.617 1.606 1 84.19 413 GLU A CA 1
ATOM 3185 C C . GLU A 1 413 ? 24.609 -4.996 0.989 1 84.19 413 GLU A C 1
ATOM 3187 O O . GLU A 1 413 ? 24.562 -6 1.702 1 84.19 413 GLU A O 1
ATOM 3192 N N . PRO A 1 414 ? 24.438 -4.953 -0.323 1 85.88 414 PRO A N 1
ATOM 3193 C CA . PRO A 1 414 ? 24.281 -6.246 -0.999 1 85.88 414 PRO A CA 1
ATOM 3194 C C . PRO A 1 414 ? 25.562 -7.09 -0.944 1 85.88 414 PRO A C 1
ATOM 3196 O O . PRO A 1 414 ? 26.672 -6.543 -0.951 1 85.88 414 PRO A O 1
ATOM 3199 N N . SER A 1 415 ? 25.438 -8.383 -0.828 1 83.81 415 SER A N 1
ATOM 3200 C CA . SER A 1 415 ? 26.547 -9.312 -0.787 1 83.81 415 SER A CA 1
ATOM 3201 C C . SER A 1 415 ? 27.062 -9.625 -2.189 1 83.81 415 SER A C 1
ATOM 3203 O O . SER A 1 415 ? 28.25 -9.891 -2.377 1 83.81 415 SER A O 1
ATOM 3205 N N . ILE A 1 416 ? 26.172 -9.531 -3.18 1 86 416 ILE A N 1
ATOM 3206 C CA . ILE A 1 416 ? 26.531 -9.852 -4.555 1 86 416 ILE A CA 1
ATOM 3207 C C . ILE A 1 416 ? 26.625 -8.57 -5.379 1 86 416 ILE A C 1
ATOM 3209 O O . ILE A 1 416 ? 25.594 -7.93 -5.645 1 86 416 ILE A O 1
ATOM 3213 N N . PRO A 1 417 ? 27.797 -8.219 -5.734 1 82.81 417 PRO A N 1
ATOM 3214 C CA . PRO A 1 417 ? 27.922 -7.004 -6.551 1 82.81 417 PRO A CA 1
ATOM 3215 C C . PRO A 1 417 ? 27.391 -7.199 -7.973 1 82.81 417 PRO A C 1
ATOM 3217 O O . PRO A 1 417 ? 27.594 -8.266 -8.562 1 82.81 417 PRO A O 1
ATOM 3220 N N . ILE A 1 418 ? 26.766 -6.289 -8.562 1 77.06 418 ILE A N 1
ATOM 3221 C CA . ILE A 1 418 ? 26.125 -6.43 -9.867 1 77.06 418 ILE A CA 1
ATOM 3222 C C . ILE A 1 418 ? 27.078 -5.945 -10.961 1 77.06 418 ILE A C 1
ATOM 3224 O O . ILE A 1 418 ? 27.094 -6.504 -12.055 1 77.06 418 ILE A O 1
ATOM 3228 N N . ASP A 1 419 ? 27.828 -4.941 -10.703 1 75.56 419 ASP A N 1
ATOM 3229 C CA . ASP A 1 419 ? 28.562 -4.297 -11.789 1 75.56 419 ASP A CA 1
ATOM 3230 C C . ASP A 1 419 ? 30.047 -4.66 -11.742 1 75.56 419 ASP A C 1
ATOM 3232 O O . ASP A 1 419 ? 30.844 -4.094 -12.484 1 75.56 419 ASP A O 1
ATOM 3236 N N . THR A 1 420 ? 30.297 -5.695 -10.938 1 82.06 420 THR A N 1
ATOM 3237 C CA . THR A 1 420 ? 31.703 -6.07 -10.859 1 82.06 420 THR A CA 1
ATOM 3238 C C . THR A 1 420 ? 31.922 -7.457 -11.461 1 82.06 420 THR A C 1
ATOM 3240 O O . THR A 1 420 ? 30.969 -8.227 -11.633 1 82.06 420 THR A O 1
ATOM 3243 N N . GLY A 1 421 ? 32.938 -7.598 -12.234 1 85.06 421 GLY A N 1
ATOM 3244 C CA . GLY A 1 421 ? 33.281 -8.922 -12.734 1 85.06 421 GLY A CA 1
ATOM 3245 C C . GLY A 1 421 ? 33.688 -8.922 -14.195 1 85.06 421 GLY A C 1
ATOM 3246 O O . GLY A 1 421 ? 33.781 -7.863 -14.82 1 85.06 421 GLY A O 1
ATOM 3247 N N . VAL A 1 422 ? 33.844 -10.211 -14.555 1 90.19 422 VAL A N 1
ATOM 3248 C CA . VAL A 1 422 ? 34.375 -10.391 -15.906 1 90.19 422 VAL A CA 1
ATOM 3249 C C . VAL A 1 422 ? 33.25 -10.852 -16.828 1 90.19 422 VAL A C 1
ATOM 3251 O O . VAL A 1 422 ? 32.312 -11.547 -16.391 1 90.19 422 VAL A O 1
ATOM 3254 N N . CYS A 1 423 ? 33.25 -10.289 -18.062 1 91.69 423 CYS A N 1
ATOM 3255 C CA . CYS A 1 423 ? 32.344 -10.766 -19.109 1 91.69 423 CYS A CA 1
ATOM 3256 C C . CYS A 1 423 ? 33.094 -11.656 -20.094 1 91.69 423 CYS A C 1
ATOM 3258 O O . CYS A 1 423 ? 34.125 -11.266 -20.641 1 91.69 423 CYS A O 1
ATOM 3260 N N . ILE A 1 424 ? 32.594 -12.766 -20.266 1 89.62 424 ILE A N 1
ATOM 3261 C CA . ILE A 1 424 ? 33.219 -13.656 -21.234 1 89.62 424 ILE A CA 1
ATOM 3262 C C . ILE A 1 424 ? 32.875 -13.195 -22.656 1 89.62 424 ILE A C 1
ATOM 3264 O O . ILE A 1 424 ? 31.703 -13.031 -22.984 1 89.62 424 ILE A O 1
ATOM 3268 N N . PRO A 1 425 ? 33.938 -12.992 -23.406 1 86.94 425 PRO A N 1
ATOM 3269 C CA . PRO A 1 425 ? 33.625 -12.539 -24.766 1 86.94 425 PRO A CA 1
ATOM 3270 C C . PRO A 1 425 ? 32.75 -13.531 -25.531 1 86.94 425 PRO A C 1
ATOM 3272 O O . PRO A 1 425 ? 32.875 -14.742 -25.344 1 86.94 425 PRO A O 1
ATOM 3275 N N . TYR A 1 426 ? 32 -13.023 -26.438 1 84 426 TYR A N 1
ATOM 3276 C CA . TYR A 1 426 ? 30.984 -13.781 -27.172 1 84 426 TYR A CA 1
ATOM 3277 C C . TYR A 1 426 ? 31.625 -14.922 -27.953 1 84 426 TYR A C 1
ATOM 3279 O O . TYR A 1 426 ? 31.047 -16 -28.062 1 84 426 TYR A O 1
ATOM 3287 N N . HIS A 1 427 ? 32.812 -14.711 -28.438 1 83.5 427 HIS A N 1
ATOM 3288 C CA . HIS A 1 427 ? 33.469 -15.695 -29.281 1 83.5 427 HIS A CA 1
ATOM 3289 C C . HIS A 1 427 ? 34 -16.875 -28.469 1 83.5 427 HIS A C 1
ATOM 3291 O O . HIS A 1 427 ? 34.219 -17.953 -29 1 83.5 427 HIS A O 1
ATOM 3297 N N . THR A 1 428 ? 34.094 -16.703 -27.188 1 84.75 428 THR A N 1
ATOM 3298 C CA . THR A 1 428 ? 34.656 -17.75 -26.344 1 84.75 428 THR A CA 1
ATOM 3299 C C . THR A 1 428 ? 33.594 -18.328 -25.438 1 84.75 428 THR A C 1
ATOM 3301 O O . THR A 1 428 ? 33.875 -19.203 -24.609 1 84.75 428 THR A O 1
ATOM 3304 N N . LEU A 1 429 ? 32.406 -17.922 -25.609 1 91.38 429 LEU A N 1
ATOM 3305 C CA . LEU A 1 429 ? 31.328 -18.406 -24.766 1 91.38 429 LEU A CA 1
ATOM 3306 C C . LEU A 1 429 ? 30.703 -19.672 -25.359 1 91.38 429 LEU A C 1
ATOM 3308 O O . LEU A 1 429 ? 29.984 -19.609 -26.344 1 91.38 429 LEU A O 1
ATOM 3312 N N . TRP A 1 430 ? 30.922 -20.781 -24.766 1 89.75 430 TRP A N 1
ATOM 3313 C CA . TRP A 1 430 ? 30.406 -22.062 -25.234 1 89.75 430 TRP A CA 1
ATOM 3314 C C . TRP A 1 430 ? 29.125 -22.438 -24.484 1 89.75 430 TRP A C 1
ATOM 3316 O O . TRP A 1 430 ? 28.188 -22.984 -25.078 1 89.75 430 TRP A O 1
ATOM 3326 N N . GLY A 1 431 ? 29.078 -22.062 -23.266 1 93.81 431 GLY A N 1
ATOM 3327 C CA . GLY A 1 431 ? 27.891 -22.359 -22.469 1 93.81 431 GLY A CA 1
ATOM 3328 C C . GLY A 1 431 ? 28.016 -23.641 -21.672 1 93.81 431 GLY A C 1
ATOM 3329 O O . GLY A 1 431 ? 27.031 -24.344 -21.469 1 93.81 431 GLY A O 1
ATOM 3330 N N . ASP A 1 432 ? 29.266 -24.078 -21.297 1 95.38 432 ASP A N 1
ATOM 3331 C CA . ASP A 1 432 ? 29.516 -25.234 -20.453 1 95.38 432 ASP A CA 1
ATOM 3332 C C . ASP A 1 432 ? 29.359 -24.875 -18.969 1 95.38 432 ASP A C 1
ATOM 3334 O O . ASP A 1 432 ? 30.031 -23.969 -18.469 1 95.38 432 ASP A O 1
ATOM 3338 N N . ILE A 1 433 ? 28.453 -25.562 -18.266 1 97.25 433 ILE A N 1
ATOM 3339 C CA . ILE A 1 433 ? 28.172 -25.281 -16.859 1 97.25 433 ILE A CA 1
ATOM 3340 C C . ILE A 1 433 ? 28.547 -26.484 -16 1 97.25 433 ILE A C 1
ATOM 3342 O O . ILE A 1 433 ? 28.219 -27.625 -16.344 1 97.25 433 ILE A O 1
ATOM 3346 N N . LYS A 1 434 ? 29.234 -26.25 -14.859 1 97.19 434 LYS A N 1
ATOM 3347 C CA . LYS A 1 434 ? 29.625 -27.328 -13.961 1 97.19 434 LYS A CA 1
ATOM 3348 C C . LYS A 1 434 ? 29.359 -26.953 -12.508 1 97.19 434 LYS A C 1
ATOM 3350 O O . LYS A 1 434 ? 29.688 -25.844 -12.078 1 97.19 434 LYS A O 1
ATOM 3355 N N . PHE A 1 435 ? 28.594 -27.781 -11.844 1 97.38 435 PHE A N 1
ATOM 3356 C CA . PHE A 1 435 ? 28.484 -27.734 -10.391 1 97.38 435 PHE A CA 1
ATOM 3357 C C . PHE A 1 435 ? 29.5 -28.656 -9.734 1 97.38 435 PHE A C 1
ATOM 3359 O O . PHE A 1 435 ? 29.5 -29.859 -9.984 1 97.38 435 PHE A O 1
ATOM 3366 N N . GLU A 1 436 ? 30.359 -28.062 -8.93 1 96.94 436 GLU A N 1
ATOM 3367 C CA . GLU A 1 436 ? 31.422 -28.844 -8.297 1 96.94 436 GLU A CA 1
ATOM 3368 C C . GLU A 1 436 ? 31.266 -28.844 -6.777 1 96.94 436 GLU A C 1
ATOM 3370 O O . GLU A 1 436 ? 31.609 -27.859 -6.113 1 96.94 436 GLU A O 1
ATOM 3375 N N . ASP A 1 437 ? 30.781 -29.938 -6.168 1 95.69 437 ASP A N 1
ATOM 3376 C CA . ASP A 1 437 ? 30.656 -30.156 -4.73 1 95.69 437 ASP A CA 1
ATOM 3377 C C . ASP A 1 437 ? 29.953 -28.984 -4.051 1 95.69 437 ASP A C 1
ATOM 3379 O O . ASP A 1 437 ? 30.469 -28.422 -3.09 1 95.69 437 ASP A O 1
ATOM 3383 N N . VAL A 1 438 ? 28.844 -28.703 -4.574 1 96.31 438 VAL A N 1
ATOM 3384 C CA . VAL A 1 438 ? 28.125 -27.531 -4.125 1 96.31 438 VAL A CA 1
ATOM 3385 C C . VAL A 1 438 ? 27.281 -27.875 -2.898 1 96.31 438 VAL A C 1
ATOM 3387 O O . VAL A 1 438 ? 26.516 -28.828 -2.918 1 96.31 438 VAL A O 1
ATOM 3390 N N . THR A 1 439 ? 27.469 -27.125 -1.806 1 96 439 THR A N 1
ATOM 3391 C CA . THR A 1 439 ? 26.625 -27.156 -0.612 1 96 439 THR A CA 1
ATOM 3392 C C . THR A 1 439 ? 25.891 -25.828 -0.433 1 96 439 THR A C 1
ATOM 3394 O O . THR A 1 439 ? 26.5 -24.766 -0.521 1 96 439 THR A O 1
ATOM 3397 N N . PHE A 1 440 ? 24.578 -26 -0.243 1 94.44 440 PHE A N 1
ATOM 3398 C CA . PHE A 1 440 ? 23.812 -24.766 -0.202 1 94.44 440 PHE A CA 1
ATOM 3399 C C . PHE A 1 440 ? 22.672 -24.875 0.803 1 94.44 440 PHE A C 1
ATOM 3401 O O . PHE A 1 440 ? 22.016 -25.906 0.902 1 94.44 440 PHE A O 1
ATOM 3408 N N . THR A 1 441 ? 22.547 -23.781 1.525 1 89.81 441 THR A N 1
ATOM 3409 C CA . THR A 1 441 ? 21.438 -23.562 2.447 1 89.81 441 THR A CA 1
ATOM 3410 C C . THR A 1 441 ? 20.875 -22.156 2.281 1 89.81 441 THR A C 1
ATOM 3412 O O . THR A 1 441 ? 21.625 -21.188 2.18 1 89.81 441 THR A O 1
ATOM 3415 N N . TYR A 1 442 ? 19.516 -22.141 2.133 1 84.06 442 TYR A N 1
ATOM 3416 C CA . TYR A 1 442 ? 18.906 -20.828 2.039 1 84.06 442 TYR A CA 1
ATOM 3417 C C . TYR A 1 442 ? 19.156 -20.016 3.307 1 84.06 442 TYR A C 1
ATOM 3419 O O . TYR A 1 442 ? 19.062 -20.547 4.418 1 84.06 442 TYR A O 1
ATOM 3427 N N . PRO A 1 443 ? 19.469 -18.781 3.135 1 81.88 443 PRO A N 1
ATOM 3428 C CA . PRO A 1 443 ? 19.703 -17.938 4.316 1 81.88 443 PRO A CA 1
ATOM 3429 C C . PRO A 1 443 ? 18.453 -17.781 5.184 1 81.88 443 PRO A C 1
ATOM 3431 O O . PRO A 1 443 ? 18.547 -17.578 6.395 1 81.88 443 PRO A O 1
ATOM 3434 N N . SER A 1 444 ? 17.359 -17.906 4.59 1 71.88 444 SER A N 1
ATOM 3435 C CA . SER A 1 444 ? 16.094 -17.781 5.316 1 71.88 444 SER A CA 1
ATOM 3436 C C . SER A 1 444 ? 15.805 -19.031 6.148 1 71.88 444 SER A C 1
ATOM 3438 O O . SER A 1 444 ? 15.031 -18.984 7.105 1 71.88 444 SER A O 1
ATOM 3440 N N . ARG A 1 445 ? 16.438 -20.109 5.766 1 74.19 445 ARG A N 1
ATOM 3441 C CA . ARG A 1 445 ? 16.266 -21.359 6.484 1 74.19 445 ARG A CA 1
ATOM 3442 C C . ARG A 1 445 ? 17.609 -22.016 6.77 1 74.19 445 ARG A C 1
ATOM 3444 O O . ARG A 1 445 ? 17.906 -23.109 6.262 1 74.19 445 ARG A O 1
ATOM 3451 N N . PRO A 1 446 ? 18.312 -21.578 7.684 1 75.19 446 PRO A N 1
ATOM 3452 C CA . PRO A 1 446 ? 19.672 -22.062 7.91 1 75.19 446 PRO A CA 1
ATOM 3453 C C . PRO A 1 446 ? 19.703 -23.516 8.398 1 75.19 446 PRO A C 1
ATOM 3455 O O . PRO A 1 446 ? 20.703 -24.203 8.203 1 75.19 446 PRO A O 1
ATOM 3458 N N . GLY A 1 447 ? 18.75 -24 8.922 1 69 447 GLY A N 1
ATOM 3459 C CA . GLY A 1 447 ? 18.766 -25.344 9.461 1 69 447 GLY A CA 1
ATOM 3460 C C . GLY A 1 447 ? 18.453 -26.406 8.422 1 69 447 GLY A C 1
ATOM 3461 O O . GLY A 1 447 ? 18.594 -27.609 8.688 1 69 447 GLY A O 1
ATOM 3462 N N . HIS A 1 448 ? 18.219 -25.953 7.227 1 73.44 448 HIS A N 1
ATOM 3463 C CA . HIS A 1 448 ? 17.844 -26.906 6.199 1 73.44 448 HIS A CA 1
ATOM 3464 C C . HIS A 1 448 ? 18.75 -26.812 4.98 1 73.44 448 HIS A C 1
ATOM 3466 O O . HIS A 1 448 ? 18.594 -25.906 4.156 1 73.44 448 HIS A O 1
ATOM 3472 N N . SER A 1 449 ? 19.594 -27.844 4.988 1 86.06 449 SER A N 1
ATOM 3473 C CA . SER A 1 449 ? 20.469 -27.875 3.822 1 86.06 449 SER A CA 1
ATOM 3474 C C . SER A 1 449 ? 19.75 -28.438 2.605 1 86.06 449 SER A C 1
ATOM 3476 O O . SER A 1 449 ? 19.125 -29.5 2.684 1 86.06 449 SER A O 1
ATOM 3478 N N . VAL A 1 450 ? 19.812 -27.703 1.514 1 87.81 450 VAL A N 1
ATOM 3479 C CA . VAL A 1 450 ? 19.141 -28.156 0.292 1 87.81 450 VAL A CA 1
ATOM 3480 C C . VAL A 1 450 ? 20.062 -29.094 -0.476 1 87.81 450 VAL A C 1
ATOM 3482 O O . VAL A 1 450 ? 19.609 -30.109 -1.014 1 87.81 450 VAL A O 1
ATOM 3485 N N . PHE A 1 451 ? 21.375 -28.75 -0.521 1 93.88 451 PHE A N 1
ATOM 3486 C CA . PHE A 1 451 ? 22.344 -29.594 -1.212 1 93.88 451 PHE A CA 1
ATOM 3487 C C . PHE A 1 451 ? 23.547 -29.859 -0.32 1 93.88 451 PHE A C 1
ATOM 3489 O O . PHE A 1 451 ? 23.969 -29 0.444 1 93.88 451 PHE A O 1
ATOM 3496 N N . GLU A 1 452 ? 24.031 -31.109 -0.405 1 94.62 452 GLU A N 1
ATOM 3497 C CA . GLU A 1 452 ? 25.281 -31.531 0.241 1 94.62 452 GLU A CA 1
ATOM 3498 C C . GLU A 1 452 ? 26.25 -32.156 -0.771 1 94.62 452 GLU A C 1
ATOM 3500 O O . GLU A 1 452 ? 26.172 -33.344 -1.079 1 94.62 452 GLU A O 1
ATOM 3505 N N . ASN A 1 453 ? 27.125 -31.422 -1.259 1 93.88 453 ASN A N 1
ATOM 3506 C CA . ASN A 1 453 ? 28.141 -31.828 -2.223 1 93.88 453 ASN A CA 1
ATOM 3507 C C . ASN A 1 453 ? 27.516 -32.219 -3.557 1 93.88 453 ASN A C 1
ATOM 3509 O O . ASN A 1 453 ? 27.766 -33.312 -4.062 1 93.88 453 ASN A O 1
ATOM 3513 N N . LEU A 1 454 ? 26.703 -31.359 -4.086 1 95.88 454 LEU A N 1
ATOM 3514 C CA . LEU A 1 454 ? 26.062 -31.594 -5.379 1 95.88 454 LEU A CA 1
ATOM 3515 C C . LEU A 1 454 ? 27.047 -31.391 -6.52 1 95.88 454 LEU A C 1
ATOM 3517 O O . LEU A 1 454 ? 27.734 -30.375 -6.586 1 95.88 454 LEU A O 1
ATOM 3521 N N . THR A 1 455 ? 27.219 -32.438 -7.316 1 95.69 455 THR A N 1
ATOM 3522 C CA . THR A 1 455 ? 28.062 -32.344 -8.5 1 95.69 455 THR A CA 1
ATOM 3523 C C . THR A 1 455 ? 27.281 -32.719 -9.758 1 95.69 455 THR A C 1
ATOM 3525 O O . THR A 1 455 ? 26.656 -33.781 -9.82 1 95.69 455 THR A O 1
ATOM 3528 N N . LEU A 1 456 ? 27.203 -31.781 -10.695 1 95.62 456 LEU A N 1
ATOM 3529 C CA . LEU A 1 456 ? 26.547 -32.062 -11.969 1 95.62 456 LEU A CA 1
ATOM 3530 C C . LEU A 1 456 ? 27.141 -31.188 -13.078 1 95.62 456 LEU A C 1
ATOM 3532 O O . LEU A 1 456 ? 27.766 -30.172 -12.805 1 95.62 456 LEU A O 1
ATOM 3536 N N . THR A 1 457 ? 26.984 -31.688 -14.312 1 96 457 THR A N 1
ATOM 3537 C CA . THR A 1 457 ? 27.531 -30.984 -15.461 1 96 457 THR A CA 1
ATOM 3538 C C . THR A 1 457 ? 26.469 -30.797 -16.531 1 96 457 THR A C 1
ATOM 3540 O O . THR A 1 457 ? 25.672 -31.688 -16.797 1 96 457 THR A O 1
ATOM 3543 N N . ILE A 1 458 ? 26.438 -29.578 -17.109 1 96.44 458 ILE A N 1
ATOM 3544 C CA . ILE A 1 458 ? 25.594 -29.25 -18.266 1 96.44 458 ILE A CA 1
ATOM 3545 C C . ILE A 1 458 ? 26.484 -28.891 -19.453 1 96.44 458 ILE A C 1
ATOM 3547 O O . ILE A 1 458 ? 26.859 -27.734 -19.625 1 96.44 458 ILE A O 1
ATOM 3551 N N . PRO A 1 459 ? 26.719 -29.906 -20.266 1 95.5 459 PRO A N 1
ATOM 3552 C CA . PRO A 1 459 ? 27.625 -29.656 -21.391 1 95.5 459 PRO A CA 1
ATOM 3553 C C . PRO A 1 459 ? 27.078 -28.625 -22.375 1 95.5 459 PRO A C 1
ATOM 3555 O O . PRO A 1 459 ? 25.859 -28.531 -22.562 1 95.5 459 PRO A O 1
ATOM 3558 N N . ALA A 1 460 ? 28 -27.953 -23.094 1 94.94 460 ALA A N 1
ATOM 3559 C CA . ALA A 1 460 ? 27.656 -26.891 -24.031 1 94.94 460 ALA A CA 1
ATOM 3560 C C . ALA A 1 460 ? 26.812 -27.453 -25.188 1 94.94 460 ALA A C 1
ATOM 3562 O O . ALA A 1 460 ? 27.141 -28.5 -25.75 1 94.94 460 ALA A O 1
ATOM 3563 N N . GLY A 1 461 ? 25.688 -26.766 -25.422 1 92.38 461 GLY A N 1
ATOM 3564 C CA . GLY A 1 461 ? 24.875 -27.062 -26.578 1 92.38 461 GLY A CA 1
ATOM 3565 C C . GLY A 1 461 ? 23.969 -28.266 -26.391 1 92.38 461 GLY A C 1
ATOM 3566 O O . GLY A 1 461 ? 23.328 -28.734 -27.328 1 92.38 461 GLY A O 1
ATOM 3567 N N . GLN A 1 462 ? 23.891 -28.766 -25.203 1 93.31 462 GLN A N 1
ATOM 3568 C CA . GLN A 1 462 ? 23.078 -29.953 -24.938 1 93.31 462 GLN A CA 1
ATOM 3569 C C . GLN A 1 462 ? 21.891 -29.594 -24.031 1 93.31 462 GLN A C 1
ATOM 3571 O O . GLN A 1 462 ? 21.922 -28.578 -23.328 1 93.31 462 GLN A O 1
ATOM 3576 N N . VAL A 1 463 ? 20.891 -30.406 -24.203 1 93.31 463 VAL A N 1
ATOM 3577 C CA . VAL A 1 463 ? 19.719 -30.281 -23.344 1 93.31 463 VAL A CA 1
ATOM 3578 C C . VAL A 1 463 ? 19.828 -31.25 -22.172 1 93.31 463 VAL A C 1
ATOM 3580 O O . VAL A 1 463 ? 19.938 -32.469 -22.359 1 93.31 463 VAL A O 1
ATOM 3583 N N . VAL A 1 464 ? 19.938 -30.703 -20.969 1 94.56 464 VAL A N 1
ATOM 3584 C CA . VAL A 1 464 ? 20.031 -31.5 -19.75 1 94.56 464 VAL A CA 1
ATOM 3585 C C . VAL A 1 464 ? 18.734 -31.391 -18.953 1 94.56 464 VAL A C 1
ATOM 3587 O O . VAL A 1 464 ? 18.203 -30.281 -18.766 1 94.56 464 VAL A O 1
ATOM 3590 N N . ALA A 1 465 ? 18.156 -32.469 -18.516 1 93.06 465 ALA A N 1
ATOM 3591 C CA . ALA A 1 465 ? 16.906 -32.5 -17.781 1 93.06 465 ALA A CA 1
ATOM 3592 C C . ALA A 1 465 ? 17.141 -32.875 -16.312 1 93.06 465 ALA A C 1
ATOM 3594 O O . ALA A 1 465 ? 17.969 -33.719 -16.016 1 93.06 465 ALA A O 1
ATOM 3595 N N . LEU A 1 466 ? 16.516 -32.188 -15.453 1 91.94 466 LEU A N 1
ATOM 3596 C CA . LEU A 1 466 ? 16.5 -32.5 -14.031 1 91.94 466 LEU A CA 1
ATOM 3597 C C . LEU A 1 466 ? 15.164 -33.125 -13.625 1 91.94 466 LEU A C 1
ATOM 3599 O O . LEU A 1 466 ? 14.102 -32.562 -13.891 1 91.94 466 LEU A O 1
ATOM 3603 N N . CYS A 1 467 ? 15.273 -34.281 -13.078 1 85.81 467 CYS A N 1
ATOM 3604 C CA . CYS A 1 467 ? 14.078 -34.969 -12.602 1 85.81 467 CYS A CA 1
ATOM 3605 C C . CYS A 1 467 ? 14.234 -35.375 -11.148 1 85.81 467 CYS A C 1
ATOM 3607 O O . CYS A 1 467 ? 15.352 -35.438 -10.633 1 85.81 467 CYS A O 1
ATOM 3609 N N . GLY A 1 468 ? 13.172 -35.531 -10.484 1 79.5 468 GLY A N 1
ATOM 3610 C CA . GLY A 1 468 ? 13.148 -35.906 -9.078 1 79.5 468 GLY A CA 1
ATOM 3611 C C . GLY A 1 468 ? 11.891 -35.469 -8.359 1 79.5 468 GLY A C 1
ATOM 3612 O O . GLY A 1 468 ? 11.086 -34.719 -8.93 1 79.5 468 GLY A O 1
ATOM 3613 N N . PRO A 1 469 ? 11.789 -35.906 -7.195 1 72.56 469 PRO A N 1
ATOM 3614 C CA . PRO A 1 469 ? 10.602 -35.5 -6.434 1 72.56 469 PRO A CA 1
ATOM 3615 C C . PRO A 1 469 ? 10.562 -34 -6.148 1 72.56 469 PRO A C 1
ATOM 3617 O O . PRO A 1 469 ? 11.594 -33.344 -6.191 1 72.56 469 PRO A O 1
ATOM 3620 N N . SER A 1 470 ? 9.406 -33.5 -5.961 1 68.44 470 SER A N 1
ATOM 3621 C CA . SER A 1 470 ? 9.234 -32.094 -5.637 1 68.44 470 SER A CA 1
ATOM 3622 C C . SER A 1 470 ? 9.93 -31.75 -4.324 1 68.44 470 SER A C 1
ATOM 3624 O O . SER A 1 470 ? 9.914 -32.531 -3.377 1 68.44 470 SER A O 1
ATOM 3626 N N . GLY A 1 471 ? 10.539 -30.641 -4.27 1 69.88 471 GLY A N 1
ATOM 3627 C CA . GLY A 1 471 ? 11.156 -30.156 -3.047 1 69.88 471 GLY A CA 1
ATOM 3628 C C . GLY A 1 471 ? 12.594 -30.609 -2.879 1 69.88 471 GLY A C 1
ATOM 3629 O O . GLY A 1 471 ? 13.219 -30.375 -1.844 1 69.88 471 GLY A O 1
ATOM 3630 N N . GLU A 1 472 ? 13 -31.297 -3.893 1 75.62 472 GLU A N 1
ATOM 3631 C CA . GLU A 1 472 ? 14.352 -31.844 -3.766 1 75.62 472 GLU A CA 1
ATOM 3632 C C . GLU A 1 472 ? 15.398 -30.828 -4.227 1 75.62 472 GLU A C 1
ATOM 3634 O O . GLU A 1 472 ? 16.594 -31.141 -4.281 1 75.62 472 GLU A O 1
ATOM 3639 N N . GLY A 1 473 ? 14.977 -29.609 -4.598 1 82.44 473 GLY A N 1
ATOM 3640 C CA . GLY A 1 473 ? 15.938 -28.547 -4.836 1 82.44 473 GLY A CA 1
ATOM 3641 C C . GLY A 1 473 ? 16.156 -28.266 -6.312 1 82.44 473 GLY A C 1
ATOM 3642 O O . GLY A 1 473 ? 17.109 -27.578 -6.68 1 82.44 473 GLY A O 1
ATOM 3643 N N . LYS A 1 474 ? 15.406 -28.781 -7.203 1 86.69 474 LYS A N 1
ATOM 3644 C CA . LYS A 1 474 ? 15.562 -28.562 -8.641 1 86.69 474 LYS A CA 1
ATOM 3645 C C . LYS A 1 474 ? 15.547 -27.078 -8.969 1 86.69 474 LYS A C 1
ATOM 3647 O O . LYS A 1 474 ? 16.406 -26.594 -9.711 1 86.69 474 LYS A O 1
ATOM 3652 N N . SER A 1 475 ? 14.602 -26.391 -8.375 1 85.69 475 SER A N 1
ATOM 3653 C CA . SER A 1 475 ? 14.516 -24.953 -8.625 1 85.69 475 SER A CA 1
ATOM 3654 C C . SER A 1 475 ? 15.711 -24.219 -8.016 1 85.69 475 SER A C 1
ATOM 3656 O O . SER A 1 475 ? 16.125 -23.188 -8.531 1 85.69 475 SER A O 1
ATOM 3658 N N . THR A 1 476 ? 16.25 -24.719 -6.938 1 90.06 476 THR A N 1
ATOM 3659 C CA . THR A 1 476 ? 17.406 -24.125 -6.289 1 90.06 476 THR A CA 1
ATOM 3660 C C . THR A 1 476 ? 18.609 -24.141 -7.227 1 90.06 476 THR A C 1
ATOM 3662 O O . THR A 1 476 ? 19.438 -23.219 -7.207 1 90.06 476 THR A O 1
ATOM 3665 N N . ILE A 1 477 ? 18.656 -25.203 -8.039 1 93.81 477 ILE A N 1
ATOM 3666 C CA . ILE A 1 477 ? 19.75 -25.281 -9.008 1 93.81 477 ILE A CA 1
ATOM 3667 C C . ILE A 1 477 ? 19.656 -24.109 -9.992 1 93.81 477 ILE A C 1
ATOM 3669 O O . ILE A 1 477 ? 20.672 -23.5 -10.328 1 93.81 477 ILE A O 1
ATOM 3673 N N . THR A 1 478 ? 18.438 -23.781 -10.406 1 92.31 478 THR A N 1
ATOM 3674 C CA . THR A 1 478 ? 18.219 -22.656 -11.305 1 92.31 478 THR A CA 1
ATOM 3675 C C . THR A 1 478 ? 18.594 -21.344 -10.625 1 92.31 478 THR A C 1
ATOM 3677 O O . THR A 1 478 ? 19.188 -20.453 -11.258 1 92.31 478 THR A O 1
ATOM 3680 N N . HIS A 1 479 ? 18.328 -21.234 -9.375 1 92.38 479 HIS A N 1
ATOM 3681 C CA . HIS A 1 479 ? 18.625 -20.016 -8.633 1 92.38 479 HIS A CA 1
ATOM 3682 C C . HIS A 1 479 ? 20.141 -19.828 -8.477 1 92.38 479 HIS A C 1
ATOM 3684 O O . HIS A 1 479 ? 20.625 -18.703 -8.492 1 92.38 479 HIS A O 1
ATOM 3690 N N . LEU A 1 480 ? 20.797 -20.922 -8.289 1 94.31 480 LEU A N 1
ATOM 3691 C CA . LEU A 1 480 ? 22.25 -20.859 -8.156 1 94.31 480 LEU A CA 1
ATOM 3692 C C . LEU A 1 480 ? 22.906 -20.516 -9.484 1 94.31 480 LEU A C 1
ATOM 3694 O O . LEU A 1 480 ? 23.875 -19.781 -9.523 1 94.31 480 LEU A O 1
ATOM 3698 N N . LEU A 1 481 ? 22.297 -21.047 -10.539 1 94.69 481 LEU A N 1
ATOM 3699 C CA . LEU A 1 481 ? 22.828 -20.781 -11.867 1 94.69 481 LEU A CA 1
ATOM 3700 C C . LEU A 1 481 ? 22.656 -19.312 -12.234 1 94.69 481 LEU A C 1
ATOM 3702 O O . LEU A 1 481 ? 23.516 -18.734 -12.914 1 94.69 481 LEU A O 1
ATOM 3706 N N . GLU A 1 482 ? 21.594 -18.75 -11.805 1 93.25 482 GLU A N 1
ATOM 3707 C CA . GLU A 1 482 ? 21.328 -17.344 -12.047 1 93.25 482 GLU A CA 1
ATOM 3708 C C . GLU A 1 482 ? 22.094 -16.453 -11.07 1 93.25 482 GLU A C 1
ATOM 3710 O O . GLU A 1 482 ? 22.062 -15.234 -11.164 1 93.25 482 GLU A O 1
ATOM 3715 N N . ARG A 1 483 ? 22.75 -17.062 -10.148 1 93.56 483 ARG A N 1
ATOM 3716 C CA . ARG A 1 483 ? 23.516 -16.391 -9.102 1 93.56 483 ARG A CA 1
ATOM 3717 C C . ARG A 1 483 ? 22.609 -15.477 -8.273 1 93.56 483 ARG A C 1
ATOM 3719 O O . ARG A 1 483 ? 22.984 -14.352 -7.945 1 93.56 483 ARG A O 1
ATOM 3726 N N . PHE A 1 484 ? 21.375 -15.922 -8.141 1 91.44 484 PHE A N 1
ATOM 3727 C CA . PHE A 1 484 ? 20.531 -15.273 -7.152 1 91.44 484 PHE A CA 1
ATOM 3728 C C . PHE A 1 484 ? 21.078 -15.477 -5.742 1 91.44 484 PHE A C 1
ATOM 3730 O O . PHE A 1 484 ? 20.906 -14.625 -4.871 1 91.44 484 PHE A O 1
ATOM 3737 N N . TYR A 1 485 ? 21.672 -16.688 -5.609 1 92.06 485 TYR A N 1
ATOM 3738 C CA . TYR A 1 485 ? 22.328 -17.109 -4.375 1 92.06 485 TYR A CA 1
ATOM 3739 C C . TYR A 1 485 ? 23.719 -17.641 -4.66 1 92.06 485 TYR A C 1
ATOM 3741 O O . TYR A 1 485 ? 24.016 -18.047 -5.781 1 92.06 485 TYR A O 1
ATOM 3749 N N . GLU A 1 486 ? 24.516 -17.594 -3.676 1 93.31 486 GLU A N 1
ATOM 3750 C CA . GLU A 1 486 ? 25.859 -18.172 -3.773 1 93.31 486 GLU A CA 1
ATOM 3751 C C . GLU A 1 486 ? 26.016 -19.359 -2.838 1 93.31 486 GLU A C 1
ATOM 3753 O O . GLU A 1 486 ? 25.5 -19.359 -1.723 1 93.31 486 GLU A O 1
ATOM 3758 N N . PRO A 1 487 ? 26.578 -20.375 -3.422 1 94.75 487 PRO A N 1
ATOM 3759 C CA . PRO A 1 487 ? 26.766 -21.578 -2.594 1 94.75 487 PRO A CA 1
ATOM 3760 C C . PRO A 1 487 ? 27.688 -21.312 -1.397 1 94.75 487 PRO A C 1
ATOM 3762 O O . PRO A 1 487 ? 28.531 -20.422 -1.443 1 94.75 487 PRO A O 1
ATOM 3765 N N . GLN A 1 488 ? 27.516 -22.062 -0.324 1 93.38 488 GLN A N 1
ATOM 3766 C CA . GLN A 1 488 ? 28.328 -21.969 0.877 1 93.38 488 GLN A CA 1
ATOM 3767 C C . GLN A 1 488 ? 29.703 -22.625 0.667 1 93.38 488 GLN A C 1
ATOM 3769 O O . GLN A 1 488 ? 30.719 -22.094 1.112 1 93.38 488 GLN A O 1
ATOM 3774 N N . SER A 1 489 ? 29.594 -23.781 0.127 1 94.19 489 SER A N 1
ATOM 3775 C CA . SER A 1 489 ? 30.812 -24.484 -0.266 1 94.19 489 SER A CA 1
ATOM 3776 C C . SER A 1 489 ? 30.703 -25.047 -1.679 1 94.19 489 SER A C 1
ATOM 3778 O O . SER A 1 489 ? 29.594 -25.234 -2.186 1 94.19 489 SER A O 1
ATOM 3780 N N . GLY A 1 490 ? 31.859 -25.188 -2.348 1 95.62 490 GLY A N 1
ATOM 3781 C CA . GLY A 1 490 ? 31.844 -25.594 -3.746 1 95.62 490 GLY A CA 1
ATOM 3782 C C . GLY A 1 490 ? 31.734 -24.422 -4.703 1 95.62 490 GLY A C 1
ATOM 3783 O O . GLY A 1 490 ? 31.875 -23.266 -4.297 1 95.62 490 GLY A O 1
ATOM 3784 N N . ARG A 1 491 ? 31.641 -24.734 -6 1 96.06 491 ARG A N 1
ATOM 3785 C CA . ARG A 1 491 ? 31.531 -23.625 -6.953 1 96.06 491 ARG A CA 1
ATOM 3786 C C . ARG A 1 491 ? 30.734 -24.047 -8.188 1 96.06 491 ARG A C 1
ATOM 3788 O O . ARG A 1 491 ? 30.641 -25.234 -8.5 1 96.06 491 ARG A O 1
ATOM 3795 N N . VAL A 1 492 ? 30.125 -23.141 -8.797 1 96.88 492 VAL A N 1
ATOM 3796 C CA . VAL A 1 492 ? 29.469 -23.266 -10.094 1 96.88 492 VAL A CA 1
ATOM 3797 C C . VAL A 1 492 ? 30.25 -22.5 -11.156 1 96.88 492 VAL A C 1
ATOM 3799 O O . VAL A 1 492 ? 30.609 -21.344 -10.961 1 96.88 492 VAL A O 1
ATOM 3802 N N . THR A 1 493 ? 30.594 -23.219 -12.211 1 96.81 493 THR A N 1
ATOM 3803 C CA . THR A 1 493 ? 31.453 -22.578 -13.219 1 96.81 493 THR A CA 1
ATOM 3804 C C . THR A 1 493 ? 30.734 -22.516 -14.562 1 96.81 493 THR A C 1
ATOM 3806 O O . THR A 1 493 ? 29.891 -23.359 -14.859 1 96.81 493 THR A O 1
ATOM 3809 N N . LEU A 1 494 ? 31.031 -21.469 -15.328 1 96.31 494 LEU A N 1
ATOM 3810 C CA . LEU A 1 494 ? 30.625 -21.297 -16.719 1 96.31 494 LEU A CA 1
ATOM 3811 C C . LEU A 1 494 ? 31.844 -21.219 -17.641 1 96.31 494 LEU A C 1
ATOM 3813 O O . LEU A 1 494 ? 32.656 -20.297 -17.531 1 96.31 494 LEU A O 1
ATOM 3817 N N . ASP A 1 495 ? 31.984 -22.188 -18.438 1 95.31 495 ASP A N 1
ATOM 3818 C CA . ASP A 1 495 ? 33.156 -22.281 -19.328 1 95.31 495 ASP A CA 1
ATOM 3819 C C . ASP A 1 495 ? 34.438 -22.203 -18.531 1 95.31 495 ASP A C 1
ATOM 3821 O O . ASP A 1 495 ? 35.375 -21.484 -18.922 1 95.31 495 ASP A O 1
ATOM 3825 N N . GLY A 1 496 ? 34.375 -22.781 -17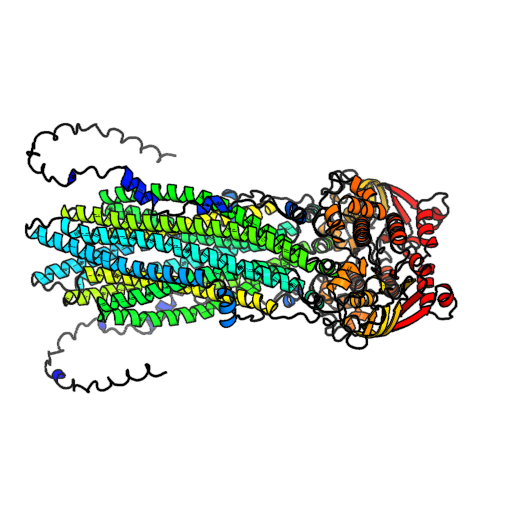.375 1 92.5 496 GLY A N 1
ATOM 3826 C CA . GLY A 1 496 ? 35.594 -22.891 -16.578 1 92.5 496 GLY A CA 1
ATOM 3827 C C . GLY A 1 496 ? 35.781 -21.75 -15.602 1 92.5 496 GLY A C 1
ATOM 3828 O O . GLY A 1 496 ? 36.625 -21.797 -14.711 1 92.5 496 GLY A O 1
ATOM 3829 N N . LYS A 1 497 ? 35.031 -20.766 -15.68 1 94.75 497 LYS A N 1
ATOM 3830 C CA . LYS A 1 497 ? 35.125 -19.609 -14.789 1 94.75 497 LYS A CA 1
ATOM 3831 C C . LYS A 1 497 ? 34.062 -19.672 -13.695 1 94.75 497 LYS A C 1
ATOM 3833 O O . LYS A 1 497 ? 32.906 -19.984 -13.969 1 94.75 497 LYS A O 1
ATOM 3838 N N . ASP A 1 498 ? 34.469 -19.281 -12.531 1 95.44 498 ASP A N 1
ATOM 3839 C CA . ASP A 1 498 ? 33.562 -19.266 -11.398 1 95.44 498 ASP A CA 1
ATOM 3840 C C . ASP A 1 498 ? 32.5 -18.156 -11.578 1 95.44 498 ASP A C 1
ATOM 3842 O O . ASP A 1 498 ? 32.844 -17.047 -11.977 1 95.44 498 ASP A O 1
ATOM 3846 N N . LEU A 1 499 ? 31.25 -18.531 -11.289 1 94.75 499 LEU A N 1
ATOM 3847 C CA . LEU A 1 499 ? 30.156 -17.562 -11.43 1 94.75 499 LEU A CA 1
ATOM 3848 C C . LEU A 1 499 ? 30.391 -16.344 -10.547 1 94.75 499 LEU A C 1
ATOM 3850 O O . LEU A 1 499 ? 29.906 -15.25 -10.852 1 94.75 499 LEU A O 1
ATOM 3854 N N . ARG A 1 500 ? 31.188 -16.453 -9.461 1 93.5 500 ARG A N 1
ATOM 3855 C CA . ARG A 1 500 ? 31.453 -15.391 -8.508 1 93.5 500 ARG A CA 1
ATOM 3856 C C . ARG A 1 500 ? 32.375 -14.32 -9.102 1 93.5 500 ARG A C 1
ATOM 3858 O O . ARG A 1 500 ? 32.375 -13.188 -8.633 1 93.5 500 ARG A O 1
ATOM 3865 N N . GLU A 1 501 ? 32.906 -14.656 -10.133 1 93.06 501 GLU A N 1
ATOM 3866 C CA . GLU A 1 501 ? 33.844 -13.734 -10.773 1 93.06 501 GLU A CA 1
ATOM 3867 C C . GLU A 1 501 ? 33.219 -13.07 -11.992 1 93.06 501 GLU A C 1
ATOM 3869 O O . GLU A 1 501 ? 33.75 -12.109 -12.539 1 93.06 501 GLU A O 1
ATOM 3874 N N . LEU A 1 502 ? 32.094 -13.508 -12.359 1 93.19 502 LEU A N 1
ATOM 3875 C CA . LEU A 1 502 ? 31.469 -13 -13.57 1 93.19 502 LEU A CA 1
ATOM 3876 C C . LEU A 1 502 ? 30.547 -11.82 -13.258 1 93.19 502 LEU A C 1
ATOM 3878 O O . LEU A 1 502 ? 30.078 -11.688 -12.125 1 93.19 502 LEU A O 1
ATOM 3882 N N . ASN A 1 503 ? 30.391 -11.008 -14.266 1 93.12 503 ASN A N 1
ATOM 3883 C CA . ASN A 1 503 ? 29.469 -9.883 -14.156 1 93.12 503 ASN A CA 1
ATOM 3884 C C . ASN A 1 503 ? 28.016 -10.352 -14.188 1 93.12 503 ASN A C 1
ATOM 3886 O O . ASN A 1 503 ? 27.578 -10.992 -15.148 1 93.12 503 ASN A O 1
ATOM 3890 N N . VAL A 1 504 ? 27.281 -9.977 -13.203 1 92.12 504 VAL A N 1
ATOM 3891 C CA . VAL A 1 504 ? 25.938 -10.492 -13.016 1 92.12 504 VAL A CA 1
ATOM 3892 C C . VAL A 1 504 ? 24.984 -9.852 -14.031 1 92.12 504 VAL A C 1
ATOM 3894 O O . VAL A 1 504 ? 24.062 -10.5 -14.523 1 92.12 504 VAL A O 1
ATOM 3897 N N . GLU A 1 505 ? 25.172 -8.617 -14.297 1 90.75 505 GLU A N 1
ATOM 3898 C CA . GLU A 1 505 ? 24.328 -7.926 -15.266 1 90.75 505 GLU A CA 1
ATOM 3899 C C . GLU A 1 505 ? 24.453 -8.555 -16.656 1 90.75 505 GLU A C 1
ATOM 3901 O O . GLU A 1 505 ? 23.453 -8.75 -17.344 1 90.75 505 GLU A O 1
ATOM 3906 N N . TRP A 1 506 ? 25.672 -8.852 -16.969 1 91.56 506 TRP A N 1
ATOM 3907 C CA . TRP A 1 506 ? 25.953 -9.508 -18.234 1 91.56 506 TRP A CA 1
ATOM 3908 C C . TRP A 1 506 ? 25.406 -10.938 -18.234 1 91.56 506 TRP A C 1
ATOM 3910 O O . TRP A 1 506 ? 24.781 -11.367 -19.219 1 91.56 506 TRP A O 1
ATOM 3920 N N . LEU A 1 507 ? 25.594 -11.609 -17.188 1 93.75 507 LEU A N 1
ATOM 3921 C CA . LEU A 1 507 ? 25.172 -13 -17.062 1 93.75 507 LEU A CA 1
ATOM 3922 C C . LEU A 1 507 ? 23.672 -13.125 -17.203 1 93.75 507 LEU A C 1
ATOM 3924 O O . LEU A 1 507 ? 23.172 -13.914 -18.016 1 93.75 507 LEU A O 1
ATOM 3928 N N . ARG A 1 508 ? 22.953 -12.312 -16.5 1 92.94 508 ARG A N 1
ATOM 3929 C CA . ARG A 1 508 ? 21.5 -12.383 -16.484 1 92.94 508 ARG A CA 1
ATOM 3930 C C . ARG A 1 508 ? 20.891 -11.641 -17.672 1 92.94 508 ARG A C 1
ATOM 3932 O O . ARG A 1 508 ? 19.844 -12.023 -18.188 1 92.94 508 ARG A O 1
ATOM 3939 N N . GLY A 1 509 ? 21.531 -10.664 -18.125 1 90.31 509 GLY A N 1
ATOM 3940 C CA . GLY A 1 509 ? 21 -9.82 -19.172 1 90.31 509 GLY A CA 1
ATOM 3941 C C . GLY A 1 509 ? 21.188 -10.406 -20.562 1 90.31 509 GLY A C 1
ATOM 3942 O O . GLY A 1 509 ? 20.328 -10.242 -21.438 1 90.31 509 GLY A O 1
ATOM 3943 N N . GLN A 1 510 ? 22.312 -11.133 -20.719 1 90.62 510 GLN A N 1
ATOM 3944 C CA . GLN A 1 510 ? 22.625 -11.523 -22.094 1 90.62 510 GLN A CA 1
ATOM 3945 C C . GLN A 1 510 ? 22.859 -13.023 -22.203 1 90.62 510 GLN A C 1
ATOM 3947 O O . GLN A 1 510 ? 22.656 -13.617 -23.266 1 90.62 510 GLN A O 1
ATOM 3952 N N . VAL A 1 511 ? 23.266 -13.633 -21.188 1 93.5 511 VAL A N 1
ATOM 3953 C CA . VAL A 1 511 ? 23.781 -14.992 -21.297 1 93.5 511 VAL A CA 1
ATOM 3954 C C . VAL A 1 511 ? 22.688 -15.992 -20.938 1 93.5 511 VAL A C 1
ATOM 3956 O O . VAL A 1 511 ? 22.516 -17.016 -21.609 1 93.5 511 VAL A O 1
ATOM 3959 N N . ILE A 1 512 ? 22 -15.68 -19.844 1 94.56 512 ILE A N 1
ATOM 3960 C CA . ILE A 1 512 ? 21.047 -16.656 -19.344 1 94.56 512 ILE A CA 1
ATOM 3961 C C . ILE A 1 512 ? 19.609 -16.156 -19.562 1 94.56 512 ILE A C 1
ATOM 3963 O O . ILE A 1 512 ? 19.328 -14.984 -19.328 1 94.56 512 ILE A O 1
ATOM 3967 N N . GLY A 1 513 ? 18.781 -17 -20.109 1 92.31 513 GLY A N 1
ATOM 3968 C CA . GLY A 1 513 ? 17.344 -16.781 -20.172 1 92.31 513 GLY A CA 1
ATOM 3969 C C . GLY A 1 513 ? 16.562 -17.734 -19.281 1 92.31 513 GLY A C 1
ATOM 3970 O O . GLY A 1 513 ? 16.812 -18.938 -19.266 1 92.31 513 GLY A O 1
ATOM 3971 N N . LEU A 1 514 ? 15.75 -17.141 -18.422 1 90.62 514 LEU A N 1
ATOM 3972 C CA . LEU A 1 514 ? 15 -17.938 -17.469 1 90.62 514 LEU A CA 1
ATOM 3973 C C . LEU A 1 514 ? 13.5 -17.859 -17.766 1 90.62 514 LEU A C 1
ATOM 3975 O O . LEU A 1 514 ? 12.945 -16.781 -17.938 1 90.62 514 LEU A O 1
ATOM 3979 N N . ILE A 1 515 ? 12.914 -19 -17.922 1 86.5 515 ILE A N 1
ATOM 3980 C CA . ILE A 1 515 ? 11.469 -19.141 -17.953 1 86.5 515 ILE A CA 1
ATOM 3981 C C . ILE A 1 515 ? 10.984 -19.859 -16.688 1 86.5 515 ILE A C 1
ATOM 3983 O O . ILE A 1 515 ? 11.203 -21.062 -16.547 1 86.5 515 ILE A O 1
ATOM 3987 N N . SER A 1 516 ? 10.352 -19.141 -15.844 1 82.94 516 SER A N 1
ATOM 3988 C CA . SER A 1 516 ? 9.961 -19.656 -14.539 1 82.94 516 SER A CA 1
ATOM 3989 C C . SER A 1 516 ? 8.648 -20.438 -14.617 1 82.94 516 SER A C 1
ATOM 3991 O O . SER A 1 516 ? 7.941 -20.375 -15.625 1 82.94 516 SER A O 1
ATOM 3993 N N . GLN A 1 517 ? 8.438 -21.156 -13.469 1 69.56 517 GLN A N 1
ATOM 3994 C CA . GLN A 1 517 ? 7.23 -21.969 -13.352 1 69.56 517 GLN A CA 1
ATOM 3995 C C . GLN A 1 517 ? 5.98 -21.094 -13.375 1 69.56 517 GLN A C 1
ATOM 3997 O O . GLN A 1 517 ? 5.008 -21.406 -14.062 1 69.56 517 GLN A O 1
ATOM 4002 N N . GLU A 1 518 ? 6.105 -20 -12.641 1 71.88 518 GLU A N 1
ATOM 4003 C CA . GLU A 1 518 ? 5.016 -19.016 -12.609 1 71.88 518 GLU A CA 1
ATOM 4004 C C . GLU A 1 518 ? 5.48 -17.656 -13.102 1 71.88 518 GLU A C 1
ATOM 4006 O O . GLU A 1 518 ? 5.836 -16.781 -12.305 1 71.88 518 GLU A O 1
ATOM 4011 N N . PRO A 1 519 ? 5.234 -17.547 -14.438 1 79.31 519 PRO A N 1
ATOM 4012 C CA . PRO A 1 519 ? 5.703 -16.266 -14.953 1 79.31 519 PRO A CA 1
ATOM 4013 C C . PRO A 1 519 ? 4.867 -15.086 -14.453 1 79.31 519 PRO A C 1
ATOM 4015 O O . PRO A 1 519 ? 3.645 -15.203 -14.328 1 79.31 519 PRO A O 1
ATOM 4018 N N . VAL A 1 520 ? 5.52 -14.094 -14.086 1 79.56 520 VAL A N 1
ATOM 4019 C CA . VAL A 1 520 ? 4.84 -12.883 -13.648 1 79.56 520 VAL A CA 1
ATOM 4020 C C . VAL A 1 520 ? 4.957 -11.805 -14.719 1 79.56 520 VAL A C 1
ATOM 4022 O O . VAL A 1 520 ? 6.023 -11.617 -15.305 1 79.56 520 VAL A O 1
ATOM 4025 N N . LEU A 1 521 ? 3.838 -11.242 -15.102 1 84.81 521 LEU A N 1
ATOM 4026 C CA . LEU A 1 521 ? 3.799 -10.18 -16.094 1 84.81 521 LEU A CA 1
ATOM 4027 C C . LEU A 1 521 ? 3.564 -8.828 -15.438 1 84.81 521 LEU A C 1
ATOM 4029 O O . LEU A 1 521 ? 2.912 -8.742 -14.398 1 84.81 521 LEU A O 1
ATOM 4033 N N . PHE A 1 522 ? 4.117 -7.855 -16 1 84.25 522 PHE A N 1
ATOM 4034 C CA . PHE A 1 522 ? 3.908 -6.492 -15.539 1 84.25 522 PHE A CA 1
ATOM 4035 C C . PHE A 1 522 ? 2.547 -5.969 -15.984 1 84.25 522 PHE A C 1
ATOM 4037 O O . PHE A 1 522 ? 1.989 -6.441 -16.969 1 84.25 522 PHE A O 1
ATOM 4044 N N . ALA A 1 523 ? 2.043 -4.996 -15.203 1 79.5 523 ALA A N 1
ATOM 4045 C CA . ALA A 1 523 ? 0.739 -4.426 -15.531 1 79.5 523 ALA A CA 1
ATOM 4046 C C . ALA A 1 523 ? 0.844 -3.447 -16.703 1 79.5 523 ALA A C 1
ATOM 4048 O O . ALA A 1 523 ? 0.575 -2.254 -16.547 1 79.5 523 ALA A O 1
ATOM 4049 N N . THR A 1 524 ? 1.21 -3.938 -17.781 1 84.94 524 THR A N 1
ATOM 4050 C CA . THR A 1 524 ? 1.361 -3.164 -19.016 1 84.94 524 THR A CA 1
ATOM 4051 C C . THR A 1 524 ? 0.867 -3.957 -20.219 1 84.94 524 THR A C 1
ATOM 4053 O O . THR A 1 524 ? 0.179 -4.969 -20.062 1 84.94 524 THR A O 1
ATOM 4056 N N . SER A 1 525 ? 1.227 -3.426 -21.438 1 87.88 525 SER A N 1
ATOM 4057 C CA . SER A 1 525 ? 0.736 -4.059 -22.656 1 87.88 525 SER A CA 1
ATOM 4058 C C . SER A 1 525 ? 1.485 -5.355 -22.953 1 87.88 525 SER A C 1
ATOM 4060 O O . SER A 1 525 ? 2.572 -5.582 -22.422 1 87.88 525 SER A O 1
ATOM 4062 N N . VAL A 1 526 ? 0.86 -6.168 -23.75 1 90.56 526 VAL A N 1
ATOM 4063 C CA . VAL A 1 526 ? 1.478 -7.426 -24.172 1 90.56 526 VAL A CA 1
ATOM 4064 C C . VAL A 1 526 ? 2.807 -7.141 -24.859 1 90.56 526 VAL A C 1
ATOM 4066 O O . VAL A 1 526 ? 3.805 -7.82 -24.609 1 90.56 526 VAL A O 1
ATOM 4069 N N . GLU A 1 527 ? 2.803 -6.141 -25.656 1 92.12 527 GLU A N 1
ATOM 4070 C CA . GLU A 1 527 ? 3.998 -5.781 -26.422 1 92.12 527 GLU A CA 1
ATOM 4071 C C . GLU A 1 527 ? 5.145 -5.387 -25.484 1 92.12 527 GLU A C 1
ATOM 4073 O O . GLU A 1 527 ? 6.281 -5.816 -25.688 1 92.12 527 GLU A O 1
ATOM 4078 N N . GLU A 1 528 ? 4.84 -4.629 -24.516 1 89.31 528 GLU A N 1
ATOM 4079 C CA . GLU A 1 528 ? 5.875 -4.16 -23.609 1 89.31 528 GLU A CA 1
ATOM 4080 C C . GLU A 1 528 ? 6.363 -5.285 -22.703 1 89.31 528 GLU A C 1
ATOM 4082 O O . GLU A 1 528 ? 7.523 -5.297 -22.281 1 89.31 528 GLU A O 1
ATOM 4087 N N . ASN A 1 529 ? 5.504 -6.184 -22.406 1 91.69 529 ASN A N 1
ATOM 4088 C CA . ASN A 1 529 ? 5.918 -7.352 -21.625 1 91.69 529 ASN A CA 1
ATOM 4089 C C . ASN A 1 529 ? 6.922 -8.203 -22.406 1 91.69 529 ASN A C 1
ATOM 4091 O O . ASN A 1 529 ? 7.863 -8.742 -21.812 1 91.69 529 ASN A O 1
ATOM 4095 N N . ILE A 1 530 ? 6.664 -8.258 -23.688 1 93.5 530 ILE A N 1
ATOM 4096 C CA . ILE A 1 530 ? 7.582 -9.023 -24.516 1 93.5 530 ILE A CA 1
ATOM 4097 C C . ILE A 1 530 ? 8.891 -8.25 -24.688 1 93.5 530 ILE A C 1
ATOM 4099 O O . ILE A 1 530 ? 9.977 -8.828 -24.594 1 93.5 530 ILE A O 1
ATOM 4103 N N . ARG A 1 531 ? 8.773 -6.988 -24.906 1 92.81 531 ARG A N 1
ATOM 4104 C CA . ARG A 1 531 ? 9.93 -6.133 -25.109 1 92.81 531 ARG A CA 1
ATOM 4105 C C . ARG A 1 531 ? 10.828 -6.105 -23.875 1 92.81 531 ARG A C 1
ATOM 4107 O O . ARG A 1 531 ? 12.008 -5.746 -23.969 1 92.81 531 ARG A O 1
ATOM 4114 N N . TYR A 1 532 ? 10.312 -6.512 -22.766 1 90.5 532 TYR A N 1
ATOM 4115 C CA . TYR A 1 532 ? 11.07 -6.555 -21.531 1 90.5 532 TYR A CA 1
ATOM 4116 C C . TYR A 1 532 ? 12.273 -7.477 -21.641 1 90.5 532 TYR A C 1
ATOM 4118 O O . TYR A 1 532 ? 13.25 -7.344 -20.906 1 90.5 532 TYR A O 1
ATOM 4126 N N . GLY A 1 533 ? 12.25 -8.383 -22.562 1 90.88 533 GLY A N 1
ATOM 4127 C CA . GLY A 1 533 ? 13.383 -9.258 -22.812 1 90.88 533 GLY A CA 1
ATOM 4128 C C . GLY A 1 533 ? 14.57 -8.531 -23.406 1 90.88 533 GLY A C 1
ATOM 4129 O O . GLY A 1 533 ? 15.719 -8.898 -23.156 1 90.88 533 GLY A O 1
ATOM 4130 N N . ARG A 1 534 ? 14.289 -7.645 -24.25 1 92.88 534 ARG A N 1
ATOM 4131 C CA . ARG A 1 534 ? 15.273 -6.766 -24.891 1 92.88 534 ARG A CA 1
ATOM 4132 C C . ARG A 1 534 ? 14.672 -5.391 -25.156 1 92.88 534 ARG A C 1
ATOM 4134 O O . ARG A 1 534 ? 14.07 -5.164 -26.203 1 92.88 534 ARG A O 1
ATOM 4141 N N . PRO A 1 535 ? 14.984 -4.477 -24.312 1 88.69 535 PRO A N 1
ATOM 4142 C CA . PRO A 1 535 ? 14.32 -3.172 -24.344 1 88.69 535 PRO A CA 1
ATOM 4143 C C . PRO A 1 535 ? 14.57 -2.412 -25.641 1 88.69 535 PRO A C 1
ATOM 4145 O O . PRO A 1 535 ? 13.758 -1.576 -26.031 1 88.69 535 PRO A O 1
ATOM 4148 N N . ASP A 1 536 ? 15.586 -2.65 -26.312 1 89.38 536 ASP A N 1
ATOM 4149 C CA . ASP A 1 536 ? 15.938 -1.918 -27.531 1 89.38 536 ASP A CA 1
ATOM 4150 C C . ASP A 1 536 ? 15.359 -2.598 -28.766 1 89.38 536 ASP A C 1
ATOM 4152 O O . ASP A 1 536 ? 15.578 -2.139 -29.891 1 89.38 536 ASP A O 1
ATOM 4156 N N . ALA A 1 537 ? 14.562 -3.627 -28.562 1 93.19 537 ALA A N 1
ATOM 4157 C CA . ALA A 1 537 ? 14.008 -4.363 -29.688 1 93.19 537 ALA A CA 1
ATOM 4158 C C . ALA A 1 537 ? 12.969 -3.525 -30.438 1 93.19 537 ALA A C 1
ATOM 4160 O O . ALA A 1 537 ? 12.227 -2.76 -29.812 1 93.19 537 ALA A O 1
ATOM 4161 N N . THR A 1 538 ? 12.938 -3.65 -31.688 1 94.25 538 THR A N 1
ATOM 4162 C CA . THR A 1 538 ? 11.961 -2.969 -32.531 1 94.25 538 THR A CA 1
ATOM 4163 C C . THR A 1 538 ? 10.609 -3.672 -32.469 1 94.25 538 THR A C 1
ATOM 4165 O O . THR A 1 538 ? 10.516 -4.816 -32 1 94.25 538 THR A O 1
ATOM 4168 N N . ASP A 1 539 ? 9.617 -3.025 -32.906 1 92.62 539 ASP A N 1
ATOM 4169 C CA . ASP A 1 539 ? 8.273 -3.588 -32.906 1 92.62 539 ASP A CA 1
ATOM 4170 C C . ASP A 1 539 ? 8.203 -4.855 -33.75 1 92.62 539 ASP A C 1
ATOM 4172 O O . ASP A 1 539 ? 7.488 -5.801 -33.406 1 92.62 539 ASP A O 1
ATOM 4176 N N . ASP A 1 540 ? 8.984 -4.836 -34.75 1 93.88 540 ASP A N 1
ATOM 4177 C CA . ASP A 1 540 ? 8.984 -5.992 -35.625 1 93.88 540 ASP A CA 1
ATOM 4178 C C . ASP A 1 540 ? 9.617 -7.207 -34.969 1 93.88 540 ASP A C 1
ATOM 4180 O O . ASP A 1 540 ? 9.141 -8.336 -35.125 1 93.88 540 ASP A O 1
ATOM 4184 N N . GLU A 1 541 ? 10.617 -6.941 -34.281 1 94.19 541 GLU A N 1
ATOM 4185 C CA . GLU A 1 541 ? 11.281 -8.023 -33.562 1 94.19 541 GLU A CA 1
ATOM 4186 C C . GLU A 1 541 ? 10.375 -8.586 -32.469 1 94.19 541 GLU A C 1
ATOM 4188 O O . GLU A 1 541 ? 10.359 -9.797 -32.219 1 94.19 541 GLU A O 1
ATOM 4193 N N . VAL A 1 542 ? 9.688 -7.758 -31.844 1 94.75 542 VAL A N 1
ATOM 4194 C CA . VAL A 1 542 ? 8.758 -8.172 -30.812 1 94.75 542 VAL A CA 1
ATOM 4195 C C . VAL A 1 542 ? 7.648 -9.031 -31.422 1 94.75 542 VAL A C 1
ATOM 4197 O O . VAL A 1 542 ? 7.262 -10.055 -30.844 1 94.75 542 VAL A O 1
ATOM 4200 N N . ARG A 1 543 ? 7.172 -8.609 -32.594 1 94.56 543 ARG A N 1
ATOM 4201 C CA . ARG A 1 543 ? 6.109 -9.352 -33.281 1 94.56 543 ARG A CA 1
ATOM 4202 C C . ARG A 1 543 ? 6.609 -10.719 -33.719 1 94.56 543 ARG A C 1
ATOM 4204 O O . ARG A 1 543 ? 5.859 -11.695 -33.719 1 94.56 543 ARG A O 1
ATOM 4211 N N . GLU A 1 544 ? 7.801 -10.766 -34.156 1 92.44 544 GLU A N 1
ATOM 4212 C CA . GLU A 1 544 ? 8.398 -12.023 -34.562 1 92.44 544 GLU A CA 1
ATOM 4213 C C . GLU A 1 544 ? 8.523 -13 -33.406 1 92.44 544 GLU A C 1
ATOM 4215 O O . GLU A 1 544 ? 8.227 -14.188 -33.531 1 92.44 544 GLU A O 1
ATOM 4220 N N . ALA A 1 545 ? 9.031 -12.484 -32.281 1 92.69 545 ALA A N 1
ATOM 4221 C CA . ALA A 1 545 ? 9.133 -13.328 -31.094 1 92.69 545 ALA A CA 1
ATOM 4222 C C . ALA A 1 545 ? 7.758 -13.805 -30.641 1 92.69 545 ALA A C 1
ATOM 4224 O O . ALA A 1 545 ? 7.609 -14.945 -30.203 1 92.69 545 ALA A O 1
ATOM 4225 N N . ALA A 1 546 ? 6.777 -12.938 -30.781 1 93.69 546 ALA A N 1
ATOM 4226 C CA . ALA A 1 546 ? 5.406 -13.273 -30.422 1 93.69 546 ALA A CA 1
ATOM 4227 C C . ALA A 1 546 ? 4.852 -14.375 -31.312 1 93.69 546 ALA A C 1
ATOM 4229 O O . ALA A 1 546 ? 4.172 -15.289 -30.828 1 93.69 546 ALA A O 1
ATOM 4230 N N . ARG A 1 547 ? 5.137 -14.281 -32.562 1 90.81 547 ARG A N 1
ATOM 4231 C CA . ARG A 1 547 ? 4.688 -15.297 -33.5 1 90.81 547 ARG A CA 1
ATOM 4232 C C . ARG A 1 547 ? 5.355 -16.641 -33.219 1 90.81 547 ARG A C 1
ATOM 4234 O O . ARG A 1 547 ? 4.703 -17.688 -33.281 1 90.81 547 ARG A O 1
ATOM 4241 N N . ALA A 1 548 ? 6.594 -16.562 -32.906 1 87.62 548 ALA A N 1
ATOM 4242 C CA . ALA A 1 548 ? 7.355 -17.781 -32.625 1 87.62 548 ALA A CA 1
ATOM 4243 C C . ALA A 1 548 ? 6.82 -18.5 -31.391 1 87.62 548 ALA A C 1
ATOM 4245 O O . ALA A 1 548 ? 6.887 -19.719 -31.297 1 87.62 548 ALA A O 1
ATOM 4246 N N . ALA A 1 549 ? 6.285 -17.75 -30.484 1 89.19 549 ALA A N 1
ATOM 4247 C CA . ALA A 1 549 ? 5.746 -18.328 -29.25 1 89.19 549 ALA A CA 1
ATOM 4248 C C . ALA A 1 549 ? 4.234 -18.516 -29.359 1 89.19 549 ALA A C 1
ATOM 4250 O O . ALA A 1 549 ? 3.572 -18.812 -28.359 1 89.19 549 ALA A O 1
ATOM 4251 N N . HIS A 1 550 ? 3.623 -18.25 -30.5 1 87.31 550 HIS A N 1
ATOM 4252 C CA . HIS A 1 550 ? 2.199 -18.422 -30.781 1 87.31 550 HIS A CA 1
ATOM 4253 C C . HIS A 1 550 ? 1.361 -17.469 -29.922 1 87.31 550 HIS A C 1
ATOM 4255 O O . HIS A 1 550 ? 0.277 -17.828 -29.469 1 87.31 550 HIS A O 1
ATOM 4261 N N . VAL A 1 551 ? 1.96 -16.375 -29.562 1 89.19 551 VAL A N 1
ATOM 4262 C CA . VAL A 1 551 ? 1.236 -15.367 -28.812 1 89.19 551 VAL A CA 1
ATOM 4263 C C . VAL A 1 551 ? 0.218 -14.672 -29.703 1 89.19 551 VAL A C 1
ATOM 4265 O O . VAL A 1 551 ? -0.858 -14.273 -29.25 1 89.19 551 VAL A O 1
ATOM 4268 N N . ASP A 1 552 ? 0.544 -14.594 -30.938 1 86.81 552 ASP A N 1
ATOM 4269 C CA . ASP A 1 552 ? -0.293 -13.914 -31.906 1 86.81 552 ASP A CA 1
ATOM 4270 C C . ASP A 1 552 ? -1.67 -14.562 -32 1 86.81 552 ASP A C 1
ATOM 4272 O O . ASP A 1 552 ? -2.662 -13.898 -32.312 1 86.81 552 ASP A O 1
ATOM 4276 N N . GLU A 1 553 ? -1.728 -15.773 -31.75 1 80.69 553 GLU A N 1
ATOM 4277 C CA . GLU A 1 553 ? -2.963 -16.547 -31.875 1 80.69 553 GLU A CA 1
ATOM 4278 C C . GLU A 1 553 ? -4.055 -15.984 -30.969 1 80.69 553 GLU A C 1
ATOM 4280 O O . GLU A 1 553 ? -5.227 -15.938 -31.344 1 80.69 553 GLU A O 1
ATOM 4285 N N . PHE A 1 554 ? -3.625 -15.547 -29.734 1 81.25 554 PHE A N 1
ATOM 4286 C CA . PHE A 1 554 ? -4.652 -15.086 -28.812 1 81.25 554 PHE A CA 1
ATOM 4287 C C . PHE A 1 554 ? -4.652 -13.562 -28.719 1 81.25 554 PHE A C 1
ATOM 4289 O O . PHE A 1 554 ? -5.684 -12.953 -28.422 1 81.25 554 PHE A O 1
ATOM 4296 N N . VAL A 1 555 ? -3.615 -12.969 -29 1 87.69 555 VAL A N 1
ATOM 4297 C CA . VAL A 1 555 ? -3.506 -11.516 -28.859 1 87.69 555 VAL A CA 1
ATOM 4298 C C . VAL A 1 555 ? -4.336 -10.828 -29.938 1 87.69 555 VAL A C 1
ATOM 4300 O O . VAL A 1 555 ? -4.902 -9.758 -29.719 1 87.69 555 VAL A O 1
ATOM 4303 N N . ASN A 1 556 ? -4.344 -11.469 -31.031 1 82.44 556 ASN A N 1
ATOM 4304 C CA . ASN A 1 556 ? -5.113 -10.914 -32.156 1 82.44 556 ASN A CA 1
ATOM 4305 C C . ASN A 1 556 ? -6.609 -10.906 -31.844 1 82.44 556 ASN A C 1
ATOM 4307 O O . ASN A 1 556 ? -7.367 -10.164 -32.469 1 82.44 556 ASN A O 1
ATOM 4311 N N . ARG A 1 557 ? -6.977 -11.617 -30.891 1 75.06 557 ARG A N 1
ATOM 4312 C CA . ARG A 1 557 ? -8.383 -11.672 -30.5 1 75.06 557 ARG A CA 1
ATOM 4313 C C . ARG A 1 557 ? -8.703 -10.625 -29.438 1 75.06 557 ARG A C 1
ATOM 4315 O O . ARG A 1 557 ? -9.875 -10.375 -29.156 1 75.06 557 ARG A O 1
ATOM 4322 N N . PHE A 1 558 ? -7.652 -10.031 -28.969 1 81.69 558 PHE A N 1
ATOM 4323 C CA . PHE A 1 558 ? -7.863 -8.984 -27.984 1 81.69 558 PHE A CA 1
ATOM 4324 C C . PHE A 1 558 ? -8.328 -7.695 -28.656 1 81.69 558 PHE A C 1
ATOM 4326 O O . PHE A 1 558 ? -7.914 -7.391 -29.781 1 81.69 558 PHE A O 1
ATOM 4333 N N . PRO A 1 559 ? -9.133 -6.906 -27.984 1 76.38 559 PRO A N 1
ATOM 4334 C CA . PRO A 1 559 ? -9.633 -5.66 -28.578 1 76.38 559 PRO A CA 1
ATOM 4335 C C . PRO A 1 559 ? -8.516 -4.707 -28.984 1 76.38 559 PRO A C 1
ATOM 4337 O O . PRO A 1 559 ? -8.617 -4.035 -30.016 1 76.38 559 PRO A O 1
ATOM 4340 N N . HIS A 1 560 ? -7.438 -4.641 -28.297 1 85.38 560 HIS A N 1
ATOM 4341 C CA . HIS A 1 560 ? -6.352 -3.719 -28.609 1 85.38 560 HIS A CA 1
ATOM 4342 C C . HIS A 1 560 ? -5.105 -4.465 -29.062 1 85.38 560 HIS A C 1
ATOM 4344 O O . HIS A 1 560 ? -3.998 -3.92 -29.031 1 85.38 560 HIS A O 1
ATOM 4350 N N . GLY A 1 561 ? -5.344 -5.703 -29.297 1 87.56 561 GLY A N 1
ATOM 4351 C CA . GLY A 1 561 ? -4.227 -6.484 -29.797 1 87.56 561 GLY A CA 1
ATOM 4352 C C . GLY A 1 561 ? -3.037 -6.5 -28.859 1 87.56 561 GLY A C 1
ATOM 4353 O O . GLY A 1 561 ? -3.189 -6.781 -27.672 1 87.56 561 GLY A O 1
ATOM 4354 N N . TYR A 1 562 ? -1.881 -6 -29.453 1 90.25 562 TYR A N 1
ATOM 4355 C CA . TYR A 1 562 ? -0.634 -6.031 -28.688 1 90.25 562 TYR A CA 1
ATOM 4356 C C . TYR A 1 562 ? -0.596 -4.91 -27.656 1 90.25 562 TYR A C 1
ATOM 4358 O O . TYR A 1 562 ? 0.202 -4.949 -26.719 1 90.25 562 TYR A O 1
ATOM 4366 N N . LYS A 1 563 ? -1.47 -4.066 -27.797 1 87.38 563 LYS A N 1
ATOM 4367 C CA . LYS A 1 563 ? -1.497 -2.924 -26.891 1 87.38 563 LYS A CA 1
ATOM 4368 C C . LYS A 1 563 ? -2.439 -3.178 -25.719 1 87.38 563 LYS A C 1
ATOM 4370 O O . LYS A 1 563 ? -2.562 -2.34 -24.812 1 87.38 563 LYS A O 1
ATOM 4375 N N . THR A 1 564 ? -2.906 -4.379 -25.672 1 83.31 564 THR A N 1
ATOM 4376 C CA . THR A 1 564 ? -3.812 -4.723 -24.578 1 83.31 564 THR A CA 1
ATOM 4377 C C . THR A 1 564 ? -3.062 -4.789 -23.25 1 83.31 564 THR A C 1
ATOM 4379 O O . THR A 1 564 ? -2.021 -5.441 -23.156 1 83.31 564 THR A O 1
ATOM 4382 N N . VAL A 1 565 ? -3.561 -4.129 -22.297 1 81.25 565 VAL A N 1
ATOM 4383 C CA . VAL A 1 565 ? -2.979 -4.133 -20.969 1 81.25 565 VAL A CA 1
ATOM 4384 C C . VAL A 1 565 ? -3.424 -5.383 -20.203 1 81.25 565 VAL A C 1
ATOM 4386 O O . VAL A 1 565 ? -4.621 -5.66 -20.109 1 81.25 565 VAL A O 1
ATOM 4389 N N . VAL A 1 566 ? -2.525 -6.238 -19.672 1 77.94 566 VAL A N 1
ATOM 4390 C CA . VAL A 1 566 ? -2.824 -7.547 -19.109 1 77.94 566 VAL A CA 1
ATOM 4391 C C . VAL A 1 566 ? -3.143 -7.402 -17.625 1 77.94 566 VAL A C 1
ATOM 4393 O O . VAL A 1 566 ? -3.67 -8.328 -17 1 77.94 566 VAL A O 1
ATOM 4396 N N . GLY A 1 567 ? -3.02 -6.297 -17.047 1 68.56 567 GLY A N 1
ATOM 4397 C CA . GLY A 1 567 ? -3.352 -6.102 -15.648 1 68.56 567 GLY A CA 1
ATOM 4398 C C . GLY A 1 567 ? -2.234 -6.508 -14.703 1 68.56 567 GLY A C 1
ATOM 4399 O O . GLY A 1 567 ? -1.172 -6.949 -15.148 1 68.56 567 GLY A O 1
ATOM 4400 N N . GLU A 1 568 ? -2.604 -6.516 -13.398 1 63.56 568 GLU A N 1
ATOM 4401 C CA . GLU A 1 568 ? -1.614 -6.879 -12.383 1 63.56 568 GLU A CA 1
ATOM 4402 C C . GLU A 1 568 ? -1.327 -8.375 -12.406 1 63.56 568 GLU A C 1
ATOM 4404 O O . GLU A 1 568 ? -2.252 -9.195 -12.406 1 63.56 568 GLU A O 1
ATOM 4409 N N . ARG A 1 569 ? -0.084 -8.633 -12.484 1 62.84 569 ARG A N 1
ATOM 4410 C CA . ARG A 1 569 ? 0.403 -10.008 -12.516 1 62.84 569 ARG A CA 1
ATOM 4411 C C . ARG A 1 569 ? -0.29 -10.812 -13.617 1 62.84 569 ARG A C 1
ATOM 4413 O O . ARG A 1 569 ? -0.47 -12.023 -13.492 1 62.84 569 ARG A O 1
ATOM 4420 N N . GLY A 1 570 ? -0.764 -10.125 -14.648 1 64.56 570 GLY A N 1
ATOM 4421 C CA . GLY A 1 570 ? -1.399 -10.797 -15.773 1 64.56 570 GLY A CA 1
ATOM 4422 C C . GLY A 1 570 ? -2.734 -11.422 -15.414 1 64.56 570 GLY A C 1
ATOM 4423 O O . GLY A 1 570 ? -3.104 -12.469 -15.961 1 64.56 570 GLY A O 1
ATOM 4424 N N . ALA A 1 571 ? -3.367 -10.867 -14.492 1 59.66 571 ALA A N 1
ATOM 4425 C CA . ALA A 1 571 ? -4.59 -11.445 -13.945 1 59.66 571 ALA A CA 1
ATOM 4426 C C . ALA A 1 571 ? -5.641 -11.648 -15.031 1 59.66 571 ALA A C 1
ATOM 4428 O O . ALA A 1 571 ? -6.516 -12.508 -14.906 1 59.66 571 ALA A O 1
ATOM 4429 N N . GLN A 1 572 ? -5.457 -11.086 -16.172 1 63.81 572 GLN A N 1
ATOM 4430 C CA . GLN A 1 572 ? -6.461 -11.141 -17.234 1 63.81 572 GLN A CA 1
ATOM 4431 C C . GLN A 1 572 ? -6.16 -12.273 -18.219 1 63.81 572 GLN A C 1
ATOM 4433 O O . GLN A 1 572 ? -6.969 -12.562 -19.094 1 63.81 572 GLN A O 1
ATOM 4438 N N . LEU A 1 573 ? -4.965 -12.906 -18.031 1 72.69 573 LEU A N 1
ATOM 4439 C CA . LEU A 1 573 ? -4.523 -13.93 -18.969 1 72.69 573 LEU A CA 1
ATOM 4440 C C . LEU A 1 573 ? -4.59 -15.32 -18.328 1 72.69 573 LEU A C 1
ATOM 4442 O O . LEU A 1 573 ? -4.516 -15.445 -17.109 1 72.69 573 LEU A O 1
ATOM 4446 N N . SER A 1 574 ? -4.781 -16.25 -19.234 1 66.69 574 SER A N 1
ATOM 4447 C CA . SER A 1 574 ? -4.699 -17.625 -18.766 1 66.69 574 SER A CA 1
ATOM 4448 C C . SER A 1 574 ? -3.258 -18.031 -18.484 1 66.69 574 SER A C 1
ATOM 4450 O O . SER A 1 574 ? -2.32 -17.344 -18.906 1 66.69 574 SER A O 1
ATOM 4452 N N . GLY A 1 575 ? -3.084 -19.078 -17.672 1 71.44 575 GLY A N 1
ATOM 4453 C CA . GLY A 1 575 ? -1.752 -19.578 -17.359 1 71.44 575 GLY A CA 1
ATOM 4454 C C . GLY A 1 575 ? -0.927 -19.875 -18.609 1 71.44 575 GLY A C 1
ATOM 4455 O O . GLY A 1 575 ? 0.26 -19.547 -18.656 1 71.44 575 GLY A O 1
ATOM 4456 N N . GLY A 1 576 ? -1.585 -20.5 -19.609 1 75.06 576 GLY A N 1
ATOM 4457 C CA . GLY A 1 576 ? -0.892 -20.797 -20.844 1 75.06 576 GLY A CA 1
ATOM 4458 C C . GLY A 1 576 ? -0.493 -19.562 -21.625 1 75.06 576 GLY A C 1
ATOM 4459 O O . GLY A 1 576 ? 0.568 -19.531 -22.25 1 75.06 576 GLY A O 1
ATOM 4460 N N . GLN A 1 577 ? -1.404 -18.578 -21.578 1 77.5 577 GLN A N 1
ATOM 4461 C CA . GLN A 1 577 ? -1.111 -17.328 -22.266 1 77.5 577 GLN A CA 1
ATOM 4462 C C . GLN A 1 577 ? 0.062 -16.594 -21.609 1 77.5 577 GLN A C 1
ATOM 4464 O O . GLN A 1 577 ? 0.938 -16.078 -22.297 1 77.5 577 GLN A O 1
ATOM 4469 N N . LYS A 1 578 ? 0.099 -16.641 -20.312 1 83.75 578 LYS A N 1
ATOM 4470 C CA . LYS A 1 578 ? 1.201 -16.031 -19.594 1 83.75 578 LYS A CA 1
ATOM 4471 C C . LYS A 1 578 ? 2.531 -16.688 -19.922 1 83.75 578 LYS A C 1
ATOM 4473 O O . LYS A 1 578 ? 3.547 -16.016 -20.094 1 83.75 578 LYS A O 1
ATOM 4478 N N . GLN A 1 579 ? 2.439 -17.969 -19.984 1 83.5 579 GLN A N 1
ATOM 4479 C CA . GLN A 1 579 ? 3.646 -18.734 -20.281 1 83.5 579 GLN A CA 1
ATOM 4480 C C . GLN A 1 579 ? 4.172 -18.438 -21.672 1 83.5 579 GLN A C 1
ATOM 4482 O O . GLN A 1 579 ? 5.379 -18.312 -21.875 1 83.5 579 GLN A O 1
ATOM 4487 N N . ARG A 1 580 ? 3.268 -18.328 -22.641 1 85.38 580 ARG A N 1
ATOM 4488 C CA . ARG A 1 580 ? 3.676 -18.047 -24 1 85.38 580 ARG A CA 1
ATOM 4489 C C . ARG A 1 580 ? 4.285 -16.656 -24.125 1 85.38 580 ARG A C 1
ATOM 4491 O O . ARG A 1 580 ? 5.203 -16.438 -24.922 1 85.38 580 ARG A O 1
ATOM 4498 N N . ILE A 1 581 ? 3.75 -15.758 -23.375 1 89.62 581 ILE A N 1
ATOM 4499 C CA . ILE A 1 581 ? 4.332 -14.414 -23.375 1 89.62 581 ILE A CA 1
ATOM 4500 C C . ILE A 1 581 ? 5.727 -14.469 -22.75 1 89.62 581 ILE A C 1
ATOM 4502 O O . ILE A 1 581 ? 6.648 -13.805 -23.234 1 89.62 581 ILE A O 1
ATOM 4506 N N . ALA A 1 582 ? 5.855 -15.219 -21.672 1 89.19 582 ALA A N 1
ATOM 4507 C CA . ALA A 1 582 ? 7.156 -15.375 -21.031 1 89.19 582 ALA A CA 1
ATOM 4508 C C . ALA A 1 582 ? 8.156 -16.031 -21.984 1 89.19 582 ALA A C 1
ATOM 4510 O O . ALA A 1 582 ? 9.344 -15.68 -21.984 1 89.19 582 ALA A O 1
ATOM 4511 N N . ILE A 1 583 ? 7.66 -16.953 -22.75 1 88.62 583 ILE A N 1
ATOM 4512 C CA . ILE A 1 583 ? 8.516 -17.625 -23.719 1 88.62 583 ILE A CA 1
ATOM 4513 C C . ILE A 1 583 ? 8.93 -16.625 -24.797 1 88.62 583 ILE A C 1
ATOM 4515 O O . ILE A 1 583 ? 10.086 -16.609 -25.234 1 88.62 583 ILE A O 1
ATOM 4519 N N . ALA A 1 584 ? 7.98 -15.828 -25.266 1 91.31 584 ALA A N 1
ATOM 4520 C CA . ALA A 1 584 ? 8.289 -14.805 -26.266 1 91.31 584 ALA A CA 1
ATOM 4521 C C . ALA A 1 584 ? 9.375 -13.859 -25.75 1 91.31 584 ALA A C 1
ATOM 4523 O O . ALA A 1 584 ? 10.242 -13.43 -26.516 1 91.31 584 ALA A O 1
ATOM 4524 N N . ARG A 1 585 ? 9.336 -13.555 -24.547 1 91.56 585 ARG A N 1
ATOM 4525 C CA . ARG A 1 585 ? 10.352 -12.719 -23.906 1 91.56 585 ARG A CA 1
ATOM 4526 C C . ARG A 1 585 ? 11.734 -13.359 -24 1 91.56 585 ARG A C 1
ATOM 4528 O O . ARG A 1 585 ? 12.719 -12.688 -24.297 1 91.56 585 ARG A O 1
ATOM 4535 N N . ALA A 1 586 ? 11.719 -14.562 -23.688 1 88 586 ALA A N 1
ATOM 4536 C CA . ALA A 1 586 ? 12.977 -15.305 -23.719 1 88 586 ALA A CA 1
ATOM 4537 C C . ALA A 1 586 ? 13.516 -15.422 -25.141 1 88 586 ALA A C 1
ATOM 4539 O O . ALA A 1 586 ? 14.727 -15.359 -25.359 1 88 586 ALA A O 1
ATOM 4540 N N . ILE A 1 587 ? 12.609 -15.648 -26.078 1 88.88 587 ILE A N 1
ATOM 4541 C CA . ILE A 1 587 ? 13 -15.742 -27.469 1 88.88 587 ILE A CA 1
ATOM 4542 C C . ILE A 1 587 ? 13.617 -14.422 -27.922 1 88.88 587 ILE A C 1
ATOM 4544 O O . ILE A 1 587 ? 14.641 -14.414 -28.625 1 88.88 587 ILE A O 1
ATOM 4548 N N . LEU A 1 588 ? 12.93 -13.383 -27.562 1 92.31 588 LEU A N 1
ATOM 4549 C CA . LEU A 1 588 ? 13.406 -12.055 -27.938 1 92.31 588 LEU A CA 1
ATOM 4550 C C . LEU A 1 588 ? 14.797 -11.789 -27.375 1 92.31 588 LEU A C 1
ATOM 4552 O O . LEU A 1 588 ? 15.633 -11.188 -28.062 1 92.31 588 LEU A O 1
ATOM 4556 N N . LYS A 1 589 ? 15.039 -12.172 -26.172 1 91.31 589 LYS A N 1
ATOM 4557 C CA . LYS A 1 589 ? 16.344 -12.016 -25.531 1 91.31 589 LYS A CA 1
ATOM 4558 C C . LYS A 1 589 ? 17.422 -12.82 -26.266 1 91.31 589 LYS A C 1
ATOM 4560 O O . LYS A 1 589 ? 18.562 -12.383 -26.375 1 91.31 589 LYS A O 1
ATOM 4565 N N . ASN A 1 590 ? 17.094 -13.945 -26.797 1 89.19 590 ASN A N 1
ATOM 4566 C CA . ASN A 1 590 ? 17.953 -14.828 -27.578 1 89.19 590 ASN A CA 1
ATOM 4567 C C . ASN A 1 590 ? 19.234 -15.164 -26.812 1 89.19 590 ASN A C 1
ATOM 4569 O O . ASN A 1 590 ? 20.344 -14.945 -27.328 1 89.19 590 ASN A O 1
ATOM 4573 N N . PRO A 1 591 ? 19.141 -15.781 -25.609 1 92.5 591 PRO A N 1
ATOM 4574 C CA . PRO A 1 591 ? 20.312 -16.141 -24.812 1 92.5 591 PRO A CA 1
ATOM 4575 C C . PRO A 1 591 ? 20.953 -17.453 -25.25 1 92.5 591 PRO A C 1
ATOM 4577 O O . PRO A 1 591 ? 20.25 -18.359 -25.719 1 92.5 591 PRO A O 1
ATOM 4580 N N . PRO A 1 592 ? 22.25 -17.609 -25.094 1 93.62 592 PRO A N 1
ATOM 4581 C CA . PRO A 1 592 ? 22.906 -18.875 -25.422 1 93.62 592 PRO A CA 1
ATOM 4582 C C . PRO A 1 592 ? 22.578 -20 -24.438 1 93.62 592 PRO A C 1
ATOM 4584 O O . PRO A 1 592 ? 22.656 -21.172 -24.781 1 93.62 592 PRO A O 1
ATOM 4587 N N . ILE A 1 593 ? 22.203 -19.625 -23.25 1 95 593 ILE A N 1
ATOM 4588 C CA . ILE A 1 593 ? 21.828 -20.594 -22.219 1 95 593 ILE A CA 1
ATOM 4589 C C . ILE A 1 593 ? 20.375 -20.375 -21.812 1 95 593 ILE A C 1
ATOM 4591 O O . ILE A 1 593 ? 19.969 -19.25 -21.5 1 95 593 ILE A O 1
ATOM 4595 N N . LEU A 1 594 ? 19.609 -21.406 -21.844 1 93.62 594 LEU A N 1
ATOM 4596 C CA . LEU A 1 594 ? 18.188 -21.312 -21.516 1 93.62 594 LEU A CA 1
ATOM 4597 C C . LEU A 1 594 ? 17.844 -22.234 -20.344 1 93.62 594 LEU A C 1
ATOM 4599 O O . LEU A 1 594 ? 18.281 -23.375 -20.297 1 93.62 594 LEU A O 1
ATOM 4603 N N . ILE A 1 595 ? 17.188 -21.672 -19.375 1 93.75 595 ILE A N 1
ATOM 4604 C CA . ILE A 1 595 ? 16.703 -22.438 -18.219 1 93.75 595 ILE A CA 1
ATOM 4605 C C . ILE A 1 595 ? 15.172 -22.5 -18.266 1 93.75 595 ILE A C 1
ATOM 4607 O O . ILE A 1 595 ? 14.508 -21.453 -18.297 1 93.75 595 ILE A O 1
ATOM 4611 N N . LEU A 1 596 ? 14.625 -23.688 -18.281 1 89.5 596 LEU A N 1
ATOM 4612 C CA . LEU A 1 596 ? 13.18 -23.906 -18.297 1 89.5 596 LEU A CA 1
ATOM 4613 C C . LEU A 1 596 ? 12.727 -24.562 -16.984 1 89.5 596 LEU A C 1
ATOM 4615 O O . LEU A 1 596 ? 12.953 -25.75 -16.781 1 89.5 596 LEU A O 1
ATOM 4619 N N . ASP A 1 597 ? 12.094 -23.797 -16.125 1 85.5 597 ASP A N 1
ATOM 4620 C CA . ASP A 1 597 ? 11.602 -24.312 -14.844 1 85.5 597 ASP A CA 1
ATOM 4621 C C . ASP A 1 597 ? 10.117 -24.656 -14.922 1 85.5 597 ASP A C 1
ATOM 4623 O O . ASP A 1 597 ? 9.258 -23.812 -14.695 1 85.5 597 ASP A O 1
ATOM 4627 N N . GLU A 1 598 ? 9.805 -25.953 -15.031 1 72.69 598 GLU A N 1
ATOM 4628 C CA . GLU A 1 598 ? 8.461 -26.5 -15.094 1 72.69 598 GLU A CA 1
ATOM 4629 C C . GLU A 1 598 ? 7.543 -25.641 -15.953 1 72.69 598 GLU A C 1
ATOM 4631 O O . GLU A 1 598 ? 6.43 -25.312 -15.539 1 72.69 598 GLU A O 1
ATOM 4636 N N . ALA A 1 599 ? 7.902 -25.312 -17.094 1 61.81 599 ALA A N 1
ATOM 4637 C CA . ALA A 1 599 ? 7.258 -24.312 -17.938 1 61.81 599 ALA A CA 1
ATOM 4638 C C . ALA A 1 599 ? 5.922 -24.812 -18.469 1 61.81 599 ALA A C 1
ATOM 4640 O O . ALA A 1 599 ? 5.102 -24.031 -18.953 1 61.81 599 ALA A O 1
ATOM 4641 N N . THR A 1 600 ? 5.699 -25.953 -18.297 1 62.59 600 THR A N 1
ATOM 4642 C CA . THR A 1 600 ? 4.477 -26.469 -18.906 1 62.59 600 THR A CA 1
ATOM 4643 C C . THR A 1 600 ? 3.561 -27.078 -17.844 1 62.59 600 THR A C 1
ATOM 4645 O O . THR A 1 600 ? 2.559 -27.719 -18.188 1 62.59 600 THR A O 1
ATOM 4648 N N . SER A 1 601 ? 4.047 -26.672 -16.578 1 56.44 601 SER A N 1
ATOM 4649 C CA . SER A 1 601 ? 3.248 -27.234 -15.492 1 56.44 601 SER A CA 1
ATOM 4650 C C . SER A 1 601 ? 1.928 -26.484 -15.336 1 56.44 601 SER A C 1
ATOM 4652 O O . SER A 1 601 ? 1.838 -25.297 -15.656 1 56.44 601 SER A O 1
ATOM 4654 N N . ALA A 1 602 ? 0.821 -27.141 -15.539 1 54.88 602 ALA A N 1
ATOM 4655 C CA . ALA A 1 602 ? -0.513 -26.625 -15.242 1 54.88 602 ALA A CA 1
ATOM 4656 C C . ALA A 1 602 ? -1.254 -26.234 -16.516 1 54.88 602 ALA A C 1
ATOM 4658 O O . ALA A 1 602 ? -2.256 -25.516 -16.469 1 54.88 602 ALA A O 1
ATOM 4659 N N . LEU A 1 603 ? -0.521 -26.594 -17.609 1 61.66 603 LEU A N 1
ATOM 4660 C CA . LEU A 1 603 ? -1.16 -26.234 -18.875 1 61.66 603 LEU A CA 1
ATOM 4661 C C . LEU A 1 603 ? -2.002 -27.391 -19.406 1 61.66 603 LEU A C 1
ATOM 4663 O O . LEU A 1 603 ? -1.715 -28.562 -19.125 1 61.66 603 LEU A O 1
ATOM 4667 N N . ASP A 1 604 ? -3.039 -27.016 -20.047 1 59.03 604 ASP A N 1
ATOM 4668 C CA . ASP A 1 604 ? -3.811 -28.031 -20.75 1 59.03 604 ASP A CA 1
ATOM 4669 C C . ASP A 1 604 ? -3.018 -28.594 -21.922 1 59.03 604 ASP A C 1
ATOM 4671 O O . ASP A 1 604 ? -2.045 -27.984 -22.375 1 59.03 604 ASP A O 1
ATOM 4675 N N . SER A 1 605 ? -3.447 -29.781 -22.312 1 60 605 SER A N 1
ATOM 4676 C CA . SER A 1 605 ? -2.727 -30.531 -23.328 1 60 605 SER A CA 1
ATOM 4677 C C . SER A 1 605 ? -2.514 -29.703 -24.594 1 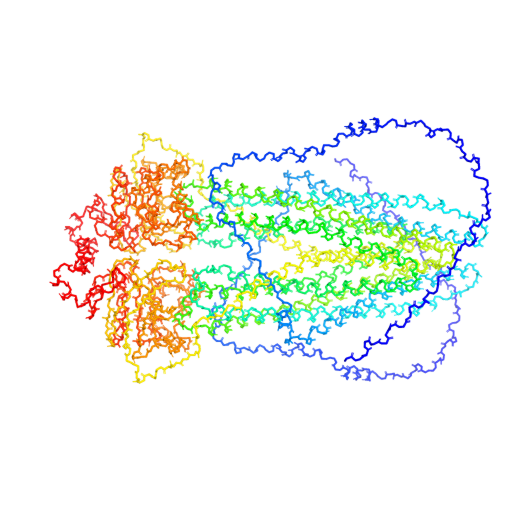60 605 SER A C 1
ATOM 4679 O O . SER A 1 605 ? -1.44 -29.766 -25.203 1 60 605 SER A O 1
ATOM 4681 N N . HIS A 1 606 ? -3.557 -28.922 -24.953 1 62.75 606 HIS A N 1
ATOM 4682 C CA . HIS A 1 606 ? -3.422 -28.125 -26.172 1 62.75 606 HIS A CA 1
ATOM 4683 C C . HIS A 1 606 ? -2.404 -27 -25.984 1 62.75 606 HIS A C 1
ATOM 4685 O O . HIS A 1 606 ? -1.519 -26.828 -26.828 1 62.75 606 HIS A O 1
ATOM 4691 N N . SER A 1 607 ? -2.65 -26.281 -24.984 1 67.19 607 SER A N 1
ATOM 4692 C CA . SER A 1 607 ? -1.713 -25.203 -24.672 1 67.19 607 SER A CA 1
ATOM 4693 C C . SER A 1 607 ? -0.301 -25.75 -24.469 1 67.19 607 SER A C 1
ATOM 4695 O O . SER A 1 607 ? 0.677 -25.109 -24.859 1 67.19 607 SER A O 1
ATOM 4697 N N . GLU A 1 608 ? -0.38 -26.906 -23.875 1 71.38 608 GLU A N 1
ATOM 4698 C CA . GLU A 1 608 ? 0.905 -27.562 -23.625 1 71.38 608 GLU A CA 1
ATOM 4699 C C . GLU A 1 608 ? 1.646 -27.844 -24.938 1 71.38 608 GLU A C 1
ATOM 4701 O O . GLU A 1 608 ? 2.859 -27.656 -25.016 1 71.38 608 GLU A O 1
ATOM 4706 N N . LYS A 1 609 ? 0.878 -28.344 -25.875 1 71.62 609 LYS A N 1
ATOM 4707 C CA . LYS A 1 609 ? 1.49 -28.641 -27.172 1 71.62 609 LYS A CA 1
ATOM 4708 C C . LYS A 1 609 ? 2.064 -27.391 -27.812 1 71.62 609 LYS A C 1
ATOM 4710 O O . LYS A 1 609 ? 3.17 -27.422 -28.359 1 71.62 609 LYS A O 1
ATOM 4715 N N . LEU A 1 610 ? 1.282 -26.328 -27.75 1 74.69 610 LEU A N 1
ATOM 4716 C CA . LEU A 1 610 ? 1.725 -25.062 -28.344 1 74.69 610 LEU A CA 1
ATOM 4717 C C . LEU A 1 610 ? 2.957 -24.531 -27.625 1 74.69 610 LEU A C 1
ATOM 4719 O O . LEU A 1 610 ? 3.889 -24.031 -28.266 1 74.69 610 LEU A O 1
ATOM 4723 N N . VAL A 1 611 ? 2.938 -24.578 -26.391 1 77.81 611 VAL A N 1
ATOM 4724 C CA . VAL A 1 611 ? 4.062 -24.125 -25.578 1 77.81 611 VAL A CA 1
ATOM 4725 C C . VAL A 1 611 ? 5.285 -25 -25.844 1 77.81 611 VAL A C 1
ATOM 4727 O O . VAL A 1 611 ? 6.406 -24.484 -25.938 1 77.81 611 VAL A O 1
ATOM 4730 N N . GLN A 1 612 ? 4.984 -26.297 -25.953 1 77.94 612 GLN A N 1
ATOM 4731 C CA . GLN A 1 612 ? 6.078 -27.219 -26.219 1 77.94 612 GLN A CA 1
ATOM 4732 C C . GLN A 1 612 ? 6.707 -26.953 -27.594 1 77.94 612 GLN A C 1
ATOM 4734 O O . GLN A 1 612 ? 7.93 -27.031 -27.734 1 77.94 612 GLN A O 1
ATOM 4739 N N . GLU A 1 613 ? 5.906 -26.688 -28.531 1 79.31 613 GLU A N 1
ATOM 4740 C CA . GLU A 1 613 ? 6.414 -26.359 -29.859 1 79.31 613 GLU A CA 1
ATOM 4741 C C . GLU A 1 613 ? 7.258 -25.078 -29.828 1 79.31 613 GLU A C 1
ATOM 4743 O O . GLU A 1 613 ? 8.305 -25.016 -30.469 1 79.31 613 GLU A O 1
ATOM 4748 N N . ALA A 1 614 ? 6.719 -24.125 -29.141 1 79.5 614 ALA A N 1
ATOM 4749 C CA . ALA A 1 614 ? 7.461 -22.875 -28.984 1 79.5 614 ALA A CA 1
ATOM 4750 C C . ALA A 1 614 ? 8.805 -23.125 -28.297 1 79.5 614 ALA A C 1
ATOM 4752 O O . ALA A 1 614 ? 9.812 -22.531 -28.688 1 79.5 614 ALA A O 1
ATOM 4753 N N . LEU A 1 615 ? 8.781 -23.953 -27.328 1 81.62 615 LEU A N 1
ATOM 4754 C CA . LEU A 1 615 ? 9.984 -24.281 -26.578 1 81.62 615 LEU A CA 1
ATOM 4755 C C . LEU A 1 615 ? 10.992 -25.031 -27.453 1 81.62 615 LEU A C 1
ATOM 4757 O O . LEU A 1 615 ? 12.195 -24.797 -27.359 1 81.62 615 LEU A O 1
ATOM 4761 N N . ASN A 1 616 ? 10.484 -25.969 -28.25 1 79.62 616 ASN A N 1
ATOM 4762 C CA . ASN A 1 616 ? 11.352 -26.734 -29.141 1 79.62 616 ASN A CA 1
ATOM 4763 C C . ASN A 1 616 ? 12.086 -25.844 -30.125 1 79.62 616 ASN A C 1
ATOM 4765 O O . ASN A 1 616 ? 13.234 -26.109 -30.484 1 79.62 616 ASN A O 1
ATOM 4769 N N . ASN A 1 617 ? 11.422 -24.781 -30.453 1 77.12 617 ASN A N 1
ATOM 4770 C CA . ASN A 1 617 ? 12.039 -23.828 -31.375 1 77.12 617 ASN A CA 1
ATOM 4771 C C . ASN A 1 617 ? 13.156 -23.047 -30.703 1 77.12 617 ASN A C 1
ATOM 4773 O O . ASN A 1 617 ? 14.148 -22.703 -31.344 1 77.12 617 ASN A O 1
ATOM 4777 N N . VAL A 1 618 ? 12.984 -22.828 -29.516 1 79.88 618 VAL A N 1
ATOM 4778 C CA . VAL A 1 618 ? 13.93 -21.953 -28.812 1 79.88 618 VAL A CA 1
ATOM 4779 C C . VAL A 1 618 ? 15.109 -22.781 -28.312 1 79.88 618 VAL A C 1
ATOM 4781 O O . VAL A 1 618 ? 16.219 -22.266 -28.156 1 79.88 618 VAL A O 1
ATOM 4784 N N . ILE A 1 619 ? 14.906 -24.016 -28.047 1 85.31 619 ILE A N 1
ATOM 4785 C CA . ILE A 1 619 ? 15.906 -24.891 -27.422 1 85.31 619 ILE A CA 1
ATOM 4786 C C . ILE A 1 619 ? 17 -25.219 -28.438 1 85.31 619 ILE A C 1
ATOM 4788 O O . ILE A 1 619 ? 18.141 -25.469 -28.078 1 85.31 619 ILE A O 1
ATOM 4792 N N . LYS A 1 620 ? 16.703 -25.172 -29.734 1 81.81 620 LYS A N 1
ATOM 4793 C CA . LYS A 1 620 ? 17.641 -25.625 -30.766 1 81.81 620 LYS A CA 1
ATOM 4794 C C . LYS A 1 620 ? 18.922 -24.797 -30.734 1 81.81 620 LYS A C 1
ATOM 4796 O O . LYS A 1 620 ? 18.875 -23.562 -30.766 1 81.81 620 LYS A O 1
ATOM 4801 N N . GLY A 1 621 ? 20.031 -25.547 -30.609 1 82.88 621 GLY A N 1
ATOM 4802 C CA . GLY A 1 621 ? 21.344 -24.922 -30.734 1 82.88 621 GLY A CA 1
ATOM 4803 C C . GLY A 1 621 ? 21.781 -24.219 -29.469 1 82.88 621 GLY A C 1
ATOM 4804 O O . GLY A 1 621 ? 22.672 -23.375 -29.5 1 82.88 621 GLY A O 1
ATOM 4805 N N . ARG A 1 622 ? 21.156 -24.438 -28.344 1 91.69 622 ARG A N 1
ATOM 4806 C CA . ARG A 1 622 ? 21.469 -23.75 -27.109 1 91.69 622 ARG A CA 1
ATOM 4807 C C . ARG A 1 622 ? 21.75 -24.75 -25.984 1 91.69 622 ARG A C 1
ATOM 4809 O O . ARG A 1 622 ? 21.438 -25.938 -26.109 1 91.69 622 ARG A O 1
ATOM 4816 N N . THR A 1 623 ? 22.516 -24.281 -25 1 94.81 623 THR A N 1
ATOM 4817 C CA . THR A 1 623 ? 22.625 -25.031 -23.75 1 94.81 623 THR A CA 1
ATOM 4818 C C . THR A 1 623 ? 21.344 -24.875 -22.906 1 94.81 623 THR A C 1
ATOM 4820 O O . THR A 1 623 ? 20.953 -23.75 -22.578 1 94.81 623 THR A O 1
ATOM 4823 N N . VAL A 1 624 ? 20.688 -25.953 -22.688 1 93.81 624 VAL A N 1
ATOM 4824 C CA . VAL A 1 624 ? 19.359 -25.844 -22.078 1 93.81 624 VAL A CA 1
ATOM 4825 C C . VAL A 1 624 ? 19.297 -26.719 -20.828 1 93.81 624 VAL A C 1
ATOM 4827 O O . VAL A 1 624 ? 19.766 -27.859 -20.828 1 93.81 624 VAL A O 1
ATOM 4830 N N . LEU A 1 625 ? 18.906 -26.094 -19.734 1 94.31 625 LEU A N 1
ATOM 4831 C CA . LEU A 1 625 ? 18.547 -26.812 -18.516 1 94.31 625 LEU A CA 1
ATOM 4832 C C . LEU A 1 625 ? 17.031 -26.859 -18.344 1 94.31 625 LEU A C 1
ATOM 4834 O O . LEU A 1 625 ? 16.375 -25.812 -18.281 1 94.31 625 LEU A O 1
ATOM 4838 N N . VAL A 1 626 ? 16.438 -28.047 -18.297 1 90.94 626 VAL A N 1
ATOM 4839 C CA . VAL A 1 626 ? 14.992 -28.172 -18.219 1 90.94 626 VAL A CA 1
ATOM 4840 C C . VAL A 1 626 ? 14.602 -28.938 -16.969 1 90.94 626 VAL A C 1
ATOM 4842 O O . VAL A 1 626 ? 15.125 -30.031 -16.703 1 90.94 626 VAL A O 1
ATOM 4845 N N . ILE A 1 627 ? 13.891 -28.281 -16.109 1 87.44 627 ILE A N 1
ATOM 4846 C CA . ILE A 1 627 ? 13.234 -28.969 -15.008 1 87.44 627 ILE A CA 1
ATOM 4847 C C . ILE A 1 627 ? 11.836 -29.406 -15.438 1 87.44 627 ILE A C 1
ATOM 4849 O O . ILE A 1 627 ? 10.953 -28.578 -15.656 1 87.44 627 ILE A O 1
ATOM 4853 N N . ALA A 1 628 ? 11.625 -30.625 -15.742 1 73.19 628 ALA A N 1
ATOM 4854 C CA . ALA A 1 628 ? 10.336 -31.078 -16.266 1 73.19 628 ALA A CA 1
ATOM 4855 C C . ALA A 1 628 ? 9.766 -32.219 -15.406 1 73.19 628 ALA A C 1
ATOM 4857 O O . ALA A 1 628 ? 10.516 -32.969 -14.812 1 73.19 628 ALA A O 1
ATOM 4858 N N . HIS A 1 629 ? 8.609 -32.156 -15.352 1 61.78 629 HIS A N 1
ATOM 4859 C CA . HIS A 1 629 ? 7.891 -33.281 -14.75 1 61.78 629 HIS A CA 1
ATOM 4860 C C . HIS A 1 629 ? 7.277 -34.188 -15.812 1 61.78 629 HIS A C 1
ATOM 4862 O O . HIS A 1 629 ? 6.914 -35.344 -15.531 1 61.78 629 HIS A O 1
ATOM 4868 N N . ARG A 1 630 ? 7.355 -33.625 -16.969 1 63.34 630 ARG A N 1
ATOM 4869 C CA . ARG A 1 630 ? 6.766 -34.406 -18.062 1 63.34 630 ARG A CA 1
ATOM 4870 C C . ARG A 1 630 ? 7.789 -35.344 -18.688 1 63.34 630 ARG A C 1
ATOM 4872 O O . ARG A 1 630 ? 8.906 -34.906 -19 1 63.34 630 ARG A O 1
ATOM 4879 N N . LEU A 1 631 ? 7.363 -36.5 -19 1 69.81 631 LEU A N 1
ATOM 4880 C CA . LEU A 1 631 ? 8.25 -37.531 -19.469 1 69.81 631 LEU A CA 1
ATOM 4881 C C . LEU A 1 631 ? 8.719 -37.25 -20.891 1 69.81 631 LEU A C 1
ATOM 4883 O O . LEU A 1 631 ? 9.852 -37.594 -21.266 1 69.81 631 LEU A O 1
ATOM 4887 N N . SER A 1 632 ? 7.898 -36.625 -21.734 1 69.5 632 SER A N 1
ATOM 4888 C CA . SER A 1 632 ? 8.273 -36.375 -23.109 1 69.5 632 SER A CA 1
ATOM 4889 C C . SER A 1 632 ? 9.469 -35.438 -23.203 1 69.5 632 SER A C 1
ATOM 4891 O O . SER A 1 632 ? 10.359 -35.625 -24.031 1 69.5 632 SER A O 1
ATOM 4893 N N . THR A 1 633 ? 9.469 -34.469 -22.359 1 73.19 633 THR A N 1
ATOM 4894 C CA . THR A 1 633 ? 10.555 -33.5 -22.328 1 73.19 633 THR A CA 1
ATOM 4895 C C . THR A 1 633 ? 11.828 -34.125 -21.75 1 73.19 633 THR A C 1
ATOM 4897 O O . THR A 1 633 ? 12.93 -33.844 -22.219 1 73.19 633 THR A O 1
ATOM 4900 N N . ILE A 1 634 ? 11.625 -34.969 -20.812 1 81.69 634 ILE A N 1
ATOM 4901 C CA . ILE A 1 634 ? 12.758 -35.625 -20.156 1 81.69 634 ILE A CA 1
ATOM 4902 C C . ILE A 1 634 ? 13.391 -36.625 -21.094 1 81.69 634 ILE A C 1
ATOM 4904 O O . ILE A 1 634 ? 14.617 -36.75 -21.156 1 81.69 634 ILE A O 1
ATOM 4908 N N . ARG A 1 635 ? 12.555 -37.344 -21.875 1 84.19 635 ARG A N 1
ATOM 4909 C CA . ARG A 1 635 ? 13.031 -38.438 -22.75 1 84.19 635 ARG A CA 1
ATOM 4910 C C . ARG A 1 635 ? 13.906 -37.875 -23.859 1 84.19 635 ARG A C 1
ATOM 4912 O O . ARG A 1 635 ? 14.844 -38.531 -24.312 1 84.19 635 ARG A O 1
ATOM 4919 N N . SER A 1 636 ? 13.617 -36.656 -24.266 1 82.56 636 SER A N 1
ATOM 4920 C CA . SER A 1 636 ? 14.32 -36.094 -25.406 1 82.56 636 SER A CA 1
ATOM 4921 C C . SER A 1 636 ? 15.641 -35.438 -24.984 1 82.56 636 SER A C 1
ATOM 4923 O O . SER A 1 636 ? 16.453 -35.062 -25.828 1 82.56 636 SER A O 1
ATOM 4925 N N . ALA A 1 637 ? 15.906 -35.375 -23.734 1 90.88 637 ALA A N 1
ATOM 4926 C CA . ALA A 1 637 ? 17.125 -34.75 -23.234 1 90.88 637 ALA A CA 1
ATOM 4927 C C . ALA A 1 637 ? 18.344 -35.625 -23.484 1 90.88 637 ALA A C 1
ATOM 4929 O O . ALA A 1 637 ? 18.234 -36.875 -23.469 1 90.88 637 ALA A O 1
ATOM 4930 N N . GLN A 1 638 ? 19.469 -35.094 -23.734 1 92.38 638 GLN A N 1
ATOM 4931 C CA . GLN A 1 638 ? 20.703 -35.812 -23.969 1 92.38 638 GLN A CA 1
ATOM 4932 C C . GLN A 1 638 ? 21.297 -36.344 -22.672 1 92.38 638 GLN A C 1
ATOM 4934 O O . GLN A 1 638 ? 21.984 -37.375 -22.656 1 92.38 638 GLN A O 1
ATOM 4939 N N . LEU A 1 639 ? 21.031 -35.625 -21.625 1 94.31 639 LEU A N 1
ATOM 4940 C CA . LEU A 1 639 ? 21.484 -36 -20.297 1 94.31 639 LEU A CA 1
ATOM 4941 C C . LEU A 1 639 ? 20.406 -35.75 -19.25 1 94.31 639 LEU A C 1
ATOM 4943 O O . LEU A 1 639 ? 19.75 -34.688 -19.297 1 94.31 639 LEU A O 1
ATOM 4947 N N . ILE A 1 640 ? 20.172 -36.75 -18.406 1 94.19 640 ILE A N 1
ATOM 4948 C CA . ILE A 1 640 ? 19.141 -36.656 -17.359 1 94.19 640 ILE A CA 1
ATOM 4949 C C . ILE A 1 640 ? 19.781 -36.844 -15.992 1 94.19 640 ILE A C 1
ATOM 4951 O O . ILE A 1 640 ? 20.562 -37.75 -15.781 1 94.19 640 ILE A O 1
ATOM 4955 N N . TYR A 1 641 ? 19.547 -35.906 -15.086 1 94.31 641 TYR A N 1
ATOM 4956 C CA . TYR A 1 641 ? 19.938 -36.062 -13.688 1 94.31 641 TYR A CA 1
ATOM 4957 C C . TYR A 1 641 ? 18.734 -36.281 -12.797 1 94.31 641 TYR A C 1
ATOM 4959 O O . TYR A 1 641 ? 17.703 -35.625 -12.945 1 94.31 641 TYR A O 1
ATOM 4967 N N . VAL A 1 642 ? 18.844 -37.25 -11.922 1 92.5 642 VAL A N 1
ATOM 4968 C CA . VAL A 1 642 ? 17.812 -37.469 -10.906 1 92.5 642 VAL A CA 1
ATOM 4969 C C . VAL A 1 642 ? 18.281 -36.906 -9.57 1 92.5 642 VAL A C 1
ATOM 4971 O O . VAL A 1 642 ? 19.281 -37.375 -9 1 92.5 642 VAL A O 1
ATOM 4974 N N . ILE A 1 643 ? 17.625 -35.844 -9.195 1 91 643 ILE A N 1
ATOM 4975 C CA . ILE A 1 643 ? 17.984 -35.188 -7.953 1 91 643 ILE A CA 1
ATOM 4976 C C . ILE A 1 643 ? 17.156 -35.75 -6.801 1 91 643 ILE A C 1
ATOM 4978 O O . ILE A 1 643 ? 15.93 -35.656 -6.816 1 91 643 ILE A O 1
ATOM 4982 N N . LYS A 1 644 ? 17.812 -36.25 -5.84 1 88.06 644 LYS A N 1
ATOM 4983 C CA . LYS A 1 644 ? 17.172 -36.812 -4.645 1 88.06 644 LYS A CA 1
ATOM 4984 C C . LYS A 1 644 ? 18.141 -36.812 -3.469 1 88.06 644 LYS A C 1
ATOM 4986 O O . LYS A 1 644 ? 19.344 -37 -3.656 1 88.06 644 LYS A O 1
ATOM 4991 N N . ASP A 1 645 ? 17.625 -36.656 -2.283 1 87.25 645 ASP A N 1
ATOM 4992 C CA . ASP A 1 645 ? 18.391 -36.719 -1.045 1 87.25 645 ASP A CA 1
ATOM 4993 C C . ASP A 1 645 ? 19.562 -35.75 -1.069 1 87.25 645 ASP A C 1
ATOM 4995 O O . ASP A 1 645 ? 20.688 -36.094 -0.753 1 87.25 645 ASP A O 1
ATOM 4999 N N . LYS A 1 646 ? 19.422 -34.594 -1.633 1 90.12 646 LYS A N 1
ATOM 5000 C CA . LYS A 1 646 ? 20.312 -33.438 -1.568 1 90.12 646 LYS A CA 1
ATOM 5001 C C . LYS A 1 646 ? 21.484 -33.594 -2.521 1 90.12 646 LYS A C 1
ATOM 5003 O O . LYS A 1 646 ? 22.469 -32.844 -2.424 1 90.12 646 LYS A O 1
ATOM 5008 N N . LYS A 1 647 ? 21.406 -34.688 -3.383 1 92.62 647 LYS A N 1
ATOM 5009 C CA . LYS A 1 647 ? 22.469 -34.906 -4.355 1 92.62 647 LYS A CA 1
ATOM 5010 C C . LYS A 1 647 ? 21.906 -35.406 -5.684 1 92.62 647 LYS A C 1
ATOM 5012 O O . LYS A 1 647 ? 20.703 -35.656 -5.797 1 92.62 647 LYS A O 1
ATOM 5017 N N . ALA A 1 648 ? 22.766 -35.375 -6.727 1 93.81 648 ALA A N 1
ATOM 5018 C CA . ALA A 1 648 ? 22.422 -36.031 -7.984 1 93.81 648 ALA A CA 1
ATOM 5019 C C . ALA A 1 648 ? 22.672 -37.531 -7.906 1 93.81 648 ALA A C 1
ATOM 5021 O O . ALA A 1 648 ? 23.812 -38 -8.047 1 93.81 648 ALA A O 1
ATOM 5022 N N . LEU A 1 649 ? 21.688 -38.281 -7.773 1 88.62 649 LEU A N 1
ATOM 5023 C CA . LEU A 1 649 ? 21.781 -39.719 -7.473 1 88.62 649 LEU A CA 1
ATOM 5024 C C . LEU A 1 649 ? 22.172 -40.5 -8.719 1 88.62 649 LEU A C 1
ATOM 5026 O O . LEU A 1 649 ? 22.906 -41.5 -8.633 1 88.62 649 LEU A O 1
ATOM 5030 N N . GLU A 1 650 ? 21.422 -40.156 -9.836 1 92.44 650 GLU A N 1
ATOM 5031 C CA . GLU A 1 650 ? 21.625 -40.875 -11.086 1 92.44 650 GLU A CA 1
ATOM 5032 C C . GLU A 1 650 ? 21.781 -39.906 -12.258 1 92.44 650 GLU A C 1
ATOM 5034 O O . GLU A 1 650 ? 21.25 -38.812 -12.227 1 92.44 650 GLU A O 1
ATOM 5039 N N . SER A 1 651 ? 22.672 -40.312 -13.18 1 93.88 651 SER A N 1
ATOM 5040 C CA . SER A 1 651 ? 22.812 -39.531 -14.406 1 93.88 651 SER A CA 1
ATOM 5041 C C . SER A 1 651 ? 22.953 -40.438 -15.625 1 93.88 651 SER A C 1
ATOM 5043 O O . SER A 1 651 ? 23.547 -41.5 -15.531 1 93.88 651 SER A O 1
ATOM 5045 N N . GLY A 1 652 ? 22.359 -40.094 -16.703 1 93 652 GLY A N 1
ATOM 5046 C CA . GLY A 1 652 ? 22.453 -40.844 -17.938 1 93 652 GLY A CA 1
ATOM 5047 C C . GLY A 1 652 ? 21.359 -40.469 -18.938 1 93 652 GLY A C 1
ATOM 5048 O O . GLY A 1 652 ? 20.641 -39.5 -18.75 1 93 652 GLY A O 1
ATOM 5049 N N . THR A 1 653 ? 21.344 -41.188 -20.016 1 92.88 653 THR A N 1
ATOM 5050 C CA . THR A 1 653 ? 20.281 -41.031 -21 1 92.88 653 THR A CA 1
ATOM 5051 C C . THR A 1 653 ? 19.031 -41.781 -20.578 1 92.88 653 THR A C 1
ATOM 5053 O O . THR A 1 653 ? 19.078 -42.594 -19.641 1 92.88 653 THR A O 1
ATOM 5056 N N . HIS A 1 654 ? 17.969 -41.5 -21.219 1 90.88 654 HIS A N 1
ATOM 5057 C CA . HIS A 1 654 ? 16.703 -42.188 -20.922 1 90.88 654 HIS A CA 1
ATOM 5058 C C . HIS A 1 654 ? 16.859 -43.688 -20.984 1 90.88 654 HIS A C 1
ATOM 5060 O O . HIS A 1 654 ? 16.453 -44.406 -20.078 1 90.88 654 HIS A O 1
ATOM 5066 N N . GLU A 1 655 ? 17.578 -44.156 -22 1 90.62 655 GLU A N 1
ATOM 5067 C CA . GLU A 1 655 ? 17.734 -45.594 -22.234 1 90.62 655 GLU A CA 1
ATOM 5068 C C . GLU A 1 655 ? 18.641 -46.219 -21.172 1 90.62 655 GLU A C 1
ATOM 5070 O O . GLU A 1 655 ? 18.344 -47.312 -20.672 1 90.62 655 GLU A O 1
ATOM 5075 N N . GLN A 1 656 ? 19.641 -45.5 -20.844 1 92.5 656 GLN A N 1
ATOM 5076 C CA . GLN A 1 656 ? 20.594 -46 -19.859 1 92.5 656 GLN A CA 1
ATOM 5077 C C . GLN A 1 656 ? 19.953 -46.094 -18.484 1 92.5 656 GLN A C 1
ATOM 5079 O O . GLN A 1 656 ? 20.172 -47.094 -17.766 1 92.5 656 GLN A O 1
ATOM 5084 N N . LEU A 1 657 ? 19.188 -45.094 -18.141 1 91.44 657 LEU A N 1
ATOM 5085 C CA . LEU A 1 657 ? 18.594 -45.062 -16.812 1 91.44 657 LEU A CA 1
ATOM 5086 C C . LEU A 1 657 ? 17.453 -46.062 -16.688 1 91.44 657 LEU A C 1
ATOM 5088 O O . LEU A 1 657 ? 17.188 -46.594 -15.617 1 91.44 657 LEU A O 1
ATOM 5092 N N . MET A 1 658 ? 16.781 -46.312 -17.781 1 90.25 658 MET A N 1
ATOM 5093 C CA . MET A 1 658 ? 15.703 -47.281 -17.781 1 90.25 658 MET A CA 1
ATOM 5094 C C . MET A 1 658 ? 16.25 -48.688 -17.672 1 90.25 658 MET A C 1
ATOM 5096 O O . MET A 1 658 ? 15.602 -49.594 -17.125 1 90.25 658 MET A O 1
ATOM 5100 N N . ALA A 1 659 ? 17.453 -48.875 -18.203 1 89.31 659 ALA A N 1
ATOM 5101 C CA . ALA A 1 659 ? 18.078 -50.219 -18.219 1 89.31 659 ALA A CA 1
ATOM 5102 C C . ALA A 1 659 ? 18.688 -50.531 -16.859 1 89.31 659 ALA A C 1
ATOM 5104 O O . ALA A 1 659 ? 18.828 -51.719 -16.516 1 89.31 659 ALA A O 1
ATOM 5105 N N . LYS A 1 660 ? 18.969 -49.531 -16.203 1 88.06 660 LYS A N 1
ATOM 5106 C CA . LYS A 1 660 ? 19.594 -49.75 -14.898 1 88.06 660 LYS A CA 1
ATOM 5107 C C . LYS A 1 660 ? 18.594 -50.281 -13.891 1 88.06 660 LYS A C 1
ATOM 5109 O O . LYS A 1 660 ? 17.547 -49.656 -13.664 1 88.06 660 LYS A O 1
ATOM 5114 N N . LYS A 1 661 ? 18.828 -51.5 -13.32 1 81.75 661 LYS A N 1
ATOM 5115 C CA . LYS A 1 661 ? 17.938 -52.125 -12.352 1 81.75 661 LYS A CA 1
ATOM 5116 C C . LYS A 1 661 ? 17.891 -51.344 -11.039 1 81.75 661 LYS A C 1
ATOM 5118 O O . LYS A 1 661 ? 18.938 -51 -10.484 1 81.75 661 LYS A O 1
ATOM 5123 N N . GLY A 1 662 ? 16.75 -50.969 -10.547 1 80 662 GLY A N 1
ATOM 5124 C CA . GLY A 1 662 ? 16.578 -50.281 -9.273 1 80 662 GLY A CA 1
ATOM 5125 C C . GLY A 1 662 ? 16.734 -48.781 -9.375 1 80 662 GLY A C 1
ATOM 5126 O O . GLY A 1 662 ? 16.859 -48.094 -8.359 1 80 662 GLY A O 1
ATOM 5127 N N . SER A 1 663 ? 16.781 -48.375 -10.539 1 85.94 663 SER A N 1
ATOM 5128 C CA . SER A 1 663 ? 17 -46.969 -10.758 1 85.94 663 SER A CA 1
ATOM 5129 C C . SER A 1 663 ? 15.805 -46.125 -10.297 1 85.94 663 SER A C 1
ATOM 5131 O O . SER A 1 663 ? 14.656 -46.594 -10.414 1 85.94 663 SER A O 1
ATOM 5133 N N . MET A 1 664 ? 16.141 -45.062 -9.586 1 85.19 664 MET A N 1
ATOM 5134 C CA . MET A 1 664 ? 15.094 -44.125 -9.156 1 85.19 664 MET A CA 1
ATOM 5135 C C . MET A 1 664 ? 14.352 -43.531 -10.352 1 85.19 664 MET A C 1
ATOM 5137 O O . MET A 1 664 ? 13.156 -43.25 -10.273 1 85.19 664 MET A O 1
ATOM 5141 N N . TYR A 1 665 ? 15.039 -43.375 -11.367 1 87.81 665 TYR A N 1
ATOM 5142 C CA . TYR A 1 665 ? 14.445 -42.875 -12.602 1 87.81 665 TYR A CA 1
ATOM 5143 C C . TYR A 1 665 ? 13.367 -43.812 -13.117 1 87.81 665 TYR A C 1
ATOM 5145 O O . TYR A 1 665 ? 12.281 -43.375 -13.508 1 87.81 665 TYR A O 1
ATOM 5153 N N . LYS A 1 666 ? 13.734 -45.031 -13.156 1 85.62 666 LYS A N 1
ATOM 5154 C CA . LYS A 1 666 ? 12.773 -46.031 -13.602 1 85.62 666 LYS A CA 1
ATOM 5155 C C . LYS A 1 666 ? 11.516 -46.031 -12.727 1 85.62 666 LYS A C 1
ATOM 5157 O O . LYS A 1 666 ? 10.398 -46.156 -13.234 1 85.62 666 LYS A O 1
ATOM 5162 N N . LYS A 1 667 ? 11.727 -45.812 -11.5 1 80 667 LYS A N 1
ATOM 5163 C CA . LYS A 1 667 ? 10.602 -45.781 -10.57 1 80 667 LYS A CA 1
ATOM 5164 C C . LYS A 1 667 ? 9.719 -44.562 -10.836 1 80 667 LYS A C 1
ATOM 5166 O O . LYS A 1 667 ? 8.492 -44.656 -10.75 1 80 667 LYS A O 1
ATOM 5171 N N . LEU A 1 668 ? 10.43 -43.5 -11.086 1 77.06 668 LEU A N 1
ATOM 5172 C CA . LEU A 1 668 ? 9.703 -42.25 -11.352 1 77.06 668 LEU A CA 1
ATOM 5173 C C . LEU A 1 668 ? 8.914 -42.375 -12.656 1 77.06 668 LEU A C 1
ATOM 5175 O O . LEU A 1 668 ? 7.773 -41.906 -12.734 1 77.06 668 LEU A O 1
ATOM 5179 N N . VAL A 1 669 ? 9.484 -43 -13.641 1 76.75 669 VAL A N 1
ATOM 5180 C CA . VAL A 1 669 ? 8.852 -43.156 -14.945 1 76.75 669 VAL A CA 1
ATOM 5181 C C . VAL A 1 669 ? 7.688 -44.125 -14.844 1 76.75 669 VAL A C 1
ATOM 5183 O O . VAL A 1 669 ? 6.633 -43.906 -15.445 1 76.75 669 VAL A O 1
ATOM 5186 N N . GLU A 1 670 ? 7.969 -45.156 -14.141 1 71.56 670 GLU A N 1
ATOM 5187 C CA . GLU A 1 670 ? 6.918 -46.156 -13.977 1 71.56 670 GLU A CA 1
ATOM 5188 C C . GLU A 1 670 ? 5.738 -45.594 -13.188 1 71.56 670 GLU A C 1
ATOM 5190 O O . GLU A 1 670 ? 4.586 -45.938 -13.469 1 71.56 670 GLU A O 1
ATOM 5195 N N . ALA A 1 671 ? 6.199 -44.844 -12.266 1 64.19 671 ALA A N 1
ATOM 5196 C CA . ALA A 1 671 ? 5.141 -44.188 -11.492 1 64.19 671 ALA A CA 1
ATOM 5197 C C . ALA A 1 671 ? 4.305 -43.281 -12.367 1 64.19 671 ALA A C 1
ATOM 5199 O O . ALA A 1 671 ? 3.092 -43.156 -12.172 1 64.19 671 ALA A O 1
ATOM 5200 N N . HIS A 1 672 ? 5 -42.625 -13.219 1 59.69 672 HIS A N 1
ATOM 5201 C CA . HIS A 1 672 ? 4.312 -41.75 -14.164 1 59.69 672 HIS A CA 1
ATOM 5202 C C . HIS A 1 672 ? 3.48 -42.562 -15.156 1 59.69 672 HIS A C 1
ATOM 5204 O O . HIS A 1 672 ? 2.414 -42.125 -15.578 1 59.69 672 HIS A O 1
ATOM 5210 N N . ASN A 1 673 ? 4.113 -43.781 -15.656 1 51.19 673 ASN A N 1
ATOM 5211 C CA . ASN A 1 673 ? 3.432 -44.656 -16.609 1 51.19 673 ASN A CA 1
ATOM 5212 C C . ASN A 1 673 ? 2.211 -45.344 -15.992 1 51.19 673 ASN A C 1
ATOM 5214 O O . ASN A 1 673 ? 1.227 -45.594 -16.688 1 51.19 673 ASN A O 1
ATOM 5218 N N . VAL A 1 674 ? 2.5 -45.844 -14.758 1 40.97 674 VAL A N 1
ATOM 5219 C CA . VAL A 1 674 ? 1.359 -46.5 -14.133 1 40.97 674 VAL A CA 1
ATOM 5220 C C . VAL A 1 674 ? 0.181 -45.531 -14.047 1 40.97 674 VAL A C 1
ATOM 5222 O O . VAL A 1 674 ? -0.979 -45.969 -14.102 1 40.97 674 VAL A O 1
ATOM 5225 N N . ASP A 1 675 ? 0.447 -44.438 -13.836 1 40.66 675 ASP A N 1
ATOM 5226 C CA . ASP A 1 675 ? -0.662 -43.469 -13.82 1 40.66 675 ASP A CA 1
ATOM 5227 C C . ASP A 1 675 ? -1.148 -43.188 -15.242 1 40.66 675 ASP A C 1
ATOM 5229 O O . ASP A 1 675 ? -2.201 -42.562 -15.43 1 40.66 675 ASP A O 1
ATOM 5233 N N . SER A 1 676 ? -0.292 -43.5 -16.25 1 35.34 676 SER A N 1
ATOM 5234 C CA . SER A 1 676 ? -0.75 -43.469 -17.641 1 35.34 676 SER A CA 1
ATOM 5235 C C . SER A 1 676 ? -1.433 -44.781 -18.031 1 35.34 676 SER A C 1
ATOM 5237 O O . SER A 1 676 ? -0.961 -45.844 -17.672 1 35.34 676 SER A O 1
ATOM 5239 N N . MET B 1 1 ? -45.656 27.703 10.852 1 19.25 1 MET B N 1
ATOM 5240 C CA . MET B 1 1 ? -45.969 28.609 9.742 1 19.25 1 MET B CA 1
ATOM 5241 C C . MET B 1 1 ? -45.656 30.047 10.125 1 19.25 1 MET B C 1
ATOM 5243 O O . MET B 1 1 ? -45 30.766 9.375 1 19.25 1 MET B O 1
ATOM 5247 N N . THR B 1 2 ? -46.562 30.766 11.047 1 19.78 2 THR B N 1
ATOM 5248 C CA . THR B 1 2 ? -46.938 32.156 10.734 1 19.78 2 THR B CA 1
ATOM 5249 C C . THR B 1 2 ? -45.906 33.125 11.273 1 19.78 2 THR B C 1
ATOM 5251 O O . THR B 1 2 ? -46.062 34.344 11.164 1 19.78 2 THR B O 1
ATOM 5254 N N . ILE B 1 3 ? -44.938 32.625 12.141 1 20.83 3 ILE B N 1
ATOM 5255 C CA . ILE B 1 3 ? -44.281 33.625 12.961 1 20.83 3 ILE B CA 1
ATOM 5256 C C . ILE B 1 3 ? -43.469 34.562 12.078 1 20.83 3 ILE B C 1
ATOM 5258 O O . ILE B 1 3 ? -42.781 35.438 12.578 1 20.83 3 ILE B O 1
ATOM 5262 N N . LEU B 1 4 ? -43.25 34.125 10.656 1 21.14 4 LEU B N 1
ATOM 5263 C CA . LEU B 1 4 ? -42.344 34.719 9.656 1 21.14 4 LEU B CA 1
ATOM 5264 C C . LEU B 1 4 ? -42.812 36.094 9.258 1 21.14 4 LEU B C 1
ATOM 5266 O O . LEU B 1 4 ? -42.219 36.75 8.406 1 21.14 4 LEU B O 1
ATOM 5270 N N . SER B 1 5 ? -44.031 36.438 9.625 1 20.98 5 SER B N 1
ATOM 5271 C CA . SER B 1 5 ? -44.781 37.469 8.906 1 20.98 5 SER B CA 1
ATOM 5272 C C . SER B 1 5 ? -44.25 38.875 9.219 1 20.98 5 SER B C 1
ATOM 5274 O O . SER B 1 5 ? -44.219 39.75 8.352 1 20.98 5 SER B O 1
ATOM 5276 N N . LYS B 1 6 ? -44.094 39.25 10.516 1 23.08 6 LYS B N 1
ATOM 5277 C CA . LYS B 1 6 ? -44.344 40.625 10.898 1 23.08 6 LYS B CA 1
ATOM 5278 C C . LYS B 1 6 ? -43.156 41.5 10.531 1 23.08 6 LYS B C 1
ATOM 5280 O O . LYS B 1 6 ? -43.125 42.719 10.836 1 23.08 6 LYS B O 1
ATOM 5285 N N . LEU B 1 7 ? -41.938 40.906 10.219 1 20.84 7 LEU B N 1
ATOM 5286 C CA . LEU B 1 7 ? -40.75 41.75 10.219 1 20.84 7 LEU B CA 1
ATOM 5287 C C . LEU B 1 7 ? -40.812 42.75 9.062 1 20.84 7 LEU B C 1
ATOM 5289 O O . LEU B 1 7 ? -39.781 43.312 8.68 1 20.84 7 LEU B O 1
ATOM 5293 N N . VAL B 1 8 ? -41.969 42.906 8.352 1 23.5 8 VAL B N 1
ATOM 5294 C CA . VAL B 1 8 ? -42.062 43.562 7.051 1 23.5 8 VAL B CA 1
ATOM 5295 C C . VAL B 1 8 ? -41.844 45.062 7.215 1 23.5 8 VAL B C 1
ATOM 5297 O O . VAL B 1 8 ? -41.562 45.781 6.246 1 23.5 8 VAL B O 1
ATOM 5300 N N . GLY B 1 9 ? -42.188 45.688 8.375 1 21.48 9 GLY B N 1
ATOM 5301 C CA . GLY B 1 9 ? -42.719 47.031 8.281 1 21.48 9 GLY B CA 1
ATOM 5302 C C . GLY B 1 9 ? -41.656 48.062 7.969 1 21.48 9 GLY B C 1
ATOM 5303 O O . GLY B 1 9 ? -42 49.25 7.738 1 21.48 9 GLY B O 1
ATOM 5304 N N . LEU B 1 10 ? -40.406 48.031 8.484 1 21.17 10 LEU B N 1
ATOM 5305 C CA . LEU B 1 10 ? -39.656 49.25 8.828 1 21.17 10 LEU B CA 1
ATOM 5306 C C . LEU B 1 10 ? -39.156 49.969 7.578 1 21.17 10 LEU B C 1
ATOM 5308 O O . LEU B 1 10 ? -38 49.844 7.223 1 21.17 10 LEU B O 1
ATOM 5312 N N . SER B 1 11 ? -39.844 49.969 6.465 1 22.12 11 SER B N 1
ATOM 5313 C CA . SER B 1 11 ? -39.312 50.469 5.184 1 22.12 11 SER B CA 1
ATOM 5314 C C . SER B 1 11 ? -39.031 51.969 5.238 1 22.12 11 SER B C 1
ATOM 5316 O O . SER B 1 11 ? -38.375 52.5 4.344 1 22.12 11 SER B O 1
ATOM 5318 N N . ARG B 1 12 ? -39.719 52.812 6.023 1 23.83 12 ARG B N 1
ATOM 5319 C CA . ARG B 1 12 ? -39.969 54.125 5.457 1 23.83 12 ARG B CA 1
ATOM 5320 C C . ARG B 1 12 ? -38.75 55.062 5.684 1 23.83 12 ARG B C 1
ATOM 5322 O O . ARG B 1 12 ? -38.719 55.781 6.668 1 23.83 12 ARG B O 1
ATOM 5329 N N . PHE B 1 13 ? -37.531 54.656 5.816 1 22.5 13 PHE B N 1
ATOM 5330 C CA . PHE B 1 13 ? -36.531 55.688 6.16 1 22.5 13 PHE B CA 1
ATOM 5331 C C . PHE B 1 13 ? -36.5 56.781 5.098 1 22.5 13 PHE B C 1
ATOM 5333 O O . PHE B 1 13 ? -36.219 56.5 3.932 1 22.5 13 PHE B O 1
ATOM 5340 N N . THR B 1 14 ? -37.188 57.938 5.312 1 21.41 14 THR B N 1
ATOM 5341 C CA . THR B 1 14 ? -37.406 59.156 4.547 1 21.41 14 THR B CA 1
ATOM 5342 C C . THR B 1 14 ? -36.094 59.812 4.172 1 21.41 14 THR B C 1
ATOM 5344 O O . THR B 1 14 ? -35.094 59.656 4.879 1 21.41 14 THR B O 1
ATOM 5347 N N . GLY B 1 15 ? -35.875 60.406 2.898 1 22.84 15 GLY B N 1
ATOM 5348 C CA . GLY B 1 15 ? -34.938 61 1.984 1 22.84 15 GLY B CA 1
ATOM 5349 C C . GLY B 1 15 ? -34.375 62.312 2.49 1 22.84 15 GLY B C 1
ATOM 5350 O O . GLY B 1 15 ? -35 63.375 2.338 1 22.84 15 GLY B O 1
ATOM 5351 N N . VAL B 1 16 ? -33.875 62.438 3.729 1 22.06 16 VAL B N 1
ATOM 5352 C CA . VAL B 1 16 ? -33.469 63.75 4.227 1 22.06 16 VAL B CA 1
ATOM 5353 C C . VAL B 1 16 ? -32.5 64.375 3.232 1 22.06 16 VAL B C 1
ATOM 5355 O O . VAL B 1 16 ? -31.562 63.75 2.76 1 22.06 16 VAL B O 1
ATOM 5358 N N . SER B 1 17 ? -32.844 65.562 2.615 1 23.52 17 SER B N 1
ATOM 5359 C CA . SER B 1 17 ? -32.344 66.5 1.589 1 23.52 17 SER B CA 1
ATOM 5360 C C . SER B 1 17 ? -31.016 67.125 1.998 1 23.52 17 SER B C 1
ATOM 5362 O O . SER B 1 17 ? -30.953 67.938 2.902 1 23.52 17 SER B O 1
ATOM 5364 N N . VAL B 1 18 ? -29.969 66.375 2.141 1 20.84 18 VAL B N 1
ATOM 5365 C CA . VAL B 1 18 ? -28.656 66.812 2.574 1 20.84 18 VAL B CA 1
ATOM 5366 C C . VAL B 1 18 ? -28.141 67.938 1.647 1 20.84 18 VAL B C 1
ATOM 5368 O O . VAL B 1 18 ? -26.938 68.188 1.608 1 20.84 18 VAL B O 1
ATOM 5371 N N . LYS B 1 19 ? -29.031 68.625 0.859 1 22.62 19 LYS B N 1
ATOM 5372 C CA . LYS B 1 19 ? -28.484 69.562 -0.144 1 22.62 19 LYS B CA 1
ATOM 5373 C C . LYS B 1 19 ? -27.562 70.562 0.497 1 22.62 19 LYS B C 1
ATOM 5375 O O . LYS B 1 19 ? -26.531 70.938 -0.064 1 22.62 19 LYS B O 1
ATOM 5380 N N . SER B 1 20 ? -28.125 71.25 1.433 1 22.56 20 SER B N 1
ATOM 5381 C CA . SER B 1 20 ? -27.844 72.688 1.436 1 22.56 20 SER B CA 1
ATOM 5382 C C . SER B 1 20 ? -26.422 73 1.92 1 22.56 20 SER B C 1
ATOM 5384 O O . SER B 1 20 ? -25.922 74.125 1.763 1 22.56 20 SER B O 1
ATOM 5386 N N . ALA B 1 21 ? -26 72.188 2.918 1 22.08 21 ALA B N 1
ATOM 5387 C CA . ALA B 1 21 ? -24.984 72.875 3.715 1 22.08 21 ALA B CA 1
ATOM 5388 C C . ALA B 1 21 ? -23.688 73.062 2.922 1 22.08 21 ALA B C 1
ATOM 5390 O O . ALA B 1 21 ? -22.656 73.375 3.486 1 22.08 21 ALA B O 1
ATOM 5391 N N . LEU B 1 22 ? -23.719 72.688 1.597 1 22.39 22 LEU B N 1
ATOM 5392 C CA . LEU B 1 22 ? -22.453 72.625 0.883 1 22.39 22 LEU B CA 1
ATOM 5393 C C . LEU B 1 22 ? -21.859 74 0.709 1 22.39 22 LEU B C 1
ATOM 5395 O O . LEU B 1 22 ? -20.812 74.188 0.075 1 22.39 22 LEU B O 1
ATOM 5399 N N . ASN B 1 23 ? -22.703 75 0.98 1 20.98 23 ASN B N 1
ATOM 5400 C CA . ASN B 1 23 ? -22.359 76.188 0.183 1 20.98 23 ASN B CA 1
ATOM 5401 C C . ASN B 1 23 ? -20.969 76.688 0.512 1 20.98 23 ASN B C 1
ATOM 5403 O O . ASN B 1 23 ? -20.219 77.125 -0.383 1 20.98 23 ASN B O 1
ATOM 5407 N N . HIS B 1 24 ? -20.781 77.25 1.719 1 22.47 24 HIS B N 1
ATOM 5408 C CA . HIS B 1 24 ? -20.141 78.562 1.757 1 22.47 24 HIS B CA 1
ATOM 5409 C C . HIS B 1 24 ? -18.625 78.438 1.535 1 22.47 24 HIS B C 1
ATOM 5411 O O . HIS B 1 24 ? -17.984 79.375 1.065 1 22.47 24 HIS B O 1
ATOM 5417 N N . GLY B 1 25 ? -17.891 77.688 2.379 1 19.75 25 GLY B N 1
ATOM 5418 C CA . GLY B 1 25 ? -16.609 78.25 2.768 1 19.75 25 GLY B CA 1
ATOM 5419 C C . GLY B 1 25 ? -15.586 78.25 1.65 1 19.75 25 GLY B C 1
ATOM 5420 O O . GLY B 1 25 ? -15.133 77.188 1.229 1 19.75 25 GLY B O 1
ATOM 5421 N N . LYS B 1 26 ? -15.641 79.188 0.665 1 25.52 26 LYS B N 1
ATOM 5422 C CA . LYS B 1 26 ? -14.758 79.375 -0.48 1 25.52 26 LYS B CA 1
ATOM 5423 C C . LYS B 1 26 ? -13.305 79.438 -0.04 1 25.52 26 LYS B C 1
ATOM 5425 O O . LYS B 1 26 ? -12.812 80.562 0.26 1 25.52 26 LYS B O 1
ATOM 5430 N N . LEU B 1 27 ? -12.883 78.875 1.119 1 20.88 27 LEU B N 1
ATOM 5431 C CA . LEU B 1 27 ? -11.516 79.25 1.479 1 20.88 27 LEU B CA 1
ATOM 5432 C C . LEU B 1 27 ? -10.586 79.125 0.274 1 20.88 27 LEU B C 1
ATOM 5434 O O . LEU B 1 27 ? -10.703 78.188 -0.526 1 20.88 27 LEU B O 1
ATOM 5438 N N . SER B 1 28 ? -9.859 80.25 -0.059 1 24 28 SER B N 1
ATOM 5439 C CA . SER B 1 28 ? -8.977 80.625 -1.149 1 24 28 SER B CA 1
ATOM 5440 C C . SER B 1 28 ? -7.883 79.625 -1.393 1 24 28 SER B C 1
ATOM 5442 O O . SER B 1 28 ? -7.156 79.25 -0.47 1 24 28 SER B O 1
ATOM 5444 N N . TYR B 1 29 ? -8.008 78.688 -2.307 1 23.28 29 TYR B N 1
ATOM 5445 C CA . TYR B 1 29 ? -7.242 77.562 -2.861 1 23.28 29 TYR B CA 1
ATOM 5446 C C . TYR B 1 29 ? -5.879 78.062 -3.357 1 23.28 29 TYR B C 1
ATOM 5448 O O . TYR B 1 29 ? -5.141 77.312 -3.986 1 23.28 29 TYR B O 1
ATOM 5456 N N . HIS B 1 30 ? -5.656 79.438 -3.34 1 24.45 30 HIS B N 1
ATOM 5457 C CA . HIS B 1 30 ? -4.699 79.875 -4.355 1 24.45 30 HIS B CA 1
ATOM 5458 C C . HIS B 1 30 ? -3.332 79.25 -4.125 1 24.45 30 HIS B C 1
ATOM 5460 O O . HIS B 1 30 ? -2.613 78.938 -5.082 1 24.45 30 HIS B O 1
ATOM 5466 N N . THR B 1 31 ? -2.77 79.562 -2.971 1 25.03 31 THR B N 1
ATOM 5467 C CA . THR B 1 31 ? -1.337 79.875 -2.977 1 25.03 31 THR B CA 1
ATOM 5468 C C . THR B 1 31 ? -0.54 78.562 -3.18 1 25.03 31 THR B C 1
ATOM 5470 O O . THR B 1 31 ? 0.67 78.625 -3.41 1 25.03 31 THR B O 1
ATOM 5473 N N . ILE B 1 32 ? -1.104 77.438 -2.689 1 24.72 32 ILE B N 1
ATOM 5474 C CA . ILE B 1 32 ? -0.084 76.438 -2.504 1 24.72 32 ILE B CA 1
ATOM 5475 C C . ILE B 1 32 ? 0.441 75.938 -3.861 1 24.72 32 ILE B C 1
ATOM 5477 O O . ILE B 1 32 ? 0.258 74.812 -4.246 1 24.72 32 ILE B O 1
ATOM 5481 N N . THR B 1 33 ? 0.238 76.75 -4.914 1 26.22 33 THR B N 1
ATOM 5482 C CA . THR B 1 33 ? 0.5 76.25 -6.27 1 26.22 33 THR B CA 1
ATOM 5483 C C . THR B 1 33 ? 1.973 75.938 -6.441 1 26.22 33 THR B C 1
ATOM 5485 O O . THR B 1 33 ? 2.312 75 -7.223 1 26.22 33 THR B O 1
ATOM 5488 N N . ARG B 1 34 ? 2.947 76.812 -6.211 1 28.98 34 ARG B N 1
ATOM 5489 C CA . ARG B 1 34 ? 4.121 77 -7.066 1 28.98 34 ARG B CA 1
ATOM 5490 C C . ARG B 1 34 ? 5.18 75.938 -6.742 1 28.98 34 ARG B C 1
ATOM 5492 O O . ARG B 1 34 ? 6.375 76.188 -6.898 1 28.98 34 ARG B O 1
ATOM 5499 N N . LEU B 1 35 ? 4.996 75.125 -5.855 1 26.88 35 LEU B N 1
ATOM 5500 C CA . LEU B 1 35 ? 6.258 74.438 -5.594 1 26.88 35 LEU B CA 1
ATOM 5501 C C . LEU B 1 35 ? 6.762 73.75 -6.848 1 26.88 35 LEU B C 1
ATOM 5503 O O . LEU B 1 35 ? 6.047 72.938 -7.441 1 26.88 35 LEU B O 1
ATOM 5507 N N . PRO B 1 36 ? 7.832 74.312 -7.609 1 27.55 36 PRO B N 1
ATOM 5508 C CA . PRO B 1 36 ? 8.281 74 -8.977 1 27.55 36 PRO B CA 1
ATOM 5509 C C . PRO B 1 36 ? 8.594 72.562 -9.227 1 27.55 36 PRO B C 1
ATOM 5511 O O . PRO B 1 36 ? 8.539 72.062 -10.367 1 27.55 36 PRO B O 1
ATOM 5514 N N . TRP B 1 37 ? 9.367 72.062 -8.289 1 32.47 37 TRP B N 1
ATOM 5515 C CA . TRP B 1 37 ? 10.211 70.938 -8.742 1 32.47 37 TRP B CA 1
ATOM 5516 C C . TRP B 1 37 ? 9.359 69.812 -9.305 1 32.47 37 TRP B C 1
ATOM 5518 O O . TRP B 1 37 ? 9.891 68.812 -9.773 1 32.47 37 TRP B O 1
ATOM 5528 N N . TRP B 1 38 ? 8.078 69.875 -9.008 1 32.12 38 TRP B N 1
ATOM 5529 C CA . TRP B 1 38 ? 7.223 68.75 -9.391 1 32.12 38 TRP B CA 1
ATOM 5530 C C . TRP B 1 38 ? 7.168 68.562 -10.906 1 32.12 38 TRP B C 1
ATOM 5532 O O . TRP B 1 38 ? 6.422 67.75 -11.422 1 32.12 38 TRP B O 1
ATOM 5542 N N . LYS B 1 39 ? 7.613 69.562 -11.492 1 32.22 39 LYS B N 1
ATOM 5543 C CA . LYS B 1 39 ? 7.18 69.688 -12.883 1 32.22 39 LYS B CA 1
ATOM 5544 C C . LYS B 1 39 ? 7.922 68.688 -13.773 1 32.22 39 LYS B C 1
ATOM 5546 O O . LYS B 1 39 ? 7.688 68.688 -14.984 1 32.22 39 LYS B O 1
ATOM 5551 N N . GLN B 1 40 ? 9.148 68.5 -13.414 1 33.28 40 GLN B N 1
ATOM 5552 C CA . GLN B 1 40 ? 9.742 67.938 -14.625 1 33.28 40 GLN B CA 1
ATOM 5553 C C . GLN B 1 40 ? 9.18 66.562 -14.945 1 33.28 40 GLN B C 1
ATOM 5555 O O . GLN B 1 40 ? 8.945 65.75 -14.047 1 33.28 40 GLN B O 1
ATOM 5560 N N . PRO B 1 41 ? 8.625 66.375 -16.188 1 33.31 41 PRO B N 1
ATOM 5561 C CA . PRO B 1 41 ? 7.961 65.188 -16.641 1 33.31 41 PRO B CA 1
ATOM 5562 C C . PRO B 1 41 ? 8.867 63.938 -16.547 1 33.31 41 PRO B C 1
ATOM 5564 O O . PRO B 1 41 ? 9.992 63.938 -17.062 1 33.31 41 PRO B O 1
ATOM 5567 N N . ILE B 1 42 ? 8.961 63.344 -15.438 1 36.62 42 ILE B N 1
ATOM 5568 C CA . ILE B 1 42 ? 9.758 62.125 -15.406 1 36.62 42 ILE B CA 1
ATOM 5569 C C . ILE B 1 42 ? 9.422 61.25 -16.609 1 36.62 42 ILE B C 1
ATOM 5571 O O . ILE B 1 42 ? 8.266 60.875 -16.812 1 36.62 42 ILE B O 1
ATOM 5575 N N . SER B 1 43 ? 10.133 61.438 -17.734 1 32.12 43 SER B N 1
ATOM 5576 C CA . SER B 1 43 ? 9.805 60.781 -19.016 1 32.12 43 SER B CA 1
ATOM 5577 C C . SER B 1 43 ? 9.492 59.312 -18.828 1 32.12 43 SER B C 1
ATOM 5579 O O . SER B 1 43 ? 10.008 58.656 -17.891 1 32.12 43 SER B O 1
ATOM 5581 N N . ARG B 1 44 ? 8.406 58.906 -19.375 1 38.53 44 ARG B N 1
ATOM 5582 C CA . ARG B 1 44 ? 7.836 57.562 -19.375 1 38.53 44 ARG B CA 1
ATOM 5583 C C . ARG B 1 44 ? 8.914 56.531 -19.641 1 38.53 44 ARG B C 1
ATOM 5585 O O . ARG B 1 44 ? 8.812 55.406 -19.172 1 38.53 44 ARG B O 1
ATOM 5592 N N . SER B 1 45 ? 9.898 57.031 -20.453 1 37.22 45 SER B N 1
ATOM 5593 C CA . SER B 1 45 ? 10.844 56.062 -20.969 1 37.22 45 SER B CA 1
ATOM 5594 C C . SER B 1 45 ? 11.766 55.531 -19.875 1 37.22 45 SER B C 1
ATOM 5596 O O . SER B 1 45 ? 12.195 54.375 -19.906 1 37.22 45 SER B O 1
ATOM 5598 N N . GLN B 1 46 ? 12.078 56.5 -19.062 1 33.72 46 GLN B N 1
ATOM 5599 C CA . GLN B 1 46 ? 13.133 56.062 -18.156 1 33.72 46 GLN B CA 1
ATOM 5600 C C . GLN B 1 46 ? 12.609 55.094 -17.109 1 33.72 46 GLN B C 1
ATOM 5602 O O . GLN B 1 46 ? 13.359 54.25 -16.609 1 33.72 46 GLN B O 1
ATOM 5607 N N . ILE B 1 47 ? 11.461 55.469 -16.688 1 35.25 47 ILE B N 1
ATOM 5608 C CA . ILE B 1 47 ? 10.945 54.5 -15.75 1 35.25 47 ILE B CA 1
ATOM 5609 C C . ILE B 1 47 ? 10.883 53.125 -16.422 1 35.25 47 ILE B C 1
ATOM 5611 O O . ILE B 1 47 ? 11.211 52.094 -15.805 1 35.25 47 ILE B O 1
ATOM 5615 N N . LEU B 1 48 ? 10.633 53.188 -17.703 1 32.62 48 LEU B N 1
ATOM 5616 C CA . LEU B 1 48 ? 10.594 51.938 -18.406 1 32.62 48 LEU B CA 1
ATOM 5617 C C . LEU B 1 48 ? 11.984 51.312 -18.516 1 32.62 48 LEU B C 1
ATOM 5619 O O . LEU B 1 48 ? 12.133 50.094 -18.453 1 32.62 48 LEU B O 1
ATOM 5623 N N . LYS B 1 49 ? 12.938 52.219 -18.641 1 32.31 49 LYS B N 1
ATOM 5624 C CA . LYS B 1 49 ? 14.266 51.656 -18.812 1 32.31 49 LYS B CA 1
ATOM 5625 C C . LYS B 1 49 ? 14.773 51.031 -17.516 1 32.31 49 LYS B C 1
ATOM 5627 O O . LYS B 1 49 ? 15.469 50.031 -17.531 1 32.31 49 LYS B O 1
ATOM 5632 N N . SER B 1 50 ? 14.68 51.969 -16.547 1 28.45 50 SER B N 1
ATOM 5633 C CA . SER B 1 50 ? 15.25 51.344 -15.336 1 28.45 50 SER B CA 1
ATOM 5634 C C . SER B 1 50 ? 14.555 50.062 -14.984 1 28.45 50 SER B C 1
ATOM 5636 O O . SER B 1 50 ? 15.117 49.219 -14.281 1 28.45 50 SER B O 1
ATOM 5638 N N . TRP B 1 51 ? 13.312 50.156 -15.172 1 29.41 51 TRP B N 1
ATOM 5639 C CA . TRP B 1 51 ? 12.664 48.844 -14.992 1 29.41 51 TRP B CA 1
ATOM 5640 C C . TRP B 1 51 ? 13.281 47.812 -15.914 1 29.41 51 TRP B C 1
ATOM 5642 O O . TRP B 1 51 ? 13.172 46.594 -15.664 1 29.41 51 TRP B O 1
ATOM 5652 N N . LYS B 1 52 ? 13.719 48.312 -17.047 1 27.94 52 LYS B N 1
ATOM 5653 C CA . LYS B 1 52 ? 14.375 47.375 -17.938 1 27.94 52 LYS B CA 1
ATOM 5654 C C . LYS B 1 52 ? 15.625 46.781 -17.297 1 27.94 52 LYS B C 1
ATOM 5656 O O . LYS B 1 52 ? 15.977 45.625 -17.562 1 27.94 52 LYS B O 1
ATOM 5661 N N . ILE B 1 53 ? 16.484 47.75 -16.797 1 26.69 53 ILE B N 1
ATOM 5662 C CA . ILE B 1 53 ? 17.734 47.156 -16.344 1 26.69 53 ILE B CA 1
ATOM 5663 C C . ILE B 1 53 ? 17.469 46.219 -15.188 1 26.69 53 ILE B C 1
ATOM 5665 O O . ILE B 1 53 ? 18.188 45.219 -15.023 1 26.69 53 ILE B O 1
ATOM 5669 N N . CYS B 1 54 ? 16.797 46.812 -14.133 1 26.86 54 CYS B N 1
ATOM 5670 C CA . CYS B 1 54 ? 16.641 45.781 -13.125 1 26.86 54 CYS B CA 1
ATOM 5671 C C . CYS B 1 54 ? 15.922 44.562 -13.703 1 26.86 54 CYS B C 1
ATOM 5673 O O . CYS B 1 54 ? 14.742 44.625 -14.047 1 26.86 54 CYS B O 1
ATOM 5675 N N . GLY B 1 55 ? 16.438 43.969 -14.734 1 26.64 55 GLY B N 1
ATOM 5676 C CA . GLY B 1 55 ? 16.203 42.75 -15.469 1 26.64 55 GLY B CA 1
ATOM 5677 C C . GLY B 1 55 ? 15.57 41.656 -14.617 1 26.64 55 GLY B C 1
ATOM 5678 O O . GLY B 1 55 ? 16.266 40.75 -14.156 1 26.64 55 GLY B O 1
ATOM 5679 N N . PHE B 1 56 ? 15.008 42.031 -13.617 1 25.75 56 PHE B N 1
ATOM 5680 C CA . PHE B 1 56 ? 14.453 40.906 -12.867 1 25.75 56 PHE B CA 1
ATOM 5681 C C . PHE B 1 56 ? 13.766 39.938 -13.805 1 25.75 56 PHE B C 1
ATOM 5683 O O . PHE B 1 56 ? 12.867 40.312 -14.562 1 25.75 56 PHE B O 1
ATOM 5690 N N . GLY B 1 57 ? 14.461 38.844 -14.266 1 26.11 57 GLY B N 1
ATOM 5691 C CA . GLY B 1 57 ? 14.242 37.688 -15.109 1 26.11 57 GLY B CA 1
ATOM 5692 C C . GLY B 1 57 ? 12.898 37.031 -14.875 1 26.11 57 GLY B C 1
ATOM 5693 O O . GLY B 1 57 ? 12.742 36.281 -13.906 1 26.11 57 GLY B O 1
ATOM 5694 N N . THR B 1 58 ? 11.898 37.562 -14.859 1 27.22 58 THR B N 1
ATOM 5695 C CA . THR B 1 58 ? 10.594 36.969 -15.117 1 27.22 58 THR B CA 1
ATOM 5696 C C . THR B 1 58 ? 10.68 35.938 -16.234 1 27.22 58 THR B C 1
ATOM 5698 O O . THR B 1 58 ? 9.664 35.344 -16.625 1 27.22 58 THR B O 1
ATOM 5701 N N . GLY B 1 59 ? 11.617 36.031 -17.172 1 27 59 GLY B N 1
ATOM 5702 C CA . GLY B 1 59 ? 11.883 35.094 -18.25 1 27 59 GLY B CA 1
ATOM 5703 C C . GLY B 1 59 ? 12.055 33.656 -17.781 1 27 59 GLY B C 1
ATOM 5704 O O . GLY B 1 59 ? 12.086 32.75 -18.578 1 27 59 GLY B O 1
ATOM 5705 N N . LEU B 1 60 ? 12.633 33.625 -16.656 1 25.06 60 LEU B N 1
ATOM 5706 C CA . LEU B 1 60 ? 13.07 32.281 -16.406 1 25.06 60 LEU B CA 1
ATOM 5707 C C . LEU B 1 60 ? 11.883 31.312 -16.359 1 25.06 60 LEU B C 1
ATOM 5709 O O . LEU B 1 60 ? 12.055 30.094 -16.328 1 25.06 60 LEU B O 1
ATOM 5713 N N . ALA B 1 61 ? 10.805 31.875 -16 1 27.55 61 ALA B N 1
ATOM 5714 C CA . ALA B 1 61 ? 9.734 30.891 -15.922 1 27.55 61 ALA B CA 1
ATOM 5715 C C . ALA B 1 61 ? 9.422 30.312 -17.297 1 27.55 61 ALA B C 1
ATOM 5717 O O . ALA B 1 61 ? 8.984 29.172 -17.422 1 27.55 61 ALA B O 1
ATOM 5718 N N . ALA B 1 62 ? 9.422 31.172 -18.297 1 27.78 62 ALA B N 1
ATOM 5719 C CA . ALA B 1 62 ? 8.977 30.734 -19.625 1 27.78 62 ALA B CA 1
ATOM 5720 C C . ALA B 1 62 ? 9.93 29.688 -20.203 1 27.78 62 ALA B C 1
ATOM 5722 O O . ALA B 1 62 ? 9.586 28.984 -21.156 1 27.78 62 ALA B O 1
ATOM 5723 N N . ILE B 1 63 ? 11.195 29.984 -20.078 1 27.11 63 ILE B N 1
ATOM 5724 C CA . ILE B 1 63 ? 12.109 29.203 -20.906 1 27.11 63 ILE B CA 1
ATOM 5725 C C . ILE B 1 63 ? 11.883 27.703 -20.656 1 27.11 63 ILE B C 1
ATOM 5727 O O . ILE B 1 63 ? 11.859 26.906 -21.594 1 27.11 63 ILE B O 1
ATOM 5731 N N . THR B 1 64 ? 12.172 27.344 -19.406 1 26.83 64 THR B N 1
ATOM 5732 C CA . THR B 1 64 ? 12.609 25.953 -19.344 1 26.83 64 THR B CA 1
ATOM 5733 C C . THR B 1 64 ? 11.453 25.016 -19.625 1 26.83 64 THR B C 1
ATOM 5735 O O . THR B 1 64 ? 11.594 23.797 -19.5 1 26.83 64 THR B O 1
ATOM 5738 N N . VAL B 1 65 ? 10.383 25.641 -19.859 1 27.17 65 VAL B N 1
ATOM 5739 C CA . VAL B 1 65 ? 9.461 24.531 -20.031 1 27.17 65 VAL B CA 1
ATOM 5740 C C . VAL B 1 65 ? 9.758 23.797 -21.344 1 27.17 65 VAL B C 1
ATOM 5742 O O . VAL B 1 65 ? 8.883 23.125 -21.891 1 27.17 65 VAL B O 1
ATOM 5745 N N . ARG B 1 66 ? 10.75 24.203 -22.062 1 25.34 66 ARG B N 1
ATOM 5746 C CA . ARG B 1 66 ? 10.758 23.312 -23.219 1 25.34 66 ARG B CA 1
ATOM 5747 C C . ARG B 1 66 ? 10.766 21.844 -22.781 1 25.34 66 ARG B C 1
ATOM 5749 O O . ARG B 1 66 ? 11.68 21.406 -22.078 1 25.34 66 ARG B O 1
ATOM 5756 N N . LYS B 1 67 ? 9.633 21.359 -22.812 1 29 67 LYS B N 1
ATOM 5757 C CA . LYS B 1 67 ? 9.336 19.938 -22.781 1 29 67 LYS B CA 1
ATOM 5758 C C . LYS B 1 67 ? 10.289 19.156 -23.703 1 29 67 LYS B C 1
ATOM 5760 O O . LYS B 1 67 ? 10.18 19.234 -24.922 1 29 67 LYS B O 1
ATOM 5765 N N . ALA B 1 68 ? 11.547 19.359 -23.609 1 26.84 68 ALA B N 1
ATOM 5766 C CA . ALA B 1 68 ? 12.195 18.359 -24.438 1 26.84 68 ALA B CA 1
ATOM 5767 C C . ALA B 1 68 ? 11.508 17 -24.312 1 26.84 68 ALA B C 1
ATOM 5769 O O . ALA B 1 68 ? 11.445 16.422 -23.219 1 26.84 68 ALA B O 1
ATOM 5770 N N . ALA B 1 69 ? 10.555 16.781 -25.062 1 29.28 69 ALA B N 1
ATOM 5771 C CA . ALA B 1 69 ? 9.75 15.617 -25.422 1 29.28 69 ALA B CA 1
ATOM 5772 C C . ALA B 1 69 ? 10.625 14.383 -25.625 1 29.28 69 ALA B C 1
ATOM 5774 O O . ALA B 1 69 ? 10.164 13.367 -26.141 1 29.28 69 ALA B O 1
ATOM 5775 N N . CYS B 1 70 ? 11.938 14.641 -25.703 1 28.34 70 CYS B N 1
ATOM 5776 C CA . CYS B 1 70 ? 12.469 13.336 -26.094 1 28.34 70 CYS B CA 1
ATOM 5777 C C . CYS B 1 70 ? 12.203 12.297 -25.016 1 28.34 70 CYS B C 1
ATOM 5779 O O . CYS B 1 70 ? 12.984 12.156 -24.078 1 28.34 70 CYS B O 1
ATOM 5781 N N . ALA B 1 71 ? 11.008 12.305 -24.609 1 33.28 71 ALA B N 1
ATOM 5782 C CA . ALA B 1 71 ? 10.656 11.25 -23.656 1 33.28 71 ALA B CA 1
ATOM 5783 C C . ALA B 1 71 ? 11.195 9.898 -24.109 1 33.28 71 ALA B C 1
ATOM 5785 O O . ALA B 1 71 ? 10.867 9.43 -25.203 1 33.28 71 ALA B O 1
ATOM 5786 N N . PRO B 1 72 ? 12.242 9.508 -23.781 1 36.28 72 PRO B N 1
ATOM 5787 C CA . PRO B 1 72 ? 12.609 8.141 -24.172 1 36.28 72 PRO B CA 1
ATOM 5788 C C . PRO B 1 72 ? 11.445 7.16 -24.031 1 36.28 72 PRO B C 1
ATOM 5790 O O . PRO B 1 72 ? 10.539 7.383 -23.234 1 36.28 72 PRO B O 1
ATOM 5793 N N . LYS B 1 73 ? 11.219 6.07 -24.953 1 41.84 73 LYS B N 1
ATOM 5794 C CA . LYS B 1 73 ? 10.266 5.02 -25.297 1 41.84 73 LYS B CA 1
ATOM 5795 C C . LYS B 1 73 ? 9.844 4.227 -24.062 1 41.84 73 LYS B C 1
ATOM 5797 O O . LYS B 1 73 ? 9 3.336 -24.156 1 41.84 73 LYS B O 1
ATOM 5802 N N . LEU B 1 74 ? 10.531 4.395 -23 1 47.16 74 LEU B N 1
ATOM 5803 C CA . LEU B 1 74 ? 10.211 3.572 -21.844 1 47.16 74 LEU B CA 1
ATOM 5804 C C . LEU B 1 74 ? 8.883 4.004 -21.219 1 47.16 74 LEU B C 1
ATOM 5806 O O . LEU B 1 74 ? 8.359 3.324 -20.344 1 47.16 74 LEU B O 1
ATOM 5810 N N . ASN B 1 75 ? 8.188 5.094 -21.766 1 50.03 75 ASN B N 1
ATOM 5811 C CA . ASN B 1 75 ? 7.07 5.836 -21.188 1 50.03 75 ASN B CA 1
ATOM 5812 C C . ASN B 1 75 ? 5.75 5.094 -21.391 1 50.03 75 ASN B C 1
ATOM 5814 O O . ASN B 1 75 ? 4.754 5.406 -20.719 1 50.03 75 ASN B O 1
ATOM 5818 N N . LYS B 1 76 ? 5.781 4.105 -22.188 1 57.97 76 LYS B N 1
ATOM 5819 C CA . LYS B 1 76 ? 4.457 3.592 -22.531 1 57.97 76 LYS B CA 1
ATOM 5820 C C . LYS B 1 76 ? 3.912 2.699 -21.422 1 57.97 76 LYS B C 1
ATOM 5822 O O . LYS B 1 76 ? 2.699 2.523 -21.297 1 57.97 76 LYS B O 1
ATOM 5827 N N . ARG B 1 77 ? 4.828 2.324 -20.562 1 65.94 77 ARG B N 1
ATOM 5828 C CA . ARG B 1 77 ? 4.395 1.404 -19.516 1 65.94 77 ARG B CA 1
ATOM 5829 C C . ARG B 1 77 ? 3.594 2.135 -18.438 1 65.94 77 ARG B C 1
ATOM 5831 O O . ARG B 1 77 ? 2.703 1.553 -17.812 1 65.94 77 ARG B O 1
ATOM 5838 N N . VAL B 1 78 ? 3.811 3.406 -18.297 1 62.38 78 VAL B N 1
ATOM 5839 C CA . VAL B 1 78 ? 3.256 4.129 -17.156 1 62.38 78 VAL B CA 1
ATOM 5840 C C . VAL B 1 78 ? 1.891 4.707 -17.516 1 62.38 78 VAL B C 1
ATOM 5842 O O . VAL B 1 78 ? 1.083 5.016 -16.641 1 62.38 78 VAL B O 1
ATOM 5845 N N . ASP B 1 79 ? 1.543 4.867 -18.688 1 59.06 79 ASP B N 1
ATOM 5846 C CA . ASP B 1 79 ? 0.324 5.539 -19.125 1 59.06 79 ASP B CA 1
ATOM 5847 C C . ASP B 1 79 ? -0.917 4.844 -18.578 1 59.06 79 ASP B C 1
ATOM 5849 O O . ASP B 1 79 ? -1.916 5.5 -18.266 1 59.06 79 ASP B O 1
ATOM 5853 N N . HIS B 1 80 ? -0.808 3.566 -18.25 1 59.22 80 HIS B N 1
ATOM 5854 C CA . HIS B 1 80 ? -1.995 2.84 -17.828 1 59.22 80 HIS B CA 1
ATOM 5855 C C . HIS B 1 80 ? -2.17 2.92 -16.312 1 59.22 80 HIS B C 1
ATOM 5857 O O . HIS B 1 80 ? -3.232 2.582 -15.781 1 59.22 80 HIS B O 1
ATOM 5863 N N . LEU B 1 81 ? -1.21 3.291 -15.805 1 57.69 81 LEU B N 1
ATOM 5864 C CA . LEU B 1 81 ? -1.271 3.352 -14.352 1 57.69 81 LEU B CA 1
ATOM 5865 C C . LEU B 1 81 ? -1.965 4.629 -13.891 1 57.69 81 LEU B C 1
ATOM 5867 O O . LEU B 1 81 ? -2.344 4.746 -12.719 1 57.69 81 LEU B O 1
ATOM 5871 N N . ARG B 1 82 ? -2.207 5.5 -14.797 1 51.97 82 ARG B N 1
ATOM 5872 C CA . ARG B 1 82 ? -2.828 6.77 -14.43 1 51.97 82 ARG B CA 1
ATOM 5873 C C . ARG B 1 82 ? -4.324 6.594 -14.188 1 51.97 82 ARG B C 1
ATOM 5875 O O . ARG B 1 82 ? -5.07 6.246 -15.109 1 51.97 82 ARG B O 1
ATOM 5882 N N . ARG B 1 83 ? -4.797 6.223 -12.836 1 51.66 83 ARG B N 1
ATOM 5883 C CA . ARG B 1 83 ? -6.184 5.988 -12.445 1 51.66 83 ARG B CA 1
ATOM 5884 C C . ARG B 1 83 ? -6.969 7.293 -12.391 1 51.66 83 ARG B C 1
ATOM 5886 O O . ARG B 1 83 ? -6.473 8.297 -11.875 1 51.66 83 ARG B O 1
ATOM 5893 N N . ASP B 1 84 ? -8.07 7.375 -13.211 1 46.84 84 ASP B N 1
ATOM 5894 C CA . ASP B 1 84 ? -9.047 8.453 -13.086 1 46.84 84 ASP B CA 1
ATOM 5895 C C . ASP B 1 84 ? -9.703 8.445 -11.703 1 46.84 84 ASP B C 1
ATOM 5897 O O . ASP B 1 84 ? -10.148 7.398 -11.234 1 46.84 84 ASP B O 1
ATOM 5901 N N . ASP B 1 85 ? -9.383 9.242 -10.836 1 49.41 85 ASP B N 1
ATOM 5902 C CA . ASP B 1 85 ? -10.016 9.508 -9.547 1 49.41 85 ASP B CA 1
ATOM 5903 C C . ASP B 1 85 ? -11.531 9.555 -9.672 1 49.41 85 ASP B C 1
ATOM 5905 O O . ASP B 1 85 ? -12.078 10.406 -10.375 1 49.41 85 ASP B O 1
ATOM 5909 N N . GLN B 1 86 ? -12.219 8.438 -9.688 1 52.84 86 GLN B N 1
ATOM 5910 C CA . GLN B 1 86 ? -13.68 8.523 -9.648 1 52.84 86 GLN B CA 1
ATOM 5911 C C . GLN B 1 86 ? -14.141 9.484 -8.562 1 52.84 86 GLN B C 1
ATOM 5913 O O . GLN B 1 86 ? -13.633 9.461 -7.438 1 52.84 86 GLN B O 1
ATOM 5918 N N . ASN B 1 87 ? -14.758 10.578 -8.836 1 58.59 87 ASN B N 1
ATOM 5919 C CA . ASN B 1 87 ? -15.367 11.641 -8.047 1 58.59 87 ASN B CA 1
ATOM 5920 C C . ASN B 1 87 ? -16.328 11.086 -7.004 1 58.59 87 ASN B C 1
ATOM 5922 O O . ASN B 1 87 ? -17.531 10.992 -7.254 1 58.59 87 ASN B O 1
ATOM 5926 N N . ALA B 1 88 ? -15.953 10.25 -6.035 1 65.19 88 ALA B N 1
ATOM 5927 C CA . ALA B 1 88 ? -16.844 9.797 -4.969 1 65.19 88 ALA B CA 1
ATOM 5928 C C . ALA B 1 88 ? -17.141 10.922 -3.986 1 65.19 88 ALA B C 1
ATOM 5930 O O . ALA B 1 88 ? -16.234 11.594 -3.502 1 65.19 88 ALA B O 1
ATOM 5931 N N . SER B 1 89 ? -18.578 11.367 -4.012 1 76 89 SER B N 1
ATOM 5932 C CA . SER B 1 89 ? -18.969 12.414 -3.08 1 76 89 SER B CA 1
ATOM 5933 C C . SER B 1 89 ? -19.969 11.898 -2.055 1 76 89 SER B C 1
ATOM 5935 O O . SER B 1 89 ? -20.703 10.945 -2.328 1 76 89 SER B O 1
ATOM 5937 N N . MET B 1 90 ? -19.844 12.344 -0.842 1 81 90 MET B N 1
ATOM 5938 C CA . MET B 1 90 ? -20.766 12.008 0.241 1 81 90 MET B CA 1
ATOM 5939 C C . MET B 1 90 ? -21.906 13.008 0.306 1 81 90 MET B C 1
ATOM 5941 O O . MET B 1 90 ? -21.766 14.164 -0.09 1 81 90 MET B O 1
ATOM 5945 N N . THR B 1 91 ? -23.109 12.508 0.675 1 79.81 91 THR B N 1
ATOM 5946 C CA . THR B 1 91 ? -24.25 13.383 0.903 1 79.81 91 THR B CA 1
ATOM 5947 C C . THR B 1 91 ? -24.375 13.758 2.379 1 79.81 91 THR B C 1
ATOM 5949 O O . THR B 1 91 ? -23.906 13.008 3.248 1 79.81 91 THR B O 1
ATOM 5952 N N . ILE B 1 92 ? -24.922 14.938 2.648 1 83.88 92 ILE B N 1
ATOM 5953 C CA . ILE B 1 92 ? -25.094 15.438 4.008 1 83.88 92 ILE B CA 1
ATOM 5954 C C . ILE B 1 92 ? -26.031 14.516 4.777 1 83.88 92 ILE B C 1
ATOM 5956 O O . ILE B 1 92 ? -25.875 14.312 5.984 1 83.88 92 ILE B O 1
ATOM 5960 N N . SER B 1 93 ? -26.953 13.891 4.043 1 86.19 93 SER B N 1
ATOM 5961 C CA . SER B 1 93 ? -27.891 12.969 4.676 1 86.19 93 SER B CA 1
ATOM 5962 C C . SER B 1 93 ? -27.172 11.719 5.191 1 86.19 93 SER B C 1
ATOM 5964 O O . SER B 1 93 ? -27.516 11.195 6.254 1 86.19 93 SER B O 1
ATOM 5966 N N . GLU B 1 94 ? -26.188 11.328 4.508 1 87.69 94 GLU B N 1
ATOM 5967 C CA . GLU B 1 94 ? -25.406 10.164 4.922 1 87.69 94 GLU B CA 1
ATOM 5968 C C . GLU B 1 94 ? -24.547 10.484 6.148 1 87.69 94 GLU B C 1
ATOM 5970 O O . GLU B 1 94 ? -24.375 9.633 7.023 1 87.69 94 GLU B O 1
ATOM 5975 N N . LEU B 1 95 ? -24.062 11.633 6.133 1 87.19 95 LEU B N 1
ATOM 5976 C CA . LEU B 1 95 ? -23.297 12.062 7.301 1 87.19 95 LEU B CA 1
ATOM 5977 C C . LEU B 1 95 ? -24.172 12.094 8.547 1 87.19 95 LEU B C 1
ATOM 5979 O O . LEU B 1 95 ? -23.75 11.68 9.625 1 87.19 95 LEU B O 1
ATOM 5983 N N . TRP B 1 96 ? -25.391 12.586 8.32 1 87.25 96 TRP B N 1
ATOM 5984 C CA . TRP B 1 96 ? -26.328 12.672 9.438 1 87.25 96 TRP B CA 1
ATOM 5985 C C . TRP B 1 96 ? -26.703 11.289 9.945 1 87.25 96 TRP B C 1
ATOM 5987 O O . TRP B 1 96 ? -26.891 11.094 11.148 1 87.25 96 TRP B O 1
ATOM 5997 N N . GLU B 1 97 ? -26.766 10.367 9.078 1 88 97 GLU B N 1
ATOM 5998 C CA . GLU B 1 97 ? -27.078 8.992 9.469 1 88 97 GLU B CA 1
ATOM 5999 C C . GLU B 1 97 ? -25.953 8.383 10.297 1 88 97 GLU B C 1
ATOM 6001 O O . GLU B 1 97 ? -26.203 7.559 11.18 1 88 97 GLU B O 1
ATOM 6006 N N . LEU B 1 98 ? -24.797 8.805 10.023 1 87.81 98 LEU B N 1
ATOM 6007 C CA . LEU B 1 98 ? -23.641 8.297 10.742 1 87.81 98 LEU B CA 1
ATOM 6008 C C . LEU B 1 98 ? -23.562 8.891 12.148 1 87.81 98 LEU B C 1
ATOM 6010 O O . LEU B 1 98 ? -23.125 8.227 13.086 1 87.81 98 LEU B O 1
ATOM 6014 N N . ILE B 1 99 ? -24 10.18 12.273 1 90.31 99 ILE B N 1
ATOM 6015 C CA . ILE B 1 99 ? -23.859 10.906 13.531 1 90.31 99 ILE B CA 1
ATOM 6016 C C . ILE B 1 99 ? -25.094 10.656 14.406 1 90.31 99 ILE B C 1
ATOM 6018 O O . ILE B 1 99 ? -25.016 10.766 15.625 1 90.31 99 ILE B O 1
ATOM 6022 N N . ARG B 1 100 ? -26.234 10.195 13.891 1 89.69 100 ARG B N 1
ATOM 6023 C CA . ARG B 1 100 ? -27.547 10.102 14.539 1 89.69 100 ARG B CA 1
ATOM 6024 C C . ARG B 1 100 ? -27.469 9.219 15.781 1 89.69 100 ARG B C 1
ATOM 6026 O O . ARG B 1 100 ? -27.969 9.602 16.844 1 89.69 100 ARG B O 1
ATOM 6033 N N . PRO B 1 101 ? -26.781 8.102 15.68 1 88.69 101 PRO B N 1
ATOM 6034 C CA . PRO B 1 101 ? -26.766 7.258 16.875 1 88.69 101 PRO B CA 1
ATOM 6035 C C . PRO B 1 101 ? -25.938 7.871 18.016 1 88.69 101 PRO B C 1
ATOM 6037 O O . PRO B 1 101 ? -26.156 7.531 19.172 1 88.69 101 PRO B O 1
ATOM 6040 N N . PHE B 1 102 ? -25.094 8.719 17.703 1 90.44 102 PHE B N 1
ATOM 6041 C CA . PHE B 1 102 ? -24.234 9.336 18.688 1 90.44 102 PHE B CA 1
ATOM 6042 C C . PHE B 1 102 ? -24.547 10.82 18.844 1 90.44 102 PHE B C 1
ATOM 6044 O O . PHE B 1 102 ? -23.656 11.625 19.125 1 90.44 102 PHE B O 1
ATOM 6051 N N . PHE B 1 103 ? -25.688 11.211 18.672 1 90.44 103 PHE B N 1
ATOM 6052 C CA . PHE B 1 103 ? -26.094 12.609 18.656 1 90.44 103 PHE B CA 1
ATOM 6053 C C . PHE B 1 103 ? -25.859 13.258 20.016 1 90.44 103 PHE B C 1
ATOM 6055 O O . PHE B 1 103 ? -25.562 14.445 20.094 1 90.44 103 PHE B O 1
ATOM 6062 N N . GLY B 1 104 ? -25.969 12.461 21.062 1 90.94 104 GLY B N 1
ATOM 6063 C CA . GLY B 1 104 ? -25.719 13 22.391 1 90.94 104 GLY B CA 1
ATOM 6064 C C . GLY B 1 104 ? -24.312 13.531 22.562 1 90.94 104 GLY B C 1
ATOM 6065 O O . GLY B 1 104 ? -24.109 14.641 23.062 1 90.94 104 GLY B O 1
ATOM 6066 N N . TRP B 1 105 ? -23.375 12.812 22.109 1 90.38 105 TRP B N 1
ATOM 6067 C CA . TRP B 1 105 ? -21.984 13.227 22.203 1 90.38 105 TRP B CA 1
ATOM 6068 C C . TRP B 1 105 ? -21.703 14.398 21.266 1 90.38 105 TRP B C 1
ATOM 6070 O O . TRP B 1 105 ? -20.938 15.297 21.594 1 90.38 105 TRP B O 1
ATOM 6080 N N . PHE B 1 106 ? -22.328 14.391 20.125 1 90.81 106 PHE B N 1
ATOM 6081 C CA . PHE B 1 106 ? -22.156 15.469 19.156 1 90.81 106 PHE B CA 1
ATOM 6082 C C . PHE B 1 106 ? -22.688 16.781 19.719 1 90.81 106 PHE B C 1
ATOM 6084 O O . PHE B 1 106 ? -22.031 17.812 19.641 1 90.81 106 PHE B O 1
ATOM 6091 N N . PHE B 1 107 ? -23.844 16.703 20.266 1 90.88 107 PHE B N 1
ATOM 6092 C CA . PHE B 1 107 ? -24.469 17.891 20.828 1 90.88 107 PHE B CA 1
ATOM 6093 C C . PHE B 1 107 ? -23.672 18.438 21.984 1 90.88 107 PHE B C 1
ATOM 6095 O O . PHE B 1 107 ? -23.469 19.641 22.109 1 90.88 107 PHE B O 1
ATOM 6102 N N . ALA B 1 108 ? -23.219 17.547 22.781 1 92.12 108 ALA B N 1
ATOM 6103 C CA . ALA B 1 108 ? -22.422 17.969 23.922 1 92.12 108 ALA B CA 1
ATOM 6104 C C . ALA B 1 108 ? -21.125 18.625 23.469 1 92.12 108 ALA B C 1
ATOM 6106 O O . ALA B 1 108 ? -20.688 19.625 24.047 1 92.12 108 ALA B O 1
ATOM 6107 N N . ALA B 1 109 ? -20.516 18.078 22.453 1 90.06 109 ALA B N 1
ATOM 6108 C CA . ALA B 1 109 ? -19.281 18.641 21.938 1 90.06 109 ALA B CA 1
ATOM 6109 C C . ALA B 1 109 ? -19.5 20.016 21.328 1 90.06 109 ALA B C 1
ATOM 6111 O O . ALA B 1 109 ? -18.719 20.938 21.547 1 90.06 109 ALA B O 1
ATOM 6112 N N . VAL B 1 110 ? -20.594 20.188 20.641 1 88.69 110 VAL B N 1
ATOM 6113 C CA . VAL B 1 110 ? -20.906 21.453 19.969 1 88.69 110 VAL B CA 1
ATOM 6114 C C . VAL B 1 110 ? -21.203 22.531 21.016 1 88.69 110 VAL B C 1
ATOM 6116 O O . VAL B 1 110 ? -20.719 23.656 20.906 1 88.69 110 VAL B O 1
ATOM 6119 N N . VAL B 1 111 ? -21.938 22.172 22 1 89.81 111 VAL B N 1
ATOM 6120 C CA . VAL B 1 111 ? -22.297 23.109 23.047 1 89.81 111 VAL B CA 1
ATOM 6121 C C . VAL B 1 111 ? -21.047 23.562 23.797 1 89.81 111 VAL B C 1
ATOM 6123 O O . VAL B 1 111 ? -20.859 24.75 24.062 1 89.81 111 VAL B O 1
ATOM 6126 N N . CYS B 1 112 ? -20.234 22.594 24.078 1 89.25 112 CYS B N 1
ATOM 6127 C CA . CYS B 1 112 ? -19 22.922 24.781 1 89.25 112 CYS B CA 1
ATOM 6128 C C . CYS B 1 112 ? -18.078 23.781 23.906 1 89.25 112 CYS B C 1
ATOM 6130 O O . CYS B 1 112 ? -17.406 24.688 24.406 1 89.25 112 CYS B O 1
ATOM 6132 N N . ALA B 1 113 ? -18.094 23.516 22.656 1 85.06 113 ALA B N 1
ATOM 6133 C CA . ALA B 1 113 ? -17.266 24.281 21.734 1 85.06 113 ALA B CA 1
ATOM 6134 C C . ALA B 1 113 ? -17.766 25.719 21.609 1 85.06 113 ALA B C 1
ATOM 6136 O O . ALA B 1 113 ? -16.969 26.656 21.609 1 85.06 113 ALA B O 1
ATOM 6137 N N . ILE B 1 114 ? -19.078 25.953 21.547 1 84.5 114 ILE B N 1
ATOM 6138 C CA . ILE B 1 114 ? -19.672 27.266 21.422 1 84.5 114 ILE B CA 1
ATOM 6139 C C . ILE B 1 114 ? -19.438 28.062 22.703 1 84.5 114 ILE B C 1
ATOM 6141 O O . ILE B 1 114 ? -19.125 29.25 22.672 1 84.5 114 ILE B O 1
ATOM 6145 N N . LEU B 1 115 ? -19.594 27.359 23.781 1 86.62 115 LEU B N 1
ATOM 6146 C CA . LEU B 1 115 ? -19.375 28.016 25.062 1 86.62 115 LEU B CA 1
ATOM 6147 C C . LEU B 1 115 ? -17.906 28.422 25.219 1 86.62 115 LEU B C 1
ATOM 6149 O O . LEU B 1 115 ? -17.609 29.484 25.75 1 86.62 115 LEU B O 1
ATOM 6153 N N . SER B 1 116 ? -17.078 27.547 24.781 1 84.94 116 SER B N 1
ATOM 6154 C CA . SER B 1 116 ? -15.656 27.859 24.812 1 84.94 116 SER B CA 1
ATOM 6155 C C . SER B 1 116 ? -15.336 29.062 23.922 1 84.94 116 SER B C 1
ATOM 6157 O O . SER B 1 116 ? -14.531 29.922 24.281 1 84.94 116 SER B O 1
ATOM 6159 N N . ALA B 1 117 ? -15.969 29.094 22.781 1 79 117 ALA B N 1
ATOM 6160 C CA . ALA B 1 117 ? -15.781 30.219 21.859 1 79 117 ALA B CA 1
ATOM 6161 C C . ALA B 1 117 ? -16.312 31.516 22.484 1 79 117 ALA B C 1
ATOM 6163 O O . ALA B 1 117 ? -15.695 32.562 22.328 1 79 117 ALA B O 1
ATOM 6164 N N . TYR B 1 118 ? -17.375 31.422 23.125 1 80.69 118 TYR B N 1
ATOM 6165 C CA . TYR B 1 118 ? -17.953 32.594 23.812 1 80.69 118 TYR B CA 1
ATOM 6166 C C . TYR B 1 118 ? -17 33.125 24.875 1 80.69 118 TYR B C 1
ATOM 6168 O O . TYR B 1 118 ? -16.812 34.344 24.984 1 80.69 118 TYR B O 1
ATOM 6176 N N . ILE B 1 119 ? -16.438 32.219 25.594 1 83.38 119 ILE B N 1
ATOM 6177 C CA . ILE B 1 119 ? -15.508 32.625 26.625 1 83.38 119 ILE B CA 1
ATOM 6178 C C . ILE B 1 119 ? -14.266 33.25 26 1 83.38 119 ILE B C 1
ATOM 6180 O O . ILE B 1 119 ? -13.719 34.25 26.516 1 83.38 119 ILE B O 1
ATOM 6184 N N . ASN B 1 120 ? -13.859 32.781 24.875 1 77.31 120 ASN B N 1
ATOM 6185 C CA . ASN B 1 120 ? -12.688 33.281 24.188 1 77.31 120 ASN B CA 1
ATOM 6186 C C . ASN B 1 120 ? -12.914 34.719 23.688 1 77.31 120 ASN B C 1
ATOM 6188 O O . ASN B 1 120 ? -11.969 35.5 23.562 1 77.31 120 ASN B O 1
ATOM 6192 N N . ILE B 1 121 ? -14.148 35.031 23.453 1 75.88 121 ILE B N 1
ATOM 6193 C CA . ILE B 1 121 ? -14.5 36.375 23 1 75.88 121 ILE B CA 1
ATOM 6194 C C . ILE B 1 121 ? -14.523 37.344 24.172 1 75.88 121 ILE B C 1
ATOM 6196 O O . ILE B 1 121 ? -14.195 38.531 24.031 1 75.88 121 ILE B O 1
ATOM 6200 N N . GLN B 1 122 ? -14.883 36.812 25.312 1 75.62 122 GLN B N 1
ATOM 6201 C CA . GLN B 1 122 ? -15.023 37.656 26.5 1 75.62 122 GLN B CA 1
ATOM 6202 C C . GLN B 1 122 ? -13.664 38 27.094 1 75.62 122 GLN B C 1
ATOM 6204 O O . GLN B 1 122 ? -13.516 39.031 27.766 1 75.62 122 GLN B O 1
ATOM 6209 N N . ILE B 1 123 ? -12.688 37.219 26.766 1 75.19 123 ILE B N 1
ATOM 6210 C CA . ILE B 1 123 ? -11.375 37.375 27.391 1 75.19 123 ILE B CA 1
ATOM 6211 C C . ILE B 1 123 ? -10.766 38.719 26.984 1 75.19 123 ILE B C 1
ATOM 6213 O O . ILE B 1 123 ? -10.359 39.531 27.844 1 75.19 123 ILE B O 1
ATOM 6217 N N . PRO B 1 124 ? -10.797 39.031 25.656 1 66.69 124 PRO B N 1
ATOM 6218 C CA . PRO B 1 124 ? -10.242 40.344 25.25 1 66.69 124 PRO B CA 1
ATOM 6219 C C . PRO B 1 124 ? -11 41.5 25.859 1 66.69 124 PRO B C 1
ATOM 6221 O O . PRO B 1 124 ? -10.398 42.531 26.203 1 66.69 124 PRO B O 1
ATOM 6224 N N . LEU B 1 125 ? -12.273 41.438 26.078 1 70 125 LEU B N 1
ATOM 6225 C CA . LEU B 1 125 ? -13.07 42.5 26.656 1 70 125 LEU B CA 1
ATOM 6226 C C . LEU B 1 125 ? -12.711 42.719 28.109 1 70 125 LEU B C 1
ATOM 6228 O O . LEU B 1 125 ? -12.609 43.875 28.562 1 70 125 LEU B O 1
ATOM 6232 N N . CYS B 1 126 ? -12.539 41.562 28.75 1 73.12 126 CYS B N 1
ATOM 6233 C CA . CYS B 1 126 ? -12.156 41.656 30.156 1 73.12 126 CYS B CA 1
ATOM 6234 C C . CYS B 1 126 ? -10.75 42.219 30.297 1 73.12 126 CYS B C 1
ATOM 6236 O O . CYS B 1 126 ? -10.461 42.969 31.25 1 73.12 126 CYS B O 1
ATOM 6238 N N . LEU B 1 127 ? -9.93 41.938 29.328 1 69.94 127 LEU B N 1
ATOM 6239 C CA . LEU B 1 127 ? -8.57 42.469 29.312 1 69.94 127 LEU B CA 1
ATOM 6240 C C . LEU B 1 127 ? -8.578 43.969 29.094 1 69.94 127 LEU B C 1
ATOM 6242 O O . LEU B 1 127 ? -7.789 44.688 29.719 1 69.94 127 LEU B O 1
ATOM 6246 N N . GLY B 1 128 ? -9.422 44.438 28.219 1 65.69 128 GLY B N 1
ATOM 6247 C CA . GLY B 1 128 ? -9.578 45.875 27.984 1 65.69 128 GLY B CA 1
ATOM 6248 C C . GLY B 1 128 ? -10.023 46.625 29.234 1 65.69 128 GLY B C 1
ATOM 6249 O O . GLY B 1 128 ? -9.516 47.719 29.516 1 65.69 128 GLY B O 1
ATOM 6250 N N . ASP B 1 129 ? -10.93 46 29.938 1 69.06 129 ASP B N 1
ATOM 6251 C CA . ASP B 1 129 ? -11.414 46.625 31.172 1 69.06 129 ASP B CA 1
ATOM 6252 C C . ASP B 1 129 ? -10.305 46.75 32.219 1 69.06 129 ASP B C 1
ATOM 6254 O O . ASP B 1 129 ? -10.234 47.719 32.938 1 69.06 129 ASP B O 1
ATOM 6258 N N . LEU B 1 130 ? -9.539 45.75 32.219 1 68.94 130 LEU B N 1
ATOM 6259 C CA . LEU B 1 130 ? -8.422 45.781 33.156 1 68.94 130 LEU B CA 1
ATOM 6260 C C . LEU B 1 130 ? -7.418 46.875 32.812 1 68.94 130 LEU B C 1
ATOM 6262 O O . LEU B 1 130 ? -6.898 47.562 33.688 1 68.94 130 LEU B O 1
ATOM 6266 N N . VAL B 1 131 ? -7.246 47.062 31.547 1 63.91 131 VAL B N 1
ATOM 6267 C CA . VAL B 1 131 ? -6.316 48.062 31.078 1 63.91 131 VAL B CA 1
ATOM 6268 C C . VAL B 1 131 ? -6.875 49.469 31.375 1 63.91 131 VAL B C 1
ATOM 6270 O O . VAL B 1 131 ? -6.137 50.375 31.797 1 63.91 131 VAL B O 1
ATOM 6273 N N . ASN B 1 132 ? -8.133 49.656 31.172 1 63.22 132 ASN B N 1
ATOM 6274 C CA . ASN B 1 132 ? -8.773 50.906 31.516 1 63.22 132 ASN B CA 1
ATOM 6275 C C . ASN B 1 132 ? -8.664 51.219 33 1 63.22 132 ASN B C 1
ATOM 6277 O O . ASN B 1 132 ? -8.43 52.375 33.375 1 63.22 132 ASN B O 1
ATOM 6281 N N . GLY B 1 133 ? -8.859 50.188 33.75 1 65.12 133 GLY B N 1
ATOM 6282 C CA . GLY B 1 133 ? -8.734 50.375 35.188 1 65.12 133 GLY B CA 1
ATOM 6283 C C . GLY B 1 133 ? -7.332 50.781 35.594 1 65.12 133 GLY B C 1
ATOM 6284 O O . GLY B 1 133 ? -7.168 51.625 36.469 1 65.12 133 GLY B O 1
ATOM 6285 N N . ILE B 1 134 ? -6.414 50.25 34.938 1 65.06 134 ILE B N 1
ATOM 6286 C CA . ILE B 1 134 ? -5.023 50.562 35.25 1 65.06 134 ILE B CA 1
ATOM 6287 C C . ILE B 1 134 ? -4.711 52 34.844 1 65.06 134 ILE B C 1
ATOM 6289 O O . ILE B 1 134 ? -4.023 52.719 35.562 1 65.06 134 ILE B O 1
ATOM 6293 N N . VAL B 1 135 ? -5.25 52.406 33.688 1 61.28 135 VAL B N 1
ATOM 6294 C CA . VAL B 1 135 ? -5.023 53.781 33.219 1 61.28 135 VAL B CA 1
ATOM 6295 C C . VAL B 1 135 ? -5.664 54.781 34.156 1 61.28 135 VAL B C 1
ATOM 6297 O O . VAL B 1 135 ? -5.102 55.844 34.406 1 61.28 135 VAL B O 1
ATOM 6300 N N . GLU B 1 136 ? -6.754 54.406 34.625 1 64.38 136 GLU B N 1
ATOM 6301 C CA . GLU B 1 136 ? -7.438 55.312 35.562 1 64.38 136 GLU B CA 1
ATOM 6302 C C . GLU B 1 136 ? -6.648 55.438 36.844 1 64.38 136 GLU B C 1
ATOM 6304 O O . GLU B 1 136 ? -6.598 56.531 37.438 1 64.38 136 GLU B O 1
ATOM 6309 N N . ILE B 1 137 ? -6.09 54.406 37.281 1 61.84 137 ILE B N 1
ATOM 6310 C CA . ILE B 1 137 ? -5.285 54.438 38.5 1 61.84 137 ILE B CA 1
ATOM 6311 C C . ILE B 1 137 ? -4.074 55.344 38.281 1 61.84 137 ILE B C 1
ATOM 6313 O O . ILE B 1 137 ? -3.689 56.094 39.188 1 61.84 137 ILE B O 1
ATOM 6317 N N . ILE B 1 138 ? -3.566 55.281 37.125 1 59.31 138 ILE B N 1
ATOM 6318 C CA . ILE B 1 138 ? -2.406 56.125 36.812 1 59.31 138 ILE B CA 1
ATOM 6319 C C . ILE B 1 138 ? -2.807 57.594 36.781 1 59.31 138 ILE B C 1
ATOM 6321 O O . ILE B 1 138 ? -2.07 58.438 37.281 1 59.31 138 ILE B O 1
ATOM 6325 N N . LYS B 1 139 ? -3.932 57.781 36.219 1 59.56 139 LYS B N 1
ATOM 6326 C CA . LYS B 1 139 ? -4.426 59.156 36.188 1 59.56 139 LYS B CA 1
ATOM 6327 C C . LYS B 1 139 ? -4.68 59.688 37.594 1 59.56 139 LYS B C 1
ATOM 6329 O O . LYS B 1 139 ? -4.383 60.844 37.906 1 59.56 139 LYS B O 1
ATOM 6334 N N . ASP B 1 140 ? -5.242 58.781 38.344 1 58.91 140 ASP B N 1
ATOM 6335 C CA . ASP B 1 140 ? -5.555 59.188 39.719 1 58.91 140 ASP B CA 1
ATOM 6336 C C . ASP B 1 140 ? -4.281 59.375 40.531 1 58.91 140 ASP B C 1
ATOM 6338 O O . ASP B 1 140 ? -4.211 60.281 41.375 1 58.91 140 ASP B O 1
ATOM 6342 N N . GLU B 1 141 ? -3.361 58.562 40.438 1 56.66 141 GLU B N 1
ATOM 6343 C CA . GLU B 1 141 ? -2.102 58.719 41.156 1 56.66 141 GLU B CA 1
ATOM 6344 C C . GLU B 1 141 ? -1.409 60.031 40.781 1 56.66 141 GLU B C 1
ATOM 6346 O O . GLU B 1 141 ? -0.742 60.656 41.594 1 56.66 141 GLU B O 1
ATOM 6351 N N . SER B 1 142 ? -1.494 60.344 39.562 1 52 142 SER B N 1
ATOM 6352 C CA . SER B 1 142 ? -0.949 61.656 39.188 1 52 142 SER B CA 1
ATOM 6353 C C . SER B 1 142 ? -1.68 62.781 39.875 1 52 142 SER B C 1
ATOM 6355 O O . SER B 1 142 ? -1.102 63.844 40.125 1 52 142 SER B O 1
ATOM 6357 N N . LYS B 1 143 ? -2.982 62.625 40.219 1 52.72 143 LYS B N 1
ATOM 6358 C CA . LYS B 1 143 ? -3.715 63.656 40.938 1 52.72 143 LYS B CA 1
ATOM 6359 C C . LYS B 1 143 ? -3.631 63.438 42.438 1 52.72 143 LYS B C 1
ATOM 6361 O O . LYS B 1 143 ? -4.363 64.062 43.219 1 52.72 143 LYS B O 1
ATOM 6366 N N . ASN B 1 144 ? -2.65 62.75 42.969 1 49.38 144 ASN B N 1
ATOM 6367 C CA . ASN B 1 144 ? -2.355 62.5 44.375 1 49.38 144 ASN B CA 1
ATOM 6368 C C . ASN B 1 144 ? -3.457 61.688 45.031 1 49.38 144 ASN B C 1
ATOM 6370 O O . ASN B 1 144 ? -3.676 61.812 46.25 1 49.38 144 ASN B O 1
ATOM 6374 N N . LEU B 1 145 ? -4.449 61.156 44.312 1 46.31 145 LEU B N 1
ATOM 6375 C CA . LEU B 1 145 ? -5.523 60.406 44.969 1 46.31 145 LEU B CA 1
ATOM 6376 C C . LEU B 1 145 ? -5.16 58.938 45.062 1 46.31 145 LEU B C 1
ATOM 6378 O O . LEU B 1 145 ? -4.562 58.375 44.156 1 46.31 145 LEU B O 1
ATOM 6382 N N . ARG B 1 146 ? -4.879 58.344 46.219 1 48.69 146 ARG B N 1
ATOM 6383 C CA . ARG B 1 146 ? -4.508 57 46.594 1 48.69 146 ARG B CA 1
ATOM 6384 C C . ARG B 1 146 ? -5.406 55.969 45.906 1 48.69 146 ARG B C 1
ATOM 6386 O O . ARG B 1 146 ? -6.5 55.656 46.406 1 48.69 146 ARG B O 1
ATOM 6393 N N . SER B 1 147 ? -5.715 55.938 44.781 1 51.28 147 SER B N 1
ATOM 6394 C CA . SER B 1 147 ? -6.648 55 44.188 1 51.28 147 SER B CA 1
ATOM 6395 C C . SER B 1 147 ? -6.117 53.562 44.281 1 51.28 147 SER B C 1
ATOM 6397 O O . SER B 1 147 ? -4.949 53.312 44 1 51.28 147 SER B O 1
ATOM 6399 N N . HIS B 1 148 ? -6.633 52.75 45.25 1 52.19 148 HIS B N 1
ATOM 6400 C CA . HIS B 1 148 ? -6.387 51.406 45.781 1 52.19 148 HIS B CA 1
ATOM 6401 C C . HIS B 1 148 ? -6.582 50.344 44.688 1 52.19 148 HIS B C 1
ATOM 6403 O O . HIS B 1 148 ? -7.516 50.438 43.875 1 52.19 148 HIS B O 1
ATOM 6409 N N . PHE B 1 149 ? -5.496 49.5 44.406 1 57.34 149 PHE B N 1
ATOM 6410 C CA . PHE B 1 149 ? -5.457 48.219 43.688 1 57.34 149 PHE B CA 1
ATOM 6411 C C . PHE B 1 149 ? -6.738 47.438 43.906 1 57.34 149 PHE B C 1
ATOM 6413 O O . PHE B 1 149 ? -7.012 46.469 43.188 1 57.34 149 PHE B O 1
ATOM 6420 N N . ASP B 1 150 ? -7.488 47.875 44.844 1 60.56 150 ASP B N 1
ATOM 6421 C CA . ASP B 1 150 ? -8.703 47.125 45.188 1 60.56 150 ASP B CA 1
ATOM 6422 C C . ASP B 1 150 ? -9.734 47.219 44.094 1 60.56 150 ASP B C 1
ATOM 6424 O O . ASP B 1 150 ? -10.57 46.312 43.938 1 60.56 150 ASP B O 1
ATOM 6428 N N . GLN B 1 151 ? -9.586 48.219 43.188 1 61.56 151 GLN B N 1
ATOM 6429 C CA . GLN B 1 151 ? -10.562 48.344 42.125 1 61.56 151 GLN B CA 1
ATOM 6430 C C . GLN B 1 151 ? -10.289 47.344 41 1 61.56 151 GLN B C 1
ATOM 6432 O O . GLN B 1 151 ? -11.203 47 40.25 1 61.56 151 GLN B O 1
ATOM 6437 N N . LEU B 1 152 ? -9.172 46.781 40.906 1 72.25 152 LEU B N 1
ATOM 6438 C CA . LEU B 1 152 ? -8.82 45.875 39.844 1 72.25 152 LEU B CA 1
ATOM 6439 C C . LEU B 1 152 ? -9.109 44.438 40.219 1 72.25 152 LEU B C 1
ATOM 6441 O O . LEU B 1 152 ? -9.164 43.531 39.375 1 72.25 152 LEU B O 1
ATOM 6445 N N . LYS B 1 153 ? -9.383 44.219 41.562 1 74.12 153 LYS B N 1
ATOM 6446 C CA . LYS B 1 153 ? -9.523 42.875 42.094 1 74.12 153 LYS B CA 1
ATOM 6447 C C . LYS B 1 153 ? -10.727 42.156 41.469 1 74.12 153 LYS B C 1
ATOM 6449 O O . LYS B 1 153 ? -10.617 41 41 1 74.12 153 LYS B O 1
ATOM 6454 N N . PRO B 1 154 ? -11.883 42.844 41.281 1 75.69 154 PRO B N 1
ATOM 6455 C CA . PRO B 1 154 ? -13.008 42.125 40.688 1 75.69 154 PRO B CA 1
ATOM 6456 C C . PRO B 1 154 ? -12.758 41.75 39.219 1 75.69 154 PRO B C 1
ATOM 6458 O O . PRO B 1 154 ? -13.156 40.688 38.781 1 75.69 154 PRO B O 1
ATOM 6461 N N . SER B 1 155 ? -12.133 42.562 38.469 1 75.12 155 SER B N 1
ATOM 6462 C CA . SER B 1 155 ? -11.844 42.25 37.062 1 75.12 155 SER B CA 1
ATOM 6463 C C . SER B 1 155 ? -10.828 41.125 36.938 1 75.12 155 SER B C 1
ATOM 6465 O O . SER B 1 155 ? -10.93 40.312 36 1 75.12 155 SER B O 1
ATOM 6467 N N . ALA B 1 156 ? -9.992 41.062 37.906 1 75.56 156 ALA B N 1
ATOM 6468 C CA . ALA B 1 156 ? -8.984 40 37.875 1 75.56 156 ALA B CA 1
ATOM 6469 C C . ALA B 1 156 ? -9.602 38.656 38.219 1 75.56 156 ALA B C 1
ATOM 6471 O O . ALA B 1 156 ? -9.281 37.656 37.562 1 75.56 156 ALA B O 1
ATOM 6472 N N . VAL B 1 157 ? -10.422 38.688 39.188 1 80.31 157 VAL B N 1
ATOM 6473 C CA . VAL B 1 157 ? -11.07 37.438 39.594 1 80.31 157 VAL B CA 1
ATOM 6474 C C . VAL B 1 157 ? -11.984 36.938 38.469 1 80.31 157 VAL B C 1
ATOM 6476 O O . VAL B 1 157 ? -12.078 35.75 38.219 1 80.31 157 VAL B O 1
ATOM 6479 N N . HIS B 1 158 ? -12.625 37.875 37.812 1 83.06 158 HIS B N 1
ATOM 6480 C CA . HIS B 1 158 ? -13.484 37.5 36.688 1 83.06 158 HIS B CA 1
ATOM 6481 C C . HIS B 1 158 ? -12.672 36.906 35.562 1 83.06 158 HIS B C 1
ATOM 6483 O O . HIS B 1 158 ? -13.117 35.938 34.938 1 83.06 158 HIS B O 1
ATOM 6489 N N . LEU B 1 159 ? -11.555 37.375 35.375 1 82 159 LEU B N 1
ATOM 6490 C CA . LEU B 1 159 ? -10.703 36.844 34.312 1 82 159 LEU B CA 1
ATOM 6491 C C . LEU B 1 159 ? -10.203 35.438 34.625 1 82 159 LEU B C 1
ATOM 6493 O O . LEU B 1 159 ? -10.148 34.562 33.75 1 82 159 LEU B O 1
ATOM 6497 N N . VAL B 1 160 ? -9.875 35.188 35.906 1 82.94 160 VAL B N 1
ATOM 6498 C CA . VAL B 1 160 ? -9.398 33.875 36.312 1 82.94 160 VAL B CA 1
ATOM 6499 C C . VAL B 1 160 ? -10.508 32.844 36.156 1 82.94 160 VAL B C 1
ATOM 6501 O O . VAL B 1 160 ? -10.266 31.719 35.719 1 82.94 160 VAL B O 1
ATOM 6504 N N . THR B 1 161 ? -11.656 33.25 36.562 1 86.25 161 THR B N 1
ATOM 6505 C CA . THR B 1 161 ? -12.797 32.344 36.438 1 86.25 161 THR B CA 1
ATOM 6506 C C . THR B 1 161 ? -13.062 32.031 34.969 1 86.25 161 THR B C 1
ATOM 6508 O O . THR B 1 161 ? -13.422 30.891 34.656 1 86.25 161 THR B O 1
ATOM 6511 N N . LEU B 1 162 ? -12.844 32.938 34.062 1 87 162 LEU B N 1
ATOM 6512 C CA . LEU B 1 162 ? -13.039 32.688 32.625 1 87 162 LEU B CA 1
ATOM 6513 C C . LEU B 1 162 ? -11.977 31.75 32.094 1 87 162 LEU B C 1
ATOM 6515 O O . LEU B 1 162 ? -12.273 30.891 31.234 1 87 162 LEU B O 1
ATOM 6519 N N . TYR B 1 163 ? -10.781 31.891 32.656 1 85.75 163 TYR B N 1
ATOM 6520 C CA . TYR B 1 163 ? -9.711 31.016 32.188 1 85.75 163 TYR B CA 1
ATOM 6521 C C . TYR B 1 163 ? -9.953 29.562 32.625 1 85.75 163 TYR B C 1
ATOM 6523 O O . TYR B 1 163 ? -9.727 28.625 31.859 1 85.75 163 TYR B O 1
ATOM 6531 N N . ILE B 1 164 ? -10.391 29.391 33.812 1 88.44 164 ILE B N 1
ATOM 6532 C CA . ILE B 1 164 ? -10.68 28.062 34.344 1 88.44 164 ILE B CA 1
ATOM 6533 C C . ILE B 1 164 ? -11.852 27.453 33.562 1 88.44 164 ILE B C 1
ATOM 6535 O O . ILE B 1 164 ? -11.82 26.281 33.188 1 88.44 164 ILE B O 1
ATOM 6539 N N . ALA B 1 165 ? -12.844 28.25 33.344 1 90.06 165 ALA B N 1
ATOM 6540 C CA . ALA B 1 165 ? -14.008 27.797 32.594 1 90.06 165 ALA B CA 1
ATOM 6541 C C . ALA B 1 165 ? -13.617 27.406 31.172 1 90.06 165 ALA B C 1
ATOM 6543 O O . ALA B 1 165 ? -14.102 26.422 30.625 1 90.06 165 ALA B O 1
ATOM 6544 N N . GLN B 1 166 ? -12.781 28.172 30.625 1 87.56 166 GLN B N 1
ATOM 6545 C CA . GLN B 1 166 ? -12.32 27.906 29.266 1 87.56 166 GLN B CA 1
ATOM 6546 C C . GLN B 1 166 ? -11.547 26.578 29.203 1 87.56 166 GLN B C 1
ATOM 6548 O O . GLN B 1 166 ? -11.703 25.812 28.25 1 87.56 166 GLN B O 1
ATOM 6553 N N . SER B 1 167 ? -10.727 26.359 30.141 1 88.56 167 SER B N 1
ATOM 6554 C CA . SER B 1 167 ? -9.938 25.125 30.188 1 88.56 167 SER B CA 1
ATOM 6555 C C . SER B 1 167 ? -10.82 23.906 30.391 1 88.56 167 SER B C 1
ATOM 6557 O O . SER B 1 167 ? -10.602 22.859 29.781 1 88.56 167 SER B O 1
ATOM 6559 N N . ALA B 1 168 ? -11.742 24.062 31.234 1 91.38 168 ALA B N 1
ATOM 6560 C CA . ALA B 1 168 ? -12.664 22.953 31.484 1 91.38 168 ALA B CA 1
ATOM 6561 C C . ALA B 1 168 ? -13.5 22.641 30.25 1 91.38 168 ALA B C 1
ATOM 6563 O O . ALA B 1 168 ? -13.719 21.469 29.938 1 91.38 168 ALA B O 1
ATOM 6564 N N . LEU B 1 169 ? -13.961 23.641 29.594 1 90.56 169 LEU B N 1
ATOM 6565 C CA . LEU B 1 169 ? -14.766 23.438 28.391 1 90.56 169 LEU B CA 1
ATOM 6566 C C . LEU B 1 169 ? -13.93 22.844 27.266 1 90.56 169 LEU B C 1
ATOM 6568 O O . LEU B 1 169 ? -14.43 22.047 26.469 1 90.56 169 LEU B O 1
ATOM 6572 N N . THR B 1 170 ? -12.734 23.203 27.25 1 86.94 170 THR B N 1
ATOM 6573 C CA . THR B 1 170 ? -11.836 22.641 26.25 1 86.94 170 THR B CA 1
ATOM 6574 C C . THR B 1 170 ? -11.625 21.141 26.484 1 86.94 170 THR B C 1
ATOM 6576 O O . THR B 1 170 ? -11.609 20.359 25.531 1 86.94 170 THR B O 1
ATOM 6579 N N . PHE B 1 171 ? -11.461 20.828 27.672 1 90.06 171 PHE B N 1
ATOM 6580 C CA . PHE B 1 171 ? -11.32 19.422 28.047 1 90.06 171 PHE B CA 1
ATOM 6581 C C . PHE B 1 171 ? -12.562 18.641 27.625 1 90.06 171 PHE B C 1
ATOM 6583 O O . PHE B 1 171 ? -12.453 17.578 27.016 1 90.06 171 PHE B O 1
ATOM 6590 N N . LEU B 1 172 ? -13.625 19.188 27.953 1 91.38 172 LEU B N 1
ATOM 6591 C CA . LEU B 1 172 ? -14.875 18.484 27.688 1 91.38 172 LEU B CA 1
ATOM 6592 C C . LEU B 1 172 ? -15.133 18.359 26.188 1 91.38 172 LEU B C 1
ATOM 6594 O O . LEU B 1 172 ? -15.516 17.297 25.719 1 91.38 172 LEU B O 1
ATOM 6598 N N . TYR B 1 173 ? -14.914 19.344 25.531 1 89.5 173 TYR B N 1
ATOM 6599 C CA . TYR B 1 173 ? -15.234 19.281 24.109 1 89.5 173 TYR B CA 1
ATOM 6600 C C . TYR B 1 173 ? -14.289 18.328 23.375 1 89.5 173 TYR B C 1
ATOM 6602 O O . TYR B 1 173 ? -14.727 17.562 22.516 1 89.5 173 TYR B O 1
ATOM 6610 N N . ILE B 1 174 ? -13.055 18.312 23.688 1 87.38 174 ILE B N 1
ATOM 6611 C CA . ILE B 1 174 ? -12.102 17.422 23.031 1 87.38 174 ILE B CA 1
ATOM 6612 C C . ILE B 1 174 ? -12.43 15.977 23.391 1 87.38 174 ILE B C 1
ATOM 6614 O O . ILE B 1 174 ? -12.383 15.094 22.516 1 87.38 174 ILE B O 1
ATOM 6618 N N . SER B 1 175 ? -12.789 15.789 24.641 1 91.56 175 SER B N 1
ATOM 6619 C CA . SER B 1 175 ? -13.125 14.438 25.094 1 91.56 175 SER B CA 1
ATOM 6620 C C . SER B 1 175 ? -14.383 13.93 24.406 1 91.56 175 SER B C 1
ATOM 6622 O O . SER B 1 175 ? -14.414 12.797 23.906 1 91.56 175 SER B O 1
ATOM 6624 N N . PHE B 1 176 ? -15.375 14.75 24.328 1 93.38 176 PHE B N 1
ATOM 6625 C CA . PHE B 1 176 ? -16.625 14.336 23.688 1 93.38 176 PHE B CA 1
ATOM 6626 C C . PHE B 1 176 ? -16.438 14.109 22.203 1 93.38 176 PHE B C 1
ATOM 6628 O O . PHE B 1 176 ? -16.984 13.172 21.625 1 93.38 176 PHE B O 1
ATOM 6635 N N . LEU B 1 177 ? -15.688 14.875 21.625 1 90.5 177 LEU B N 1
ATOM 6636 C CA . LEU B 1 177 ? -15.445 14.7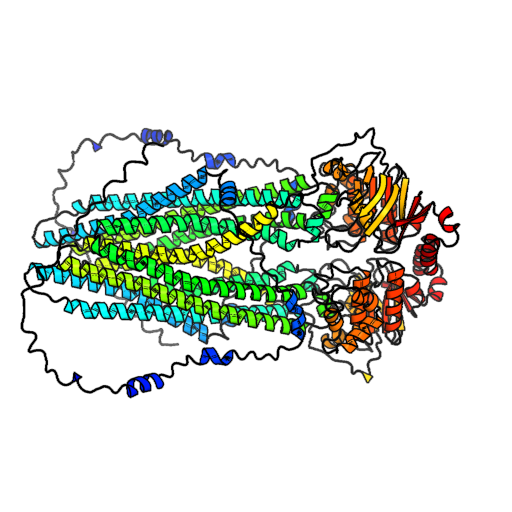5 20.203 1 90.5 177 LEU B CA 1
ATOM 6637 C C . LEU B 1 177 ? -14.633 13.5 19.891 1 90.5 177 LEU B C 1
ATOM 6639 O O . LEU B 1 177 ? -14.852 12.852 18.859 1 90.5 177 LEU B O 1
ATOM 6643 N N . THR B 1 178 ? -13.711 13.219 20.719 1 90.94 178 THR B N 1
ATOM 6644 C CA . THR B 1 178 ? -12.898 12.023 20.516 1 90.94 178 THR B CA 1
ATOM 6645 C C . THR B 1 178 ? -13.75 10.766 20.641 1 90.94 178 THR B C 1
ATOM 6647 O O . THR B 1 178 ? -13.609 9.844 19.828 1 90.94 178 THR B O 1
ATOM 6650 N N . ILE B 1 179 ? -14.555 10.781 21.625 1 92.88 179 ILE B N 1
ATOM 6651 C CA . ILE B 1 179 ? -15.43 9.625 21.828 1 92.88 179 ILE B CA 1
ATOM 6652 C C . ILE B 1 179 ? -16.359 9.477 20.625 1 92.88 179 ILE B C 1
ATOM 6654 O O . ILE B 1 179 ? -16.547 8.375 20.109 1 92.88 179 ILE B O 1
ATOM 6658 N N . LEU B 1 180 ? -16.906 10.578 20.219 1 92.75 180 LEU B N 1
ATOM 6659 C CA . LEU B 1 180 ? -17.781 10.562 19.062 1 92.75 180 LEU B CA 1
ATOM 6660 C C . LEU B 1 180 ? -17.031 10.086 17.828 1 92.75 180 LEU B C 1
ATOM 6662 O O . LEU B 1 180 ? -17.516 9.227 17.078 1 92.75 180 LEU B O 1
ATOM 6666 N N . GLY B 1 181 ? -15.922 10.688 17.594 1 92.25 181 GLY B N 1
ATOM 6667 C CA . GLY B 1 181 ? -15.148 10.344 16.406 1 92.25 181 GLY B CA 1
ATOM 6668 C C . GLY B 1 181 ? -14.742 8.883 16.359 1 92.25 181 GLY B C 1
ATOM 6669 O O . GLY B 1 181 ? -14.828 8.25 15.305 1 92.25 181 GLY B O 1
ATOM 6670 N N . GLU B 1 182 ? -14.336 8.344 17.469 1 92.75 182 GLU B N 1
ATOM 6671 C CA . GLU B 1 182 ? -13.867 6.961 17.516 1 92.75 182 GLU B CA 1
ATOM 6672 C C . GLU B 1 182 ? -15.031 5.984 17.359 1 92.75 182 GLU B C 1
ATOM 6674 O O . GLU B 1 182 ? -14.914 4.965 16.688 1 92.75 182 GLU B O 1
ATOM 6679 N N . ARG B 1 183 ? -16.094 6.254 17.984 1 93.69 183 ARG B N 1
ATOM 6680 C CA . ARG B 1 183 ? -17.25 5.375 17.906 1 93.69 183 ARG B CA 1
ATOM 6681 C C . ARG B 1 183 ? -17.859 5.402 16.5 1 93.69 183 ARG B C 1
ATOM 6683 O O . ARG B 1 183 ? -18.297 4.371 15.984 1 93.69 183 ARG B O 1
ATOM 6690 N N . MET B 1 184 ? -17.859 6.523 15.938 1 92.88 184 MET B N 1
ATOM 6691 C CA . MET B 1 184 ? -18.344 6.648 14.562 1 92.88 184 MET B CA 1
ATOM 6692 C C . MET B 1 184 ? -17.438 5.879 13.602 1 92.88 184 MET B C 1
ATOM 6694 O O . MET B 1 184 ? -17.922 5.16 12.727 1 92.88 184 MET B O 1
ATOM 6698 N N . ALA B 1 185 ? -16.172 6.062 13.734 1 93.75 185 ALA B N 1
ATOM 6699 C CA . ALA B 1 185 ? -15.211 5.367 12.875 1 93.75 185 ALA B CA 1
ATOM 6700 C C . ALA B 1 185 ? -15.32 3.855 13.039 1 93.75 185 ALA B C 1
ATOM 6702 O O . ALA B 1 185 ? -15.227 3.109 12.062 1 93.75 185 ALA B O 1
ATOM 6703 N N . THR B 1 186 ? -15.461 3.434 14.289 1 94.25 186 THR B N 1
ATOM 6704 C CA . THR B 1 186 ? -15.586 2.008 14.57 1 94.25 186 THR B CA 1
ATOM 6705 C C . THR B 1 186 ? -16.844 1.432 13.922 1 94.25 186 THR B C 1
ATOM 6707 O O . THR B 1 186 ? -16.797 0.356 13.32 1 94.25 186 THR B O 1
ATOM 6710 N N . LYS B 1 187 ? -17.891 2.1 14.023 1 93.06 187 LYS B N 1
ATOM 6711 C CA . LYS B 1 187 ? -19.141 1.648 13.414 1 93.06 187 LYS B CA 1
ATOM 6712 C C . LYS B 1 187 ? -19.016 1.628 11.891 1 93.06 187 LYS B C 1
ATOM 6714 O O . LYS B 1 187 ? -19.5 0.699 11.234 1 93.06 187 LYS B O 1
ATOM 6719 N N . MET B 1 188 ? -18.391 2.578 11.359 1 92.62 188 MET B N 1
ATOM 6720 C CA . MET B 1 188 ? -18.188 2.656 9.914 1 92.62 188 MET B CA 1
ATOM 6721 C C . MET B 1 188 ? -17.344 1.486 9.414 1 92.62 188 MET B C 1
ATOM 6723 O O . MET B 1 188 ? -17.672 0.875 8.391 1 92.62 188 MET B O 1
ATOM 6727 N N . ARG B 1 189 ? -16.312 1.226 10.125 1 94.44 189 ARG B N 1
ATOM 6728 C CA . ARG B 1 189 ? -15.43 0.125 9.742 1 94.44 189 ARG B CA 1
ATOM 6729 C C . ARG B 1 189 ? -16.141 -1.216 9.859 1 94.44 189 ARG B C 1
ATOM 6731 O O . ARG B 1 189 ? -16.031 -2.064 8.977 1 94.44 189 ARG B O 1
ATOM 6738 N N . SER B 1 190 ? -16.797 -1.334 10.953 1 94.31 190 SER B N 1
ATOM 6739 C CA . SER B 1 190 ? -17.531 -2.576 11.195 1 94.31 190 SER B CA 1
ATOM 6740 C C . SER B 1 190 ? -18.578 -2.818 10.117 1 94.31 190 SER B C 1
ATOM 6742 O O . SER B 1 190 ? -18.688 -3.922 9.586 1 94.31 190 SER B O 1
ATOM 6744 N N . ASN B 1 191 ? -19.344 -1.838 9.797 1 92.19 191 ASN B N 1
ATOM 6745 C CA . ASN B 1 191 ? -20.391 -1.956 8.781 1 92.19 191 ASN B CA 1
ATOM 6746 C C . ASN B 1 191 ? -19.797 -2.227 7.402 1 92.19 191 ASN B C 1
ATOM 6748 O O . ASN B 1 191 ? -20.328 -3.059 6.656 1 92.19 191 ASN B O 1
ATOM 6752 N N . LEU B 1 192 ? -18.781 -1.505 7.074 1 92.88 192 LEU B N 1
ATOM 6753 C CA . LEU B 1 192 ? -18.156 -1.668 5.762 1 92.88 192 LEU B CA 1
ATOM 6754 C C . LEU B 1 192 ? -17.547 -3.061 5.617 1 92.88 192 LEU B C 1
ATOM 6756 O O . LEU B 1 192 ? -17.688 -3.691 4.566 1 92.88 192 LEU B O 1
ATOM 6760 N N . PHE B 1 193 ? -16.922 -3.516 6.637 1 94.31 193 PHE B N 1
ATOM 6761 C CA . PHE B 1 193 ? -16.312 -4.836 6.586 1 94.31 193 PHE B CA 1
ATOM 6762 C C . PHE B 1 193 ? -17.375 -5.922 6.461 1 94.31 193 PHE B C 1
ATOM 6764 O O . PHE B 1 193 ? -17.203 -6.879 5.699 1 94.31 193 PHE B O 1
ATOM 6771 N N . THR B 1 194 ? -18.375 -5.789 7.203 1 92.12 194 THR B N 1
ATOM 6772 C CA . THR B 1 194 ? -19.469 -6.75 7.117 1 92.12 194 THR B CA 1
ATOM 6773 C C . THR B 1 194 ? -20.078 -6.75 5.715 1 92.12 194 THR B C 1
ATOM 6775 O O . THR B 1 194 ? -20.406 -7.809 5.18 1 92.12 194 THR B O 1
ATOM 6778 N N . LYS B 1 195 ? -20.156 -5.641 5.184 1 91.12 195 LYS B N 1
ATOM 6779 C CA . LYS B 1 195 ? -20.688 -5.543 3.824 1 91.12 195 LYS B CA 1
ATOM 6780 C C . LYS B 1 195 ? -19.734 -6.184 2.82 1 91.12 195 LYS B C 1
ATOM 6782 O O . LYS B 1 195 ? -20.172 -6.84 1.872 1 91.12 195 LYS B O 1
ATOM 6787 N N . PHE B 1 196 ? -18.453 -5.961 3.002 1 91.69 196 PHE B N 1
ATOM 6788 C CA . PHE B 1 196 ? -17.453 -6.582 2.141 1 91.69 196 PHE B CA 1
ATOM 6789 C C . PHE B 1 196 ? -17.562 -8.102 2.193 1 91.69 196 PHE B C 1
ATOM 6791 O O . PHE B 1 196 ? -17.453 -8.773 1.166 1 91.69 196 PHE B O 1
ATOM 6798 N N . LEU B 1 197 ? -17.797 -8.555 3.391 1 91.06 197 LEU B N 1
ATOM 6799 C CA . LEU B 1 197 ? -17.891 -10 3.568 1 91.06 197 LEU B CA 1
ATOM 6800 C C . LEU B 1 197 ? -19.125 -10.562 2.869 1 91.06 197 LEU B C 1
ATOM 6802 O O . LEU B 1 197 ? -19.156 -11.742 2.527 1 91.06 197 LEU B O 1
ATOM 6806 N N . HIS B 1 198 ? -20.062 -9.68 2.576 1 88.69 198 HIS B N 1
ATOM 6807 C CA . HIS B 1 198 ? -21.328 -10.156 2.023 1 88.69 198 HIS B CA 1
ATOM 6808 C C . HIS B 1 198 ? -21.438 -9.836 0.537 1 88.69 198 HIS B C 1
ATOM 6810 O O . HIS B 1 198 ? -22.375 -10.266 -0.129 1 88.69 198 HIS B O 1
ATOM 6816 N N . HIS B 1 199 ? -20.5 -9.195 -0.005 1 88.44 199 HIS B N 1
ATOM 6817 C CA . HIS B 1 199 ? -20.531 -8.883 -1.431 1 88.44 199 HIS B CA 1
ATOM 6818 C C . HIS B 1 199 ? -20.25 -10.133 -2.27 1 88.44 199 HIS B C 1
ATOM 6820 O O . HIS B 1 199 ? -19.656 -11.094 -1.785 1 88.44 199 HIS B O 1
ATOM 6826 N N . ASP B 1 200 ? -20.672 -10.047 -3.482 1 88.44 200 ASP B N 1
ATOM 6827 C CA . ASP B 1 200 ? -20.5 -11.164 -4.41 1 88.44 200 ASP B CA 1
ATOM 6828 C C . ASP B 1 200 ? -19.047 -11.328 -4.809 1 88.44 200 ASP B C 1
ATOM 6830 O O . ASP B 1 200 ? -18.266 -10.367 -4.758 1 88.44 200 ASP B O 1
ATOM 6834 N N . MET B 1 201 ? -18.812 -12.523 -5.156 1 86.31 201 MET B N 1
ATOM 6835 C CA . MET B 1 201 ? -17.438 -12.812 -5.602 1 86.31 201 MET B CA 1
ATOM 6836 C C . MET B 1 201 ? -17.094 -11.992 -6.84 1 86.31 201 MET B C 1
ATOM 6838 O O . MET B 1 201 ? -15.93 -11.648 -7.051 1 86.31 201 MET B O 1
ATOM 6842 N N . ALA B 1 202 ? -18.094 -11.68 -7.645 1 84.56 202 ALA B N 1
ATOM 6843 C CA . ALA B 1 202 ? -17.875 -10.875 -8.852 1 84.56 202 ALA B CA 1
ATOM 6844 C C . ALA B 1 202 ? -17.297 -9.516 -8.508 1 84.56 202 ALA B C 1
ATOM 6846 O O . ALA B 1 202 ? -16.5 -8.961 -9.273 1 84.56 202 ALA B O 1
ATOM 6847 N N . PHE B 1 203 ? -17.703 -9.07 -7.359 1 86 203 PHE B N 1
ATOM 6848 C CA . PHE B 1 203 ? -17.188 -7.793 -6.875 1 86 203 PHE B CA 1
ATOM 6849 C C . PHE B 1 203 ? -15.688 -7.871 -6.637 1 86 203 PHE B C 1
ATOM 6851 O O . PHE B 1 203 ? -14.953 -6.945 -6.984 1 86 203 PHE B O 1
ATOM 6858 N N . PHE B 1 204 ? -15.188 -8.922 -6.105 1 82.94 204 PHE B N 1
ATOM 6859 C CA . PHE B 1 204 ? -13.789 -9.086 -5.742 1 82.94 204 PHE B CA 1
ATOM 6860 C C . PHE B 1 204 ? -12.938 -9.383 -6.973 1 82.94 204 PHE B C 1
ATOM 6862 O O . PHE B 1 204 ? -11.719 -9.227 -6.941 1 82.94 204 PHE B O 1
ATOM 6869 N N . ASP B 1 205 ? -13.633 -9.805 -8.016 1 76.81 205 ASP B N 1
ATOM 6870 C CA . ASP B 1 205 ? -12.922 -10.031 -9.273 1 76.81 205 ASP B CA 1
ATOM 6871 C C . ASP B 1 205 ? -12.523 -8.703 -9.922 1 76.81 205 ASP B C 1
ATOM 6873 O O . ASP B 1 205 ? -11.539 -8.641 -10.664 1 76.81 205 ASP B O 1
ATOM 6877 N N . THR B 1 206 ? -13.266 -7.699 -9.594 1 73.44 206 THR B N 1
ATOM 6878 C CA . THR B 1 206 ? -13.07 -6.426 -10.281 1 73.44 206 THR B CA 1
ATOM 6879 C C . THR B 1 206 ? -12.32 -5.445 -9.391 1 73.44 206 THR B C 1
ATOM 6881 O O . THR B 1 206 ? -11.734 -4.477 -9.883 1 73.44 206 THR B O 1
ATOM 6884 N N . HIS B 1 207 ? -12.359 -5.727 -8.117 1 75.75 207 HIS B N 1
ATOM 6885 C CA . HIS B 1 207 ? -11.727 -4.793 -7.199 1 75.75 207 HIS B CA 1
ATOM 6886 C C . HIS B 1 207 ? -10.492 -5.418 -6.551 1 75.75 207 HIS B C 1
ATOM 6888 O O . HIS B 1 207 ? -10.508 -6.594 -6.188 1 75.75 207 HIS B O 1
ATOM 6894 N N . LYS B 1 208 ? -9.484 -4.59 -6.445 1 71.19 208 LYS B N 1
ATOM 6895 C CA . LYS B 1 208 ? -8.25 -5.055 -5.82 1 71.19 208 LYS B CA 1
ATOM 6896 C C . LYS B 1 208 ? -8.375 -5.074 -4.301 1 71.19 208 LYS B C 1
ATOM 6898 O O . LYS B 1 208 ? -9 -4.188 -3.713 1 71.19 208 LYS B O 1
ATOM 6903 N N . THR B 1 209 ? -7.773 -6.07 -3.697 1 76.56 209 THR B N 1
ATOM 6904 C CA . THR B 1 209 ? -7.809 -6.23 -2.248 1 76.56 209 THR B CA 1
ATOM 6905 C C . THR B 1 209 ? -7.156 -5.035 -1.556 1 76.56 209 THR B C 1
ATOM 6907 O O . THR B 1 209 ? -7.629 -4.586 -0.51 1 76.56 209 THR B O 1
ATOM 6910 N N . GLY B 1 210 ? -6.078 -4.527 -2.102 1 70.69 210 GLY B N 1
ATOM 6911 C CA . GLY B 1 210 ? -5.41 -3.371 -1.528 1 70.69 210 GLY B CA 1
ATOM 6912 C C . GLY B 1 210 ? -6.293 -2.137 -1.474 1 70.69 210 GLY B C 1
ATOM 6913 O O . GLY B 1 210 ? -6.23 -1.363 -0.517 1 70.69 210 GLY B O 1
ATOM 6914 N N . GLU B 1 211 ? -7.074 -1.992 -2.486 1 76.75 211 GLU B N 1
ATOM 6915 C CA . GLU B 1 211 ? -8 -0.865 -2.535 1 76.75 211 GLU B CA 1
ATOM 6916 C C . GLU B 1 211 ? -9.055 -0.966 -1.434 1 76.75 211 GLU B C 1
ATOM 6918 O O . GLU B 1 211 ? -9.367 0.028 -0.779 1 76.75 211 GLU B O 1
ATOM 6923 N N . LEU B 1 212 ? -9.586 -2.15 -1.28 1 86.56 212 LEU B N 1
ATOM 6924 C CA . LEU B 1 212 ? -10.602 -2.365 -0.254 1 86.56 212 LEU B CA 1
ATOM 6925 C C . LEU B 1 212 ? -10.023 -2.143 1.139 1 86.56 212 LEU B C 1
ATOM 6927 O O . LEU B 1 212 ? -10.672 -1.539 1.996 1 86.56 212 LEU B O 1
ATOM 6931 N N . SER B 1 213 ? -8.828 -2.623 1.298 1 86.5 213 SER B N 1
ATOM 6932 C CA . SER B 1 213 ? -8.141 -2.424 2.57 1 86.5 213 SER B CA 1
ATOM 6933 C C . SER B 1 213 ? -7.895 -0.942 2.84 1 86.5 213 SER B C 1
ATOM 6935 O O . SER B 1 213 ? -8.031 -0.482 3.975 1 86.5 213 SER B O 1
ATOM 6937 N N . ALA B 1 214 ? -7.543 -0.174 1.831 1 78.62 214 ALA B N 1
ATOM 6938 C CA . ALA B 1 214 ? -7.293 1.26 1.958 1 78.62 214 ALA B CA 1
ATOM 6939 C C . ALA B 1 214 ? -8.57 2.008 2.334 1 78.62 214 ALA B C 1
ATOM 6941 O O . ALA B 1 214 ? -8.531 2.953 3.125 1 78.62 214 ALA B O 1
ATOM 6942 N N . ARG B 1 215 ? -9.625 1.619 1.787 1 85.5 215 ARG B N 1
ATOM 6943 C CA . ARG B 1 215 ? -10.906 2.25 2.088 1 85.5 215 ARG B CA 1
ATOM 6944 C C . ARG B 1 215 ? -11.328 1.975 3.525 1 85.5 215 ARG B C 1
ATOM 6946 O O . ARG B 1 215 ? -11.828 2.869 4.215 1 85.5 215 ARG B O 1
ATOM 6953 N N . LEU B 1 216 ? -11.055 0.787 3.904 1 89.94 216 LEU B N 1
ATOM 6954 C CA . LEU B 1 216 ? -11.477 0.351 5.23 1 89.94 216 LEU B CA 1
ATOM 6955 C C . LEU B 1 216 ? -10.617 0.991 6.312 1 89.94 216 LEU B C 1
ATOM 6957 O O . LEU B 1 216 ? -11.117 1.344 7.383 1 89.94 216 LEU B O 1
ATOM 6961 N N . ASN B 1 217 ? -9.391 1.229 6.027 1 85.56 217 ASN B N 1
ATOM 6962 C CA . ASN B 1 217 ? -8.477 1.654 7.082 1 85.56 217 ASN B CA 1
ATOM 6963 C C . ASN B 1 217 ? -8.062 3.111 6.906 1 85.56 217 ASN B C 1
ATOM 6965 O O . ASN B 1 217 ? -8.438 3.971 7.707 1 85.56 217 ASN B O 1
ATOM 6969 N N . ALA B 1 218 ? -7.516 3.432 5.812 1 77.62 218 ALA B N 1
ATOM 6970 C CA . ALA B 1 218 ? -6.945 4.758 5.586 1 77.62 218 ALA B CA 1
ATOM 6971 C C . ALA B 1 218 ? -8.039 5.801 5.398 1 77.62 218 ALA B C 1
ATOM 6973 O O . ALA B 1 218 ? -7.992 6.879 5.996 1 77.62 218 ALA B O 1
ATOM 6974 N N . ASP B 1 219 ? -8.984 5.5 4.613 1 84.25 219 ASP B N 1
ATOM 6975 C CA . ASP B 1 219 ? -10.016 6.48 4.301 1 84.25 219 ASP B CA 1
ATOM 6976 C C . ASP B 1 219 ? -10.898 6.75 5.516 1 84.25 219 ASP B C 1
ATOM 6978 O O . ASP B 1 219 ? -11.289 7.895 5.762 1 84.25 219 ASP B O 1
ATOM 6982 N N . VAL B 1 220 ? -11.227 5.715 6.258 1 91.06 220 VAL B N 1
ATOM 6983 C CA . VAL B 1 220 ? -12.047 5.91 7.445 1 91.06 220 VAL B CA 1
ATOM 6984 C C . VAL B 1 220 ? -11.281 6.738 8.477 1 91.06 220 VAL B C 1
ATOM 6986 O O . VAL B 1 220 ? -11.859 7.602 9.141 1 91.06 220 VAL B O 1
ATOM 6989 N N . GLN B 1 221 ? -10.023 6.477 8.539 1 86.88 221 GLN B N 1
ATOM 6990 C CA . GLN B 1 221 ? -9.188 7.25 9.453 1 86.88 221 GLN B CA 1
ATOM 6991 C C . GLN B 1 221 ? -9.117 8.711 9.031 1 86.88 221 GLN B C 1
ATOM 6993 O O . GLN B 1 221 ? -9.203 9.609 9.867 1 86.88 221 GLN B O 1
ATOM 6998 N N . GLU B 1 222 ? -8.945 8.898 7.785 1 81.38 222 GLU B N 1
ATOM 6999 C CA . GLU B 1 222 ? -8.898 10.258 7.25 1 81.38 222 GLU B CA 1
ATOM 7000 C C . GLU B 1 222 ? -10.219 10.984 7.48 1 81.38 222 GLU B C 1
ATOM 7002 O O . GLU B 1 222 ? -10.227 12.164 7.84 1 81.38 222 GLU B O 1
ATOM 7007 N N . PHE B 1 223 ? -11.297 10.297 7.277 1 89.31 223 PHE B N 1
ATOM 7008 C CA . PHE B 1 223 ? -12.617 10.875 7.52 1 89.31 223 PHE B CA 1
ATOM 7009 C C . PHE B 1 223 ? -12.773 11.258 8.984 1 89.31 223 PHE B C 1
ATOM 7011 O O . PHE B 1 223 ? -13.242 12.359 9.297 1 89.31 223 PHE B O 1
ATOM 7018 N N . LYS B 1 224 ? -12.406 10.352 9.812 1 89.88 224 LYS B N 1
ATOM 7019 C CA . LYS B 1 224 ? -12.523 10.586 11.25 1 89.88 224 LYS B CA 1
ATOM 7020 C C . LYS B 1 224 ? -11.695 11.797 11.68 1 89.88 224 LYS B C 1
ATOM 7022 O O . LYS B 1 224 ? -12.195 12.672 12.383 1 89.88 224 LYS B O 1
ATOM 7027 N N . SER B 1 225 ? -10.461 11.828 11.234 1 83.38 225 SER B N 1
ATOM 7028 C CA . SER B 1 225 ? -9.57 12.922 11.617 1 83.38 225 SER B CA 1
ATOM 7029 C C . SER B 1 225 ? -10.062 14.258 11.078 1 83.38 225 SER B C 1
ATOM 7031 O O . SER B 1 225 ? -10.023 15.273 11.773 1 83.38 225 SER B O 1
ATOM 7033 N N . SER B 1 226 ? -10.484 14.266 9.852 1 83.62 226 SER B N 1
ATOM 7034 C CA . SER B 1 226 ? -11.008 15.477 9.242 1 83.62 226 SER B CA 1
ATOM 7035 C C . SER B 1 226 ? -12.281 15.938 9.938 1 83.62 226 SER B C 1
ATOM 7037 O O . SER B 1 226 ? -12.492 17.141 10.141 1 83.62 226 SER B O 1
ATOM 7039 N N . PHE B 1 227 ? -13.078 15 10.234 1 87.31 227 PHE B N 1
ATOM 7040 C CA . PHE B 1 227 ? -14.328 15.32 10.93 1 87.31 227 PHE B CA 1
ATOM 7041 C C . PHE B 1 227 ? -14.047 15.953 12.281 1 87.31 227 PHE B C 1
ATOM 7043 O O . PHE B 1 227 ? -14.656 16.953 12.648 1 87.31 227 PHE B O 1
ATOM 7050 N N . LYS B 1 228 ? -13.164 15.383 13.008 1 85.38 228 LYS B N 1
ATOM 7051 C CA . LYS B 1 228 ? -12.797 15.906 14.32 1 85.38 228 LYS B CA 1
ATOM 7052 C C . LYS B 1 228 ? -12.242 17.328 14.211 1 85.38 228 LYS B C 1
ATOM 7054 O O . LYS B 1 228 ? -12.602 18.203 15.008 1 85.38 228 LYS B O 1
ATOM 7059 N N . LEU B 1 229 ? -11.43 17.469 13.227 1 79.88 229 LEU B N 1
ATOM 7060 C CA . LEU B 1 229 ? -10.812 18.781 13.039 1 79.88 229 LEU B CA 1
ATOM 7061 C C . LEU B 1 229 ? -11.844 19.812 12.609 1 79.88 229 LEU B C 1
ATOM 7063 O O . LEU B 1 229 ? -11.82 20.953 13.086 1 79.88 229 LEU B O 1
ATOM 7067 N N . CYS B 1 230 ? -12.727 19.484 11.742 1 83.06 230 CYS B N 1
ATOM 7068 C CA . CYS B 1 230 ? -13.75 20.391 11.227 1 83.06 230 CYS B CA 1
ATOM 7069 C C . CYS B 1 230 ? -14.719 20.812 12.328 1 83.06 230 CYS B C 1
ATOM 7071 O O . CYS B 1 230 ? -15.133 21.969 12.391 1 83.06 230 CYS B O 1
ATOM 7073 N N . VAL B 1 231 ? -15.039 19.891 13.141 1 82.38 231 VAL B N 1
ATOM 7074 C CA . VAL B 1 231 ? -16 20.188 14.188 1 82.38 231 VAL B CA 1
ATOM 7075 C C . VAL B 1 231 ? -15.328 20.984 15.297 1 82.38 231 VAL B C 1
ATOM 7077 O O . VAL B 1 231 ? -15.867 22 15.773 1 82.38 231 VAL B O 1
ATOM 7080 N N . SER B 1 232 ? -14.156 20.531 15.641 1 78.38 232 SER B N 1
ATOM 7081 C CA . SER B 1 232 ? -13.477 21.188 16.75 1 78.38 232 SER B CA 1
ATOM 7082 C C . SER B 1 232 ? -12.977 22.562 16.359 1 78.38 232 SER B C 1
ATOM 7084 O O . SER B 1 232 ? -13.305 23.562 17 1 78.38 232 SER B O 1
ATOM 7086 N N . GLN B 1 233 ? -12.25 22.562 15.305 1 75 233 GLN B N 1
ATOM 7087 C CA . GLN B 1 233 ? -11.648 23.844 14.906 1 75 233 GLN B CA 1
ATOM 7088 C C . GLN B 1 233 ? -12.617 24.672 14.078 1 75 233 GLN B C 1
ATOM 7090 O O . GLN B 1 233 ? -12.617 25.906 14.156 1 75 233 GLN B O 1
ATOM 7095 N N . GLY B 1 234 ? -13.469 24.016 13.258 1 78.62 234 GLY B N 1
ATOM 7096 C CA . GLY B 1 234 ? -14.422 24.734 12.43 1 78.62 234 GLY B CA 1
ATOM 7097 C C . GLY B 1 234 ? -15.477 25.469 13.227 1 78.62 234 GLY B C 1
ATOM 7098 O O . GLY B 1 234 ? -15.719 26.656 13.016 1 78.62 234 GLY B O 1
ATOM 7099 N N . LEU B 1 235 ? -16.016 24.828 14.141 1 76.88 235 LEU B N 1
ATOM 7100 C CA . LEU B 1 235 ? -17.062 25.422 14.961 1 76.88 235 LEU B CA 1
ATOM 7101 C C . LEU B 1 235 ? -16.484 26.531 15.852 1 76.88 235 LEU B C 1
ATOM 7103 O O . LEU B 1 235 ? -17.109 27.578 16.031 1 76.88 235 LEU B O 1
ATOM 7107 N N . ARG B 1 236 ? -15.32 26.266 16.312 1 74.94 236 ARG B N 1
ATOM 7108 C CA . ARG B 1 236 ? -14.664 27.266 17.156 1 74.94 236 ARG B CA 1
ATOM 7109 C C . ARG B 1 236 ? -14.328 28.516 16.359 1 74.94 236 ARG B C 1
ATOM 7111 O O . ARG B 1 236 ? -14.562 29.625 16.828 1 74.94 236 ARG B O 1
ATOM 7118 N N . THR B 1 237 ? -13.852 28.219 15.203 1 76.38 237 THR B N 1
ATOM 7119 C CA . THR B 1 237 ? -13.461 29.344 14.352 1 76.38 237 THR B CA 1
ATOM 7120 C C . THR B 1 237 ? -14.68 30.141 13.906 1 76.38 237 THR B C 1
ATOM 7122 O O . THR B 1 237 ? -14.641 31.375 13.891 1 76.38 237 THR B O 1
ATOM 7125 N N . PHE B 1 238 ? -15.656 29.516 13.633 1 80.06 238 PHE B N 1
ATOM 7126 C CA . PHE B 1 238 ? -16.875 30.188 13.203 1 80.06 238 PHE B CA 1
ATOM 7127 C C . PHE B 1 238 ? -17.516 30.969 14.344 1 80.06 238 PHE B C 1
ATOM 7129 O O . PHE B 1 238 ? -17.906 32.125 14.172 1 80.06 238 PHE B O 1
ATOM 7136 N N . ALA B 1 239 ? -17.594 30.344 15.453 1 76.5 239 ALA B N 1
ATOM 7137 C CA . ALA B 1 239 ? -18.172 31 16.625 1 76.5 239 ALA B CA 1
ATOM 7138 C C . ALA B 1 239 ? -17.312 32.188 17.078 1 76.5 239 ALA B C 1
ATOM 7140 O O . ALA B 1 239 ? -17.844 33.25 17.406 1 76.5 239 ALA B O 1
ATOM 7141 N N . GLN B 1 240 ? -16.031 31.953 17.016 1 74.81 240 GLN B N 1
ATOM 7142 C CA . GLN B 1 240 ? -15.117 33 17.438 1 74.81 240 GLN B CA 1
ATOM 7143 C C . GLN B 1 240 ? -15.156 34.188 16.453 1 74.81 240 GLN B C 1
ATOM 7145 O O . GLN B 1 240 ? -15.102 35.344 16.875 1 74.81 240 GLN B O 1
ATOM 7150 N N . THR B 1 241 ? -15.266 33.906 15.203 1 77.06 241 THR B N 1
ATOM 7151 C CA . THR B 1 241 ? -15.297 34.969 14.211 1 77.06 241 THR B CA 1
ATOM 7152 C C . THR B 1 241 ? -16.578 35.781 14.32 1 77.06 241 THR B C 1
ATOM 7154 O O . THR B 1 241 ? -16.547 37 14.367 1 77.06 241 THR B O 1
ATOM 7157 N N . ILE B 1 242 ? -17.609 35.094 14.461 1 77.06 242 ILE B N 1
ATOM 7158 C CA . ILE B 1 242 ? -18.891 35.781 14.555 1 77.06 242 ILE B CA 1
ATOM 7159 C C . ILE B 1 242 ? -18.984 36.531 15.891 1 77.06 242 ILE B C 1
ATOM 7161 O O . ILE B 1 242 ? -19.469 37.656 15.938 1 77.06 242 ILE B O 1
ATOM 7165 N N . GLY B 1 243 ? -18.594 35.875 16.922 1 75.56 243 GLY B N 1
ATOM 7166 C CA . GLY B 1 243 ? -18.609 36.531 18.219 1 75.56 243 GLY B CA 1
ATOM 7167 C C . GLY B 1 243 ? -17.734 37.75 18.297 1 75.56 243 GLY B C 1
ATOM 7168 O O . GLY B 1 243 ? -18.141 38.781 18.891 1 75.56 243 GLY B O 1
ATOM 7169 N N . CYS B 1 244 ? -16.547 37.625 17.734 1 76.12 244 CYS B N 1
ATOM 7170 C CA . CYS B 1 244 ? -15.633 38.75 17.766 1 76.12 244 CYS B CA 1
ATOM 7171 C C . CYS B 1 244 ? -16.172 39.906 16.938 1 76.12 244 CYS B C 1
ATOM 7173 O O . CYS B 1 244 ? -16.016 41.062 17.297 1 76.12 244 CYS B O 1
ATOM 7175 N N . ILE B 1 245 ? -16.781 39.594 15.836 1 78.19 245 ILE B N 1
ATOM 7176 C CA . ILE B 1 245 ? -17.375 40.625 15.008 1 78.19 245 ILE B CA 1
ATOM 7177 C C . ILE B 1 245 ? -18.484 41.312 15.789 1 78.19 245 ILE B C 1
ATOM 7179 O O . ILE B 1 245 ? -18.609 42.562 15.734 1 78.19 245 ILE B O 1
ATOM 7183 N N . GLY B 1 246 ? -19.312 40.531 16.469 1 76.75 246 GLY B N 1
ATOM 7184 C CA . GLY B 1 246 ? -20.344 41.125 17.312 1 76.75 246 GLY B CA 1
ATOM 7185 C C . GLY B 1 246 ? -19.797 42.031 18.406 1 76.75 246 GLY B C 1
ATOM 7186 O O . GLY B 1 246 ? -20.328 43.125 18.625 1 76.75 246 GLY B O 1
ATOM 7187 N N . SER B 1 247 ? -18.719 41.562 18.984 1 75.5 247 SER B N 1
ATOM 7188 C CA . SER B 1 247 ? -18.109 42.344 20.047 1 75.5 247 SER B CA 1
ATOM 7189 C C . SER B 1 247 ? -17.516 43.656 19.5 1 75.5 247 SER B C 1
ATOM 7191 O O . SER B 1 247 ? -17.578 44.688 20.141 1 75.5 247 SER B O 1
ATOM 7193 N N . LEU B 1 248 ? -16.906 43.562 18.344 1 77.06 248 LEU B N 1
ATOM 7194 C CA . LEU B 1 248 ? -16.312 44.719 17.719 1 77.06 248 LEU B CA 1
ATOM 7195 C C . LEU B 1 248 ? -17.391 45.75 17.359 1 77.06 248 LEU B C 1
ATOM 7197 O O . LEU B 1 248 ? -17.156 46.969 17.469 1 77.06 248 LEU B O 1
ATOM 7201 N N . TYR B 1 249 ? -18.531 45.25 17.047 1 77.38 249 TYR B N 1
ATOM 7202 C CA . TYR B 1 249 ? -19.625 46.125 16.688 1 77.38 249 TYR B CA 1
ATOM 7203 C C . TYR B 1 249 ? -20.109 46.938 17.891 1 77.38 249 TYR B C 1
ATOM 7205 O O . TYR B 1 249 ? -20.469 48.094 17.781 1 77.38 249 TYR B O 1
ATOM 7213 N N . PHE B 1 250 ? -20.125 46.344 19.078 1 76 250 PHE B N 1
ATOM 7214 C CA . PHE B 1 250 ? -20.562 47 20.297 1 76 250 PHE B CA 1
ATOM 7215 C C . PHE B 1 250 ? -19.531 48.031 20.766 1 76 250 PHE B C 1
ATOM 7217 O O . PHE B 1 250 ? -19.891 49.031 21.391 1 76 250 PHE B O 1
ATOM 7224 N N . LEU B 1 251 ? -18.312 47.75 20.438 1 72.75 251 LEU B N 1
ATOM 7225 C CA . LEU B 1 251 ? -17.266 48.688 20.844 1 72.75 251 LEU B CA 1
ATOM 7226 C C . LEU B 1 251 ? -17.234 49.906 19.938 1 72.75 251 LEU B C 1
ATOM 7228 O O . LEU B 1 251 ? -17.234 51.031 20.406 1 72.75 251 LEU B O 1
ATOM 7232 N N . SER B 1 252 ? -17.141 49.656 18.641 1 76.69 252 SER B N 1
ATOM 7233 C CA . SER B 1 252 ? -17.172 50.75 17.656 1 76.69 252 SER B CA 1
ATOM 7234 C C . SER B 1 252 ? -17.781 50.281 16.344 1 76.69 252 SER B C 1
ATOM 7236 O O . SER B 1 252 ? -17.141 49.562 15.57 1 76.69 252 SER B O 1
ATOM 7238 N N . PRO B 1 253 ? -19 50.594 16.141 1 77 253 PRO B N 1
ATOM 7239 C CA . PRO B 1 253 ? -19.688 50.188 14.922 1 77 253 PRO B CA 1
ATOM 7240 C C . PRO B 1 253 ? -19 50.656 13.648 1 77 253 PRO B C 1
ATOM 7242 O O . PRO B 1 253 ? -18.969 49.969 12.648 1 77 253 PRO B O 1
ATOM 7245 N N . THR B 1 254 ? -18.438 51.906 13.727 1 74.75 254 THR B N 1
ATOM 7246 C CA . THR B 1 254 ? -17.828 52.469 12.531 1 74.75 254 THR B CA 1
ATOM 7247 C C . THR B 1 254 ? -16.578 51.656 12.125 1 74.75 254 THR B C 1
ATOM 7249 O O . THR B 1 254 ? -16.406 51.312 10.953 1 74.75 254 THR B O 1
ATOM 7252 N N . MET B 1 255 ? -15.805 51.344 13.117 1 77.19 255 MET B N 1
ATOM 7253 C CA . MET B 1 255 ? -14.586 50.594 12.828 1 77.19 255 MET B CA 1
ATOM 7254 C C . MET B 1 255 ? -14.906 49.156 12.438 1 77.19 255 MET B C 1
ATOM 7256 O O . MET B 1 255 ? -14.203 48.562 11.633 1 77.19 255 MET B O 1
ATOM 7260 N N . THR B 1 256 ? -15.914 48.625 13.016 1 78.44 256 THR B N 1
ATOM 7261 C CA . THR B 1 256 ? -16.297 47.25 12.742 1 78.44 256 THR B CA 1
ATOM 7262 C C . THR B 1 256 ? -16.781 47.125 11.297 1 78.44 256 THR B C 1
ATOM 7264 O O . THR B 1 256 ? -16.5 46.125 10.641 1 78.44 256 THR B O 1
ATOM 7267 N N . MET B 1 257 ? -17.5 48.062 10.883 1 76 257 MET B N 1
ATOM 7268 C CA . MET B 1 257 ? -18.016 48.031 9.516 1 76 257 MET B CA 1
ATOM 7269 C C . MET B 1 257 ? -16.875 48.031 8.508 1 76 257 MET B C 1
ATOM 7271 O O . MET B 1 257 ? -16.922 47.344 7.492 1 76 257 MET B O 1
ATOM 7275 N N . TYR B 1 258 ? -15.805 48.75 8.852 1 69.94 258 TYR B N 1
ATOM 7276 C CA . TYR B 1 258 ? -14.648 48.781 7.957 1 69.94 258 TYR B CA 1
ATOM 7277 C C . TYR B 1 258 ? -13.922 47.438 7.965 1 69.94 258 TYR B C 1
ATOM 7279 O O . TYR B 1 258 ? -13.5 46.938 6.914 1 69.94 258 TYR B O 1
ATOM 7287 N N . THR B 1 259 ? -13.828 46.906 9.125 1 72.75 259 THR B N 1
ATOM 7288 C CA . THR B 1 259 ? -13.094 45.656 9.25 1 72.75 259 THR B CA 1
ATOM 7289 C C . THR B 1 259 ? -13.883 44.5 8.641 1 72.75 259 THR B C 1
ATOM 7291 O O . THR B 1 259 ? -13.312 43.625 7.965 1 72.75 259 THR B O 1
ATOM 7294 N N . VAL B 1 260 ? -15.125 44.469 8.875 1 74.25 260 VAL B N 1
ATOM 7295 C CA . VAL B 1 260 ? -15.977 43.375 8.406 1 74.25 260 VAL B CA 1
ATOM 7296 C C . VAL B 1 260 ? -16.125 43.438 6.891 1 74.25 260 VAL B C 1
ATOM 7298 O O . VAL B 1 260 ? -16.266 42.406 6.223 1 74.25 260 VAL B O 1
ATOM 7301 N N . ALA B 1 261 ? -16.078 44.625 6.375 1 72.19 261 ALA B N 1
ATOM 7302 C CA . ALA B 1 261 ? -16.203 44.812 4.93 1 72.19 261 ALA B CA 1
ATOM 7303 C C . ALA B 1 261 ? -14.984 44.25 4.203 1 72.19 261 ALA B C 1
ATOM 7305 O O . ALA B 1 261 ? -15.102 43.781 3.07 1 72.19 261 ALA B O 1
ATOM 7306 N N . VAL B 1 262 ? -13.852 44.188 4.809 1 72.44 262 VAL B N 1
ATOM 7307 C CA . VAL B 1 262 ? -12.609 43.75 4.184 1 72.44 262 VAL B CA 1
ATOM 7308 C C . VAL B 1 262 ? -12.484 42.25 4.281 1 72.44 262 VAL B C 1
ATOM 7310 O O . VAL B 1 262 ? -11.898 41.594 3.4 1 72.44 262 VAL B O 1
ATOM 7313 N N . VAL B 1 263 ? -13.133 41.688 5.266 1 73.12 263 VAL B N 1
ATOM 7314 C CA . VAL B 1 263 ? -12.953 40.281 5.574 1 73.12 263 VAL B CA 1
ATOM 7315 C C . VAL B 1 263 ? -13.523 39.406 4.445 1 73.12 263 VAL B C 1
ATOM 7317 O O . VAL B 1 263 ? -12.867 38.469 3.967 1 73.12 263 VAL B O 1
ATOM 7320 N N . PRO B 1 264 ? -14.742 39.719 3.951 1 68.56 264 PRO B N 1
ATOM 7321 C CA . PRO B 1 264 ? -15.266 38.906 2.846 1 68.56 264 PRO B CA 1
ATOM 7322 C C . PRO B 1 264 ? -14.398 39 1.591 1 68.56 264 PRO B C 1
ATOM 7324 O O . PRO B 1 264 ? -14.266 38.031 0.86 1 68.56 264 PRO B O 1
ATOM 7327 N N . GLY B 1 265 ? -13.859 40.188 1.338 1 71.88 265 GLY B N 1
ATOM 7328 C CA . GLY B 1 265 ? -12.953 40.312 0.21 1 71.88 265 GLY B CA 1
ATOM 7329 C C . GLY B 1 265 ? -11.719 39.438 0.317 1 71.88 265 GLY B C 1
ATOM 7330 O O . GLY B 1 265 ? -11.312 38.812 -0.665 1 71.88 265 GLY B O 1
ATOM 7331 N N . ILE B 1 266 ? -11.227 39.25 1.452 1 74.06 266 ILE B N 1
ATOM 7332 C CA . ILE B 1 266 ? -10.047 38.438 1.691 1 74.06 266 ILE B CA 1
ATOM 7333 C C . ILE B 1 266 ? -10.414 36.938 1.531 1 74.06 266 ILE B C 1
ATOM 7335 O O . ILE B 1 266 ? -9.664 36.188 0.937 1 74.06 266 ILE B O 1
ATOM 7339 N N . ILE B 1 267 ? -11.539 36.656 1.995 1 70.94 267 ILE B N 1
ATOM 7340 C CA . ILE B 1 267 ? -11.992 35.25 1.927 1 70.94 267 ILE B CA 1
ATOM 7341 C C . ILE B 1 267 ? -12.227 34.875 0.47 1 70.94 267 ILE B C 1
ATOM 7343 O O . ILE B 1 267 ? -11.852 33.781 0.051 1 70.94 267 ILE B O 1
ATOM 7347 N N . LEU B 1 268 ? -12.844 35.781 -0.24 1 73.19 268 LEU B N 1
ATOM 7348 C CA . LEU B 1 268 ? -13.117 35.531 -1.646 1 73.19 268 LEU B CA 1
ATOM 7349 C C . LEU B 1 268 ? -11.82 35.406 -2.438 1 73.19 268 LEU B C 1
ATOM 7351 O O . LEU B 1 268 ? -11.672 34.5 -3.275 1 73.19 268 LEU B O 1
ATOM 7355 N N . ALA B 1 269 ? -10.844 36.25 -2.146 1 76.62 269 ALA B N 1
ATOM 7356 C CA . ALA B 1 269 ? -9.547 36.219 -2.816 1 76.62 269 ALA B CA 1
ATOM 7357 C C . ALA B 1 269 ? -8.773 34.969 -2.418 1 76.62 269 ALA B C 1
ATOM 7359 O O . ALA B 1 269 ? -8.156 34.312 -3.266 1 76.62 269 ALA B O 1
ATOM 7360 N N . GLY B 1 270 ? -8.836 34.625 -1.174 1 76.06 270 GLY B N 1
ATOM 7361 C CA . GLY B 1 270 ? -8.172 33.438 -0.688 1 76.06 270 GLY B CA 1
ATOM 7362 C C . GLY B 1 270 ? -8.758 32.156 -1.248 1 76.06 270 GLY B C 1
ATOM 7363 O O . GLY B 1 270 ? -8.023 31.234 -1.595 1 76.06 270 GLY B O 1
ATOM 7364 N N . SER B 1 271 ? -10.047 32.219 -1.454 1 74.88 271 SER B N 1
ATOM 7365 C CA . SER B 1 271 ? -10.719 31.047 -1.97 1 74.88 271 SER B CA 1
ATOM 7366 C C . SER B 1 271 ? -10.398 30.828 -3.445 1 74.88 271 SER B C 1
ATOM 7368 O O . SER B 1 271 ? -10.289 29.672 -3.898 1 74.88 271 SER B O 1
ATOM 7370 N N . ALA B 1 272 ? -10.305 31.859 -4.098 1 79.44 272 ALA B N 1
ATOM 7371 C CA . ALA B 1 272 ? -9.977 31.75 -5.516 1 79.44 272 ALA B CA 1
ATOM 7372 C C . ALA B 1 272 ? -8.562 31.203 -5.711 1 79.44 272 ALA B C 1
ATOM 7374 O O . ALA B 1 272 ? -8.352 30.312 -6.535 1 79.44 272 ALA B O 1
ATOM 7375 N N . ILE B 1 273 ? -7.637 31.641 -4.945 1 82.38 273 ILE B N 1
ATOM 7376 C CA . ILE B 1 273 ? -6.266 31.141 -5.012 1 82.38 273 ILE B CA 1
ATOM 7377 C C . ILE B 1 273 ? -6.203 29.703 -4.5 1 82.38 273 ILE B C 1
ATOM 7379 O O . ILE B 1 273 ? -5.492 28.875 -5.066 1 82.38 273 ILE B O 1
ATOM 7383 N N . GLY B 1 274 ? -6.984 29.484 -3.545 1 77.12 274 GLY B N 1
ATOM 7384 C CA . GLY B 1 274 ? -7.055 28.156 -2.984 1 77.12 274 GLY B CA 1
ATOM 7385 C C . GLY B 1 274 ? -7.566 27.125 -3.971 1 77.12 274 GLY B C 1
ATOM 7386 O O . GLY B 1 274 ? -7.082 25.984 -4 1 77.12 274 GLY B O 1
ATOM 7387 N N . ALA B 1 275 ? -8.484 27.594 -4.785 1 77.5 275 ALA B N 1
ATOM 7388 C CA . ALA B 1 275 ? -9.039 26.672 -5.777 1 77.5 275 ALA B CA 1
ATOM 7389 C C . ALA B 1 275 ? -7.98 26.266 -6.801 1 77.5 275 ALA B C 1
ATOM 7391 O O . ALA B 1 275 ? -7.93 25.109 -7.23 1 77.5 275 ALA B O 1
ATOM 7392 N N . GLY B 1 276 ? -7.215 27.188 -7.227 1 82 276 GLY B N 1
ATOM 7393 C CA . GLY B 1 276 ? -6.109 26.875 -8.117 1 82 276 GLY B CA 1
ATOM 7394 C C . GLY B 1 276 ? -5.07 25.969 -7.496 1 82 276 GLY B C 1
ATOM 7395 O O . GLY B 1 276 ? -4.566 25.047 -8.148 1 82 276 GLY B O 1
ATOM 7396 N N . LEU B 1 277 ? -4.832 26.156 -6.293 1 82.38 277 LEU B N 1
ATOM 7397 C CA . LEU B 1 277 ? -3.861 25.344 -5.574 1 82.38 277 LEU B CA 1
ATOM 7398 C C . LEU B 1 277 ? -4.395 23.922 -5.355 1 82.38 277 LEU B C 1
ATOM 7400 O O . LEU B 1 277 ? -3.627 22.969 -5.348 1 82.38 277 LEU B O 1
ATOM 7404 N N . ARG B 1 278 ? -5.641 23.875 -5.273 1 76 278 ARG B N 1
ATOM 7405 C CA . ARG B 1 278 ? -6.27 22.578 -5.094 1 76 278 ARG B CA 1
ATOM 7406 C C . ARG B 1 278 ? -6.129 21.719 -6.348 1 76 278 ARG B C 1
ATOM 7408 O O . ARG B 1 278 ? -5.887 20.516 -6.262 1 76 278 ARG B O 1
ATOM 7415 N N . GLN B 1 279 ? -6.34 22.312 -7.383 1 81.94 279 GLN B N 1
ATOM 7416 C CA . GLN B 1 279 ? -6.176 21.578 -8.641 1 81.94 279 GLN B CA 1
ATOM 7417 C C . GLN B 1 279 ? -4.73 21.125 -8.828 1 81.94 279 GLN B C 1
ATOM 7419 O O . GLN B 1 279 ? -4.48 20 -9.273 1 81.94 279 GLN B O 1
ATOM 7424 N N . LEU B 1 280 ? -3.877 22.031 -8.523 1 83.44 280 LEU B N 1
ATOM 7425 C CA . LEU B 1 280 ? -2.459 21.703 -8.617 1 83.44 280 LEU B CA 1
ATOM 7426 C C . LEU B 1 280 ? -2.096 20.578 -7.641 1 83.44 280 LEU B C 1
ATOM 7428 O O . LEU B 1 280 ? -1.282 19.719 -7.961 1 83.44 280 LEU B O 1
ATOM 7432 N N . SER B 1 281 ? -2.695 20.531 -6.539 1 81.5 281 SER B N 1
ATOM 7433 C CA . SER B 1 281 ? -2.469 19.516 -5.527 1 81.5 281 SER B CA 1
ATOM 7434 C C . SER B 1 281 ? -2.957 18.141 -6.004 1 81.5 281 SER B C 1
ATOM 7436 O O . SER B 1 281 ? -2.277 17.141 -5.809 1 81.5 281 SER B O 1
ATOM 7438 N N . ARG B 1 282 ? -4.051 18.203 -6.652 1 77.56 282 ARG B N 1
ATOM 7439 C CA . ARG B 1 282 ? -4.598 16.953 -7.172 1 77.56 282 ARG B CA 1
ATOM 7440 C C . ARG B 1 282 ? -3.689 16.359 -8.242 1 77.56 282 ARG B C 1
ATOM 7442 O O . ARG B 1 282 ? -3.443 15.156 -8.258 1 77.56 282 ARG B O 1
ATOM 7449 N N . ARG B 1 283 ? -3.244 17.203 -9.062 1 83.25 283 ARG B N 1
ATOM 7450 C CA . ARG B 1 283 ? -2.354 16.75 -10.125 1 83.25 283 ARG B CA 1
ATOM 7451 C C . ARG B 1 283 ? -1.036 16.234 -9.555 1 83.25 283 ARG B C 1
ATOM 7453 O O . ARG B 1 283 ? -0.495 15.234 -10.031 1 83.25 283 ARG B O 1
ATOM 7460 N N . ALA B 1 284 ? -0.506 16.922 -8.594 1 86 284 ALA B N 1
ATOM 7461 C CA . ALA B 1 284 ? 0.748 16.531 -7.961 1 86 284 ALA B CA 1
ATOM 7462 C C . ALA B 1 284 ? 0.599 15.195 -7.242 1 86 284 ALA B C 1
ATOM 7464 O O . ALA B 1 284 ? 1.508 14.359 -7.273 1 86 284 ALA B O 1
ATOM 7465 N N . GLN B 1 285 ? -0.531 15.008 -6.676 1 80.5 285 GLN B N 1
ATOM 7466 C CA . GLN B 1 285 ? -0.789 13.766 -5.965 1 80.5 285 GLN B CA 1
ATOM 7467 C C . GLN B 1 285 ? -0.962 12.602 -6.938 1 80.5 285 GLN B C 1
ATOM 7469 O O . GLN B 1 285 ? -0.494 11.492 -6.676 1 80.5 285 GLN B O 1
ATOM 7474 N N . ALA B 1 286 ? -1.61 12.883 -8.016 1 79.81 286 ALA B N 1
ATOM 7475 C CA . ALA B 1 286 ? -1.789 11.852 -9.039 1 79.81 286 ALA B CA 1
ATOM 7476 C C . ALA B 1 286 ? -0.445 11.398 -9.602 1 79.81 286 ALA B C 1
ATOM 7478 O O . ALA B 1 286 ? -0.228 10.211 -9.828 1 79.81 286 ALA B O 1
ATOM 7479 N N . GLN B 1 287 ? 0.351 12.352 -9.82 1 85.88 287 GLN B N 1
ATOM 7480 C CA . GLN B 1 287 ? 1.676 12.031 -10.336 1 85.88 287 GLN B CA 1
ATOM 7481 C C . GLN B 1 287 ? 2.502 11.266 -9.305 1 85.88 287 GLN B C 1
ATOM 7483 O O . GLN B 1 287 ? 3.285 10.383 -9.664 1 85.88 287 GLN B O 1
ATOM 7488 N N . SER B 1 288 ? 2.375 11.594 -8.078 1 86.56 288 SER B N 1
ATOM 7489 C CA . SER B 1 288 ? 3.057 10.859 -7.02 1 86.56 288 SER B CA 1
ATOM 7490 C C . SER B 1 288 ? 2.564 9.422 -6.934 1 86.56 288 SER B C 1
ATOM 7492 O O . SER B 1 288 ? 3.346 8.508 -6.672 1 86.56 288 SER B O 1
ATOM 7494 N N . ALA B 1 289 ? 1.338 9.266 -7.191 1 79.88 289 ALA B N 1
ATOM 7495 C CA . ALA B 1 289 ? 0.755 7.926 -7.195 1 79.88 289 ALA B CA 1
ATOM 7496 C C . ALA B 1 289 ? 1.3 7.094 -8.352 1 79.88 289 ALA B C 1
ATOM 7498 O O . ALA B 1 289 ? 1.53 5.891 -8.203 1 79.88 289 ALA B O 1
ATOM 7499 N N . THR B 1 290 ? 1.465 7.727 -9.406 1 85.56 290 THR B N 1
ATOM 7500 C CA . THR B 1 290 ? 2.029 7.047 -10.562 1 85.56 290 THR B CA 1
ATOM 7501 C C . THR B 1 290 ? 3.459 6.594 -10.281 1 85.56 290 THR B C 1
ATOM 7503 O O . THR B 1 290 ? 3.846 5.477 -10.633 1 85.56 290 THR B O 1
ATOM 7506 N N . ALA B 1 291 ? 4.203 7.492 -9.727 1 89.25 291 ALA B N 1
ATOM 7507 C CA . ALA B 1 291 ? 5.574 7.137 -9.367 1 89.25 291 ALA B CA 1
ATOM 7508 C C . ALA B 1 291 ? 5.605 5.969 -8.391 1 89.25 291 ALA B C 1
ATOM 7510 O O . ALA B 1 291 ? 6.438 5.066 -8.516 1 89.25 291 ALA B O 1
ATOM 7511 N N . SER B 1 292 ? 4.695 5.961 -7.461 1 86.31 292 SER B N 1
ATOM 7512 C CA . SER B 1 292 ? 4.594 4.883 -6.484 1 86.31 292 SER B CA 1
ATOM 7513 C C . SER B 1 292 ? 4.195 3.568 -7.145 1 86.31 292 SER B C 1
ATOM 7515 O O . SER B 1 292 ? 4.672 2.502 -6.754 1 86.31 292 SER B O 1
ATOM 7517 N N . ALA B 1 293 ? 3.387 3.668 -8.109 1 81.56 293 ALA B N 1
ATOM 7518 C CA . ALA B 1 293 ? 2.939 2.475 -8.82 1 81.56 293 ALA B CA 1
ATOM 7519 C C . ALA B 1 293 ? 4.098 1.818 -9.57 1 81.56 293 ALA B C 1
ATOM 7521 O O . ALA B 1 293 ? 4.168 0.59 -9.664 1 81.56 293 ALA B O 1
ATOM 7522 N N . VAL B 1 294 ? 4.918 2.609 -10.102 1 87.5 294 VAL B N 1
ATOM 7523 C CA . VAL B 1 294 ? 6.074 2.111 -10.844 1 87.5 294 VAL B CA 1
ATOM 7524 C C . VAL B 1 294 ? 6.996 1.34 -9.898 1 87.5 294 VAL B C 1
ATOM 7526 O O . VAL B 1 294 ? 7.453 0.244 -10.234 1 87.5 294 VAL B O 1
ATOM 7529 N N . SER B 1 295 ? 7.25 1.891 -8.781 1 90.56 295 SER B N 1
ATOM 7530 C CA . SER B 1 295 ? 8.125 1.225 -7.816 1 90.56 295 SER B CA 1
ATOM 7531 C C . SER B 1 295 ? 7.465 -0.028 -7.25 1 90.56 295 SER B C 1
ATOM 7533 O O . SER B 1 295 ? 8.133 -1.042 -7.031 1 90.56 295 SER B O 1
ATOM 7535 N N . ASP B 1 296 ? 6.203 0.025 -7.043 1 85.25 296 ASP B N 1
ATOM 7536 C CA . ASP B 1 296 ? 5.473 -1.115 -6.496 1 85.25 296 ASP B CA 1
ATOM 7537 C C . ASP B 1 296 ? 5.492 -2.295 -7.465 1 85.25 296 ASP B C 1
ATOM 7539 O O . ASP B 1 296 ? 5.621 -3.447 -7.047 1 85.25 296 ASP B O 1
ATOM 7543 N N . GLU B 1 297 ? 5.383 -2.006 -8.656 1 83.62 297 GLU B N 1
ATOM 7544 C CA . GLU B 1 297 ? 5.414 -3.051 -9.672 1 83.62 297 GLU B CA 1
ATOM 7545 C C . GLU B 1 297 ? 6.789 -3.707 -9.75 1 83.62 297 GLU B C 1
ATOM 7547 O O . GLU B 1 297 ? 6.895 -4.93 -9.859 1 83.62 297 GLU B O 1
ATOM 7552 N N . ALA B 1 298 ? 7.762 -2.912 -9.75 1 88.81 298 ALA B N 1
ATOM 7553 C CA . ALA B 1 298 ? 9.125 -3.43 -9.805 1 88.81 298 ALA B CA 1
ATOM 7554 C C . ALA B 1 298 ? 9.438 -4.285 -8.586 1 88.81 298 ALA B C 1
ATOM 7556 O O . ALA B 1 298 ? 10.055 -5.344 -8.703 1 88.81 298 ALA B O 1
ATOM 7557 N N . LEU B 1 299 ? 8.977 -3.879 -7.465 1 88.44 299 LEU B N 1
ATOM 7558 C CA . LEU B 1 299 ? 9.258 -4.594 -6.227 1 88.44 299 LEU B CA 1
ATOM 7559 C C . LEU B 1 299 ? 8.484 -5.906 -6.164 1 88.44 299 LEU B C 1
ATOM 7561 O O . LEU B 1 299 ? 8.984 -6.906 -5.648 1 88.44 299 LEU B O 1
ATOM 7565 N N . THR B 1 300 ? 7.312 -5.844 -6.648 1 80.75 300 THR B N 1
ATOM 7566 C CA . THR B 1 300 ? 6.484 -7.047 -6.664 1 80.75 300 THR B CA 1
ATOM 7567 C C . THR B 1 300 ? 7.059 -8.086 -7.625 1 80.75 300 THR B C 1
ATOM 7569 O O . THR B 1 300 ? 6.93 -9.289 -7.398 1 80.75 300 THR B O 1
ATOM 7572 N N . ASN B 1 301 ? 7.691 -7.566 -8.695 1 85.12 301 ASN B N 1
ATOM 7573 C CA . ASN B 1 301 ? 8.258 -8.445 -9.711 1 85.12 301 ASN B CA 1
ATOM 7574 C C . ASN B 1 301 ? 9.781 -8.453 -9.672 1 85.12 301 ASN B C 1
ATOM 7576 O O . ASN B 1 301 ? 10.43 -8.43 -10.719 1 85.12 301 ASN B O 1
ATOM 7580 N N . MET B 1 302 ? 10.297 -8.477 -8.5 1 87.44 302 MET B N 1
ATOM 7581 C CA . MET B 1 302 ? 11.734 -8.312 -8.336 1 87.44 302 MET B CA 1
ATOM 7582 C C . MET B 1 302 ? 12.492 -9.469 -8.977 1 87.44 302 MET B C 1
ATOM 7584 O O . MET B 1 302 ? 13.57 -9.273 -9.547 1 87.44 302 MET B O 1
ATOM 7588 N N . ARG B 1 303 ? 11.945 -10.664 -8.875 1 85.62 303 ARG B N 1
ATOM 7589 C CA . ARG B 1 303 ? 12.609 -11.836 -9.453 1 85.62 303 ARG B CA 1
ATOM 7590 C C . ARG B 1 303 ? 12.734 -11.695 -10.969 1 85.62 303 ARG B C 1
ATOM 7592 O O . ARG B 1 303 ? 13.758 -12.062 -11.547 1 85.62 303 ARG B O 1
ATOM 7599 N N . THR B 1 304 ? 11.727 -11.195 -11.562 1 86.75 304 THR B N 1
ATOM 7600 C CA . THR B 1 304 ? 11.75 -10.984 -13.008 1 86.75 304 THR B CA 1
ATOM 7601 C C . THR B 1 304 ? 12.711 -9.852 -13.375 1 86.75 304 THR B C 1
ATOM 7603 O O . THR B 1 304 ? 13.445 -9.953 -14.359 1 86.75 304 THR B O 1
ATOM 7606 N N . VAL B 1 305 ? 12.719 -8.82 -12.602 1 90.31 305 VAL B N 1
ATOM 7607 C CA . VAL B 1 305 ? 13.617 -7.695 -12.836 1 90.31 305 VAL B CA 1
ATOM 7608 C C . VAL B 1 305 ? 15.062 -8.164 -12.789 1 90.31 305 VAL B C 1
ATOM 7610 O O . VAL B 1 305 ? 15.883 -7.773 -13.633 1 90.31 305 VAL B O 1
ATOM 7613 N N . ARG B 1 306 ? 15.336 -9.055 -11.898 1 89.31 306 ARG B N 1
ATOM 7614 C CA . ARG B 1 306 ? 16.688 -9.562 -11.719 1 89.31 306 ARG B CA 1
ATOM 7615 C C . ARG B 1 306 ? 17.047 -10.562 -12.82 1 89.31 306 ARG B C 1
ATOM 7617 O O . ARG B 1 306 ? 18.188 -10.594 -13.289 1 89.31 306 ARG B O 1
ATOM 7624 N N . ALA B 1 307 ? 16.109 -11.359 -13.109 1 87.88 307 ALA B N 1
ATOM 7625 C CA . ALA B 1 307 ? 16.359 -12.391 -14.117 1 87.88 307 ALA B CA 1
ATOM 7626 C C . ALA B 1 307 ? 16.672 -11.766 -15.469 1 87.88 307 ALA B C 1
ATOM 7628 O O . ALA B 1 307 ? 17.422 -12.352 -16.266 1 87.88 307 ALA B O 1
ATOM 7629 N N . PHE B 1 308 ? 16.172 -10.523 -15.672 1 88.44 308 PHE B N 1
ATOM 7630 C CA . PHE B 1 308 ? 16.406 -9.867 -16.953 1 88.44 308 PHE B CA 1
ATOM 7631 C C . PHE B 1 308 ? 17.406 -8.727 -16.812 1 88.44 308 PHE B C 1
ATOM 7633 O O . PHE B 1 308 ? 17.656 -8.008 -17.781 1 88.44 308 PHE B O 1
ATOM 7640 N N . ALA B 1 309 ? 17.969 -8.562 -15.648 1 88 309 ALA B N 1
ATOM 7641 C CA . ALA B 1 309 ? 18.953 -7.527 -15.375 1 88 309 ALA B CA 1
ATOM 7642 C C . ALA B 1 309 ? 18.453 -6.148 -15.781 1 88 309 ALA B C 1
ATOM 7644 O O . ALA B 1 309 ? 19.125 -5.414 -16.5 1 88 309 ALA B O 1
ATOM 7645 N N . MET B 1 310 ? 17.219 -5.879 -15.398 1 89.06 310 MET B N 1
ATOM 7646 C CA . MET B 1 310 ? 16.594 -4.621 -15.789 1 89.06 310 MET B CA 1
ATOM 7647 C C . MET B 1 310 ? 16.672 -3.602 -14.656 1 89.06 310 MET B C 1
ATOM 7649 O O . MET B 1 310 ? 15.883 -2.65 -14.617 1 89.06 310 MET B O 1
ATOM 7653 N N . GLU B 1 311 ? 17.594 -3.699 -13.734 1 90.75 311 GLU B N 1
ATOM 7654 C CA . GLU B 1 311 ? 17.688 -2.824 -12.57 1 90.75 311 GLU B CA 1
ATOM 7655 C C . GLU B 1 311 ? 17.922 -1.376 -12.984 1 90.75 311 GLU B C 1
ATOM 7657 O O . GLU B 1 311 ? 17.266 -0.464 -12.484 1 90.75 311 GLU B O 1
ATOM 7662 N N . LYS B 1 312 ? 18.781 -1.129 -13.945 1 89.31 312 LYS B N 1
ATOM 7663 C CA . LYS B 1 312 ? 19.109 0.228 -14.375 1 89.31 312 LYS B CA 1
ATOM 7664 C C . LYS B 1 312 ? 17.922 0.875 -15.094 1 89.31 312 LYS B C 1
ATOM 7666 O O . LYS B 1 312 ? 17.641 2.061 -14.891 1 89.31 312 LYS B O 1
ATOM 7671 N N . LEU B 1 313 ? 17.281 0.074 -15.859 1 89.38 313 LEU B N 1
ATOM 7672 C CA . LEU B 1 313 ? 16.141 0.608 -16.594 1 89.38 313 LEU B CA 1
ATOM 7673 C C . LEU B 1 313 ? 15 0.963 -15.633 1 89.38 313 LEU B C 1
ATOM 7675 O O . LEU B 1 313 ? 14.352 2 -15.789 1 89.38 313 LEU B O 1
ATOM 7679 N N . GLU B 1 314 ? 14.758 0.028 -14.727 1 91 314 GLU B N 1
ATOM 7680 C CA . GLU B 1 314 ? 13.711 0.288 -13.75 1 91 314 GLU B CA 1
ATOM 7681 C C . GLU B 1 314 ? 14.047 1.499 -12.883 1 91 314 GLU B C 1
ATOM 7683 O O . GLU B 1 314 ? 13.156 2.266 -12.508 1 91 314 GLU B O 1
ATOM 7688 N N . SER B 1 315 ? 15.297 1.704 -12.531 1 93.38 315 SER B N 1
ATOM 7689 C CA . SER B 1 315 ? 15.734 2.861 -11.758 1 93.38 315 SER B CA 1
ATOM 7690 C C . SER B 1 315 ? 15.547 4.156 -12.547 1 93.38 315 SER B C 1
ATOM 7692 O O . SER B 1 315 ? 15.094 5.16 -11.992 1 93.38 315 SER B O 1
ATOM 7694 N N . LYS B 1 316 ? 15.883 4.109 -13.781 1 92.31 316 LYS B N 1
ATOM 7695 C CA . LYS B 1 316 ? 15.734 5.289 -14.625 1 92.31 316 LYS B CA 1
ATOM 7696 C C . LYS B 1 316 ? 14.266 5.648 -14.812 1 92.31 316 LYS B C 1
ATOM 7698 O O . LYS B 1 316 ? 13.914 6.832 -14.828 1 92.31 316 LYS B O 1
ATOM 7703 N N . LEU B 1 317 ? 13.414 4.637 -15.016 1 90.19 317 LEU B N 1
ATOM 7704 C CA . LEU B 1 317 ? 11.984 4.863 -15.164 1 90.19 317 LEU B CA 1
ATOM 7705 C C . LEU B 1 317 ? 11.398 5.492 -13.898 1 90.19 317 LEU B C 1
ATOM 7707 O O . LEU B 1 317 ? 10.602 6.43 -13.977 1 90.19 317 LEU B O 1
ATOM 7711 N N . PHE B 1 318 ? 11.82 4.988 -12.727 1 92.75 318 PHE B N 1
ATOM 7712 C CA . PHE B 1 318 ? 11.352 5.52 -11.453 1 92.75 318 PHE B CA 1
ATOM 7713 C C . PHE B 1 318 ? 11.844 6.945 -11.25 1 92.75 318 PHE B C 1
ATOM 7715 O O . PHE B 1 318 ? 11.086 7.812 -10.805 1 92.75 318 PHE B O 1
ATOM 7722 N N . ASP B 1 319 ? 13.008 7.195 -11.617 1 94.44 319 ASP B N 1
ATOM 7723 C CA . ASP B 1 319 ? 13.594 8.523 -11.453 1 94.44 319 ASP B CA 1
ATOM 7724 C C . ASP B 1 319 ? 12.875 9.555 -12.32 1 94.44 319 ASP B C 1
ATOM 7726 O O . ASP B 1 319 ? 12.68 10.695 -11.914 1 94.44 319 ASP B O 1
ATOM 7730 N N . ALA B 1 320 ? 12.586 9.133 -13.477 1 92.88 320 ALA B N 1
ATOM 7731 C CA . ALA B 1 320 ? 11.891 10.031 -14.391 1 92.88 320 ALA B CA 1
ATOM 7732 C C . ALA B 1 320 ? 10.523 10.43 -13.828 1 92.88 320 ALA B C 1
ATOM 7734 O O . ALA B 1 320 ? 10.148 11.602 -13.867 1 92.88 320 ALA B O 1
ATOM 7735 N N . GLU B 1 321 ? 9.805 9.461 -13.383 1 91.12 321 GLU B N 1
ATOM 7736 C CA . GLU B 1 321 ? 8.492 9.734 -12.812 1 91.12 321 GLU B CA 1
ATOM 7737 C C . GLU B 1 321 ? 8.602 10.508 -11.508 1 91.12 321 GLU B C 1
ATOM 7739 O O . GLU B 1 321 ? 7.742 11.328 -11.188 1 91.12 321 GLU B O 1
ATOM 7744 N N . LEU B 1 322 ? 9.625 10.25 -10.758 1 93.19 322 LEU B N 1
ATOM 7745 C CA . LEU B 1 322 ? 9.875 10.953 -9.508 1 93.19 322 LEU B CA 1
ATOM 7746 C C . LEU B 1 322 ? 10.18 12.43 -9.766 1 93.19 322 LEU B C 1
ATOM 7748 O O . LEU B 1 322 ? 9.742 13.297 -9.008 1 93.19 322 LEU B O 1
ATOM 7752 N N . ASN B 1 323 ? 10.938 12.688 -10.797 1 94.31 323 ASN B N 1
ATOM 7753 C CA . ASN B 1 323 ? 11.297 14.062 -11.125 1 94.31 323 ASN B CA 1
ATOM 7754 C C . ASN B 1 323 ? 10.078 14.867 -11.578 1 94.31 323 ASN B C 1
ATOM 7756 O O . ASN B 1 323 ? 9.984 16.062 -11.297 1 94.31 323 ASN B O 1
ATOM 7760 N N . LYS B 1 324 ? 9.219 14.234 -12.273 1 93.12 324 LYS B N 1
ATOM 7761 C CA . LYS B 1 324 ? 7.973 14.906 -12.641 1 93.12 324 LYS B CA 1
ATOM 7762 C C . LYS B 1 324 ? 7.156 15.258 -11.398 1 93.12 324 LYS B C 1
ATOM 7764 O O . LYS B 1 324 ? 6.594 16.344 -11.312 1 93.12 324 LYS B O 1
ATOM 7769 N N . SER B 1 325 ? 7.102 14.359 -10.461 1 91.94 325 SER B N 1
ATOM 7770 C CA . SER B 1 325 ? 6.379 14.602 -9.211 1 91.94 325 SER B CA 1
ATOM 7771 C C . SER B 1 325 ? 7.035 15.711 -8.406 1 91.94 325 SER B C 1
ATOM 7773 O O . SER B 1 325 ? 6.348 16.562 -7.832 1 91.94 325 SER B O 1
ATOM 7775 N N . ARG B 1 326 ? 8.32 15.656 -8.375 1 94 326 ARG B N 1
ATOM 7776 C CA . ARG B 1 326 ? 9.07 16.688 -7.652 1 94 326 ARG B CA 1
ATOM 7777 C C . ARG B 1 326 ? 8.766 18.078 -8.203 1 94 326 ARG B C 1
ATOM 7779 O O . ARG B 1 326 ? 8.484 19 -7.441 1 94 326 ARG B O 1
ATOM 7786 N N . ALA B 1 327 ? 8.781 18.219 -9.492 1 94.19 327 ALA B N 1
ATOM 7787 C CA . ALA B 1 327 ? 8.555 19.516 -10.133 1 94.19 327 ALA B CA 1
ATOM 7788 C C . ALA B 1 327 ? 7.156 20.047 -9.828 1 94.19 327 ALA B C 1
ATOM 7790 O O . ALA B 1 327 ? 6.98 21.234 -9.555 1 94.19 327 ALA B O 1
ATOM 7791 N N . MET B 1 328 ? 6.207 19.219 -9.859 1 91.44 328 MET B N 1
ATOM 7792 C CA . MET B 1 328 ? 4.832 19.625 -9.57 1 91.44 328 MET B CA 1
ATOM 7793 C C . MET B 1 328 ? 4.668 19.984 -8.094 1 91.44 328 MET B C 1
ATOM 7795 O O . MET B 1 328 ? 3.977 20.953 -7.766 1 91.44 328 MET B O 1
ATOM 7799 N N . GLN B 1 329 ? 5.309 19.25 -7.246 1 90.81 329 GLN B N 1
ATOM 7800 C CA . GLN B 1 329 ? 5.23 19.531 -5.816 1 90.81 329 GLN B CA 1
ATOM 7801 C C . GLN B 1 329 ? 5.945 20.844 -5.473 1 90.81 329 GLN B C 1
ATOM 7803 O O . GLN B 1 329 ? 5.527 21.562 -4.562 1 90.81 329 GLN B O 1
ATOM 7808 N N . GLU B 1 330 ? 7.02 21.047 -6.145 1 92.5 330 GLU B N 1
ATOM 7809 C CA . GLU B 1 330 ? 7.719 22.312 -5.938 1 92.5 330 GLU B CA 1
ATOM 7810 C C . GLU B 1 330 ? 6.855 23.5 -6.367 1 92.5 330 GLU B C 1
ATOM 7812 O O . GLU B 1 330 ? 6.812 24.516 -5.684 1 92.5 330 GLU B O 1
ATOM 7817 N N . GLN B 1 331 ? 6.176 23.359 -7.461 1 92.31 331 GLN B N 1
ATOM 7818 C CA . GLN B 1 331 ? 5.266 24.406 -7.91 1 92.31 331 GLN B CA 1
ATOM 7819 C C . GLN B 1 331 ? 4.129 24.625 -6.918 1 92.31 331 GLN B C 1
ATOM 7821 O O . GLN B 1 331 ? 3.73 25.75 -6.648 1 92.31 331 GLN B O 1
ATOM 7826 N N . LEU B 1 332 ? 3.652 23.547 -6.414 1 87.81 332 LEU B N 1
ATOM 7827 C CA . LEU B 1 332 ? 2.607 23.609 -5.398 1 87.81 332 LEU B CA 1
ATOM 7828 C C . LEU B 1 332 ? 3.117 24.312 -4.145 1 87.81 332 LEU B C 1
ATOM 7830 O O . LEU B 1 332 ? 2.428 25.172 -3.58 1 87.81 332 LEU B O 1
ATOM 7834 N N . GLY B 1 333 ? 4.324 23.922 -3.73 1 86.81 333 GLY B N 1
ATOM 7835 C CA . GLY B 1 333 ? 4.906 24.547 -2.555 1 86.81 333 GLY B CA 1
ATOM 7836 C C . GLY B 1 333 ? 5.109 26.047 -2.717 1 86.81 333 GLY B C 1
ATOM 7837 O O . GLY B 1 333 ? 4.844 26.812 -1.793 1 86.81 333 GLY B O 1
ATOM 7838 N N . ILE B 1 334 ? 5.523 26.484 -3.809 1 90.75 334 ILE B N 1
ATOM 7839 C CA . ILE B 1 334 ? 5.703 27.906 -4.102 1 90.75 334 ILE B CA 1
ATOM 7840 C C . ILE B 1 334 ? 4.352 28.609 -4.102 1 90.75 334 ILE B C 1
ATOM 7842 O O . ILE B 1 334 ? 4.227 29.719 -3.592 1 90.75 334 ILE B O 1
ATOM 7846 N N . GLY B 1 335 ? 3.375 27.938 -4.742 1 86.31 335 GLY B N 1
ATOM 7847 C CA . GLY B 1 335 ? 2.031 28.484 -4.699 1 86.31 335 GLY B CA 1
ATOM 7848 C C . GLY B 1 335 ? 1.498 28.656 -3.287 1 86.31 335 GLY B C 1
ATOM 7849 O O . GLY B 1 335 ? 0.861 29.656 -2.973 1 86.31 335 GLY B O 1
ATOM 7850 N N . ILE B 1 336 ? 1.781 27.719 -2.408 1 84.5 336 ILE B N 1
ATOM 7851 C CA . ILE B 1 336 ? 1.368 27.797 -1.011 1 84.5 336 ILE B CA 1
ATOM 7852 C C . ILE B 1 336 ? 2.115 28.922 -0.308 1 84.5 336 ILE B C 1
ATOM 7854 O O . ILE B 1 336 ? 1.548 29.625 0.534 1 84.5 336 ILE B O 1
ATOM 7858 N N . GLY B 1 337 ? 3.418 29.047 -0.68 1 84.62 337 GLY B N 1
ATOM 7859 C CA . GLY B 1 337 ? 4.184 30.156 -0.14 1 84.62 337 GLY B CA 1
ATOM 7860 C C . GLY B 1 337 ? 3.596 31.516 -0.491 1 84.62 337 GLY B C 1
ATOM 7861 O O . GLY B 1 337 ? 3.482 32.406 0.369 1 84.62 337 GLY B O 1
ATOM 7862 N N . VAL B 1 338 ? 3.145 31.719 -1.685 1 86.88 338 VAL B N 1
ATOM 7863 C CA . VAL B 1 338 ? 2.531 32.969 -2.129 1 86.88 338 VAL B CA 1
ATOM 7864 C C . VAL B 1 338 ? 1.213 33.188 -1.389 1 86.88 338 VAL B C 1
ATOM 7866 O O . VAL B 1 338 ? 0.904 34.312 -0.978 1 86.88 338 VAL B O 1
ATOM 7869 N N . PHE B 1 339 ? 0.516 32.125 -1.235 1 82.38 339 PHE B N 1
ATOM 7870 C CA . PHE B 1 339 ? -0.769 32.219 -0.549 1 82.38 339 PHE B CA 1
ATOM 7871 C C . PHE B 1 339 ? -0.578 32.594 0.913 1 82.38 339 PHE B C 1
ATOM 7873 O O . PHE B 1 339 ? -1.311 33.438 1.439 1 82.38 339 PHE B O 1
ATOM 7880 N N . GLN B 1 340 ? 0.344 32 1.524 1 81 340 GLN B N 1
ATOM 7881 C CA . GLN B 1 340 ? 0.604 32.281 2.93 1 81 340 GLN B CA 1
ATOM 7882 C C . GLN B 1 340 ? 1.142 33.719 3.105 1 81 340 GLN B C 1
ATOM 7884 O O . GLN B 1 340 ? 0.773 34.406 4.055 1 81 340 GLN B O 1
ATOM 7889 N N . ALA B 1 341 ? 2.061 34.094 2.26 1 84.25 341 ALA B N 1
ATOM 7890 C CA . ALA B 1 341 ? 2.58 35.469 2.293 1 84.25 341 ALA B CA 1
ATOM 7891 C C . ALA B 1 341 ? 1.463 36.469 2.082 1 84.25 341 ALA B C 1
ATOM 7893 O O . ALA B 1 341 ? 1.415 37.5 2.762 1 84.25 341 ALA B O 1
ATOM 7894 N N . GLY B 1 342 ? 0.604 36.219 1.111 1 81.25 342 GLY B N 1
ATOM 7895 C CA . GLY B 1 342 ? -0.537 37.094 0.87 1 81.25 342 GLY B CA 1
ATOM 7896 C C . GLY B 1 342 ? -1.481 37.188 2.053 1 81.25 342 GLY B C 1
ATOM 7897 O O . GLY B 1 342 ? -1.955 38.281 2.398 1 81.25 342 GLY B O 1
ATOM 7898 N N . THR B 1 343 ? -1.706 36.062 2.693 1 78 343 THR B N 1
ATOM 7899 C CA . THR B 1 343 ? -2.582 36.031 3.859 1 78 343 THR B CA 1
ATOM 7900 C C . THR B 1 343 ? -1.963 36.812 5.02 1 78 343 THR B C 1
ATOM 7902 O O . THR B 1 343 ? -2.658 37.562 5.719 1 78 343 THR B O 1
ATOM 7905 N N . ASN B 1 344 ? -0.646 36.594 5.176 1 78.62 344 ASN B N 1
ATOM 7906 C CA . ASN B 1 344 ? 0.051 37.344 6.223 1 78.62 344 ASN B CA 1
ATOM 7907 C C . ASN B 1 344 ? -0.035 38.844 5.992 1 78.62 344 ASN B C 1
ATOM 7909 O O . ASN B 1 344 ? -0.255 39.625 6.93 1 78.62 344 ASN B O 1
ATOM 7913 N N . LEU B 1 345 ? 0.138 39.281 4.805 1 79.56 345 LEU B N 1
ATOM 7914 C CA . LEU B 1 345 ? 0.094 40.719 4.461 1 79.56 345 LEU B CA 1
ATOM 7915 C C . LEU B 1 345 ? -1.295 41.281 4.707 1 79.56 345 LEU B C 1
ATOM 7917 O O . LEU B 1 345 ? -1.428 42.375 5.246 1 79.56 345 LEU B O 1
ATOM 7921 N N . PHE B 1 346 ? -2.209 40.531 4.371 1 78.62 346 PHE B N 1
ATOM 7922 C CA . PHE B 1 346 ? -3.582 41 4.52 1 78.62 346 PHE B CA 1
ATOM 7923 C C . PHE B 1 346 ? -3.979 41.062 5.988 1 78.62 346 PHE B C 1
ATOM 7925 O O . PHE B 1 346 ? -4.621 42.031 6.422 1 78.62 346 PHE B O 1
ATOM 7932 N N . LEU B 1 347 ? -3.598 40.062 6.742 1 74.19 347 LEU B N 1
ATOM 7933 C CA . LEU B 1 347 ? -3.961 40.031 8.156 1 74.19 347 LEU B CA 1
ATOM 7934 C C . LEU B 1 347 ? -3.234 41.094 8.938 1 74.19 347 LEU B C 1
ATOM 7936 O O . LEU B 1 347 ? -3.83 41.75 9.797 1 74.19 347 LEU B O 1
ATOM 7940 N N . ASN B 1 348 ? -2.018 41.219 8.602 1 76.44 348 ASN B N 1
ATOM 7941 C CA . ASN B 1 348 ? -1.262 42.281 9.242 1 76.44 348 ASN B CA 1
ATOM 7942 C C . ASN B 1 348 ? -1.759 43.656 8.812 1 76.44 348 ASN B C 1
ATOM 7944 O O . ASN B 1 348 ? -1.76 44.594 9.602 1 76.44 348 ASN B O 1
ATOM 7948 N N . GLY B 1 349 ? -2.166 43.781 7.559 1 73.31 349 GLY B N 1
ATOM 7949 C CA . GLY B 1 349 ? -2.752 45.031 7.078 1 73.31 349 GLY B CA 1
ATOM 7950 C C . GLY B 1 349 ? -4.035 45.406 7.801 1 73.31 349 GLY B C 1
ATOM 7951 O O . GLY B 1 349 ? -4.297 46.594 8.031 1 73.31 349 GLY B O 1
ATOM 7952 N N . MET B 1 350 ? -4.727 44.438 8.195 1 74.19 350 MET B N 1
ATOM 7953 C CA . MET B 1 350 ? -5.961 44.656 8.945 1 74.19 350 MET B CA 1
ATOM 7954 C C . MET B 1 350 ? -5.664 45.281 10.305 1 74.19 350 MET B C 1
ATOM 7956 O O . MET B 1 350 ? -6.402 46.156 10.766 1 74.19 350 MET B O 1
ATOM 7960 N N . ILE B 1 351 ? -4.629 44.875 10.969 1 73.31 351 ILE B N 1
ATOM 7961 C CA . ILE B 1 351 ? -4.238 45.406 12.258 1 73.31 351 ILE B CA 1
ATOM 7962 C C . ILE B 1 351 ? -3.863 46.906 12.102 1 73.31 351 ILE B C 1
ATOM 7964 O O . ILE B 1 351 ? -4.242 47.719 12.922 1 73.31 351 ILE B O 1
ATOM 7968 N N . LEU B 1 352 ? -3.18 47.156 11.016 1 73.19 352 LEU B N 1
ATOM 7969 C CA . LEU B 1 352 ? -2.779 48.531 10.75 1 73.19 352 LEU B CA 1
ATOM 7970 C C . LEU B 1 352 ? -3.998 49.406 10.484 1 73.19 352 LEU B C 1
ATOM 7972 O O . LEU B 1 352 ? -4.047 50.562 10.922 1 73.19 352 LEU B O 1
ATOM 7976 N N . SER B 1 353 ? -4.898 48.875 9.82 1 74.19 353 SER B N 1
ATOM 7977 C CA . SER B 1 353 ? -6.113 49.594 9.516 1 74.19 353 SER B CA 1
ATOM 7978 C C . SER B 1 353 ? -6.906 49.906 10.781 1 74.19 353 SER B C 1
ATOM 7980 O O . SER B 1 353 ? -7.488 51 10.906 1 74.19 353 SER B O 1
ATOM 7982 N N . VAL B 1 354 ? -6.887 49.031 11.695 1 74.38 354 VAL B N 1
ATOM 7983 C CA . VAL B 1 354 ? -7.598 49.219 12.953 1 74.38 354 VAL B CA 1
ATOM 7984 C C . VAL B 1 354 ? -6.887 50.25 13.805 1 74.38 354 VAL B C 1
ATOM 7986 O O . VAL B 1 354 ? -7.535 51.094 14.453 1 74.38 354 VAL B O 1
ATOM 7989 N N . LEU B 1 355 ? -5.648 50.188 13.75 1 71.81 355 LEU B N 1
ATOM 7990 C CA . LEU B 1 355 ? -4.883 51.156 14.516 1 71.81 355 LEU B CA 1
ATOM 7991 C C . LEU B 1 355 ? -5.066 52.562 13.953 1 71.81 355 LEU B C 1
ATOM 7993 O O . LEU B 1 355 ? -5.191 53.531 14.703 1 71.81 355 LEU B O 1
ATOM 7997 N N . TYR B 1 356 ? -5.031 52.594 12.656 1 70.56 356 TYR B N 1
ATOM 7998 C CA . TYR B 1 356 ? -5.227 53.906 12.016 1 70.56 356 TYR B CA 1
ATOM 7999 C C . TYR B 1 356 ? -6.637 54.438 12.266 1 70.56 356 TYR B C 1
ATOM 8001 O O . TYR B 1 356 ? -6.812 55.594 12.633 1 70.56 356 TYR B O 1
ATOM 8009 N N . GLY B 1 357 ? -7.594 53.594 12.047 1 71.81 357 GLY B N 1
ATOM 8010 C CA . GLY B 1 357 ? -8.961 54.031 12.289 1 71.81 357 GLY B CA 1
ATOM 8011 C C . GLY B 1 357 ? -9.25 54.312 13.758 1 71.81 357 GLY B C 1
ATOM 8012 O O . GLY B 1 357 ? -9.953 55.25 14.086 1 71.81 357 GLY B O 1
ATOM 8013 N N . GLY B 1 358 ? -8.711 53.469 14.656 1 71.56 358 GLY B N 1
ATOM 8014 C CA . GLY B 1 358 ? -8.906 53.656 16.078 1 71.56 358 GLY B CA 1
ATOM 8015 C C . GLY B 1 358 ? -8.281 54.906 16.625 1 71.56 358 GLY B C 1
ATOM 8016 O O . GLY B 1 358 ? -8.875 55.594 17.453 1 71.56 358 GLY B O 1
ATOM 8017 N N . SER B 1 359 ? -7.102 55.25 16.078 1 68.62 359 SER B N 1
ATOM 8018 C CA . SER B 1 359 ? -6.434 56.5 16.516 1 68.62 359 SER B CA 1
ATOM 8019 C C . SER B 1 359 ? -7.234 57.719 16.109 1 68.62 359 SER B C 1
ATOM 8021 O O . SER B 1 359 ? -7.293 58.688 16.859 1 68.62 359 SER B O 1
ATOM 8023 N N . ASN B 1 360 ? -7.781 57.656 14.93 1 70.38 360 ASN B N 1
ATOM 8024 C CA . ASN B 1 360 ? -8.602 58.781 14.477 1 70.38 360 ASN B CA 1
ATOM 8025 C C . ASN B 1 360 ? -9.859 58.938 15.32 1 70.38 360 ASN B C 1
ATOM 8027 O O . ASN B 1 360 ? -10.305 60.062 15.586 1 70.38 360 ASN B O 1
ATOM 8031 N N . LEU B 1 361 ? -10.336 57.844 15.852 1 74.12 361 LEU B N 1
ATOM 8032 C CA . LEU B 1 361 ? -11.555 57.906 16.641 1 74.12 361 LEU B CA 1
ATOM 8033 C C . LEU B 1 361 ? -11.258 58.344 18.078 1 74.12 361 LEU B C 1
ATOM 8035 O O . LEU B 1 361 ? -12.086 58.969 18.719 1 74.12 361 LEU B O 1
ATOM 8039 N N . ILE B 1 362 ? -10.156 58.062 18.562 1 67.81 362 ILE B N 1
ATOM 8040 C CA . ILE B 1 362 ? -9.742 58.5 19.891 1 67.81 362 ILE B CA 1
ATOM 8041 C C . ILE B 1 362 ? -9.531 60 19.891 1 67.81 362 ILE B C 1
ATOM 8043 O O . ILE B 1 362 ? -9.914 60.688 20.844 1 67.81 362 ILE B O 1
ATOM 8047 N N . SER B 1 363 ? -8.922 60.469 18.781 1 65.19 363 SER B N 1
ATOM 8048 C CA . SER B 1 363 ? -8.672 61.906 18.688 1 65.19 363 SER B CA 1
ATOM 8049 C C . SER B 1 363 ? -9.977 62.688 18.625 1 65.19 363 SER B C 1
ATOM 8051 O O . SER B 1 363 ? -10.047 63.812 19.109 1 65.19 363 SER B O 1
ATOM 8053 N N . LYS B 1 364 ? -10.883 61.969 18.125 1 68.75 364 LYS B N 1
ATOM 8054 C CA . LYS B 1 364 ? -12.188 62.625 18.031 1 68.75 364 LYS B CA 1
ATOM 8055 C C . LYS B 1 364 ? -13.008 62.406 19.297 1 68.75 364 LYS B C 1
ATOM 8057 O O . LYS B 1 364 ? -14.117 62.906 19.438 1 68.75 364 LYS B O 1
ATOM 8062 N N . GLY B 1 365 ? -12.453 61.625 20.25 1 65.38 365 GLY B N 1
ATOM 8063 C CA . GLY B 1 365 ? -13.102 61.375 21.531 1 65.38 365 GLY B CA 1
ATOM 8064 C C . GLY B 1 365 ? -14.172 60.312 21.453 1 65.38 365 GLY B C 1
ATOM 8065 O O . GLY B 1 365 ? -14.992 60.188 22.359 1 65.38 365 GLY B O 1
ATOM 8066 N N . GLU B 1 366 ? -14.172 59.562 20.469 1 70.38 366 GLU B N 1
ATOM 8067 C CA . GLU B 1 366 ? -15.242 58.594 20.266 1 70.38 366 GLU B CA 1
ATOM 8068 C C . GLU B 1 366 ? -14.836 57.219 20.781 1 70.38 366 GLU B C 1
ATOM 8070 O O . GLU B 1 366 ? -15.68 56.312 20.953 1 70.38 366 GLU B O 1
ATOM 8075 N N . MET B 1 367 ? -13.523 57.062 21.109 1 72.69 367 MET B N 1
ATOM 8076 C CA . MET B 1 367 ? -13.062 55.75 21.562 1 72.69 367 MET B CA 1
ATOM 8077 C C . MET B 1 367 ? -12.023 55.906 22.672 1 72.69 367 MET B C 1
ATOM 8079 O O . MET B 1 367 ? -11.227 56.812 22.656 1 72.69 367 MET B O 1
ATOM 8083 N N . THR B 1 368 ? -12.141 55.031 23.672 1 67 368 THR B N 1
ATOM 8084 C CA . THR B 1 368 ? -11.172 55 24.766 1 67 368 THR B CA 1
ATOM 8085 C C . THR B 1 368 ? -9.984 54.094 24.422 1 67 368 THR B C 1
ATOM 8087 O O . THR B 1 368 ? -10.094 53.25 23.547 1 67 368 THR B O 1
ATOM 8090 N N . PRO B 1 369 ? -8.836 54.375 24.953 1 63.34 369 PRO B N 1
ATOM 8091 C CA . PRO B 1 369 ? -7.676 53.5 24.719 1 63.34 369 PRO B CA 1
ATOM 8092 C C . PRO B 1 369 ? -7.953 52.031 25.047 1 63.34 369 PRO B C 1
ATOM 8094 O O . PRO B 1 369 ? -7.473 51.125 24.359 1 63.34 369 PRO B O 1
ATOM 8097 N N . GLY B 1 370 ? -8.664 51.781 26.094 1 63.25 370 GLY B N 1
ATOM 8098 C CA . GLY B 1 370 ? -9.047 50.406 26.391 1 63.25 370 GLY B CA 1
ATOM 8099 C C . GLY B 1 370 ? -9.883 49.781 25.312 1 63.25 370 GLY B C 1
ATOM 8100 O O . GLY B 1 370 ? -9.695 48.594 24.984 1 63.25 370 GLY B O 1
ATOM 8101 N N . ALA B 1 371 ? -10.719 50.562 24.719 1 68.06 371 ALA B N 1
ATOM 8102 C CA . ALA B 1 371 ? -11.555 50.062 23.641 1 68.06 371 ALA B CA 1
ATOM 8103 C C . ALA B 1 371 ? -10.719 49.719 22.406 1 68.06 371 ALA B C 1
ATOM 8105 O O . ALA B 1 371 ? -11 48.75 21.703 1 68.06 371 ALA B O 1
ATOM 8106 N N . LEU B 1 372 ? -9.727 50.531 22.188 1 70.06 372 LEU B N 1
ATOM 8107 C CA . LEU B 1 372 ? -8.836 50.25 21.062 1 70.06 372 LEU B CA 1
ATOM 8108 C C . LEU B 1 372 ? -8.07 48.969 21.281 1 70.06 372 LEU B C 1
ATOM 8110 O O . LEU B 1 372 ? -7.891 48.156 20.359 1 70.06 372 LEU B O 1
ATOM 8114 N N . MET B 1 373 ? -7.602 48.781 22.484 1 64.75 373 MET B N 1
ATOM 8115 C CA . MET B 1 373 ? -6.883 47.531 22.781 1 64.75 373 MET B CA 1
ATOM 8116 C C . MET B 1 373 ? -7.789 46.344 22.609 1 64.75 373 MET B C 1
ATOM 8118 O O . MET B 1 373 ? -7.375 45.312 22.047 1 64.75 373 MET B O 1
ATOM 8122 N N . SER B 1 374 ? -8.953 46.5 23.125 1 67.06 374 SER B N 1
ATOM 8123 C CA . SER B 1 374 ? -9.914 45.406 22.969 1 67.06 374 SER B CA 1
ATOM 8124 C C . SER B 1 374 ? -10.188 45.125 21.484 1 67.06 374 SER B C 1
ATOM 8126 O O . SER B 1 374 ? -10.344 43.969 21.094 1 67.06 374 SER B O 1
ATOM 8128 N N . PHE B 1 375 ? -10.266 46.156 20.75 1 71.5 375 PHE B N 1
ATOM 8129 C CA . PHE B 1 375 ? -10.516 46.031 19.328 1 71.5 375 PHE B CA 1
ATOM 8130 C C . PHE B 1 375 ? -9.344 45.344 18.641 1 71.5 375 PHE B C 1
ATOM 8132 O O . PHE B 1 375 ? -9.539 44.469 17.766 1 71.5 375 PHE B O 1
ATOM 8139 N N . LEU B 1 376 ? -8.195 45.656 19.047 1 68.56 376 LEU B N 1
ATOM 8140 C CA . LEU B 1 376 ? -7 45.094 18.438 1 68.56 376 LEU B CA 1
ATOM 8141 C C . LEU B 1 376 ? -6.895 43.594 18.75 1 68.56 376 LEU B C 1
ATOM 8143 O O . LEU B 1 376 ? -6.609 42.812 17.859 1 68.56 376 LEU B O 1
ATOM 8147 N N . VAL B 1 377 ? -7.043 43.219 19.969 1 67.06 377 VAL B N 1
ATOM 8148 C CA . VAL B 1 377 ? -6.961 41.812 20.359 1 67.06 377 VAL B CA 1
ATOM 8149 C C . VAL B 1 377 ? -8.055 41.031 19.656 1 67.06 377 VAL B C 1
ATOM 8151 O O . VAL B 1 377 ? -7.816 39.906 19.203 1 67.06 377 VAL B O 1
ATOM 8154 N N . SER B 1 378 ? -9.234 41.562 19.578 1 69.31 378 SER B N 1
ATOM 8155 C CA . SER B 1 378 ? -10.336 40.906 18.891 1 69.31 378 SER B CA 1
ATOM 8156 C C . SER B 1 378 ? -10.047 40.75 17.406 1 69.31 378 SER B C 1
ATOM 8158 O O . SER B 1 378 ? -10.375 39.719 16.812 1 69.31 378 SER B O 1
ATOM 8160 N N . ALA B 1 379 ? -9.492 41.781 16.875 1 69.38 379 ALA B N 1
ATOM 8161 C CA . ALA B 1 379 ? -9.133 41.719 15.461 1 69.38 379 ALA B CA 1
ATOM 8162 C C . ALA B 1 379 ? -8.078 40.656 15.219 1 69.38 379 ALA B C 1
ATOM 8164 O O . ALA B 1 379 ? -8.109 39.969 14.203 1 69.38 379 ALA B O 1
ATOM 8165 N N . GLN B 1 380 ? -7.145 40.531 16.109 1 67.88 380 GLN B N 1
ATOM 8166 C CA . GLN B 1 380 ? -6.121 39.5 16.016 1 67.88 380 GLN B CA 1
ATOM 8167 C C . GLN B 1 380 ? -6.73 38.094 16.141 1 67.88 380 GLN B C 1
ATOM 8169 O O . GLN B 1 380 ? -6.281 37.156 15.484 1 67.88 380 GLN B O 1
ATOM 8174 N N . THR B 1 381 ? -7.656 38.062 16.984 1 69.56 381 THR B N 1
ATOM 8175 C CA . THR B 1 381 ? -8.336 36.781 17.141 1 69.56 381 THR B CA 1
ATOM 8176 C C . THR B 1 381 ? -9.062 36.375 15.859 1 69.56 381 THR B C 1
ATOM 8178 O O . THR B 1 381 ? -9.047 35.219 15.469 1 69.56 381 THR B O 1
ATOM 8181 N N . ILE B 1 382 ? -9.68 37.344 15.219 1 71.31 382 ILE B N 1
ATOM 8182 C CA . ILE B 1 382 ? -10.352 37.094 13.953 1 71.31 382 ILE B CA 1
ATOM 8183 C C . ILE B 1 382 ? -9.328 36.656 12.906 1 71.31 382 ILE B C 1
ATOM 8185 O O . ILE B 1 382 ? -9.586 35.719 12.117 1 71.31 382 ILE B O 1
ATOM 8189 N N . GLN B 1 383 ? -8.227 37.312 13 1 68.12 383 GLN B N 1
ATOM 8190 C CA . GLN B 1 383 ? -7.16 37 12.055 1 68.12 383 GLN B CA 1
ATOM 8191 C C . GLN B 1 383 ? -6.723 35.531 12.219 1 68.12 383 GLN B C 1
ATOM 8193 O O . GLN B 1 383 ? -6.574 34.812 11.227 1 68.12 383 GLN B O 1
ATOM 8198 N N . ARG B 1 384 ? -6.465 35.125 13.391 1 68.94 384 ARG B N 1
ATOM 8199 C CA . ARG B 1 384 ? -6.051 33.75 13.68 1 68.94 384 ARG B CA 1
ATOM 8200 C C . ARG B 1 384 ? -7.129 32.75 13.273 1 68.94 384 ARG B C 1
ATOM 8202 O O . ARG B 1 384 ? -6.824 31.688 12.719 1 68.94 384 ARG B O 1
ATOM 8209 N N . SER B 1 385 ? -8.312 33.094 13.492 1 69.44 385 SER B N 1
ATOM 8210 C CA . SER B 1 385 ? -9.438 32.219 13.156 1 69.44 385 SER B CA 1
ATOM 8211 C C . SER B 1 385 ? -9.57 32.031 11.648 1 69.44 385 SER B C 1
ATOM 8213 O O . SER B 1 385 ? -9.805 30.938 11.164 1 69.44 385 SER B O 1
ATOM 8215 N N . LEU B 1 386 ? -9.367 33.156 10.992 1 68.12 386 LEU B N 1
ATOM 8216 C CA . LEU B 1 386 ? -9.508 33.094 9.539 1 68.12 386 LEU B CA 1
ATOM 8217 C C . LEU B 1 386 ? -8.391 32.25 8.922 1 68.12 386 LEU B C 1
ATOM 8219 O O . LEU B 1 386 ? -8.617 31.562 7.93 1 68.12 386 LEU B O 1
ATOM 8223 N N . SER B 1 387 ? -7.199 32.375 9.461 1 66.69 387 SER B N 1
ATOM 8224 C CA . SER B 1 387 ? -6.086 31.562 8.969 1 66.69 387 SER B CA 1
ATOM 8225 C C . SER B 1 387 ? -6.348 30.078 9.172 1 66.69 387 SER B C 1
ATOM 8227 O O . SER B 1 387 ? -5.957 29.266 8.336 1 66.69 387 SER B O 1
ATOM 8229 N N . GLN B 1 388 ? -6.984 29.766 10.234 1 69.38 388 GLN B N 1
ATOM 8230 C CA . GLN B 1 388 ? -7.32 28.375 10.531 1 69.38 388 GLN B CA 1
ATOM 8231 C C . GLN B 1 388 ? -8.398 27.859 9.578 1 69.38 388 GLN B C 1
ATOM 8233 O O . GLN B 1 388 ? -8.43 26.672 9.25 1 69.38 388 GLN B O 1
ATOM 8238 N N . LEU B 1 389 ? -9.234 28.719 9.109 1 68.19 389 LEU B N 1
ATOM 8239 C CA . LEU B 1 389 ? -10.336 28.328 8.234 1 68.19 389 LEU B CA 1
ATOM 8240 C C . LEU B 1 389 ? -9.805 27.766 6.914 1 68.19 389 LEU B C 1
ATOM 8242 O O . LEU B 1 389 ? -10.391 26.844 6.344 1 68.19 389 LEU B O 1
ATOM 8246 N N . SER B 1 390 ? -8.727 28.344 6.484 1 63.03 390 SER B N 1
ATOM 8247 C CA . SER B 1 390 ? -8.141 27.875 5.238 1 63.03 390 SER B CA 1
ATOM 8248 C C . SER B 1 390 ? -7.664 26.422 5.363 1 63.03 390 SER B C 1
ATOM 8250 O O . SER B 1 390 ? -7.824 25.625 4.438 1 63.03 390 SER B O 1
ATOM 8252 N N . ILE B 1 391 ? -7.133 26.141 6.492 1 62.44 391 ILE B N 1
ATOM 8253 C CA . ILE B 1 391 ? -6.641 24.781 6.742 1 62.44 391 ILE B CA 1
ATOM 8254 C C . ILE B 1 391 ? -7.82 23.828 6.871 1 62.44 391 ILE B C 1
ATOM 8256 O O . ILE B 1 391 ? -7.801 22.719 6.312 1 62.44 391 ILE B O 1
ATOM 8260 N N . ILE B 1 392 ? -8.836 24.219 7.504 1 73.62 392 ILE B N 1
ATOM 8261 C CA . ILE B 1 392 ? -10.008 23.391 7.762 1 73.62 392 ILE B CA 1
ATOM 8262 C C . ILE B 1 392 ? -10.711 23.062 6.445 1 73.62 392 ILE B C 1
ATOM 8264 O O . ILE B 1 392 ? -11.195 21.953 6.258 1 73.62 392 ILE B O 1
ATOM 8268 N N . PHE B 1 393 ? -10.688 24.031 5.613 1 69.94 393 PHE B N 1
ATOM 8269 C CA . PHE B 1 393 ? -11.352 23.812 4.336 1 69.94 393 PHE B CA 1
ATOM 8270 C C . PHE B 1 393 ? -10.648 22.719 3.539 1 69.94 393 PHE B C 1
ATOM 8272 O O . PHE B 1 393 ? -11.305 21.859 2.936 1 69.94 393 PHE B O 1
ATOM 8279 N N . GLY B 1 394 ? -9.422 22.812 3.457 1 63.62 394 GLY B N 1
ATOM 8280 C CA . GLY B 1 394 ? -8.672 21.781 2.77 1 63.62 394 GLY B CA 1
ATOM 8281 C C . GLY B 1 394 ? -8.859 20.406 3.383 1 63.62 394 GLY B C 1
ATOM 8282 O O . GLY B 1 394 ? -9.055 19.422 2.666 1 63.62 394 GLY B O 1
ATOM 8283 N N . THR B 1 395 ? -8.867 20.359 4.66 1 73 395 THR B N 1
ATOM 8284 C CA . THR B 1 395 ? -9.023 19.094 5.371 1 73 395 THR B CA 1
ATOM 8285 C C . THR B 1 395 ? -10.453 18.578 5.23 1 73 395 THR B C 1
ATOM 8287 O O . THR B 1 395 ? -10.672 17.359 5.164 1 73 395 THR B O 1
ATOM 8290 N N . ALA B 1 396 ? -11.367 19.516 5.152 1 78.38 396 ALA B N 1
ATOM 8291 C CA . ALA B 1 396 ? -12.773 19.141 5 1 78.38 396 ALA B CA 1
ATOM 8292 C C . ALA B 1 396 ? -13.016 18.469 3.65 1 78.38 396 ALA B C 1
ATOM 8294 O O . ALA B 1 396 ? -13.766 17.484 3.562 1 78.38 396 ALA B O 1
ATOM 8295 N N . ILE B 1 397 ? -12.406 18.984 2.713 1 74.25 397 ILE B N 1
ATOM 8296 C CA . ILE B 1 397 ? -12.57 18.422 1.379 1 74.25 397 ILE B CA 1
ATOM 8297 C C . ILE B 1 397 ? -11.953 17.016 1.332 1 74.25 397 ILE B C 1
ATOM 8299 O O . ILE B 1 397 ? -12.555 16.094 0.783 1 74.25 397 ILE B O 1
ATOM 8303 N N . LYS B 1 398 ? -10.789 16.922 1.874 1 72.19 398 LYS B N 1
ATOM 8304 C CA . LYS B 1 398 ? -10.125 15.625 1.929 1 72.19 398 LYS B CA 1
ATOM 8305 C C . LYS B 1 398 ? -10.977 14.609 2.684 1 72.19 398 LYS B C 1
ATOM 8307 O O . LYS B 1 398 ? -11.109 13.461 2.25 1 72.19 398 LYS B O 1
ATOM 8312 N N . GLY B 1 399 ? -11.492 15.023 3.824 1 81.56 399 GLY B N 1
ATOM 8313 C CA . GLY B 1 399 ? -12.359 14.156 4.605 1 81.56 399 GLY B CA 1
ATOM 8314 C C . GLY B 1 399 ? -13.641 13.781 3.881 1 81.56 399 GLY B C 1
ATOM 8315 O O . GLY B 1 399 ? -14.078 12.633 3.938 1 81.56 399 GLY B O 1
ATOM 8316 N N . TRP B 1 400 ? -14.133 14.758 3.148 1 82.25 400 TRP B N 1
ATOM 8317 C CA . TRP B 1 400 ? -15.375 14.547 2.402 1 82.25 400 TRP B CA 1
ATOM 8318 C C . TRP B 1 400 ? -15.164 13.547 1.274 1 82.25 400 TRP B C 1
ATOM 8320 O O . TRP B 1 400 ? -16.031 12.695 1.022 1 82.25 400 TRP B O 1
ATOM 8330 N N . THR B 1 401 ? -14.164 13.617 0.648 1 77.94 401 THR B N 1
ATOM 8331 C CA . THR B 1 401 ? -13.836 12.703 -0.437 1 77.94 401 THR B CA 1
ATOM 8332 C C . THR B 1 401 ? -13.57 11.297 0.101 1 77.94 401 THR B C 1
ATOM 8334 O O . THR B 1 401 ? -14.023 10.312 -0.475 1 77.94 401 THR B O 1
ATOM 8337 N N . ALA B 1 402 ? -12.836 11.258 1.196 1 83.56 402 ALA B N 1
ATOM 8338 C CA . ALA B 1 402 ? -12.57 9.969 1.825 1 83.56 402 ALA B CA 1
ATOM 8339 C C . ALA B 1 402 ? -13.859 9.312 2.299 1 83.56 402 ALA B C 1
ATOM 8341 O O . ALA B 1 402 ? -14.047 8.102 2.125 1 83.56 402 ALA B O 1
ATOM 8342 N N . GLY B 1 403 ? -14.672 10.125 2.883 1 86.81 403 GLY B N 1
ATOM 8343 C CA . GLY B 1 403 ? -15.961 9.602 3.309 1 86.81 403 GLY B CA 1
ATOM 8344 C C . GLY B 1 403 ? -16.828 9.117 2.156 1 86.81 403 GLY B C 1
ATOM 8345 O O . GLY B 1 403 ? -17.5 8.102 2.27 1 86.81 403 GLY B O 1
ATOM 8346 N N . GLY B 1 404 ? -16.781 9.82 1.071 1 86.31 404 GLY B N 1
ATOM 8347 C CA . GLY B 1 404 ? -17.516 9.422 -0.118 1 86.31 404 GLY B CA 1
ATOM 8348 C C . GLY B 1 404 ? -17.047 8.094 -0.689 1 86.31 404 GLY B C 1
ATOM 8349 O O . GLY B 1 404 ? -17.875 7.27 -1.094 1 86.31 404 GLY B O 1
ATOM 8350 N N . ARG B 1 405 ? -15.773 7.914 -0.679 1 82 405 ARG B N 1
ATOM 8351 C CA . ARG B 1 405 ? -15.211 6.668 -1.183 1 82 405 ARG B CA 1
ATOM 8352 C C . ARG B 1 405 ? -15.633 5.488 -0.314 1 82 405 ARG B C 1
ATOM 8354 O O . ARG B 1 405 ? -15.898 4.398 -0.826 1 82 405 ARG B O 1
ATOM 8361 N N . VAL B 1 406 ? -15.656 5.672 0.942 1 87.94 406 VAL B N 1
ATOM 8362 C CA . VAL B 1 406 ? -16.031 4.613 1.872 1 87.94 406 VAL B CA 1
ATOM 8363 C C . VAL B 1 406 ? -17.516 4.266 1.689 1 87.94 406 VAL B C 1
ATOM 8365 O O . VAL B 1 406 ? -17.875 3.09 1.651 1 87.94 406 VAL B O 1
ATOM 8368 N N . LEU B 1 407 ? -18.328 5.242 1.496 1 87.81 407 LEU B N 1
ATOM 8369 C CA . LEU B 1 407 ? -19.781 5.035 1.445 1 87.81 407 LEU B CA 1
ATOM 8370 C C . LEU B 1 407 ? -20.203 4.527 0.073 1 87.81 407 LEU B C 1
ATOM 8372 O O . LEU B 1 407 ? -21.266 3.916 -0.065 1 87.81 407 LEU B O 1
ATOM 8376 N N . GLN B 1 408 ? -19.422 4.785 -0.909 1 83.06 408 GLN B N 1
ATOM 8377 C CA . GLN B 1 408 ? -19.719 4.254 -2.236 1 83.06 408 GLN B CA 1
ATOM 8378 C C . GLN B 1 408 ? -19.781 2.73 -2.219 1 83.06 408 GLN B C 1
ATOM 8380 O O . GLN B 1 408 ? -20.625 2.127 -2.873 1 83.06 408 GLN B O 1
ATOM 8385 N N . PHE B 1 409 ? -18.938 2.166 -1.479 1 82.69 409 PHE B N 1
ATOM 8386 C CA . PHE B 1 409 ? -18.891 0.709 -1.415 1 82.69 409 PHE B CA 1
ATOM 8387 C C . PHE B 1 409 ? -20 0.167 -0.518 1 82.69 409 PHE B C 1
ATOM 8389 O O . PHE B 1 409 ? -20.422 -0.975 -0.681 1 82.69 409 PHE B O 1
ATOM 8396 N N . SER B 1 410 ? -20.391 1.004 0.371 1 83.44 410 SER B N 1
ATOM 8397 C CA . SER B 1 410 ? -21.469 0.592 1.261 1 83.44 410 SER B CA 1
ATOM 8398 C C . SER B 1 410 ? -22.828 0.629 0.549 1 83.44 410 SER B C 1
ATOM 8400 O O . SER B 1 410 ? -23.766 -0.038 0.968 1 83.44 410 SER B O 1
ATOM 8402 N N . ARG B 1 411 ? -22.891 1.354 -0.558 1 82.31 411 ARG B N 1
ATOM 8403 C CA . ARG B 1 411 ? -24.141 1.5 -1.314 1 82.31 411 ARG B CA 1
ATOM 8404 C C . ARG B 1 411 ? -24.375 0.288 -2.207 1 82.31 411 ARG B C 1
ATOM 8406 O O . ARG B 1 411 ? -25.516 -0.006 -2.568 1 82.31 411 ARG B O 1
ATOM 8413 N N . ILE B 1 412 ? -23.359 -0.433 -2.469 1 83.38 412 ILE B N 1
ATOM 8414 C CA . ILE B 1 412 ? -23.469 -1.593 -3.346 1 83.38 412 ILE B CA 1
ATOM 8415 C C . ILE B 1 412 ? -24.109 -2.754 -2.582 1 83.38 412 ILE B C 1
ATOM 8417 O O . ILE B 1 412 ? -23.641 -3.131 -1.508 1 83.38 412 ILE B O 1
ATOM 8421 N N . GLU B 1 413 ? -25.219 -3.133 -3.043 1 84.38 413 GLU B N 1
ATOM 8422 C CA . GLU B 1 413 ? -25.891 -4.266 -2.416 1 84.38 413 GLU B CA 1
ATOM 8423 C C . GLU B 1 413 ? -25.531 -5.574 -3.119 1 84.38 413 GLU B C 1
ATOM 8425 O O . GLU B 1 413 ? -25.422 -5.617 -4.348 1 84.38 413 GLU B O 1
ATOM 8430 N N . PRO B 1 414 ? -25.312 -6.574 -2.297 1 86 414 PRO B N 1
ATOM 8431 C CA . PRO B 1 414 ? -25.031 -7.879 -2.896 1 86 414 PRO B CA 1
ATOM 8432 C C . PRO B 1 414 ? -26.219 -8.453 -3.658 1 86 414 PRO B C 1
ATOM 8434 O O . PRO B 1 414 ? -27.375 -8.219 -3.277 1 86 414 PRO B O 1
ATOM 8437 N N . SER B 1 415 ? -25.984 -9.125 -4.746 1 84 415 SER B N 1
ATOM 8438 C CA . SER B 1 415 ? -27.016 -9.75 -5.562 1 84 415 SER B CA 1
ATOM 8439 C C . SER B 1 415 ? -27.453 -11.094 -4.98 1 84 415 SER B C 1
ATOM 8441 O O . SER B 1 415 ? -28.609 -11.492 -5.129 1 84 415 SER B O 1
ATOM 8443 N N . ILE B 1 416 ? -26.547 -11.758 -4.289 1 86.12 416 ILE B N 1
ATOM 8444 C CA . ILE B 1 416 ? -26.828 -13.07 -3.721 1 86.12 416 ILE B CA 1
ATOM 8445 C C . ILE B 1 416 ? -27 -12.945 -2.209 1 86.12 416 ILE B C 1
ATOM 8447 O O . ILE B 1 416 ? -26.047 -12.672 -1.488 1 86.12 416 ILE B O 1
ATOM 8451 N N . PRO B 1 417 ? -28.188 -13.109 -1.778 1 82.75 417 PRO B N 1
ATOM 8452 C CA . PRO B 1 417 ? -28.391 -13.031 -0.329 1 82.75 417 PRO B CA 1
ATOM 8453 C C . PRO B 1 417 ? -27.797 -14.227 0.415 1 82.75 417 PRO B C 1
ATOM 8455 O O . PRO B 1 417 ? -27.875 -15.359 -0.071 1 82.75 417 PRO B O 1
ATOM 8458 N N . ILE B 1 418 ? -27.219 -14.078 1.505 1 76.88 418 ILE B N 1
ATOM 8459 C CA . ILE B 1 418 ? -26.516 -15.141 2.227 1 76.88 418 ILE B CA 1
ATOM 8460 C C . ILE B 1 418 ? -27.469 -15.789 3.23 1 76.88 418 ILE B C 1
ATOM 8462 O O . ILE B 1 418 ? -27.422 -17 3.451 1 76.88 418 ILE B O 1
ATOM 8466 N N . ASP B 1 419 ? -28.328 -15.047 3.85 1 75.38 419 ASP B N 1
ATOM 8467 C CA . ASP B 1 419 ? -29.078 -15.578 4.988 1 75.38 419 ASP B CA 1
ATOM 8468 C C . ASP B 1 419 ? -30.516 -15.883 4.602 1 75.38 419 ASP B C 1
ATOM 8470 O O . ASP B 1 419 ? -31.344 -16.172 5.469 1 75.38 419 ASP B O 1
ATOM 8474 N N . THR B 1 420 ? -30.703 -15.898 3.252 1 82 420 THR B N 1
ATOM 8475 C CA . THR B 1 420 ? -32.094 -16.188 2.84 1 82 420 THR B CA 1
ATOM 8476 C C . THR B 1 420 ? -32.156 -17.516 2.1 1 82 420 THR B C 1
ATOM 8478 O O . THR B 1 420 ? -31.141 -18.047 1.657 1 82 420 THR B O 1
ATOM 8481 N N . GLY B 1 421 ? -33.125 -18.281 2.391 1 84.75 421 GLY B N 1
ATOM 8482 C CA . GLY B 1 421 ? -33.344 -19.5 1.632 1 84.75 421 GLY B CA 1
ATOM 8483 C C . GLY B 1 421 ? -33.688 -20.688 2.5 1 84.75 421 GLY B C 1
ATOM 8484 O O . GLY B 1 421 ? -33.875 -20.562 3.715 1 84.75 421 GLY B O 1
ATOM 8485 N N . VAL B 1 422 ? -33.719 -21.781 1.688 1 90.25 422 VAL B N 1
ATOM 8486 C CA . VAL B 1 422 ? -34.188 -23 2.344 1 90.25 422 VAL B CA 1
ATOM 8487 C C . VAL B 1 422 ? -33 -23.922 2.598 1 90.25 422 VAL B C 1
ATOM 8489 O O . VAL B 1 422 ? -32.031 -23.922 1.834 1 90.25 422 VAL B O 1
ATOM 8492 N N . CYS B 1 423 ? -33 -24.547 3.779 1 91.81 423 CYS B N 1
ATOM 8493 C CA . CYS B 1 423 ? -32.031 -25.594 4.094 1 91.81 423 CYS B CA 1
ATOM 8494 C C . CYS B 1 423 ? -32.656 -26.984 3.947 1 91.81 423 CYS B C 1
ATOM 8496 O O . CYS B 1 423 ? -33.719 -27.25 4.527 1 91.81 423 CYS B O 1
ATOM 8498 N N . ILE B 1 424 ? -32.094 -27.75 3.172 1 89.88 424 ILE B N 1
ATOM 8499 C CA . ILE B 1 424 ? -32.594 -29.109 3.029 1 89.88 424 ILE B CA 1
ATOM 8500 C C . ILE B 1 424 ? -32.25 -29.922 4.277 1 89.88 424 ILE B C 1
ATOM 8502 O O . ILE B 1 424 ? -31.078 -29.984 4.676 1 89.88 424 ILE B O 1
ATOM 8506 N N . PRO B 1 425 ? -33.25 -30.469 4.859 1 87.06 425 PRO B N 1
ATOM 8507 C CA . PRO B 1 425 ? -32.969 -31.25 6.059 1 87.06 425 PRO B CA 1
ATOM 8508 C C . PRO B 1 425 ? -31.984 -32.406 5.793 1 87.06 425 PRO B C 1
ATOM 8510 O O . PRO B 1 425 ? -31.984 -32.969 4.703 1 87.06 425 PRO B O 1
ATOM 8513 N N . TYR B 1 426 ? -31.234 -32.75 6.754 1 84.06 426 TYR B N 1
ATOM 8514 C CA . TYR B 1 426 ? -30.141 -33.688 6.66 1 84.06 426 TYR B CA 1
ATOM 8515 C C . TYR B 1 426 ? -30.656 -35.062 6.203 1 84.06 426 TYR B C 1
ATOM 8517 O O . TYR B 1 426 ? -29.984 -35.75 5.434 1 84.06 426 TYR B O 1
ATOM 8525 N N . HIS B 1 427 ? -31.844 -35.438 6.613 1 83.81 427 HIS B N 1
ATOM 8526 C CA . HIS B 1 427 ? -32.375 -36.75 6.316 1 83.81 427 HIS B CA 1
ATOM 8527 C C . HIS B 1 427 ? -32.812 -36.875 4.863 1 83.81 427 HIS B C 1
ATOM 8529 O O . HIS B 1 427 ? -32.906 -37.969 4.312 1 83.81 427 HIS B O 1
ATOM 8535 N N . THR B 1 428 ? -33 -35.75 4.195 1 85.12 428 THR B N 1
ATOM 8536 C CA . THR B 1 428 ? -33.469 -35.75 2.816 1 85.12 428 THR B CA 1
ATOM 8537 C C . THR B 1 428 ? -32.375 -35.312 1.86 1 85.12 428 THR B C 1
ATOM 8539 O O . THR B 1 428 ? -32.594 -35.188 0.653 1 85.12 428 THR B O 1
ATOM 8542 N N . LEU B 1 429 ? -31.234 -35.125 2.367 1 91.5 429 LEU B N 1
ATOM 8543 C CA . LEU B 1 429 ? -30.141 -34.656 1.532 1 91.5 429 LEU B CA 1
ATOM 8544 C C . LEU B 1 429 ? -29.391 -35.844 0.927 1 91.5 429 LEU B C 1
ATOM 8546 O O . LEU B 1 429 ? -28.641 -36.531 1.626 1 91.5 429 LEU B O 1
ATOM 8550 N N . TRP B 1 430 ? -29.516 -36.062 -0.346 1 89.88 430 TRP B N 1
ATOM 8551 C CA . TRP B 1 430 ? -28.859 -37.156 -1.033 1 89.88 430 TRP B CA 1
ATOM 8552 C C . TRP B 1 430 ? -27.578 -36.688 -1.717 1 89.88 430 TRP B C 1
ATOM 8554 O O . TRP B 1 430 ? -26.578 -37.406 -1.742 1 89.88 430 TRP B O 1
ATOM 8564 N N . GLY B 1 431 ? -27.625 -35.5 -2.152 1 93.81 431 GLY B N 1
ATOM 8565 C CA . GLY B 1 431 ? -26.438 -34.938 -2.807 1 93.81 431 GLY B CA 1
ATOM 8566 C C . GLY B 1 431 ? -26.469 -35.094 -4.316 1 93.81 431 GLY B C 1
ATOM 8567 O O . GLY B 1 431 ? -25.438 -35.281 -4.945 1 93.81 431 GLY B O 1
ATOM 8568 N N . ASP B 1 432 ? -27.672 -35.188 -4.945 1 95.38 432 ASP B N 1
ATOM 8569 C CA . ASP B 1 432 ? -27.844 -35.219 -6.391 1 95.38 432 ASP B CA 1
ATOM 8570 C C . ASP B 1 432 ? -27.766 -33.844 -7 1 95.38 432 ASP B C 1
ATOM 8572 O O . ASP B 1 432 ? -28.531 -32.938 -6.625 1 95.38 432 ASP B O 1
ATOM 8576 N N . ILE B 1 433 ? -26.844 -33.625 -7.926 1 97.31 433 ILE B N 1
ATOM 8577 C CA . ILE B 1 433 ? -26.641 -32.312 -8.539 1 97.31 433 ILE B CA 1
ATOM 8578 C C . ILE B 1 433 ? -26.922 -32.375 -10.031 1 97.31 433 ILE B C 1
ATOM 8580 O O . ILE B 1 433 ? -26.469 -33.312 -10.711 1 97.31 433 ILE B O 1
ATOM 8584 N N . LYS B 1 434 ? -27.656 -31.391 -10.578 1 97.19 434 LYS B N 1
ATOM 8585 C CA . LYS B 1 434 ? -27.984 -31.359 -12 1 97.19 434 LYS B CA 1
ATOM 8586 C C . LYS B 1 434 ? -27.797 -29.969 -12.578 1 97.19 434 LYS B C 1
ATOM 8588 O O . LYS B 1 434 ? -28.234 -28.984 -11.977 1 97.19 434 LYS B O 1
ATOM 8593 N N . PHE B 1 435 ? -27 -29.891 -13.602 1 97.44 435 PHE B N 1
ATOM 8594 C CA . PHE B 1 435 ? -26.938 -28.703 -14.438 1 97.44 435 PHE B CA 1
ATOM 8595 C C . PHE B 1 435 ? -27.891 -28.812 -15.625 1 97.44 435 PHE B C 1
ATOM 8597 O O . PHE B 1 435 ? -27.766 -29.734 -16.438 1 97.44 435 PHE B O 1
ATOM 8604 N N . GLU B 1 436 ? -28.812 -27.891 -15.688 1 97 436 GLU B N 1
ATOM 8605 C CA . GLU B 1 436 ? -29.812 -27.938 -16.75 1 97 436 GLU B CA 1
ATOM 8606 C C . GLU B 1 436 ? -29.719 -26.719 -17.656 1 97 436 GLU B C 1
ATOM 8608 O O . GLU B 1 436 ? -30.172 -25.641 -17.312 1 97 436 GLU B O 1
ATOM 8613 N N . ASP B 1 437 ? -29.156 -26.859 -18.875 1 95.81 437 ASP B N 1
ATOM 8614 C CA . ASP B 1 437 ? -29.062 -25.844 -19.922 1 95.81 437 ASP B CA 1
ATOM 8615 C C . ASP B 1 437 ? -28.484 -24.547 -19.375 1 95.81 437 ASP B C 1
ATOM 8617 O O . ASP B 1 437 ? -29.078 -23.484 -19.531 1 95.81 437 ASP B O 1
ATOM 8621 N N . VAL B 1 438 ? -27.422 -24.719 -18.75 1 96.31 438 VAL B N 1
ATOM 8622 C CA . VAL B 1 438 ? -26.812 -23.578 -18.047 1 96.31 438 VAL B CA 1
ATOM 8623 C C . VAL B 1 438 ? -25.984 -22.75 -19.031 1 96.31 438 VAL B C 1
ATOM 8625 O O . VAL B 1 438 ? -25.125 -23.281 -19.734 1 96.31 438 VAL B O 1
ATOM 8628 N N . THR B 1 439 ? -26.266 -21.453 -19.125 1 96 439 THR B N 1
ATOM 8629 C CA . THR B 1 439 ? -25.469 -20.469 -19.828 1 96 439 THR B CA 1
ATOM 8630 C C . THR B 1 439 ? -24.859 -19.469 -18.859 1 96 439 THR B C 1
ATOM 8632 O O . THR B 1 439 ? -25.562 -18.938 -17.984 1 96 439 THR B O 1
ATOM 8635 N N . PHE B 1 440 ? -23.562 -19.297 -19.016 1 94.56 440 PHE B N 1
ATOM 8636 C CA . PHE B 1 440 ? -22.922 -18.453 -18.031 1 94.56 440 PHE B CA 1
ATOM 8637 C C . PHE B 1 440 ? -21.797 -17.625 -18.656 1 94.56 440 PHE B C 1
ATOM 8639 O O . PHE B 1 440 ? -21.062 -18.125 -19.5 1 94.56 440 PHE B O 1
ATOM 8646 N N . THR B 1 441 ? -21.812 -16.391 -18.25 1 89.88 441 THR B N 1
ATOM 8647 C CA . THR B 1 441 ? -20.766 -15.438 -18.578 1 89.88 441 THR B CA 1
ATOM 8648 C C . THR B 1 441 ? -20.312 -14.672 -17.328 1 89.88 441 THR B C 1
ATOM 8650 O O . THR B 1 441 ? -21.141 -14.219 -16.547 1 89.88 441 THR B O 1
ATOM 8653 N N . TYR B 1 442 ? -18.953 -14.672 -17.156 1 84.25 442 TYR B N 1
ATOM 8654 C CA . TYR B 1 442 ? -18.469 -13.891 -16.016 1 84.25 442 TYR B CA 1
ATOM 8655 C C . TYR B 1 442 ? -18.844 -12.422 -16.156 1 84.25 442 TYR B C 1
ATOM 8657 O O . TYR B 1 442 ? -18.719 -11.852 -17.25 1 84.25 442 TYR B O 1
ATOM 8665 N N . PRO B 1 443 ? -19.266 -11.836 -15.078 1 81.81 443 PRO B N 1
ATOM 8666 C CA . PRO B 1 443 ? -19.609 -10.414 -15.156 1 81.81 443 PRO B CA 1
ATOM 8667 C C . PRO B 1 443 ? -18.406 -9.531 -15.5 1 81.81 443 PRO B C 1
ATOM 8669 O O . PRO B 1 443 ? -18.562 -8.461 -16.078 1 81.81 443 PRO B O 1
ATOM 8672 N N . SER B 1 444 ? -17.281 -9.984 -15.188 1 72 444 SER B N 1
ATOM 8673 C CA . SER B 1 444 ? -16.062 -9.227 -15.469 1 72 444 SER B CA 1
ATOM 8674 C C . SER B 1 444 ? -15.695 -9.305 -16.938 1 72 444 SER B C 1
ATOM 8676 O O . SER B 1 444 ? -14.961 -8.453 -17.453 1 72 444 SER B O 1
ATOM 8678 N N . ARG B 1 445 ? -16.203 -10.32 -17.609 1 74.5 445 ARG B N 1
ATOM 8679 C CA . ARG B 1 445 ? -15.938 -10.508 -19.031 1 74.5 445 ARG B CA 1
ATOM 8680 C C . ARG B 1 445 ? -17.234 -10.781 -19.797 1 74.5 445 ARG B C 1
ATOM 8682 O O . ARG B 1 445 ? -17.406 -11.859 -20.344 1 74.5 445 ARG B O 1
ATOM 8689 N N . PRO B 1 446 ? -18.016 -9.844 -20.016 1 75.06 446 PRO B N 1
ATOM 8690 C CA . PRO B 1 446 ? -19.344 -10.07 -20.625 1 75.06 446 PRO B CA 1
ATOM 8691 C C . PRO B 1 446 ? -19.25 -10.562 -22.062 1 75.06 446 PRO B C 1
ATOM 8693 O O . PRO B 1 446 ? -20.188 -11.219 -22.547 1 75.06 446 PRO B O 1
ATOM 8696 N N . GLY B 1 447 ? -18.266 -10.375 -22.734 1 69.31 447 GLY B N 1
ATOM 8697 C CA . GLY B 1 447 ? -18.188 -10.766 -24.125 1 69.31 447 GLY B CA 1
ATOM 8698 C C . GLY B 1 447 ? -17.734 -12.203 -24.312 1 69.31 447 GLY B C 1
ATOM 8699 O O . GLY B 1 447 ? -17.766 -12.727 -25.422 1 69.31 447 GLY B O 1
ATOM 8700 N N . HIS B 1 448 ? -17.5 -12.844 -23.203 1 73.81 448 HIS B N 1
ATOM 8701 C CA . HIS B 1 448 ? -16.984 -14.211 -23.328 1 73.81 448 HIS B CA 1
ATOM 8702 C C . HIS B 1 448 ? -17.859 -15.188 -22.547 1 73.81 448 HIS B C 1
ATOM 8704 O O . HIS B 1 448 ? -17.766 -15.281 -21.328 1 73.81 448 HIS B O 1
ATOM 8710 N N . SER B 1 449 ? -18.641 -15.859 -23.391 1 86.06 449 SER B N 1
ATOM 8711 C CA . SER B 1 449 ? -19.469 -16.875 -22.766 1 86.06 449 SER B CA 1
ATOM 8712 C C . SER B 1 449 ? -18.656 -18.125 -22.438 1 86.06 449 SER B C 1
ATOM 8714 O O . SER B 1 449 ? -17.953 -18.656 -23.297 1 86.06 449 SER B O 1
ATOM 8716 N N . VAL B 1 450 ? -18.703 -18.547 -21.188 1 87.94 450 VAL B N 1
ATOM 8717 C CA . VAL B 1 450 ? -17.953 -19.734 -20.766 1 87.94 450 VAL B CA 1
ATOM 8718 C C . VAL B 1 450 ? -18.766 -20.984 -21.094 1 87.94 450 VAL B C 1
ATOM 8720 O O . VAL B 1 450 ? -18.203 -21.984 -21.562 1 87.94 450 VAL B O 1
ATOM 8723 N N . PHE B 1 451 ? -20.109 -20.922 -20.859 1 93.94 451 PHE B N 1
ATOM 8724 C CA . PHE B 1 451 ? -20.984 -22.047 -21.156 1 93.94 451 PHE B CA 1
ATOM 8725 C C . PHE B 1 451 ? -22.188 -21.609 -21.969 1 93.94 451 PHE B C 1
ATOM 8727 O O . PHE B 1 451 ? -22.719 -20.516 -21.781 1 93.94 451 PHE B O 1
ATOM 8734 N N . GLU B 1 452 ? -22.547 -22.469 -22.938 1 94.62 452 GLU B N 1
ATOM 8735 C CA . GLU B 1 452 ? -23.75 -22.328 -23.734 1 94.62 452 GLU B CA 1
ATOM 8736 C C . GLU B 1 452 ? -24.625 -23.578 -23.641 1 94.62 452 GLU B C 1
ATOM 8738 O O . GLU B 1 452 ? -24.438 -24.531 -24.406 1 94.62 452 GL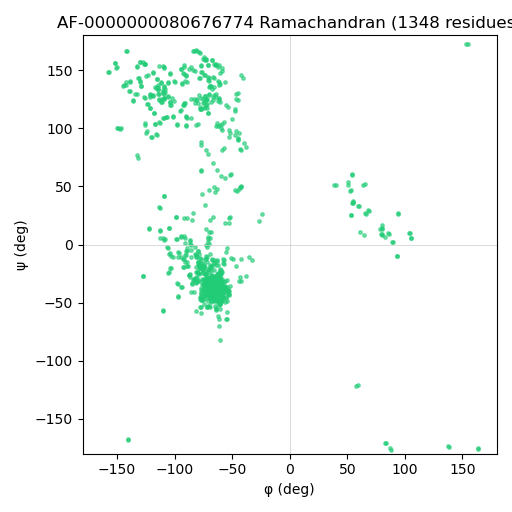U B O 1
ATOM 8743 N N . ASN B 1 453 ? -25.562 -23.578 -22.844 1 93.94 453 ASN B N 1
ATOM 8744 C CA . ASN B 1 453 ? -26.5 -24.688 -22.641 1 93.94 453 ASN B CA 1
ATOM 8745 C C . ASN B 1 453 ? -25.797 -25.922 -22.109 1 93.94 453 ASN B C 1
ATOM 8747 O O . ASN B 1 453 ? -25.922 -27.016 -22.688 1 93.94 453 ASN B O 1
ATOM 8751 N N . LEU B 1 454 ? -25.047 -25.75 -21.062 1 95.88 454 LEU B N 1
ATOM 8752 C CA . LEU B 1 454 ? -24.344 -26.859 -20.422 1 95.88 454 LEU B CA 1
ATOM 8753 C C . LEU B 1 454 ? -25.297 -27.734 -19.625 1 95.88 454 LEU B C 1
ATOM 8755 O O . LEU B 1 454 ? -26.062 -27.219 -18.797 1 95.88 454 LEU B O 1
ATOM 8759 N N . THR B 1 455 ? -25.344 -29 -19.953 1 95.88 455 THR B N 1
ATOM 8760 C CA . THR B 1 455 ? -26.156 -29.953 -19.203 1 95.88 455 THR B CA 1
ATOM 8761 C C . THR B 1 455 ? -25.297 -31.109 -18.703 1 95.88 455 THR B C 1
ATOM 8763 O O . THR B 1 455 ? -24.594 -31.766 -19.484 1 95.88 455 THR B O 1
ATOM 8766 N N . LEU B 1 456 ? -25.266 -31.281 -17.391 1 95.62 456 LEU B N 1
ATOM 8767 C CA . LEU B 1 456 ? -24.547 -32.406 -16.797 1 95.62 456 LEU B CA 1
ATOM 8768 C C . LEU B 1 456 ? -25.188 -32.812 -15.469 1 95.62 456 LEU B C 1
ATOM 8770 O O . LEU B 1 456 ? -25.906 -32.031 -14.859 1 95.62 456 LEU B O 1
ATOM 8774 N N . THR B 1 457 ? -24.953 -34.062 -15.109 1 96.12 457 THR B N 1
ATOM 8775 C CA . THR B 1 457 ? -25.531 -34.594 -13.875 1 96.12 457 THR B CA 1
ATOM 8776 C C . THR B 1 457 ? -24.453 -35.25 -13.016 1 96.12 457 THR B C 1
ATOM 8778 O O . THR B 1 457 ? -23.562 -35.938 -13.531 1 96.12 457 THR B O 1
ATOM 8781 N N . ILE B 1 458 ? -24.5 -34.969 -11.719 1 96.44 458 ILE B N 1
ATOM 8782 C CA . ILE B 1 458 ? -23.656 -35.594 -10.711 1 96.44 458 ILE B CA 1
ATOM 8783 C C . ILE B 1 458 ? -24.531 -36.406 -9.742 1 96.44 458 ILE B C 1
ATOM 8785 O O . ILE B 1 458 ? -25 -35.875 -8.734 1 96.44 458 ILE B O 1
ATOM 8789 N N . PRO B 1 459 ? -24.641 -37.688 -10.062 1 95.5 459 PRO B N 1
ATOM 8790 C CA . PRO B 1 459 ? -25.531 -38.5 -9.227 1 95.5 459 PRO B CA 1
ATOM 8791 C C . PRO B 1 459 ? -25.047 -38.594 -7.781 1 95.5 459 PRO B C 1
ATOM 8793 O O . PRO B 1 459 ? -23.844 -38.594 -7.523 1 95.5 459 PRO B O 1
ATOM 8796 N N . ALA B 1 460 ? -26.016 -38.844 -6.871 1 95.12 460 ALA B N 1
ATOM 8797 C CA . ALA B 1 460 ? -25.719 -38.906 -5.441 1 95.12 460 ALA B CA 1
ATOM 8798 C C . ALA B 1 460 ? -24.812 -40.094 -5.129 1 95.12 460 ALA B C 1
ATOM 8800 O O . ALA B 1 460 ? -25.016 -41.188 -5.629 1 95.12 460 ALA B O 1
ATOM 8801 N N . GLY B 1 461 ? -23.703 -39.75 -4.395 1 92.31 461 GLY B N 1
ATOM 8802 C CA . GLY B 1 461 ? -22.828 -40.812 -3.881 1 92.31 461 GLY B CA 1
ATOM 8803 C C . GLY B 1 461 ? -21.828 -41.312 -4.906 1 92.31 461 GLY B C 1
ATOM 8804 O O . GLY B 1 461 ? -21.141 -42.281 -4.672 1 92.31 461 GLY B O 1
ATOM 8805 N N . GLN B 1 462 ? -21.781 -40.688 -6.008 1 93.38 462 GLN B N 1
ATOM 8806 C CA . GLN B 1 462 ? -20.859 -41.094 -7.059 1 93.38 462 GLN B CA 1
ATOM 8807 C C . GLN B 1 462 ? -19.734 -40.094 -7.27 1 93.38 462 GLN B C 1
ATOM 8809 O O . GLN B 1 462 ? -19.875 -38.906 -6.895 1 93.38 462 GLN B O 1
ATOM 8814 N N . VAL B 1 463 ? -18.672 -40.625 -7.758 1 93.38 463 VAL B N 1
ATOM 8815 C CA . VAL B 1 463 ? -17.547 -39.781 -8.125 1 93.38 463 VAL B CA 1
ATOM 8816 C C . VAL B 1 463 ? -17.625 -39.438 -9.609 1 93.38 463 VAL B C 1
ATOM 8818 O O . VAL B 1 463 ? -17.594 -40.344 -10.461 1 93.38 463 VAL B O 1
ATOM 8821 N N . VAL B 1 464 ? -17.797 -38.188 -9.906 1 94.62 464 VAL B N 1
ATOM 8822 C CA . VAL B 1 464 ? -17.859 -37.688 -11.281 1 94.62 464 VAL B CA 1
ATOM 8823 C C . VAL B 1 464 ? -16.609 -36.875 -11.609 1 94.62 464 VAL B C 1
ATOM 8825 O O . VAL B 1 464 ? -16.188 -36.031 -10.828 1 94.62 464 VAL B O 1
ATOM 8828 N N . ALA B 1 465 ? -15.961 -37.156 -12.703 1 93.19 465 ALA B N 1
ATOM 8829 C CA . ALA B 1 465 ? -14.734 -36.469 -13.102 1 93.19 465 ALA B CA 1
ATOM 8830 C C . ALA B 1 465 ? -14.984 -35.562 -14.305 1 93.19 465 ALA B C 1
ATOM 8832 O O . ALA B 1 465 ? -15.75 -35.906 -15.211 1 93.19 465 ALA B O 1
ATOM 8833 N N . LEU B 1 466 ? -14.453 -34.406 -14.25 1 91.94 466 LEU B N 1
ATOM 8834 C CA . LEU B 1 466 ? -14.453 -33.469 -15.359 1 91.94 466 LEU B CA 1
ATOM 8835 C C . LEU B 1 466 ? -13.086 -33.406 -16.031 1 91.94 466 LEU B C 1
ATOM 8837 O O . LEU B 1 466 ? -12.07 -33.188 -15.367 1 91.94 466 LEU B O 1
ATOM 8841 N N . CYS B 1 467 ? -13.109 -33.688 -17.281 1 85.75 467 CYS B N 1
ATOM 8842 C CA . CYS B 1 467 ? -11.867 -33.625 -18.047 1 85.75 467 CYS B CA 1
ATOM 8843 C C . CYS B 1 467 ? -12.039 -32.75 -19.281 1 85.75 467 CYS B C 1
ATOM 8845 O O . CYS B 1 467 ? -13.164 -32.469 -19.688 1 85.75 467 CYS B O 1
ATOM 8847 N N . GLY B 1 468 ? -10.984 -32.25 -19.766 1 79.75 468 GLY B N 1
ATOM 8848 C CA . GLY B 1 468 ? -10.969 -31.344 -20.906 1 79.75 468 GLY B CA 1
ATOM 8849 C C . GLY B 1 468 ? -9.781 -30.406 -20.906 1 79.75 468 GLY B C 1
ATOM 8850 O O . GLY B 1 468 ? -9.031 -30.328 -19.938 1 79.75 468 GLY B O 1
ATOM 8851 N N . PRO B 1 469 ? -9.688 -29.734 -21.969 1 72.44 469 PRO B N 1
ATOM 8852 C CA . PRO B 1 469 ? -8.562 -28.797 -22.047 1 72.44 469 PRO B CA 1
ATOM 8853 C C . PRO B 1 469 ? -8.672 -27.656 -21.031 1 72.44 469 PRO B C 1
ATOM 8855 O O . PRO B 1 469 ? -9.766 -27.375 -20.531 1 72.44 469 PRO B O 1
ATOM 8858 N N . SER B 1 470 ? -7.57 -27.109 -20.703 1 68.44 470 SER B N 1
ATOM 8859 C CA . SER B 1 470 ? -7.547 -25.984 -19.766 1 68.44 470 SER B CA 1
ATOM 8860 C C . SER B 1 470 ? -8.312 -24.797 -20.328 1 68.44 470 SER B C 1
ATOM 8862 O O . SER B 1 470 ? -8.25 -24.516 -21.531 1 68.44 470 SER B O 1
ATOM 8864 N N . GLY B 1 471 ? -9.031 -24.125 -19.516 1 70 471 GLY B N 1
ATOM 8865 C CA . GLY B 1 471 ? -9.734 -22.922 -19.922 1 70 471 GLY B CA 1
ATOM 8866 C C . GLY B 1 471 ? -11.125 -23.188 -20.453 1 70 471 GLY B C 1
ATOM 8867 O O . GLY B 1 471 ? -11.797 -22.266 -20.922 1 70 471 GLY B O 1
ATOM 8868 N N . GLU B 1 472 ? -11.438 -24.438 -20.406 1 75.75 472 GLU B N 1
ATOM 8869 C CA . GLU B 1 472 ? -12.734 -24.781 -20.984 1 75.75 472 GLU B CA 1
ATOM 8870 C C . GLU B 1 472 ? -13.852 -24.625 -19.953 1 75.75 472 GLU B C 1
ATOM 8872 O O . GLU B 1 472 ? -15 -24.969 -20.219 1 75.75 472 GLU B O 1
ATOM 8877 N N . GLY B 1 473 ? -13.531 -24.141 -18.734 1 82.56 473 GLY B N 1
ATOM 8878 C CA . GLY B 1 473 ? -14.586 -23.781 -17.797 1 82.56 473 GLY B CA 1
ATOM 8879 C C . GLY B 1 473 ? -14.781 -24.797 -16.688 1 82.56 473 GLY B C 1
ATOM 8880 O O . GLY B 1 473 ? -15.773 -24.75 -15.969 1 82.56 473 GLY B O 1
ATOM 8881 N N . LYS B 1 474 ? -13.953 -25.75 -16.516 1 86.69 474 LYS B N 1
ATOM 8882 C CA . LYS B 1 474 ? -14.078 -26.766 -15.469 1 86.69 474 LYS B CA 1
ATOM 8883 C C . LYS B 1 474 ? -14.188 -26.125 -14.094 1 86.69 474 LYS B C 1
ATOM 8885 O O . LYS B 1 474 ? -15.062 -26.484 -13.305 1 86.69 474 LYS B O 1
ATOM 8890 N N . SER B 1 475 ? -13.32 -25.156 -13.859 1 85.62 475 SER B N 1
ATOM 8891 C CA . SER B 1 475 ? -13.359 -24.484 -12.562 1 85.62 475 SER B CA 1
ATOM 8892 C C . SER B 1 475 ? -14.625 -23.641 -12.414 1 85.62 475 SER B C 1
ATOM 8894 O O . SER B 1 475 ? -15.117 -23.453 -11.297 1 85.62 475 SER B O 1
ATOM 8896 N N . THR B 1 476 ? -15.156 -23.156 -13.492 1 90.06 476 THR B N 1
ATOM 8897 C CA . THR B 1 476 ? -16.391 -22.375 -13.469 1 90.06 476 THR B CA 1
ATOM 8898 C C . THR B 1 476 ? -17.562 -23.219 -12.977 1 90.06 476 THR B C 1
ATOM 8900 O O . THR B 1 476 ? -18.453 -22.719 -12.297 1 90.06 476 THR B O 1
ATOM 8903 N N . ILE B 1 477 ? -17.469 -24.5 -13.328 1 93.88 477 ILE B N 1
ATOM 8904 C CA . ILE B 1 477 ? -18.516 -25.406 -12.867 1 93.88 477 ILE B CA 1
ATOM 8905 C C . ILE B 1 477 ? -18.5 -25.469 -11.336 1 93.88 477 ILE B C 1
ATOM 8907 O O . ILE B 1 477 ? -19.562 -25.438 -10.703 1 93.88 477 ILE B O 1
ATOM 8911 N N . THR B 1 478 ? -17.328 -25.5 -10.742 1 92.38 478 THR B N 1
ATOM 8912 C CA . THR B 1 478 ? -17.188 -25.516 -9.289 1 92.38 478 THR B CA 1
ATOM 8913 C C . THR B 1 478 ? -17.703 -24.219 -8.688 1 92.38 478 THR B C 1
ATOM 8915 O O . THR B 1 478 ? -18.344 -24.219 -7.633 1 92.38 478 THR B O 1
ATOM 8918 N N . HIS B 1 479 ? -17.469 -23.125 -9.367 1 92.44 479 HIS B N 1
ATOM 8919 C CA . HIS B 1 479 ? -17.906 -21.828 -8.875 1 92.44 479 HIS B CA 1
ATOM 8920 C C . HIS B 1 479 ? -19.438 -21.703 -8.891 1 92.44 479 HIS B C 1
ATOM 8922 O O . HIS B 1 479 ? -20.016 -21.078 -8.016 1 92.44 479 HIS B O 1
ATOM 8928 N N . LEU B 1 480 ? -19.984 -22.281 -9.898 1 94.38 480 LEU B N 1
ATOM 8929 C CA . LEU B 1 480 ? -21.438 -22.25 -10.008 1 94.38 480 LEU B CA 1
ATOM 8930 C C . LEU B 1 480 ? -22.078 -23.156 -8.961 1 94.38 480 LEU B C 1
ATOM 8932 O O . LEU B 1 480 ? -23.125 -22.812 -8.398 1 94.38 480 LEU B O 1
ATOM 8936 N N . LEU B 1 481 ? -21.391 -24.266 -8.719 1 94.75 481 LEU B N 1
ATOM 8937 C CA . LEU B 1 481 ? -21.906 -25.203 -7.727 1 94.75 481 LEU B CA 1
ATOM 8938 C C . LEU B 1 481 ? -21.859 -24.578 -6.332 1 94.75 481 LEU B C 1
ATOM 8940 O O . LEU B 1 481 ? -22.75 -24.844 -5.508 1 94.75 481 LEU B O 1
ATOM 8944 N N . GLU B 1 482 ? -20.859 -23.812 -6.09 1 93.25 482 GLU B N 1
ATOM 8945 C CA . GLU B 1 482 ? -20.719 -23.125 -4.809 1 93.25 482 GLU B CA 1
ATOM 8946 C C . GLU B 1 482 ? -21.609 -21.875 -4.75 1 93.25 482 GLU B C 1
ATOM 8948 O O . GLU B 1 482 ? -21.688 -21.219 -3.717 1 93.25 482 GLU B O 1
ATOM 8953 N N . ARG B 1 483 ? -22.219 -21.578 -5.816 1 93.56 483 ARG B N 1
ATOM 8954 C CA . ARG B 1 483 ? -23.078 -20.391 -5.957 1 93.56 483 ARG B CA 1
ATOM 8955 C C . ARG B 1 483 ? -22.281 -19.125 -5.699 1 93.56 483 ARG B C 1
ATOM 8957 O O . ARG B 1 483 ? -22.766 -18.203 -5.027 1 93.56 483 ARG B O 1
ATOM 8964 N N . PHE B 1 484 ? -21.031 -19.188 -6.078 1 91.44 484 PHE B N 1
ATOM 8965 C CA . PHE B 1 484 ? -20.266 -17.938 -6.117 1 91.44 484 PHE B CA 1
ATOM 8966 C C . PHE B 1 484 ? -20.844 -16.984 -7.168 1 91.44 484 PHE B C 1
ATOM 8968 O O . PHE B 1 484 ? -20.781 -15.773 -7.016 1 91.44 484 PHE B O 1
ATOM 8975 N N . TYR B 1 485 ? -21.328 -17.672 -8.219 1 92.19 485 TYR B N 1
ATOM 8976 C CA . TYR B 1 485 ? -21.984 -17 -9.336 1 92.19 485 TYR B CA 1
ATOM 8977 C C . TYR B 1 485 ? -23.312 -17.656 -9.664 1 92.19 485 TYR B C 1
ATOM 8979 O O . TYR B 1 485 ? -23.547 -18.812 -9.312 1 92.19 485 TYR B O 1
ATOM 8987 N N . GLU B 1 486 ? -24.156 -16.922 -10.273 1 93.38 486 GLU B N 1
ATOM 8988 C CA . GLU B 1 486 ? -25.422 -17.453 -10.734 1 93.38 486 GLU B CA 1
ATOM 8989 C C . GLU B 1 486 ? -25.516 -17.453 -12.258 1 93.38 486 GLU B C 1
ATOM 8991 O O . GLU B 1 486 ? -25.031 -16.531 -12.906 1 93.38 486 GLU B O 1
ATOM 8996 N N . PRO B 1 487 ? -25.953 -18.562 -12.742 1 94.69 487 PRO B N 1
ATOM 8997 C CA . PRO B 1 487 ? -26.062 -18.641 -14.203 1 94.69 487 PRO B CA 1
ATOM 8998 C C . PRO B 1 487 ? -27.031 -17.609 -14.781 1 94.69 487 PRO B C 1
ATOM 9000 O O . PRO B 1 487 ? -27.953 -17.172 -14.094 1 94.69 487 PRO B O 1
ATOM 9003 N N . GLN B 1 488 ? -26.844 -17.219 -16.031 1 93.44 488 GLN B N 1
ATOM 9004 C CA . GLN B 1 488 ? -27.703 -16.281 -16.719 1 93.44 488 GLN B CA 1
ATOM 9005 C C . GLN B 1 488 ? -29 -16.953 -17.188 1 93.44 488 GLN B C 1
ATOM 9007 O O . GLN B 1 488 ? -30.078 -16.359 -17.094 1 93.44 488 GLN B O 1
ATOM 9012 N N . SER B 1 489 ? -28.75 -18.062 -17.766 1 94.25 489 SER B N 1
ATOM 9013 C CA . SER B 1 489 ? -29.891 -18.891 -18.156 1 94.25 489 SER B CA 1
ATOM 9014 C C . SER B 1 489 ? -29.688 -20.344 -17.734 1 94.25 489 SER B C 1
ATOM 9016 O O . SER B 1 489 ? -28.547 -20.781 -17.5 1 94.25 489 SER B O 1
ATOM 9018 N N . GLY B 1 490 ? -30.797 -21.062 -17.516 1 95.69 490 GLY B N 1
ATOM 9019 C CA . GLY B 1 490 ? -30.703 -22.406 -16.984 1 95.69 490 GLY B CA 1
ATOM 9020 C C . GLY B 1 490 ? -30.672 -22.453 -15.469 1 95.69 490 GLY B C 1
ATOM 9021 O O . GLY B 1 490 ? -30.938 -21.438 -14.805 1 95.69 490 GLY B O 1
ATOM 9022 N N . ARG B 1 491 ? -30.484 -23.656 -14.914 1 96.12 491 ARG B N 1
ATOM 9023 C CA . ARG B 1 491 ? -30.469 -23.734 -13.453 1 96.12 491 ARG B CA 1
ATOM 9024 C C . ARG B 1 491 ? -29.594 -24.891 -12.984 1 96.12 491 ARG B C 1
ATOM 9026 O O . ARG B 1 491 ? -29.375 -25.844 -13.727 1 96.12 491 ARG B O 1
ATOM 9033 N N . VAL B 1 492 ? -29.047 -24.781 -11.867 1 96.88 492 VAL B N 1
ATOM 9034 C CA . VAL B 1 492 ? -28.344 -25.828 -11.141 1 96.88 492 VAL B CA 1
ATOM 9035 C C . VAL B 1 492 ? -29.156 -26.266 -9.93 1 96.88 492 VAL B C 1
ATOM 9037 O O . VAL B 1 492 ? -29.609 -25.438 -9.141 1 96.88 492 VAL B O 1
ATOM 9040 N N . THR B 1 493 ? -29.391 -27.547 -9.859 1 96.81 493 THR B N 1
ATOM 9041 C CA . THR B 1 493 ? -30.266 -28.031 -8.789 1 96.81 493 THR B CA 1
ATOM 9042 C C . THR B 1 493 ? -29.516 -29 -7.879 1 96.81 493 THR B C 1
ATOM 9044 O O . THR B 1 493 ? -28.578 -29.672 -8.312 1 96.81 493 THR B O 1
ATOM 9047 N N . LEU B 1 494 ? -29.875 -29 -6.621 1 96.38 494 LEU B N 1
ATOM 9048 C CA . LEU B 1 494 ? -29.438 -29.969 -5.613 1 96.38 494 LEU B CA 1
ATOM 9049 C C . LEU B 1 494 ? -30.625 -30.75 -5.062 1 96.38 494 LEU B C 1
ATOM 9051 O O . LEU B 1 494 ? -31.516 -30.172 -4.434 1 96.38 494 LEU B O 1
ATOM 9055 N N . ASP B 1 495 ? -30.656 -31.969 -5.332 1 95.38 495 ASP B N 1
ATOM 9056 C CA . ASP B 1 495 ? -31.766 -32.844 -4.934 1 95.38 495 ASP B CA 1
ATOM 9057 C C . ASP B 1 495 ? -33.094 -32.281 -5.418 1 95.38 495 ASP B C 1
ATOM 9059 O O . ASP B 1 495 ? -34.062 -32.219 -4.656 1 95.38 495 ASP B O 1
ATOM 9063 N N . GLY B 1 496 ? -33.031 -31.688 -6.594 1 92.56 496 GLY B N 1
ATOM 9064 C CA . GLY B 1 496 ? -34.25 -31.219 -7.234 1 92.56 496 GLY B CA 1
ATOM 9065 C C . GLY B 1 496 ? -34.562 -29.781 -6.93 1 92.56 496 GLY B C 1
ATOM 9066 O O . GLY B 1 496 ? -35.438 -29.188 -7.555 1 92.56 496 GLY B O 1
ATOM 9067 N N . LYS B 1 497 ? -33.906 -29.188 -6.043 1 94.81 497 LYS B N 1
ATOM 9068 C CA . LYS B 1 497 ? -34.125 -27.797 -5.688 1 94.81 497 LYS B CA 1
ATOM 9069 C C . LYS B 1 497 ? -33.094 -26.875 -6.336 1 94.81 497 LYS B C 1
ATOM 9071 O O . LYS B 1 497 ? -31.922 -27.188 -6.363 1 94.81 497 LYS B O 1
ATOM 9076 N N . ASP B 1 498 ? -33.594 -25.75 -6.773 1 95.5 498 ASP B N 1
ATOM 9077 C CA . ASP B 1 498 ? -32.719 -24.766 -7.391 1 95.5 498 ASP B CA 1
ATOM 9078 C C . ASP B 1 498 ? -31.766 -24.156 -6.363 1 95.5 498 ASP B C 1
ATOM 9080 O O . ASP B 1 498 ? -32.188 -23.812 -5.254 1 95.5 498 ASP B O 1
ATOM 9084 N N . LEU B 1 499 ? -30.516 -24.031 -6.754 1 94.81 499 LEU B N 1
ATOM 9085 C CA . LEU B 1 499 ? -29.516 -23.484 -5.852 1 94.81 499 LEU B CA 1
ATOM 9086 C C . LEU B 1 499 ? -29.875 -22.062 -5.438 1 94.81 499 LEU B C 1
ATOM 9088 O O . LEU B 1 499 ? -29.5 -21.609 -4.359 1 94.81 499 LEU B O 1
ATOM 9092 N N . ARG B 1 500 ? -30.688 -21.344 -6.223 1 93.62 500 ARG B N 1
ATOM 9093 C CA . ARG B 1 500 ? -31.062 -19.969 -5.973 1 93.62 500 ARG B CA 1
ATOM 9094 C C . ARG B 1 500 ? -32.062 -19.859 -4.812 1 93.62 500 ARG B C 1
ATOM 9096 O O . ARG B 1 500 ? -32.188 -18.797 -4.199 1 93.62 500 ARG B O 1
ATOM 9103 N N . GLU B 1 501 ? -32.531 -20.922 -4.484 1 93.12 501 GLU B N 1
ATOM 9104 C CA . GLU B 1 501 ? -33.5 -20.938 -3.412 1 93.12 501 GLU B CA 1
ATOM 9105 C C . GLU B 1 501 ? -32.906 -21.453 -2.109 1 93.12 501 GLU B C 1
ATOM 9107 O O . GLU B 1 501 ? -33.531 -21.344 -1.048 1 93.12 501 GLU B O 1
ATOM 9112 N N . LEU B 1 502 ? -31.766 -21.906 -2.162 1 93.19 502 LEU B N 1
ATOM 9113 C CA . LEU B 1 502 ? -31.141 -22.516 -0.989 1 93.19 502 LEU B CA 1
ATOM 9114 C C . LEU B 1 502 ? -30.344 -21.484 -0.204 1 93.19 502 LEU B C 1
ATOM 9116 O O . LEU B 1 502 ? -29.906 -20.469 -0.762 1 93.19 502 LEU B O 1
ATOM 9120 N N . ASN B 1 503 ? -30.234 -21.766 1.069 1 93.06 503 ASN B N 1
ATOM 9121 C CA . ASN B 1 503 ? -29.406 -20.922 1.938 1 93.06 503 ASN B CA 1
ATOM 9122 C C . ASN B 1 503 ? -27.922 -21.109 1.666 1 93.06 503 ASN B C 1
ATOM 9124 O O . ASN B 1 503 ? -27.406 -22.219 1.785 1 93.06 503 ASN B O 1
ATOM 9128 N N . VAL B 1 504 ? -27.266 -20.047 1.407 1 92.12 504 VAL B N 1
ATOM 9129 C CA . VAL B 1 504 ? -25.875 -20.109 0.957 1 92.12 504 VAL B CA 1
ATOM 9130 C C . VAL B 1 504 ? -24.969 -20.438 2.135 1 92.12 504 VAL B C 1
ATOM 9132 O O . VAL B 1 504 ? -23.969 -21.156 1.974 1 92.12 504 VAL B O 1
ATOM 9135 N N . GLU B 1 505 ? -25.234 -19.922 3.26 1 90.69 505 GLU B N 1
ATOM 9136 C CA . GLU B 1 505 ? -24.438 -20.203 4.445 1 90.69 505 GLU B CA 1
ATOM 9137 C C . GLU B 1 505 ? -24.453 -21.688 4.781 1 90.69 505 GLU B C 1
ATOM 9139 O O . GLU B 1 505 ? -23.422 -22.266 5.105 1 90.69 505 GLU B O 1
ATOM 9144 N N . TRP B 1 506 ? -25.625 -22.203 4.668 1 91.75 506 TRP B N 1
ATOM 9145 C CA . TRP B 1 506 ? -25.797 -23.625 4.914 1 91.75 506 TRP B CA 1
ATOM 9146 C C . TRP B 1 506 ? -25.141 -24.453 3.818 1 91.75 506 TRP B C 1
ATOM 9148 O O . TRP B 1 506 ? -24.438 -25.438 4.105 1 91.75 506 TRP B O 1
ATOM 9158 N N . LEU B 1 507 ? -25.312 -24.062 2.627 1 93.81 507 LEU B N 1
ATOM 9159 C CA . LEU B 1 507 ? -24.781 -24.781 1.471 1 93.81 507 LEU B CA 1
ATOM 9160 C C . LEU B 1 507 ? -23.25 -24.844 1.531 1 93.81 507 LEU B C 1
ATOM 9162 O O . LEU B 1 507 ? -22.672 -25.922 1.428 1 93.81 507 LEU B O 1
ATOM 9166 N N . ARG B 1 508 ? -22.641 -23.719 1.804 1 92.94 508 ARG B N 1
ATOM 9167 C CA . ARG B 1 508 ? -21.188 -23.625 1.812 1 92.94 508 ARG B CA 1
ATOM 9168 C C . ARG B 1 508 ? -20.609 -24.078 3.154 1 92.94 508 ARG B C 1
ATOM 9170 O O . ARG B 1 508 ? -19.516 -24.625 3.217 1 92.94 508 ARG B O 1
ATOM 9177 N N . GLY B 1 509 ? -21.312 -23.891 4.152 1 90.44 509 GLY B N 1
ATOM 9178 C CA . GLY B 1 509 ? -20.812 -24.172 5.488 1 90.44 509 GLY B CA 1
ATOM 9179 C C . GLY B 1 509 ? -20.906 -25.641 5.863 1 90.44 509 GLY B C 1
ATOM 9180 O O . GLY B 1 509 ? -20.047 -26.172 6.57 1 90.44 509 GLY B O 1
ATOM 9181 N N . GLN B 1 510 ? -21.953 -26.297 5.332 1 90.75 510 GLN B N 1
ATOM 9182 C CA . GLN B 1 510 ? -22.188 -27.641 5.848 1 90.75 510 GLN B CA 1
ATOM 9183 C C . GLN B 1 510 ? -22.281 -28.656 4.711 1 90.75 510 GLN B C 1
ATOM 9185 O O . GLN B 1 510 ? -21.969 -29.828 4.895 1 90.75 510 GLN B O 1
ATOM 9190 N N . VAL B 1 511 ? -22.672 -28.25 3.584 1 93.62 511 VAL B N 1
ATOM 9191 C CA . VAL B 1 511 ? -23.047 -29.219 2.559 1 93.62 511 VAL B CA 1
ATOM 9192 C C . VAL B 1 511 ? -21.875 -29.453 1.601 1 93.62 511 VAL B C 1
ATOM 9194 O O . VAL B 1 511 ? -21.594 -30.578 1.221 1 93.62 511 VAL B O 1
ATOM 9197 N N . ILE B 1 512 ? -21.266 -28.359 1.215 1 94.62 512 ILE B N 1
ATOM 9198 C CA . ILE B 1 512 ? -20.25 -28.469 0.177 1 94.62 512 ILE B CA 1
ATOM 9199 C C . ILE B 1 512 ? -18.875 -28.219 0.781 1 94.62 512 ILE B C 1
ATOM 9201 O O . ILE B 1 512 ? -18.688 -27.297 1.576 1 94.62 512 ILE B O 1
ATOM 9205 N N . GLY B 1 513 ? -17.938 -29.094 0.511 1 92.38 513 GLY B N 1
ATOM 9206 C CA . GLY B 1 513 ? -16.531 -28.891 0.791 1 92.38 513 GLY B CA 1
ATOM 9207 C C . GLY B 1 513 ? -15.695 -28.688 -0.461 1 92.38 513 GLY B C 1
ATOM 9208 O O . GLY B 1 513 ? -15.836 -29.438 -1.434 1 92.38 513 GLY B O 1
ATOM 9209 N N . LEU B 1 514 ? -14.977 -27.609 -0.471 1 90.69 514 LEU B N 1
ATOM 9210 C CA . LEU B 1 514 ? -14.188 -27.266 -1.651 1 90.69 514 LEU B CA 1
ATOM 9211 C C . LEU B 1 514 ? -12.695 -27.328 -1.347 1 90.69 514 LEU B C 1
ATOM 9213 O O . LEU B 1 514 ? -12.234 -26.766 -0.352 1 90.69 514 LEU B O 1
ATOM 9217 N N . ILE B 1 515 ? -12.008 -28.094 -2.104 1 86.62 515 ILE B N 1
ATOM 9218 C CA . ILE B 1 515 ? -10.555 -28.094 -2.117 1 86.62 515 ILE B CA 1
ATOM 9219 C C . ILE B 1 515 ? -10.055 -27.484 -3.43 1 86.62 515 ILE B C 1
ATOM 9221 O O . ILE B 1 515 ? -10.141 -28.125 -4.484 1 86.62 515 ILE B O 1
ATOM 9225 N N . SER B 1 516 ? -9.516 -26.344 -3.355 1 83 516 SER B N 1
ATOM 9226 C CA . SER B 1 516 ? -9.125 -25.578 -4.543 1 83 516 SER B CA 1
ATOM 9227 C C . SER B 1 516 ? -7.75 -26.016 -5.043 1 83 516 SER B C 1
ATOM 9229 O O . SER B 1 516 ? -7.016 -26.703 -4.34 1 83 516 SER B O 1
ATOM 9231 N N . GLN B 1 517 ? -7.516 -25.531 -6.27 1 70 517 GLN B N 1
ATOM 9232 C CA . GLN B 1 517 ? -6.242 -25.812 -6.922 1 70 517 GLN B CA 1
ATOM 9233 C C . GLN B 1 517 ? -5.078 -25.203 -6.152 1 70 517 GLN B C 1
ATOM 9235 O O . GLN B 1 517 ? -4.055 -25.859 -5.934 1 70 517 GLN B O 1
ATOM 9240 N N . GLU B 1 518 ? -5.32 -23.969 -5.758 1 72.12 518 GLU B N 1
ATOM 9241 C CA . GLU B 1 518 ? -4.324 -23.25 -4.957 1 72.12 518 GLU B CA 1
ATOM 9242 C C . GLU B 1 518 ? -4.895 -22.859 -3.598 1 72.12 518 GLU B C 1
ATOM 9244 O O . GLU B 1 518 ? -5.375 -21.734 -3.424 1 72.12 518 GLU B O 1
ATOM 9249 N N . PRO B 1 519 ? -4.613 -23.844 -2.678 1 79.06 519 PRO B N 1
ATOM 9250 C CA . PRO B 1 519 ? -5.18 -23.5 -1.37 1 79.06 519 PRO B CA 1
ATOM 9251 C C . PRO B 1 519 ? -4.473 -22.328 -0.706 1 79.06 519 PRO B C 1
ATOM 9253 O O . PRO B 1 519 ? -3.252 -22.188 -0.812 1 79.06 519 PRO B O 1
ATOM 9256 N N . VAL B 1 520 ? -5.227 -21.484 -0.18 1 79.38 520 VAL B N 1
ATOM 9257 C CA . VAL B 1 520 ? -4.676 -20.328 0.539 1 79.38 520 VAL B CA 1
ATOM 9258 C C . VAL B 1 520 ? -4.852 -20.531 2.043 1 79.38 520 VAL B C 1
ATOM 9260 O O . VAL B 1 520 ? -5.914 -20.969 2.496 1 79.38 520 VAL B O 1
ATOM 9263 N N . LEU B 1 521 ? -3.773 -20.406 2.766 1 84.75 521 LEU B N 1
ATOM 9264 C CA . LEU B 1 521 ? -3.791 -20.547 4.219 1 84.75 521 LEU B CA 1
ATOM 9265 C C . LEU B 1 521 ? -3.701 -19.188 4.895 1 84.75 521 LEU B C 1
ATOM 9267 O O . LEU B 1 521 ? -3.098 -18.25 4.352 1 84.75 521 LEU B O 1
ATOM 9271 N N . PHE B 1 522 ? -4.316 -19.094 5.996 1 84 522 PHE B N 1
ATOM 9272 C CA . PHE B 1 522 ? -4.242 -17.875 6.801 1 84 522 PHE B CA 1
ATOM 9273 C C . PHE B 1 522 ? -2.92 -17.797 7.551 1 84 522 PHE B C 1
ATOM 9275 O O . PHE B 1 522 ? -2.289 -18.828 7.812 1 84 522 PHE B O 1
ATOM 9282 N N . ALA B 1 523 ? -2.531 -16.547 7.848 1 79.31 523 ALA B N 1
ATOM 9283 C CA . ALA B 1 523 ? -1.272 -16.359 8.562 1 79.31 523 ALA B CA 1
ATOM 9284 C C . ALA B 1 523 ? -1.424 -16.688 10.047 1 79.31 523 ALA B C 1
ATOM 9286 O O . ALA B 1 523 ? -1.257 -15.82 10.906 1 79.31 523 ALA B O 1
ATOM 9287 N N . THR B 1 524 ? -1.713 -17.891 10.32 1 84.75 524 THR B N 1
ATOM 9288 C CA . THR B 1 524 ? -1.889 -18.406 11.68 1 84.75 524 THR B CA 1
ATOM 9289 C C . THR B 1 524 ? -1.289 -19.797 11.812 1 84.75 524 THR B C 1
ATOM 9291 O O . THR B 1 524 ? -0.512 -20.234 10.961 1 84.75 524 THR B O 1
ATOM 9294 N N . SER B 1 525 ? -1.628 -20.453 12.945 1 88 525 SER B N 1
ATOM 9295 C CA . SER B 1 525 ? -1.042 -21.766 13.211 1 88 525 SER B CA 1
ATOM 9296 C C . SER B 1 525 ? -1.665 -22.844 12.336 1 88 525 SER B C 1
ATOM 9298 O O . SER B 1 525 ? -2.742 -22.641 11.766 1 88 525 SER B O 1
ATOM 9300 N N . VAL B 1 526 ? -0.964 -23.938 12.219 1 90.75 526 VAL B N 1
ATOM 9301 C CA . VAL B 1 526 ? -1.454 -25.078 11.453 1 90.75 526 VAL B CA 1
ATOM 9302 C C . VAL B 1 526 ? -2.779 -25.562 12.039 1 90.75 526 VAL B C 1
ATOM 9304 O O . VAL B 1 526 ? -3.725 -25.844 11.297 1 90.75 526 VAL B O 1
ATOM 9307 N N . GLU B 1 527 ? -2.828 -25.562 13.32 1 92.25 527 GLU B N 1
ATOM 9308 C CA . GLU B 1 527 ? -4.023 -26.047 14.008 1 92.25 527 GLU B CA 1
ATOM 9309 C C . GLU B 1 527 ? -5.23 -25.172 13.688 1 92.25 527 GLU B C 1
ATOM 9311 O O . GLU B 1 527 ? -6.316 -25.672 13.406 1 92.25 527 GLU B O 1
ATOM 9316 N N . GLU B 1 528 ? -5.031 -23.922 13.719 1 89.25 528 GLU B N 1
ATOM 9317 C CA . GLU B 1 528 ? -6.137 -23 13.477 1 89.25 528 GLU B CA 1
ATOM 9318 C C . GLU B 1 528 ? -6.551 -23.016 12.008 1 89.25 528 GLU B C 1
ATOM 9320 O O . GLU B 1 528 ? -7.719 -22.781 11.68 1 89.25 528 GLU B O 1
ATOM 9325 N N . ASN B 1 529 ? -5.629 -23.234 11.164 1 91.81 529 ASN B N 1
ATOM 9326 C CA . ASN B 1 529 ? -5.961 -23.375 9.75 1 91.81 529 ASN B CA 1
ATOM 9327 C C . ASN B 1 529 ? -6.855 -24.578 9.5 1 91.81 529 ASN B C 1
ATOM 9329 O O . ASN B 1 529 ? -7.777 -24.516 8.68 1 91.81 529 ASN B O 1
ATOM 9333 N N . ILE B 1 530 ? -6.547 -25.625 10.227 1 93.62 530 ILE B N 1
ATOM 9334 C CA . ILE B 1 530 ? -7.367 -26.812 10.086 1 93.62 530 ILE B CA 1
ATOM 9335 C C . ILE B 1 530 ? -8.727 -26.594 10.734 1 93.62 530 ILE B C 1
ATOM 9337 O O . ILE B 1 530 ? -9.766 -26.938 10.164 1 93.62 530 ILE B O 1
ATOM 9341 N N . ARG B 1 531 ? -8.719 -25.969 11.867 1 92.94 531 ARG B N 1
ATOM 9342 C CA . ARG B 1 531 ? -9.945 -25.719 12.617 1 92.94 531 ARG B CA 1
ATOM 9343 C C . ARG B 1 531 ? -10.875 -24.797 11.836 1 92.94 531 ARG B C 1
ATOM 9345 O O . ARG B 1 531 ? -12.078 -24.75 12.109 1 92.94 531 ARG B O 1
ATOM 9352 N N . TYR B 1 532 ? -10.359 -24.125 10.875 1 90.56 532 TYR B N 1
ATOM 9353 C CA . TYR B 1 532 ? -11.148 -23.234 10.039 1 90.56 532 TYR B CA 1
ATOM 9354 C C . TYR B 1 532 ? -12.258 -23.984 9.32 1 90.56 532 TYR B C 1
ATOM 9356 O O . TYR B 1 532 ? -13.258 -23.391 8.914 1 90.56 532 TYR B O 1
ATOM 9364 N N . GLY B 1 533 ? -12.133 -25.266 9.156 1 91 533 GLY B N 1
ATOM 9365 C CA . GLY B 1 533 ? -13.172 -26.094 8.562 1 91 533 GLY B CA 1
ATOM 9366 C C . GLY B 1 533 ? -14.406 -26.219 9.438 1 91 533 GLY B C 1
ATOM 9367 O O . GLY B 1 533 ? -15.523 -26.328 8.938 1 91 533 GLY B O 1
ATOM 9368 N N . ARG B 1 534 ? -14.188 -26.312 10.664 1 92.94 534 ARG B N 1
ATOM 9369 C CA . ARG B 1 534 ? -15.227 -26.359 11.688 1 92.94 534 ARG B CA 1
ATOM 9370 C C . ARG B 1 534 ? -14.75 -25.703 12.977 1 92.94 534 ARG B C 1
ATOM 9372 O O . ARG B 1 534 ? -14.148 -26.344 13.836 1 92.94 534 ARG B O 1
ATOM 9379 N N . PRO B 1 535 ? -15.148 -24.484 13.156 1 88.88 535 PRO B N 1
ATOM 9380 C CA . PRO B 1 535 ? -14.594 -23.672 14.242 1 88.88 535 PRO B CA 1
ATOM 9381 C C . PRO B 1 535 ? -14.875 -24.266 15.625 1 88.88 535 PRO B C 1
ATOM 9383 O O . PRO B 1 535 ? -14.125 -24.016 16.578 1 88.88 535 PRO B O 1
ATOM 9386 N N . ASP B 1 536 ? -15.859 -25.031 15.797 1 89.5 536 ASP B N 1
ATOM 9387 C CA . ASP B 1 536 ? -16.234 -25.562 17.094 1 89.5 536 ASP B CA 1
ATOM 9388 C C . ASP B 1 536 ? -15.57 -26.922 17.344 1 89.5 536 ASP B C 1
ATOM 9390 O O . ASP B 1 536 ? -15.797 -27.547 18.375 1 89.5 536 ASP B O 1
ATOM 9394 N N . ALA B 1 537 ? -14.68 -27.312 16.453 1 93.25 537 ALA B N 1
ATOM 9395 C CA . ALA B 1 537 ? -14.031 -28.609 16.594 1 93.25 537 ALA B CA 1
ATOM 9396 C C . ALA B 1 537 ? -13.055 -28.609 17.766 1 93.25 537 ALA B C 1
ATOM 9398 O O . ALA B 1 537 ? -12.406 -27.594 18.031 1 93.25 537 ALA B O 1
ATOM 9399 N N . THR B 1 538 ? -12.953 -29.656 18.422 1 94.31 538 THR B N 1
ATOM 9400 C CA . THR B 1 538 ? -12.016 -29.828 19.531 1 94.31 538 THR B CA 1
ATOM 9401 C C . THR B 1 538 ? -10.609 -30.094 19 1 94.31 538 THR B C 1
ATOM 9403 O O . THR B 1 538 ? -10.43 -30.422 17.828 1 94.31 538 THR B O 1
ATOM 9406 N N . ASP B 1 539 ? -9.688 -29.984 19.828 1 92.75 539 ASP B N 1
ATOM 9407 C CA . ASP B 1 539 ? -8.297 -30.219 19.453 1 92.75 539 ASP B CA 1
ATOM 9408 C C . ASP B 1 539 ? -8.086 -31.656 18.969 1 92.75 539 ASP B C 1
ATOM 9410 O O . ASP B 1 539 ? -7.316 -31.891 18.031 1 92.75 539 ASP B O 1
ATOM 9414 N N . ASP B 1 540 ? -8.812 -32.5 19.562 1 93.94 540 ASP B N 1
ATOM 9415 C CA . ASP B 1 540 ? -8.68 -33.875 19.188 1 93.94 540 ASP B CA 1
ATOM 9416 C C . ASP B 1 540 ? -9.219 -34.156 17.797 1 93.94 540 ASP B C 1
ATOM 9418 O O . ASP B 1 540 ? -8.633 -34.906 17.016 1 93.94 540 ASP B O 1
ATOM 9422 N N . GLU B 1 541 ? -10.289 -33.531 17.516 1 94.19 541 GLU B N 1
ATOM 9423 C CA . GLU B 1 541 ? -10.867 -33.688 16.188 1 94.19 541 GLU B CA 1
ATOM 9424 C C . GLU B 1 541 ? -9.953 -33.094 15.125 1 94.19 541 GLU B C 1
ATOM 9426 O O . GLU B 1 541 ? -9.836 -33.625 14.023 1 94.19 541 GLU B O 1
ATOM 9431 N N . VAL B 1 542 ? -9.359 -32.031 15.445 1 94.81 542 VAL B N 1
ATOM 9432 C CA . VAL B 1 542 ? -8.422 -31.375 14.531 1 94.81 542 VAL B CA 1
ATOM 9433 C C . VAL B 1 542 ? -7.223 -32.281 14.289 1 94.81 542 VAL B C 1
ATOM 9435 O O . VAL B 1 542 ? -6.766 -32.438 13.148 1 94.81 542 VAL B O 1
ATOM 9438 N N . ARG B 1 543 ? -6.754 -32.938 15.352 1 94.69 543 ARG B N 1
ATOM 9439 C CA . ARG B 1 543 ? -5.605 -33.812 15.227 1 94.69 543 ARG B CA 1
ATOM 9440 C C . ARG B 1 543 ? -5.961 -35.062 14.406 1 94.69 543 ARG B C 1
ATOM 9442 O O . ARG B 1 543 ? -5.133 -35.562 13.656 1 94.69 543 ARG B O 1
ATOM 9449 N N . GLU B 1 544 ? -7.129 -35.5 14.562 1 92.44 544 GLU B N 1
ATOM 9450 C CA . GLU B 1 544 ? -7.594 -36.656 13.797 1 92.44 544 GLU B CA 1
ATOM 9451 C C . GLU B 1 544 ? -7.664 -36.312 12.305 1 92.44 544 GLU B C 1
ATOM 9453 O O . GLU B 1 544 ? -7.258 -37.125 11.469 1 92.44 544 GLU B O 1
ATOM 9458 N N . ALA B 1 545 ? -8.25 -35.188 12.008 1 92.75 545 ALA B N 1
ATOM 9459 C CA . ALA B 1 545 ? -8.32 -34.781 10.609 1 92.75 545 ALA B CA 1
ATOM 9460 C C . ALA B 1 545 ? -6.918 -34.594 10.023 1 92.75 545 ALA B C 1
ATOM 9462 O O . ALA B 1 545 ? -6.676 -34.938 8.867 1 92.75 545 ALA B O 1
ATOM 9463 N N . ALA B 1 546 ? -6.027 -34.094 10.852 1 93.75 546 ALA B N 1
ATOM 9464 C CA . ALA B 1 546 ? -4.641 -33.875 10.43 1 93.75 546 ALA B CA 1
ATOM 9465 C C . ALA B 1 546 ? -3.961 -35.219 10.133 1 93.75 546 ALA B C 1
ATOM 9467 O O . ALA B 1 546 ? -3.221 -35.344 9.156 1 93.75 546 ALA B O 1
ATOM 9468 N N . ARG B 1 547 ? -4.191 -36.156 10.945 1 90.88 547 ARG B N 1
ATOM 9469 C CA . ARG B 1 547 ? -3.621 -37.469 10.742 1 90.88 547 ARG B CA 1
ATOM 9470 C C . ARG B 1 547 ? -4.172 -38.125 9.484 1 90.88 547 ARG B C 1
ATOM 9472 O O . ARG B 1 547 ? -3.428 -38.75 8.719 1 90.88 547 ARG B O 1
ATOM 9479 N N . ALA B 1 548 ? -5.441 -37.938 9.281 1 87.81 548 ALA B N 1
ATOM 9480 C CA . ALA B 1 548 ? -6.094 -38.531 8.117 1 87.81 548 ALA B CA 1
ATOM 9481 C C . ALA B 1 548 ? -5.539 -37.938 6.82 1 87.81 548 ALA B C 1
ATOM 9483 O O . ALA B 1 548 ? -5.508 -38.625 5.789 1 87.81 548 ALA B O 1
ATOM 9484 N N . ALA B 1 549 ? -5.098 -36.719 6.898 1 89.25 549 ALA B N 1
ATOM 9485 C CA . ALA B 1 549 ? -4.551 -36.062 5.719 1 89.25 549 ALA B CA 1
ATOM 9486 C C . ALA B 1 549 ? -3.025 -36.125 5.711 1 89.25 549 ALA B C 1
ATOM 9488 O O . ALA B 1 549 ? -2.371 -35.469 4.898 1 89.25 549 ALA B O 1
ATOM 9489 N N . HIS B 1 550 ? -2.41 -36.812 6.648 1 87.38 550 HIS B N 1
ATOM 9490 C CA . HIS B 1 550 ? -0.97 -37.031 6.754 1 87.38 550 HIS B CA 1
ATOM 9491 C C . HIS B 1 550 ? -0.251 -35.719 7.031 1 87.38 550 HIS B C 1
ATOM 9493 O O . HIS B 1 550 ? 0.847 -35.469 6.52 1 87.38 550 HIS B O 1
ATOM 9499 N N . VAL B 1 551 ? -0.956 -34.812 7.637 1 89.31 551 VAL B N 1
ATOM 9500 C CA . VAL B 1 551 ? -0.352 -33.531 8.008 1 89.31 551 VAL B CA 1
ATOM 9501 C C . VAL B 1 551 ? 0.625 -33.75 9.164 1 89.31 551 VAL B C 1
ATOM 9503 O O . VAL B 1 551 ? 1.644 -33.062 9.258 1 89.31 551 VAL B O 1
ATOM 9506 N N . ASP B 1 552 ? 0.345 -34.688 9.969 1 86.69 552 ASP B N 1
ATOM 9507 C CA . ASP B 1 552 ? 1.146 -35 11.156 1 86.69 552 ASP B CA 1
ATOM 9508 C C . ASP B 1 552 ? 2.58 -35.344 10.773 1 86.69 552 ASP B C 1
ATOM 9510 O O . ASP B 1 552 ? 3.514 -35.094 11.539 1 86.69 552 ASP B O 1
ATOM 9514 N N . GLU B 1 553 ? 2.729 -35.875 9.641 1 80.94 553 GLU B N 1
ATOM 9515 C CA . GLU B 1 553 ? 4.031 -36.344 9.18 1 80.94 553 GLU B CA 1
ATOM 9516 C C . GLU B 1 553 ? 5.039 -35.188 9.117 1 80.94 553 GLU B C 1
ATOM 9518 O O . GLU B 1 553 ? 6.215 -35.375 9.445 1 80.94 553 GLU B O 1
ATOM 9523 N N . PHE B 1 554 ? 4.52 -34 8.703 1 81.31 554 PHE B N 1
ATOM 9524 C CA . PHE B 1 554 ? 5.473 -32.906 8.562 1 81.31 554 PHE B CA 1
ATOM 9525 C C . PHE B 1 554 ? 5.328 -31.906 9.711 1 81.31 554 PHE B C 1
ATOM 9527 O O . PHE B 1 554 ? 6.289 -31.219 10.07 1 81.31 554 PHE B O 1
ATOM 9534 N N . VAL B 1 555 ? 4.25 -31.844 10.297 1 87.75 555 VAL B N 1
ATOM 9535 C CA . VAL B 1 555 ? 4.004 -30.859 11.352 1 87.75 555 VAL B CA 1
ATOM 9536 C C . VAL B 1 555 ? 4.801 -31.234 12.602 1 87.75 555 VAL B C 1
ATOM 9538 O O . VAL B 1 555 ? 5.258 -30.359 13.336 1 87.75 555 VAL B O 1
ATOM 9541 N N . ASN B 1 556 ? 4.926 -32.5 12.773 1 82.56 556 ASN B N 1
ATOM 9542 C CA . ASN B 1 556 ? 5.676 -32.969 13.93 1 82.56 556 ASN B CA 1
ATOM 9543 C C . ASN B 1 556 ? 7.152 -32.594 13.836 1 82.56 556 ASN B C 1
ATOM 9545 O O . ASN B 1 556 ? 7.859 -32.594 14.844 1 82.56 556 ASN B O 1
ATOM 9549 N N . ARG B 1 557 ? 7.535 -32.25 12.688 1 75.31 557 ARG B N 1
ATOM 9550 C CA . ARG B 1 557 ? 8.93 -31.859 12.484 1 75.31 557 ARG B CA 1
ATOM 9551 C C . ARG B 1 557 ? 9.117 -30.359 12.688 1 75.31 557 ARG B C 1
ATOM 9553 O O . A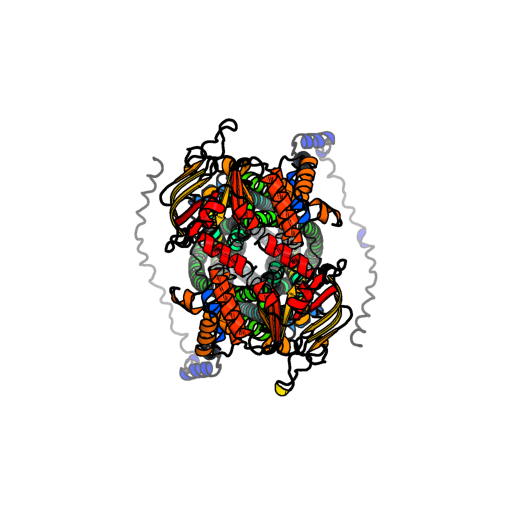RG B 1 557 ? 10.25 -29.875 12.773 1 75.31 557 ARG B O 1
ATOM 9560 N N . PHE B 1 558 ? 8.008 -29.703 12.805 1 81.75 558 PHE B N 1
ATOM 9561 C CA . PHE B 1 558 ? 8.086 -28.266 13.047 1 81.75 558 PHE B CA 1
ATOM 9562 C C . PHE B 1 558 ? 8.453 -27.984 14.5 1 81.75 558 PHE B C 1
ATOM 9564 O O . PHE B 1 558 ? 8.055 -28.719 15.398 1 81.75 558 PHE B O 1
ATOM 9571 N N . PRO B 1 559 ? 9.156 -26.922 14.766 1 76.56 559 PRO B N 1
ATOM 9572 C CA . PRO B 1 559 ? 9.562 -26.594 16.141 1 76.56 559 PRO B CA 1
ATOM 9573 C C . PRO B 1 559 ? 8.367 -26.422 17.078 1 76.56 559 PRO B C 1
ATOM 9575 O O . PRO B 1 559 ? 8.438 -26.844 18.234 1 76.56 559 PRO B O 1
ATOM 9578 N N . HIS B 1 560 ? 7.289 -25.922 16.641 1 85.5 560 HIS B N 1
ATOM 9579 C CA . HIS B 1 560 ? 6.133 -25.703 17.5 1 85.5 560 HIS B CA 1
ATOM 9580 C C . HIS B 1 560 ? 4.973 -26.609 17.125 1 85.5 560 HIS B C 1
ATOM 9582 O O . HIS B 1 560 ? 3.82 -26.344 17.469 1 85.5 560 HIS B O 1
ATOM 9588 N N . GLY B 1 561 ? 5.328 -27.531 16.328 1 87.81 561 GLY B N 1
ATOM 9589 C CA . GLY B 1 561 ? 4.301 -28.484 15.945 1 87.81 561 GLY B CA 1
ATOM 9590 C C . GLY B 1 561 ? 3.09 -27.844 15.297 1 87.81 561 GLY B C 1
ATOM 9591 O O . GLY B 1 561 ? 3.227 -27.047 14.359 1 87.81 561 GLY B O 1
ATOM 9592 N N . TYR B 1 562 ? 1.923 -28.109 15.977 1 90.31 562 TYR B N 1
ATOM 9593 C CA . TYR B 1 562 ? 0.66 -27.625 15.43 1 90.31 562 TYR B CA 1
ATOM 9594 C C . TYR B 1 562 ? 0.488 -26.125 15.688 1 90.31 562 TYR B C 1
ATOM 9596 O O . TYR B 1 562 ? -0.334 -25.469 15.039 1 90.31 562 TYR B O 1
ATOM 9604 N N . LYS B 1 563 ? 1.284 -25.656 16.484 1 87.44 563 LYS B N 1
ATOM 9605 C CA . LYS B 1 563 ? 1.183 -24.234 16.828 1 87.44 563 LYS B CA 1
ATOM 9606 C C . LYS B 1 563 ? 2.105 -23.391 15.961 1 87.44 563 LYS B C 1
ATOM 9608 O O . LYS B 1 563 ? 2.129 -22.156 16.078 1 87.44 563 LYS B O 1
ATOM 9613 N N . THR B 1 564 ? 2.684 -24.047 15.016 1 83.25 564 THR B N 1
ATOM 9614 C CA . THR B 1 564 ? 3.582 -23.328 14.125 1 83.25 564 THR B CA 1
ATOM 9615 C C . THR B 1 564 ? 2.799 -22.375 13.219 1 83.25 564 THR B C 1
ATOM 9617 O O . THR B 1 564 ? 1.815 -22.781 12.594 1 83.25 564 THR B O 1
ATOM 9620 N N . VAL B 1 565 ? 3.201 -21.188 13.18 1 81.25 565 VAL B N 1
ATOM 9621 C CA . VAL B 1 565 ? 2.576 -20.172 12.328 1 81.25 565 VAL B CA 1
ATOM 9622 C C . VAL B 1 565 ? 3.104 -20.312 10.898 1 81.25 565 VAL B C 1
ATOM 9624 O O . VAL B 1 565 ? 4.316 -20.297 10.68 1 81.25 565 VAL B O 1
ATOM 9627 N N . VAL B 1 566 ? 2.268 -20.469 9.859 1 78.19 566 VAL B N 1
ATOM 9628 C CA . VAL B 1 566 ? 2.664 -20.797 8.492 1 78.19 566 VAL B CA 1
ATOM 9629 C C . VAL B 1 566 ? 2.916 -19.5 7.707 1 78.19 566 VAL B C 1
ATOM 9631 O O . VAL B 1 566 ? 3.49 -19.531 6.617 1 78.19 566 VAL B O 1
ATOM 9634 N N . GLY B 1 567 ? 2.678 -18.391 8.227 1 67.88 567 GLY B N 1
ATOM 9635 C CA . GLY B 1 567 ? 2.941 -17.141 7.535 1 67.88 567 GLY B CA 1
ATOM 9636 C C . GLY B 1 567 ? 1.835 -16.734 6.582 1 67.88 567 GLY B C 1
ATOM 9637 O O . GLY B 1 567 ? 0.834 -17.453 6.449 1 67.88 567 GLY B O 1
ATOM 9638 N N . GLU B 1 568 ? 2.158 -15.672 5.793 1 63.53 568 GLU B N 1
ATOM 9639 C CA . GLU B 1 568 ? 1.17 -15.18 4.836 1 63.53 568 GLU B CA 1
ATOM 9640 C C . GLU B 1 568 ? 1.031 -16.125 3.65 1 63.53 568 GLU B C 1
ATOM 9642 O O . GLU B 1 568 ? 2.029 -16.531 3.057 1 63.53 568 GLU B O 1
ATOM 9647 N N . ARG B 1 569 ? -0.177 -16.453 3.436 1 62.81 569 ARG B N 1
ATOM 9648 C CA . ARG B 1 569 ? -0.53 -17.359 2.342 1 62.81 569 ARG B CA 1
ATOM 9649 C C . ARG B 1 569 ? 0.27 -18.656 2.42 1 62.81 569 ARG B C 1
ATOM 9651 O O . ARG B 1 569 ? 0.564 -19.281 1.394 1 62.81 569 ARG B O 1
ATOM 9658 N N . GLY B 1 570 ? 0.708 -19.016 3.605 1 64.69 570 GLY B N 1
ATOM 9659 C CA . GLY B 1 570 ? 1.443 -20.266 3.799 1 64.69 570 GLY B CA 1
ATOM 9660 C C . GLY B 1 570 ? 2.814 -20.25 3.15 1 64.69 570 GLY B C 1
ATOM 9661 O O . GLY B 1 570 ? 3.295 -21.281 2.684 1 64.69 570 GLY B O 1
ATOM 9662 N N . ALA B 1 571 ? 3.363 -19.125 3.068 1 59.72 571 ALA B N 1
ATOM 9663 C CA . ALA B 1 571 ? 4.613 -18.938 2.338 1 59.72 571 ALA B CA 1
ATOM 9664 C C . ALA B 1 571 ? 5.715 -19.828 2.893 1 59.72 571 ALA B C 1
ATOM 9666 O O . ALA B 1 571 ? 6.66 -20.188 2.182 1 59.72 571 ALA B O 1
ATOM 9667 N N . GLN B 1 572 ? 5.527 -20.422 4.023 1 63.69 572 GLN B N 1
ATOM 9668 C CA . GLN B 1 572 ? 6.566 -21.203 4.676 1 63.69 572 GLN B CA 1
ATOM 9669 C C . GLN B 1 572 ? 6.398 -22.688 4.371 1 63.69 572 GLN B C 1
ATOM 9671 O O . GLN B 1 572 ? 7.262 -23.5 4.723 1 63.69 572 GLN B O 1
ATOM 9676 N N . LEU B 1 573 ? 5.254 -23.031 3.686 1 72.88 573 LEU B N 1
ATOM 9677 C CA . LEU B 1 573 ? 4.938 -24.438 3.43 1 72.88 573 LEU B CA 1
ATOM 9678 C C . LEU B 1 573 ? 5.105 -24.766 1.95 1 72.88 573 LEU B C 1
ATOM 9680 O O . LEU B 1 573 ? 5.008 -23.891 1.096 1 72.88 573 LEU B O 1
ATOM 9684 N N . SER B 1 574 ? 5.395 -26.016 1.775 1 66.69 574 SER B N 1
ATOM 9685 C CA . SER B 1 574 ? 5.418 -26.5 0.398 1 66.69 574 SER B CA 1
ATOM 9686 C C . SER B 1 574 ? 4.008 -26.625 -0.166 1 66.69 574 SER B C 1
ATOM 9688 O O . SER B 1 574 ? 3.031 -26.625 0.584 1 66.69 574 SER B O 1
ATOM 9690 N N . GLY B 1 575 ? 3.914 -26.641 -1.492 1 71.62 575 GLY B N 1
ATOM 9691 C CA . GLY B 1 575 ? 2.621 -26.812 -2.135 1 71.62 575 GLY B CA 1
ATOM 9692 C C . GLY B 1 575 ? 1.868 -28.031 -1.646 1 71.62 575 GLY B C 1
ATOM 9693 O O . GLY B 1 575 ? 0.662 -27.969 -1.4 1 71.62 575 GLY B O 1
ATOM 9694 N N . GLY B 1 576 ? 2.609 -29.156 -1.515 1 75.31 576 GLY B N 1
ATOM 9695 C CA . GLY B 1 576 ? 1.989 -30.375 -1.028 1 75.31 576 GLY B CA 1
ATOM 9696 C C . GLY B 1 576 ? 1.51 -30.266 0.407 1 75.31 576 GLY B C 1
ATOM 9697 O O . GLY B 1 576 ? 0.469 -30.828 0.762 1 75.31 576 GLY B O 1
ATOM 9698 N N . GLN B 1 577 ? 2.33 -29.562 1.213 1 77.75 577 GLN B N 1
ATOM 9699 C CA . GLN B 1 577 ? 1.948 -29.359 2.607 1 77.75 577 GLN B CA 1
ATOM 9700 C C . GLN B 1 577 ? 0.693 -28.5 2.715 1 77.75 577 GLN B C 1
ATOM 9702 O O . GLN B 1 577 ? -0.205 -28.797 3.506 1 77.75 577 GLN B O 1
ATOM 9707 N N . LYS B 1 578 ? 0.618 -27.5 1.881 1 83.81 578 LYS B N 1
ATOM 9708 C CA . LYS B 1 578 ? -0.559 -26.641 1.87 1 83.81 578 LYS B CA 1
ATOM 9709 C C . LYS B 1 578 ? -1.811 -27.422 1.479 1 83.81 578 LYS B C 1
ATOM 9711 O O . LYS B 1 578 ? -2.875 -27.234 2.07 1 83.81 578 LYS B O 1
ATOM 9716 N N . GLN B 1 579 ? -1.602 -28.234 0.528 1 83.62 579 GLN B N 1
ATOM 9717 C CA . GLN B 1 579 ? -2.725 -29.031 0.038 1 83.62 579 GLN B CA 1
ATOM 9718 C C . GLN B 1 579 ? -3.227 -30 1.109 1 83.62 579 GLN B C 1
ATOM 9720 O O . GLN B 1 579 ? -4.434 -30.172 1.271 1 83.62 579 GLN B O 1
ATOM 9725 N N . ARG B 1 580 ? -2.297 -30.625 1.805 1 85.5 580 ARG B N 1
ATOM 9726 C CA . ARG B 1 580 ? -2.686 -31.578 2.84 1 85.5 580 ARG B CA 1
ATOM 9727 C C . ARG B 1 580 ? -3.412 -30.875 3.984 1 85.5 580 ARG B C 1
ATOM 9729 O O . ARG B 1 580 ? -4.324 -31.438 4.586 1 85.5 580 ARG B O 1
ATOM 9736 N N . ILE B 1 581 ? -2.99 -29.703 4.27 1 89.62 581 ILE B N 1
ATOM 9737 C CA . ILE B 1 581 ? -3.688 -28.922 5.293 1 89.62 581 ILE B CA 1
ATOM 9738 C C . ILE B 1 581 ? -5.094 -28.578 4.805 1 89.62 581 ILE B C 1
ATOM 9740 O O . ILE B 1 581 ? -6.055 -28.641 5.574 1 89.62 581 ILE B O 1
ATOM 9744 N N . ALA B 1 582 ? -5.184 -28.188 3.555 1 89.19 582 ALA B N 1
ATOM 9745 C CA . ALA B 1 582 ? -6.484 -27.891 2.971 1 89.19 582 ALA B CA 1
ATOM 9746 C C . ALA B 1 582 ? -7.391 -29.109 2.984 1 89.19 582 ALA B C 1
ATOM 9748 O O . ALA B 1 582 ? -8.602 -29 3.203 1 89.19 582 ALA B O 1
ATOM 9749 N N . ILE B 1 583 ? -6.789 -30.234 2.723 1 88.75 583 ILE B N 1
ATOM 9750 C CA . ILE B 1 583 ? -7.547 -31.484 2.752 1 88.75 583 ILE B CA 1
ATOM 9751 C C . ILE B 1 583 ? -8.016 -31.766 4.176 1 88.75 583 ILE B C 1
ATOM 9753 O O . ILE B 1 583 ? -9.156 -32.188 4.391 1 88.75 583 ILE B O 1
ATOM 9757 N N . ALA B 1 584 ? -7.121 -31.578 5.148 1 91.38 584 ALA B N 1
ATOM 9758 C CA . ALA B 1 584 ? -7.488 -31.766 6.547 1 91.38 584 ALA B CA 1
ATOM 9759 C C . ALA B 1 584 ? -8.68 -30.875 6.926 1 91.38 584 ALA B C 1
ATOM 9761 O O . ALA B 1 584 ? -9.555 -31.297 7.676 1 91.38 584 ALA B O 1
ATOM 9762 N N . ARG B 1 585 ? -8.703 -29.734 6.422 1 91.62 585 ARG B N 1
ATOM 9763 C CA . ARG B 1 585 ? -9.812 -28.797 6.637 1 91.62 585 ARG B CA 1
ATOM 9764 C C . ARG B 1 585 ? -11.125 -29.391 6.117 1 91.62 585 ARG B C 1
ATOM 9766 O O . ARG B 1 585 ? -12.156 -29.281 6.785 1 91.62 585 ARG B O 1
ATOM 9773 N N . ALA B 1 586 ? -11.016 -29.859 4.992 1 88.06 586 ALA B N 1
ATOM 9774 C CA . ALA B 1 586 ? -12.203 -30.438 4.359 1 88.06 586 ALA B CA 1
ATOM 9775 C C . ALA B 1 586 ? -12.68 -31.672 5.109 1 88.06 586 ALA B C 1
ATOM 9777 O O . ALA B 1 586 ? -13.883 -31.906 5.234 1 88.06 586 ALA B O 1
ATOM 9778 N N . ILE B 1 587 ? -11.727 -32.5 5.523 1 89 587 ILE B N 1
ATOM 9779 C CA . ILE B 1 587 ? -12.055 -33.688 6.285 1 89 587 ILE B CA 1
ATOM 9780 C C . ILE B 1 587 ? -12.781 -33.281 7.57 1 89 587 ILE B C 1
ATOM 9782 O O . ILE B 1 587 ? -13.781 -33.906 7.941 1 89 587 ILE B O 1
ATOM 9786 N N . LEU B 1 588 ? -12.203 -32.312 8.203 1 92.38 588 LEU B N 1
ATOM 9787 C CA . LEU B 1 588 ? -12.781 -31.859 9.461 1 92.38 588 LEU B CA 1
ATOM 9788 C C . LEU B 1 588 ? -14.211 -31.359 9.258 1 92.38 588 LEU B C 1
ATOM 9790 O O . LEU B 1 588 ? -15.078 -31.609 10.102 1 92.38 588 LEU B O 1
ATOM 9794 N N . LYS B 1 589 ? -14.453 -30.641 8.211 1 91.5 589 LYS B N 1
ATOM 9795 C CA . LYS B 1 589 ? -15.781 -30.156 7.871 1 91.5 589 LYS B CA 1
ATOM 9796 C C . LYS B 1 589 ? -16.75 -31.312 7.633 1 91.5 589 LYS B C 1
ATOM 9798 O O . LYS B 1 589 ? -17.922 -31.219 7.984 1 91.5 589 LYS B O 1
ATOM 9803 N N . ASN B 1 590 ? -16.312 -32.406 7.07 1 89.38 590 ASN B N 1
ATOM 9804 C CA . ASN B 1 590 ? -17.062 -33.625 6.801 1 89.38 590 ASN B CA 1
ATOM 9805 C C . ASN B 1 590 ? -18.328 -33.312 6.004 1 89.38 590 ASN B C 1
ATOM 9807 O O . ASN B 1 590 ? -19.438 -33.688 6.43 1 89.38 590 ASN B O 1
ATOM 9811 N N . PRO B 1 591 ? -18.234 -32.75 4.789 1 92.56 591 PRO B N 1
ATOM 9812 C CA . PRO B 1 591 ? -19.391 -32.406 3.957 1 92.56 591 PRO B CA 1
ATOM 9813 C C . PRO B 1 591 ? -19.891 -33.625 3.15 1 92.56 591 PRO B C 1
ATOM 9815 O O . PRO B 1 591 ? -19.094 -34.469 2.766 1 92.56 591 PRO B O 1
ATOM 9818 N N . PRO B 1 592 ? -21.156 -33.688 2.855 1 93.75 592 PRO B N 1
ATOM 9819 C CA . PRO B 1 592 ? -21.672 -34.781 2.023 1 93.75 592 PRO B CA 1
ATOM 9820 C C . PRO B 1 592 ? -21.281 -34.625 0.555 1 93.75 592 PRO B C 1
ATOM 9822 O O . PRO B 1 592 ? -21.234 -35.625 -0.173 1 93.75 592 PRO B O 1
ATOM 9825 N N . ILE B 1 593 ? -21 -33.469 0.148 1 95 593 ILE B N 1
ATOM 9826 C CA . ILE B 1 593 ? -20.578 -33.219 -1.225 1 95 593 ILE B CA 1
ATOM 9827 C C . ILE B 1 593 ? -19.172 -32.625 -1.229 1 95 593 ILE B C 1
ATOM 9829 O O . ILE B 1 593 ? -18.875 -31.656 -0.516 1 95 593 ILE B O 1
ATOM 9833 N N . LEU B 1 594 ? -18.312 -33.188 -1.988 1 93.81 594 LEU B N 1
ATOM 9834 C CA . LEU B 1 594 ? -16.922 -32.781 -2.045 1 93.81 594 LEU B CA 1
ATOM 9835 C C . LEU B 1 594 ? -16.531 -32.375 -3.463 1 93.81 594 LEU B C 1
ATOM 9837 O O . LEU B 1 594 ? -16.859 -33.062 -4.422 1 93.81 594 LEU B O 1
ATOM 9841 N N . ILE B 1 595 ? -15.953 -31.219 -3.582 1 93.81 595 ILE B N 1
ATOM 9842 C CA . ILE B 1 595 ? -15.438 -30.734 -4.855 1 93.81 595 ILE B CA 1
ATOM 9843 C C . ILE B 1 595 ? -13.914 -30.672 -4.801 1 93.81 595 ILE B C 1
ATOM 9845 O O . ILE B 1 595 ? -13.344 -30 -3.932 1 93.81 595 ILE B O 1
ATOM 9849 N N . LEU B 1 596 ? -13.273 -31.359 -5.691 1 89.69 596 LEU B N 1
ATOM 9850 C CA . LEU B 1 596 ? -11.82 -31.391 -5.785 1 89.69 596 LEU B CA 1
ATOM 9851 C C . LEU B 1 596 ? -11.344 -30.719 -7.07 1 89.69 596 LEU B C 1
ATOM 9853 O O . LEU B 1 596 ? -11.469 -31.281 -8.156 1 89.69 596 LEU B O 1
ATOM 9857 N N . ASP B 1 597 ? -10.812 -29.516 -6.965 1 85.69 597 ASP B N 1
ATOM 9858 C CA . ASP B 1 597 ? -10.32 -28.781 -8.125 1 85.69 597 ASP B CA 1
ATOM 9859 C C . ASP B 1 597 ? -8.812 -28.938 -8.273 1 85.69 597 ASP B C 1
ATOM 9861 O O . ASP B 1 597 ? -8.039 -28.172 -7.684 1 85.69 597 ASP B O 1
ATOM 9865 N N . GLU B 1 598 ? -8.367 -29.766 -9.219 1 72.75 598 GLU B N 1
ATOM 9866 C CA . GLU B 1 598 ? -6.973 -30.047 -9.547 1 72.75 598 GLU B CA 1
ATOM 9867 C C . GLU B 1 598 ? -6.113 -30.125 -8.289 1 72.75 598 GLU B C 1
ATOM 9869 O O . GLU B 1 598 ? -5.047 -29.5 -8.219 1 72.75 598 GLU B O 1
ATOM 9874 N N . ALA B 1 599 ? -6.469 -30.859 -7.344 1 61.62 599 ALA B N 1
ATOM 9875 C CA . ALA B 1 599 ? -5.895 -30.859 -6 1 61.62 599 ALA B CA 1
ATOM 9876 C C . ALA B 1 599 ? -4.5 -31.484 -6 1 61.62 599 ALA B C 1
ATOM 9878 O O . ALA B 1 599 ? -3.744 -31.312 -5.039 1 61.62 599 ALA B O 1
ATOM 9879 N N . THR B 1 600 ? -4.172 -32.031 -7.008 1 62.53 600 THR B N 1
ATOM 9880 C CA . THR B 1 600 ? -2.887 -32.719 -6.977 1 62.53 600 THR B CA 1
ATOM 9881 C C . THR B 1 600 ? -1.954 -32.188 -8.055 1 62.53 600 THR B C 1
ATOM 9883 O O . THR B 1 600 ? -0.889 -32.75 -8.305 1 62.53 600 THR B O 1
ATOM 9886 N N . SER B 1 601 ? -2.523 -30.953 -8.523 1 56.56 601 SER B N 1
ATOM 9887 C CA . SER B 1 601 ? -1.713 -30.375 -9.586 1 56.56 601 SER B CA 1
ATOM 9888 C C . SER B 1 601 ? -0.47 -29.688 -9.023 1 56.56 601 SER B C 1
ATOM 9890 O O . SER B 1 601 ? -0.474 -29.219 -7.887 1 56.56 601 SER B O 1
ATOM 9892 N N . ALA B 1 602 ? 0.692 -30.156 -9.391 1 54.81 602 ALA B N 1
ATOM 9893 C CA . ALA B 1 602 ? 1.964 -29.484 -9.102 1 54.81 602 ALA B CA 1
ATOM 9894 C C . ALA B 1 602 ? 2.709 -30.203 -7.977 1 54.81 602 ALA B C 1
ATOM 9896 O O . ALA B 1 602 ? 3.65 -29.656 -7.398 1 54.81 602 ALA B O 1
ATOM 9897 N N . LEU B 1 603 ? 2.049 -31.359 -7.609 1 61.59 603 LEU B N 1
ATOM 9898 C CA . LEU B 1 603 ? 2.697 -32.094 -6.523 1 61.59 603 LEU B CA 1
ATOM 9899 C C . LEU B 1 603 ? 3.658 -33.125 -7.07 1 61.59 603 LEU B C 1
ATOM 9901 O O . LEU B 1 603 ? 3.469 -33.625 -8.18 1 61.59 603 LEU B O 1
ATOM 9905 N N . ASP B 1 604 ? 4.672 -33.312 -6.328 1 58.81 604 ASP B N 1
ATOM 9906 C CA . ASP B 1 604 ? 5.559 -34.438 -6.656 1 58.81 604 ASP B CA 1
ATOM 9907 C C . ASP B 1 604 ? 4.863 -35.781 -6.434 1 58.81 604 ASP B C 1
ATOM 9909 O O . ASP B 1 604 ? 3.857 -35.844 -5.727 1 58.81 604 ASP B O 1
ATOM 9913 N N . SER B 1 605 ? 5.418 -36.75 -7.105 1 60.03 605 SER B N 1
ATOM 9914 C CA . SER B 1 605 ? 4.809 -38.094 -7.121 1 60.03 605 SER B CA 1
ATOM 9915 C C . SER B 1 605 ? 4.57 -38.594 -5.707 1 60.03 605 SER B C 1
ATOM 9917 O O . SER B 1 605 ? 3.525 -39.188 -5.426 1 60.03 605 SER B O 1
ATOM 9919 N N . HIS B 1 606 ? 5.547 -38.312 -4.809 1 62.91 606 HIS B N 1
ATOM 9920 C CA . HIS B 1 606 ? 5.387 -38.812 -3.443 1 62.91 606 HIS B CA 1
ATOM 9921 C C . HIS B 1 606 ? 4.266 -38.062 -2.721 1 62.91 606 HIS B C 1
ATOM 9923 O O . HIS B 1 606 ? 3.395 -38.719 -2.109 1 62.91 606 HIS B O 1
ATOM 9929 N N . SER B 1 607 ? 4.402 -36.812 -2.758 1 67.56 607 SER B N 1
ATOM 9930 C CA . SER B 1 607 ? 3.359 -36 -2.145 1 67.56 607 SER B CA 1
ATOM 9931 C C . SER B 1 607 ? 1.998 -36.281 -2.77 1 67.56 607 SER B C 1
ATOM 9933 O O . SER B 1 607 ? 0.979 -36.281 -2.076 1 67.56 607 SER B O 1
ATOM 9935 N N . GLU B 1 608 ? 2.158 -36.5 -4.035 1 71.5 608 GLU B N 1
ATOM 9936 C CA . GLU B 1 608 ? 0.929 -36.812 -4.762 1 71.5 608 GLU B CA 1
ATOM 9937 C C . GLU B 1 608 ? 0.266 -38.094 -4.223 1 71.5 608 GLU B C 1
ATOM 9939 O O . GLU B 1 608 ? -0.958 -38.125 -4.078 1 71.5 608 GLU B O 1
ATOM 9944 N N . LYS B 1 609 ? 1.109 -39.062 -4.023 1 71.62 609 LYS B N 1
ATOM 9945 C CA . LYS B 1 609 ? 0.573 -40.312 -3.506 1 71.62 609 LYS B CA 1
ATOM 9946 C C . LYS B 1 609 ? -0.091 -40.125 -2.146 1 71.62 609 LYS B C 1
ATOM 9948 O O . LYS B 1 609 ? -1.173 -40.656 -1.893 1 71.62 609 LYS B O 1
ATOM 9953 N N . LEU B 1 610 ? 0.583 -39.375 -1.291 1 74.69 610 LEU B N 1
ATOM 9954 C CA . LEU B 1 610 ? 0.048 -39.094 0.042 1 74.69 610 LEU B CA 1
ATOM 9955 C C . LEU B 1 610 ? -1.254 -38.312 -0.037 1 74.69 610 LEU B C 1
ATOM 9957 O O . LEU B 1 610 ? -2.203 -38.594 0.696 1 74.69 610 LEU B O 1
ATOM 9961 N N . VAL B 1 611 ? -1.279 -37.344 -0.848 1 77.69 611 VAL B N 1
ATOM 9962 C CA . VAL B 1 611 ? -2.469 -36.531 -1.034 1 77.69 611 VAL B CA 1
ATOM 9963 C C . VAL B 1 611 ? -3.596 -37.375 -1.625 1 77.69 611 VAL B C 1
ATOM 9965 O O . VAL B 1 611 ? -4.754 -37.25 -1.221 1 77.69 611 VAL B O 1
ATOM 9968 N N . GLN B 1 612 ? -3.172 -38.219 -2.559 1 78.12 612 GLN B N 1
ATOM 9969 C CA . GLN B 1 612 ? -4.168 -39.094 -3.184 1 78.12 612 GLN B CA 1
ATOM 9970 C C . GLN B 1 612 ? -4.77 -40.062 -2.172 1 78.12 612 GLN B C 1
ATOM 9972 O O . GLN B 1 612 ? -5.973 -40.312 -2.203 1 78.12 612 GLN B O 1
ATOM 9977 N N . GLU B 1 613 ? -3.965 -40.594 -1.366 1 79.25 613 GLU B N 1
ATOM 9978 C CA . GLU B 1 613 ? -4.457 -41.469 -0.317 1 79.25 613 GLU B CA 1
ATOM 9979 C C . GLU B 1 613 ? -5.41 -40.75 0.623 1 79.25 613 GLU B C 1
ATOM 9981 O O . GLU B 1 613 ? -6.441 -41.281 1.017 1 79.25 613 GLU B O 1
ATOM 9986 N N . ALA B 1 614 ? -4.988 -39.594 0.992 1 79.56 614 ALA B N 1
ATOM 9987 C CA . ALA B 1 614 ? -5.848 -38.781 1.847 1 79.56 614 ALA B CA 1
ATOM 9988 C C . ALA B 1 614 ? -7.184 -38.469 1.168 1 79.56 614 ALA B C 1
ATOM 9990 O O . ALA B 1 614 ? -8.234 -38.5 1.812 1 79.56 614 ALA B O 1
ATOM 9991 N N . LEU B 1 615 ? -7.113 -38.219 -0.084 1 81.62 615 LEU B N 1
ATOM 9992 C CA . LEU B 1 615 ? -8.312 -37.906 -0.866 1 81.62 615 LEU B CA 1
ATOM 9993 C C . LEU B 1 615 ? -9.211 -39.125 -0.977 1 81.62 615 LEU B C 1
ATOM 9995 O O . LEU B 1 615 ? -10.438 -39.031 -0.909 1 81.62 615 LEU B O 1
ATOM 9999 N N . ASN B 1 616 ? -8.594 -40.312 -1.211 1 79.69 616 ASN B N 1
ATOM 10000 C CA . ASN B 1 616 ? -9.367 -41.531 -1.327 1 79.69 616 ASN B CA 1
ATOM 10001 C C . ASN B 1 616 ? -10.148 -41.812 -0.051 1 79.69 616 ASN B C 1
ATOM 10003 O O . ASN B 1 616 ? -11.258 -42.375 -0.107 1 79.69 616 ASN B O 1
ATOM 10007 N N . ASN B 1 617 ? -9.57 -41.406 1.023 1 77.12 617 ASN B N 1
ATOM 10008 C CA . ASN B 1 617 ? -10.234 -41.625 2.305 1 77.12 617 ASN B CA 1
ATOM 10009 C C . ASN B 1 617 ? -11.445 -40.688 2.459 1 77.12 617 ASN B C 1
ATOM 10011 O O . ASN B 1 617 ? -12.445 -41.062 3.07 1 77.12 617 ASN B O 1
ATOM 10015 N N . VAL B 1 618 ? -11.328 -39.594 1.9 1 79.88 618 VAL B N 1
ATOM 10016 C CA . VAL B 1 618 ? -12.375 -38.594 2.109 1 79.88 618 VAL B CA 1
ATOM 10017 C C . VAL B 1 618 ? -13.484 -38.781 1.077 1 79.88 618 VAL B C 1
ATOM 10019 O O . VAL B 1 618 ? -14.648 -38.438 1.335 1 79.88 618 VAL B O 1
ATOM 10022 N N . ILE B 1 619 ? -13.18 -39.312 -0.033 1 85.31 619 ILE B N 1
ATOM 10023 C CA . ILE B 1 619 ? -14.109 -39.438 -1.149 1 85.31 619 ILE B CA 1
ATOM 10024 C C . ILE B 1 619 ? -15.125 -40.531 -0.857 1 85.31 619 ILE B C 1
ATOM 10026 O O . ILE B 1 619 ? -16.266 -40.469 -1.336 1 85.31 619 ILE B O 1
ATOM 10030 N N . LYS B 1 620 ? -14.805 -41.5 -0.033 1 82.06 620 LYS B N 1
ATOM 10031 C CA . LYS B 1 620 ? -15.656 -42.656 0.182 1 82.06 620 LYS B CA 1
ATOM 10032 C C . LYS B 1 620 ? -17.016 -42.25 0.753 1 82.06 620 LYS B C 1
ATOM 10034 O O . LYS B 1 620 ? -17.078 -41.531 1.745 1 82.06 620 LYS B O 1
ATOM 10039 N N . GLY B 1 621 ? -18.047 -42.719 0.038 1 83.31 621 GLY B N 1
ATOM 10040 C CA . GLY B 1 621 ? -19.406 -42.531 0.544 1 83.31 621 GLY B CA 1
ATOM 10041 C C . GLY B 1 621 ? -19.953 -41.125 0.305 1 83.31 621 GLY B C 1
ATOM 10042 O O . GLY B 1 621 ? -20.906 -40.719 0.956 1 83.31 621 GLY B O 1
ATOM 10043 N N . ARG B 1 622 ? -19.344 -40.312 -0.525 1 91.75 622 ARG B N 1
ATOM 10044 C CA . ARG B 1 622 ? -19.766 -38.938 -0.759 1 91.75 622 ARG B CA 1
ATOM 10045 C C . ARG B 1 622 ? -19.984 -38.688 -2.244 1 91.75 622 ARG B C 1
ATOM 10047 O O . ARG B 1 622 ? -19.547 -39.469 -3.09 1 91.75 622 ARG B O 1
ATOM 10054 N N . THR B 1 623 ? -20.828 -37.688 -2.514 1 94.81 623 THR B N 1
ATOM 10055 C CA . THR B 1 623 ? -20.906 -37.156 -3.869 1 94.81 623 THR B CA 1
ATOM 10056 C C . THR B 1 623 ? -19.672 -36.312 -4.184 1 94.81 623 THR B C 1
ATOM 10058 O O . THR B 1 623 ? -19.406 -35.312 -3.482 1 94.81 623 THR B O 1
ATOM 10061 N N . VAL B 1 624 ? -18.938 -36.719 -5.141 1 93.88 624 VAL B N 1
ATOM 10062 C CA . VAL B 1 624 ? -17.656 -36.062 -5.355 1 93.88 624 VAL B CA 1
ATOM 10063 C C . VAL B 1 624 ? -17.547 -35.594 -6.801 1 93.88 624 VAL B C 1
ATOM 10065 O O . VAL B 1 624 ? -17.906 -36.312 -7.73 1 93.88 624 VAL B O 1
ATOM 10068 N N . LEU B 1 625 ? -17.25 -34.344 -6.965 1 94.38 625 LEU B N 1
ATOM 10069 C CA . LEU B 1 625 ? -16.859 -33.781 -8.25 1 94.38 625 LEU B CA 1
ATOM 10070 C C . LEU B 1 625 ? -15.359 -33.531 -8.312 1 94.38 625 LEU B C 1
ATOM 10072 O O . LEU B 1 625 ? -14.812 -32.781 -7.492 1 94.38 625 LEU B O 1
ATOM 10076 N N . VAL B 1 626 ? -14.68 -34.156 -9.242 1 91 626 VAL B N 1
ATOM 10077 C CA . VAL B 1 626 ? -13.219 -34.062 -9.305 1 91 626 VAL B CA 1
ATOM 10078 C C . VAL B 1 626 ? -12.805 -33.5 -10.664 1 91 626 VAL B C 1
ATOM 10080 O O . VAL B 1 626 ? -13.227 -34 -11.711 1 91 626 VAL B O 1
ATOM 10083 N N . ILE B 1 627 ? -12.18 -32.375 -10.625 1 87.56 627 ILE B N 1
ATOM 10084 C CA . ILE B 1 627 ? -11.492 -31.859 -11.797 1 87.56 627 ILE B CA 1
ATOM 10085 C C . ILE B 1 627 ? -10.047 -32.344 -11.812 1 87.56 627 ILE B C 1
ATOM 10087 O O . ILE B 1 627 ? -9.234 -31.938 -10.984 1 87.56 627 ILE B O 1
ATOM 10091 N N . ALA B 1 628 ? -9.719 -33.312 -12.578 1 73.31 628 ALA B N 1
ATOM 10092 C CA . ALA B 1 628 ? -8.375 -33.906 -12.547 1 73.31 628 ALA B CA 1
ATOM 10093 C C . ALA B 1 628 ? -7.727 -33.844 -13.93 1 73.31 628 ALA B C 1
ATOM 10095 O O . ALA B 1 628 ? -8.414 -33.906 -14.945 1 73.31 628 ALA B O 1
ATOM 10096 N N . HIS B 1 629 ? -6.582 -33.688 -13.875 1 61.84 629 HIS B N 1
ATOM 10097 C CA . HIS B 1 629 ? -5.781 -33.812 -15.086 1 61.84 629 HIS B CA 1
ATOM 10098 C C . HIS B 1 629 ? -5.047 -35.156 -15.117 1 61.84 629 HIS B C 1
ATOM 10100 O O . HIS B 1 629 ? -4.586 -35.594 -16.172 1 61.84 629 HIS B O 1
ATOM 10106 N N . ARG B 1 630 ? -5.156 -35.75 -13.984 1 63.66 630 ARG B N 1
ATOM 10107 C CA . ARG B 1 630 ? -4.457 -37 -13.898 1 63.66 630 ARG B CA 1
ATOM 10108 C C . ARG B 1 630 ? -5.371 -38.156 -14.312 1 63.66 630 ARG B C 1
ATOM 10110 O O . ARG B 1 630 ? -6.516 -38.25 -13.859 1 63.66 630 ARG B O 1
ATOM 10117 N N . LEU B 1 631 ? -4.82 -39.062 -15 1 69.81 631 LEU B N 1
ATOM 10118 C CA . LEU B 1 631 ? -5.594 -40.156 -15.594 1 69.81 631 LEU B CA 1
ATOM 10119 C C . LEU B 1 631 ? -6.035 -41.156 -14.523 1 69.81 631 LEU B C 1
ATOM 10121 O O . LEU B 1 631 ? -7.121 -41.75 -14.625 1 69.81 631 LEU B O 1
ATOM 10125 N N . SER B 1 632 ? -5.25 -41.375 -13.5 1 69.88 632 SER B N 1
ATOM 10126 C CA . SER B 1 632 ? -5.605 -42.344 -12.477 1 69.88 632 SER B CA 1
ATOM 10127 C C . SER B 1 632 ? -6.879 -41.938 -11.742 1 69.88 632 SER B C 1
ATOM 10129 O O . SER B 1 632 ? -7.73 -42.781 -11.461 1 69.88 632 SER B O 1
ATOM 10131 N N . THR B 1 633 ? -6.996 -40.688 -11.508 1 73.38 633 THR B N 1
ATOM 10132 C CA . THR B 1 633 ? -8.172 -40.188 -10.812 1 73.38 633 THR B CA 1
ATOM 10133 C C . THR B 1 633 ? -9.391 -40.188 -11.727 1 73.38 633 THR B C 1
ATOM 10135 O O . THR B 1 633 ? -10.5 -40.5 -11.289 1 73.38 633 THR B O 1
ATOM 10138 N N . ILE B 1 634 ? -9.148 -39.938 -12.945 1 81.69 634 ILE B N 1
ATOM 10139 C CA . ILE B 1 634 ? -10.227 -39.906 -13.922 1 81.69 634 ILE B CA 1
ATOM 10140 C C . ILE B 1 634 ? -10.734 -41.312 -14.195 1 81.69 634 ILE B C 1
ATOM 10142 O O . ILE B 1 634 ? -11.945 -41.531 -14.305 1 81.69 634 ILE B O 1
ATOM 10146 N N . ARG B 1 635 ? -9.82 -42.281 -14.25 1 84.38 635 ARG B N 1
ATOM 10147 C CA . ARG B 1 635 ? -10.164 -43.688 -14.586 1 84.38 635 ARG B CA 1
ATOM 10148 C C . ARG B 1 635 ? -11.047 -44.281 -13.508 1 84.38 635 ARG B C 1
ATOM 10150 O O . ARG B 1 635 ? -11.906 -45.125 -13.805 1 84.38 635 ARG B O 1
ATOM 10157 N N . SER B 1 636 ? -10.844 -43.875 -12.289 1 82.75 636 SER B N 1
ATOM 10158 C CA . SER B 1 636 ? -11.562 -44.469 -11.172 1 82.75 636 SER B CA 1
ATOM 10159 C C . SER B 1 636 ? -12.945 -43.875 -11 1 82.75 636 SER B C 1
ATOM 10161 O O . SER B 1 636 ? -13.758 -44.375 -10.227 1 82.75 636 SER B O 1
ATOM 10163 N N . ALA B 1 637 ? -13.258 -42.844 -11.727 1 90.94 637 ALA B N 1
ATOM 10164 C CA . ALA B 1 637 ? -14.547 -42.156 -11.594 1 90.94 637 ALA B CA 1
ATOM 10165 C C . ALA B 1 637 ? -15.664 -43 -12.219 1 90.94 637 ALA B C 1
ATOM 10167 O O . ALA B 1 637 ? -15.438 -43.719 -13.195 1 90.94 637 ALA B O 1
ATOM 10168 N N . GLN B 1 638 ? -16.844 -42.969 -11.68 1 92.38 638 GLN B N 1
ATOM 10169 C CA . GLN B 1 638 ? -17.984 -43.688 -12.188 1 92.38 638 GLN B CA 1
ATOM 10170 C C . GLN B 1 638 ? -18.562 -43.031 -13.43 1 92.38 638 GLN B C 1
ATOM 10172 O O . GLN B 1 638 ? -19.172 -43.688 -14.273 1 92.38 638 GLN B O 1
ATOM 10177 N N . LEU B 1 639 ? -18.406 -41.75 -13.469 1 94.31 639 LEU B N 1
ATOM 10178 C CA . LEU B 1 639 ? -18.875 -40.969 -14.602 1 94.31 639 LEU B CA 1
ATOM 10179 C C . LEU B 1 639 ? -17.859 -39.875 -14.961 1 94.31 639 LEU B C 1
ATOM 10181 O O . LEU B 1 639 ? -17.297 -39.25 -14.078 1 94.31 639 LEU B O 1
ATOM 10185 N N . ILE B 1 640 ? -17.578 -39.812 -16.281 1 94.5 640 ILE B N 1
ATOM 10186 C CA . ILE B 1 640 ? -16.594 -38.844 -16.766 1 94.5 640 ILE B CA 1
ATOM 10187 C C . ILE B 1 640 ? -17.266 -37.906 -17.781 1 94.5 640 ILE B C 1
ATOM 10189 O O . ILE B 1 640 ? -17.953 -38.375 -18.688 1 94.5 640 ILE B O 1
ATOM 10193 N N . TYR B 1 641 ? -17.125 -36.625 -17.594 1 94.44 641 TYR B N 1
ATOM 10194 C CA . TYR B 1 641 ? -17.562 -35.656 -18.562 1 94.44 641 TYR B CA 1
ATOM 10195 C C . TYR B 1 641 ? -16.359 -34.969 -19.234 1 94.44 641 TYR B C 1
ATOM 10197 O O . TYR B 1 641 ? -15.398 -34.594 -18.562 1 94.44 641 TYR B O 1
ATOM 10205 N N . VAL B 1 642 ? -16.406 -34.875 -20.531 1 92.62 642 VAL B N 1
ATOM 10206 C CA . VAL B 1 642 ? -15.398 -34.125 -21.266 1 92.62 642 VAL B CA 1
ATOM 10207 C C . VAL B 1 642 ? -15.961 -32.75 -21.656 1 92.62 642 VAL B C 1
ATOM 10209 O O . VAL B 1 642 ? -16.922 -32.656 -22.422 1 92.62 642 VAL B O 1
ATOM 10212 N N . ILE B 1 643 ? -15.422 -31.781 -21.016 1 91.06 643 ILE B N 1
ATOM 10213 C CA . ILE B 1 643 ? -15.883 -30.406 -21.266 1 91.06 643 ILE B CA 1
ATOM 10214 C C . ILE B 1 643 ? -15.047 -29.766 -22.375 1 91.06 643 ILE B C 1
ATOM 10216 O O . ILE B 1 643 ? -13.828 -29.641 -22.234 1 91.06 643 ILE B O 1
ATOM 10220 N N . LYS B 1 644 ? -15.688 -29.359 -23.375 1 88.44 644 LYS B N 1
ATOM 10221 C CA . LYS B 1 644 ? -15.047 -28.703 -24.516 1 88.44 644 LYS B CA 1
ATOM 10222 C C . LYS B 1 644 ? -16.062 -27.859 -25.297 1 88.44 644 LYS B C 1
ATOM 10224 O O . LYS B 1 644 ? -17.234 -28.203 -25.375 1 88.44 644 LYS B O 1
ATOM 10229 N N . ASP B 1 645 ? -15.586 -26.797 -25.859 1 87.44 645 ASP B N 1
ATOM 10230 C CA . ASP B 1 645 ? -16.391 -25.922 -26.703 1 87.44 645 ASP B CA 1
ATOM 10231 C C . ASP B 1 645 ? -17.641 -25.438 -25.969 1 87.44 645 ASP B C 1
ATOM 10233 O O . ASP B 1 645 ? -18.75 -25.5 -26.516 1 87.44 645 ASP B O 1
ATOM 10237 N N . LYS B 1 646 ? -17.594 -25.172 -24.734 1 90.19 646 LYS B N 1
ATOM 10238 C CA . LYS B 1 646 ? -18.578 -24.5 -23.891 1 90.19 646 LYS B CA 1
ATOM 10239 C C . LYS B 1 646 ? -19.703 -25.438 -23.484 1 90.19 646 LYS B C 1
ATOM 10241 O O . LYS B 1 646 ? -20.75 -25 -23 1 90.19 646 LYS B O 1
ATOM 10246 N N . LYS B 1 647 ? -19.5 -26.766 -23.797 1 92.75 647 LYS B N 1
ATOM 10247 C CA . LYS B 1 647 ? -20.516 -27.766 -23.453 1 92.75 647 LYS B CA 1
ATOM 10248 C C . LYS B 1 647 ? -19.859 -29.078 -23 1 92.75 647 LYS B C 1
ATOM 10250 O O . LYS B 1 647 ? -18.641 -29.219 -23.078 1 92.75 647 LYS B O 1
ATOM 10255 N N . ALA B 1 648 ? -20.672 -29.938 -22.406 1 93.94 648 ALA B N 1
ATOM 10256 C CA . ALA B 1 648 ? -20.219 -31.312 -22.141 1 93.94 648 ALA B CA 1
ATOM 10257 C C . ALA B 1 648 ? -20.344 -32.188 -23.391 1 93.94 648 ALA B C 1
ATOM 10259 O O . ALA B 1 648 ? -21.438 -32.656 -23.719 1 93.94 648 ALA B O 1
ATOM 10260 N N . LEU B 1 649 ? -19.297 -32.438 -24.031 1 88.94 649 LEU B N 1
ATOM 10261 C CA . LEU B 1 649 ? -19.266 -33.062 -25.344 1 88.94 649 LEU B CA 1
ATOM 10262 C C . LEU B 1 649 ? -19.531 -34.562 -25.234 1 88.94 649 LEU B C 1
ATOM 10264 O O . LEU B 1 649 ? -20.172 -35.156 -26.109 1 88.94 649 LEU B O 1
ATOM 10268 N N . GLU B 1 650 ? -18.781 -35.156 -24.266 1 92.5 650 GLU B N 1
ATOM 10269 C CA . GLU B 1 650 ? -18.875 -36.625 -24.078 1 92.5 650 GLU B CA 1
ATOM 10270 C C . GLU B 1 650 ? -19.078 -36.969 -22.609 1 92.5 650 GLU B C 1
ATOM 10272 O O . GLU B 1 650 ? -18.656 -36.219 -21.719 1 92.5 650 GLU B O 1
ATOM 10277 N N . SER B 1 651 ? -19.891 -38 -22.406 1 93.75 651 SER B N 1
ATOM 10278 C CA . SER B 1 651 ? -20.062 -38.531 -21.062 1 93.75 651 SER B CA 1
ATOM 10279 C C . SER B 1 651 ? -20.094 -40.062 -21.047 1 93.75 651 SER B C 1
ATOM 10281 O O . SER B 1 651 ? -20.578 -40.688 -21.984 1 93.75 651 SER B O 1
ATOM 10283 N N . GLY B 1 652 ? -19.484 -40.625 -20.094 1 93.06 652 GLY B N 1
ATOM 10284 C CA . GLY B 1 652 ? -19.453 -42.094 -19.938 1 93.06 652 GLY B CA 1
ATOM 10285 C C . GLY B 1 652 ? -18.375 -42.562 -19 1 93.06 652 GLY B C 1
ATOM 10286 O O . GLY B 1 652 ? -17.766 -41.781 -18.281 1 93.06 652 GLY B O 1
ATOM 10287 N N . THR B 1 653 ? -18.25 -43.875 -18.891 1 93 653 THR B N 1
ATOM 10288 C CA . THR B 1 653 ? -17.172 -44.438 -18.109 1 93 653 THR B CA 1
ATOM 10289 C C . THR B 1 653 ? -15.875 -44.469 -18.906 1 93 653 THR B C 1
ATOM 10291 O O . THR B 1 653 ? -15.875 -44.219 -20.109 1 93 653 THR B O 1
ATOM 10294 N N . HIS B 1 654 ? -14.812 -44.719 -18.219 1 91 654 HIS B N 1
ATOM 10295 C CA . HIS B 1 654 ? -13.508 -44.781 -18.875 1 91 654 HIS B CA 1
ATOM 10296 C C . HIS B 1 654 ? -13.516 -45.781 -20.031 1 91 654 HIS B C 1
ATOM 10298 O O . HIS B 1 654 ? -13.078 -45.438 -21.141 1 91 654 HIS B O 1
ATOM 10304 N N . GLU B 1 655 ? -14.141 -46.906 -19.828 1 90.69 655 GLU B N 1
ATOM 10305 C CA . GLU B 1 655 ? -14.164 -47.969 -20.828 1 90.69 655 GLU B CA 1
ATOM 10306 C C . GLU B 1 655 ? -15.039 -47.594 -22.016 1 90.69 655 GLU B C 1
ATOM 10308 O O . GLU B 1 655 ? -14.656 -47.812 -23.172 1 90.69 655 GLU B O 1
ATOM 10313 N N . GLN B 1 656 ? -16.109 -46.969 -21.703 1 92.56 656 GLN B N 1
ATOM 10314 C CA . GLN B 1 656 ? -17.047 -46.562 -22.75 1 92.56 656 GLN B CA 1
ATOM 10315 C C . GLN B 1 656 ? -16.453 -45.5 -23.641 1 92.56 656 GLN B C 1
ATOM 10317 O O . GLN B 1 656 ? -16.594 -45.531 -24.859 1 92.56 656 GLN B O 1
ATOM 10322 N N . LEU B 1 657 ? -15.789 -44.562 -23 1 91.5 657 LEU B N 1
ATOM 10323 C CA . LEU B 1 657 ? -15.25 -43.438 -23.75 1 91.5 657 LEU B CA 1
ATOM 10324 C C . LEU B 1 657 ? -14.016 -43.844 -24.547 1 91.5 657 LEU B C 1
ATOM 10326 O O . LEU B 1 657 ? -13.742 -43.281 -25.609 1 91.5 657 LEU B O 1
ATOM 10330 N N . MET B 1 658 ? -13.297 -44.781 -24.047 1 90.44 658 MET B N 1
ATOM 10331 C CA . MET B 1 658 ? -12.125 -45.312 -24.766 1 90.44 658 MET B CA 1
ATOM 10332 C C . MET B 1 658 ? -12.539 -46.125 -25.984 1 90.44 658 MET B C 1
ATOM 10334 O O . MET B 1 658 ? -11.82 -46.156 -26.984 1 90.44 658 MET B O 1
ATOM 10338 N N . ALA B 1 659 ? -13.703 -46.75 -25.875 1 89.5 659 ALA B N 1
ATOM 10339 C CA . ALA B 1 659 ? -14.195 -47.625 -26.938 1 89.5 659 ALA B CA 1
ATOM 10340 C C . ALA B 1 659 ? -14.82 -46.781 -28.062 1 89.5 659 ALA B C 1
ATOM 10342 O O . ALA B 1 659 ? -14.867 -47.25 -29.219 1 89.5 659 ALA B O 1
ATOM 10343 N N . LYS B 1 660 ? -15.211 -45.688 -27.672 1 87.69 660 LYS B N 1
ATOM 10344 C CA . LYS B 1 660 ? -15.852 -44.812 -28.672 1 87.69 660 LYS B CA 1
ATOM 10345 C C . LYS B 1 660 ? -14.836 -44.25 -29.656 1 87.69 660 LYS B C 1
ATOM 10347 O O . LYS B 1 660 ? -13.859 -43.625 -29.25 1 87.69 660 LYS B O 1
ATOM 10352 N N . LYS B 1 661 ? -14.961 -44.594 -31.016 1 81.56 661 LYS B N 1
ATOM 10353 C CA . LYS B 1 661 ? -14.047 -44.125 -32.062 1 81.56 661 LYS B CA 1
ATOM 10354 C C . LYS B 1 661 ? -14.133 -42.594 -32.219 1 81.56 661 LYS B C 1
ATOM 10356 O O . LYS B 1 661 ? -15.227 -42.062 -32.344 1 81.56 661 LYS B O 1
ATOM 10361 N N . GLY B 1 662 ? -13.047 -41.875 -32.156 1 80.44 662 GLY B N 1
ATOM 10362 C CA . GLY B 1 662 ? -12.984 -40.438 -32.375 1 80.44 662 GLY B CA 1
ATOM 10363 C C . GLY B 1 662 ? -13.273 -39.625 -31.141 1 80.44 662 GLY B C 1
ATOM 10364 O O . GLY B 1 662 ? -13.5 -38.406 -31.219 1 80.44 662 GLY B O 1
ATOM 10365 N N . SER B 1 663 ? -13.344 -40.312 -30.109 1 86 663 SER B N 1
ATOM 10366 C CA . SER B 1 663 ? -13.688 -39.656 -28.859 1 86 663 SER B CA 1
ATOM 10367 C C . SER B 1 663 ? -12.586 -38.688 -28.438 1 86 663 SER B C 1
ATOM 10369 O O . SER B 1 663 ? -11.398 -38.969 -28.656 1 86 663 SER B O 1
ATOM 10371 N N . MET B 1 664 ? -13.055 -37.5 -28.016 1 85.25 664 MET B N 1
ATOM 10372 C CA . MET B 1 664 ? -12.117 -36.5 -27.484 1 85.25 664 MET B CA 1
ATOM 10373 C C . MET B 1 664 ? -11.391 -37.031 -26.266 1 85.25 664 MET B C 1
ATOM 10375 O O . MET B 1 664 ? -10.234 -36.719 -26.031 1 85.25 664 MET B O 1
ATOM 10379 N N . TYR B 1 665 ? -12.07 -37.812 -25.547 1 87.69 665 TYR B N 1
ATOM 10380 C CA . TYR B 1 665 ? -11.484 -38.438 -24.359 1 87.69 665 TYR B CA 1
ATOM 10381 C C . TYR B 1 665 ? -10.305 -39.312 -24.734 1 87.69 665 TYR B C 1
ATOM 10383 O O . TYR B 1 665 ? -9.258 -39.281 -24.094 1 87.69 665 TYR B O 1
ATOM 10391 N N . LYS B 1 666 ? -10.547 -40.125 -25.703 1 85.62 666 LYS B N 1
ATOM 10392 C CA . LYS B 1 666 ? -9.484 -41 -26.172 1 85.62 666 LYS B CA 1
ATOM 10393 C C . LYS B 1 666 ? -8.273 -40.219 -26.625 1 85.62 666 LYS B C 1
ATOM 10395 O O . LYS B 1 666 ? -7.129 -40.594 -26.344 1 85.62 666 LYS B O 1
ATOM 10400 N N . LYS B 1 667 ? -8.531 -39.125 -27.219 1 80.06 667 LYS B N 1
ATOM 10401 C CA . LYS B 1 667 ? -7.449 -38.281 -27.688 1 80.06 667 LYS B CA 1
ATOM 10402 C C . LYS B 1 667 ? -6.672 -37.688 -26.516 1 80.06 667 LYS B C 1
ATOM 10404 O O . LYS B 1 667 ? -5.445 -37.562 -26.578 1 80.06 667 LYS B O 1
ATOM 10409 N N . LEU B 1 668 ? -7.473 -37.281 -25.578 1 77.19 668 LEU B N 1
ATOM 10410 C CA . LEU B 1 668 ? -6.852 -36.688 -24.406 1 77.19 668 LEU B CA 1
ATOM 10411 C C . LEU B 1 668 ? -6.012 -37.719 -23.656 1 77.19 668 LEU B C 1
ATOM 10413 O O . LEU B 1 668 ? -4.922 -37.406 -23.172 1 77.19 668 LEU B O 1
ATOM 10417 N N . VAL B 1 669 ? -6.496 -38.938 -23.562 1 76.69 669 VAL B N 1
ATOM 10418 C CA . VAL B 1 669 ? -5.809 -40 -22.859 1 76.69 669 VAL B CA 1
ATOM 10419 C C . VAL B 1 669 ? -4.562 -40.406 -23.641 1 76.69 669 VAL B C 1
ATOM 10421 O O . VAL B 1 669 ? -3.51 -40.656 -23.047 1 76.69 669 VAL B O 1
ATOM 10424 N N . GLU B 1 670 ? -4.762 -40.5 -24.922 1 71.56 670 GLU B N 1
ATOM 10425 C CA . GLU B 1 670 ? -3.631 -40.875 -25.75 1 71.56 670 GLU B CA 1
ATOM 10426 C C . GLU B 1 670 ? -2.535 -39.812 -25.719 1 71.56 670 GLU B C 1
ATOM 10428 O O . GLU B 1 670 ? -1.347 -40.156 -25.75 1 71.56 670 GLU B O 1
ATOM 10433 N N . ALA B 1 671 ? -3.082 -38.656 -25.703 1 64.06 671 ALA B N 1
ATOM 10434 C CA . ALA B 1 671 ? -2.111 -37.594 -25.609 1 64.06 671 ALA B CA 1
ATOM 10435 C C . ALA B 1 671 ? -1.338 -37.656 -24.297 1 64.06 671 ALA B C 1
ATOM 10437 O O . ALA B 1 671 ? -0.15 -37.312 -24.25 1 64.06 671 ALA B O 1
ATOM 10438 N N . HIS B 1 672 ? -2.064 -38 -23.312 1 59.66 672 HIS B N 1
ATOM 10439 C CA . HIS B 1 672 ? -1.431 -38.156 -22.016 1 59.66 672 HIS B CA 1
ATOM 10440 C C . HIS B 1 672 ? -0.49 -39.375 -22 1 59.66 672 HIS B C 1
ATOM 10442 O O . HIS B 1 672 ? 0.542 -39.344 -21.328 1 59.66 672 HIS B O 1
ATOM 10448 N N . ASN B 1 673 ? -0.947 -40.531 -22.703 1 51.47 673 ASN B N 1
ATOM 10449 C CA . ASN B 1 673 ? -0.152 -41.781 -22.766 1 51.47 673 ASN B CA 1
ATOM 10450 C C . ASN B 1 673 ? 1.102 -41.562 -23.625 1 51.47 673 ASN B C 1
ATOM 10452 O O . ASN B 1 673 ? 2.133 -42.188 -23.359 1 51.47 673 ASN B O 1
ATOM 10456 N N . VAL B 1 674 ? 0.828 -40.906 -24.812 1 40.56 674 VAL B N 1
ATOM 10457 C CA . VAL B 1 674 ? 2.004 -40.719 -25.641 1 40.56 674 VAL B CA 1
ATOM 10458 C C . VAL B 1 674 ? 3.08 -39.969 -24.859 1 40.56 674 VAL B C 1
ATOM 10460 O O . VAL B 1 674 ? 4.277 -40.188 -25.094 1 40.56 674 VAL B O 1
ATOM 10463 N N . ASP B 1 675 ? 2.752 -39.156 -24.125 1 40.72 675 ASP B N 1
ATOM 10464 C CA . ASP B 1 675 ? 3.752 -38.469 -23.312 1 40.72 675 ASP B CA 1
ATOM 10465 C C . ASP B 1 675 ? 4.238 -39.375 -22.188 1 40.72 675 ASP B C 1
ATOM 10467 O O . ASP B 1 675 ? 5.234 -39.062 -21.516 1 40.72 675 ASP B O 1
ATOM 10471 N N . SER B 1 676 ? 3.449 -40.438 -21.859 1 35.44 676 SER B N 1
ATOM 10472 C CA . SER B 1 676 ? 3.932 -41.469 -20.953 1 35.44 676 SER B CA 1
ATOM 10473 C C . SER B 1 676 ? 4.762 -42.531 -21.703 1 35.44 676 SER B C 1
ATOM 10475 O O . SER B 1 676 ? 4.398 -42.938 -22.797 1 35.44 676 SER B O 1
#

Solvent-accessible surface area (backbone atoms only — not comparable to full-atom values): 70482 Å² total; per-residue (Å²): 134,75,87,76,63,75,82,72,71,88,68,80,81,79,85,80,80,80,67,68,86,72,66,71,87,73,72,85,78,66,75,88,61,67,76,64,82,75,58,69,75,75,56,72,62,52,58,52,43,53,57,52,64,62,59,74,69,72,56,64,70,67,57,71,63,62,70,75,67,79,62,67,85,78,57,70,54,56,64,73,60,65,72,80,76,75,86,40,70,60,55,70,67,58,53,46,62,60,43,55,87,45,40,67,39,49,51,50,18,49,51,28,36,47,51,32,20,50,44,60,47,47,47,38,53,52,48,16,50,46,48,40,51,51,51,48,40,52,54,32,48,71,68,72,40,85,66,62,74,67,72,52,46,63,55,49,53,52,48,52,53,47,40,53,50,36,20,53,27,44,21,48,18,40,28,29,41,32,45,42,37,40,52,43,40,49,51,50,39,49,54,46,49,46,46,60,62,49,42,43,53,67,56,58,74,74,43,58,56,69,57,54,47,40,36,54,47,54,24,40,48,44,22,34,52,22,48,48,46,36,54,56,53,43,48,28,29,50,42,33,40,52,45,30,50,54,51,34,36,74,72,38,50,72,61,30,53,56,53,56,60,48,48,58,55,50,50,54,53,50,48,55,54,46,51,55,50,48,54,46,47,51,54,26,50,52,38,43,49,42,30,50,49,52,51,46,51,49,55,71,39,40,67,60,36,53,50,44,43,38,48,67,58,53,43,51,52,37,45,53,37,41,51,55,23,39,55,40,44,37,53,45,31,39,53,50,12,50,50,51,18,53,50,47,38,51,49,52,48,49,54,51,50,48,51,52,53,45,52,56,31,36,76,70,67,74,43,54,72,29,54,45,52,23,44,49,52,36,50,49,50,37,43,55,32,55,61,49,46,58,53,39,50,56,39,40,51,53,15,40,36,28,44,6,52,43,47,56,61,60,66,58,71,52,86,60,67,50,89,45,61,48,76,76,54,76,93,74,60,64,47,27,36,37,37,45,44,26,22,32,54,51,84,92,40,72,90,47,68,46,28,63,52,23,54,50,76,41,56,52,51,35,40,32,22,41,35,60,52,64,87,38,40,70,67,53,52,55,37,44,73,68,56,55,46,75,62,78,37,56,50,46,25,52,69,82,37,52,56,88,48,32,19,42,43,54,40,23,43,50,37,40,30,74,38,52,57,73,59,74,41,62,57,25,26,51,50,57,54,27,30,60,36,34,78,85,56,48,73,64,52,45,50,50,23,25,51,58,25,56,36,50,75,58,32,67,70,36,96,53,30,55,64,32,64,34,37,67,60,24,68,74,48,52,72,52,54,41,41,24,44,46,46,12,11,41,52,52,41,60,32,55,27,38,37,37,35,35,63,58,66,90,40,22,67,63,52,31,50,52,46,47,52,27,44,58,64,62,48,63,88,18,15,29,43,32,37,47,85,47,50,54,67,44,56,71,21,68,32,34,35,33,31,42,93,27,25,59,75,43,74,38,33,55,67,56,36,58,65,39,84,85,32,67,60,37,50,54,49,44,54,52,32,67,41,75,129,74,87,79,59,77,83,69,71,85,67,78,79,79,84,79,78,77,67,70,83,72,66,69,85,74,72,83,78,65,76,86,61,70,75,62,83,75,58,67,75,76,56,72,60,51,60,51,41,53,55,49,63,62,54,74,70,72,57,63,70,66,56,69,60,64,68,74,66,79,61,64,84,78,56,68,54,56,65,72,59,64,74,80,77,74,85,39,71,60,54,72,69,57,52,47,61,59,42,55,85,46,41,69,37,49,50,51,18,50,51,28,36,46,52,32,20,52,44,60,48,46,48,38,52,52,49,16,52,49,49,41,51,50,51,48,38,52,55,31,47,74,69,74,41,85,66,62,75,68,72,50,46,64,56,48,53,52,49,50,54,48,41,53,50,36,18,52,26,43,23,48,19,41,30,29,40,33,46,42,36,41,53,43,40,49,50,51,38,48,53,46,49,47,48,60,62,49,41,42,55,68,55,58,73,76,44,57,57,68,58,54,47,39,37,53,48,54,23,40,49,44,21,34,54,22,48,47,46,36,54,55,52,44,49,28,30,51,41,33,40,52,46,30,50,54,51,34,38,74,72,37,48,72,61,31,52,58,54,57,60,48,48,57,56,49,50,54,54,50,48,56,53,46,52,56,49,47,54,45,47,51,53,27,48,52,38,43,49,40,30,50,47,52,52,46,51,49,55,71,39,39,69,60,37,52,48,44,43,37,49,66,59,53,44,50,54,39,46,53,38,42,50,55,22,39,55,40,44,35,52,44,30,39,52,49,13,50,50,50,17,52,49,47,34,50,48,51,47,49,54,52,48,47,52,53,52,44,52,57,31,35,76,70,66,75,44,53,72,30,54,44,50,23,44,49,50,36,50,50,49,37,43,56,32,53,60,47,47,58,54,40,50,56,39,41,51,54,17,41,36,27,42,6,51,45,48,55,62,61,67,59,71,52,87,62,66,50,91,46,60,48,76,78,54,75,92,75,60,65,49,28,36,37,37,44,44,27,22,33,53,51,84,92,41,72,90,48,69,48,28,62,53,23,54,50,75,40,57,52,51,35,41,32,22,44,36,59,51,63,87,38,40,70,68,53,53,54,36,45,72,69,56,55,47,74,63,77,37,58,49,47,26,51,67,82,38,51,57,88,48,32,20,43,43,55,42,23,43,50,38,40,28,74,37,52,59,75,61,75,42,61,60,26,25,51,48,57,55,28,30,60,37,34,78,85,58,50,72,65,52,45,51,50,22,26,51,59,25,54,34,49,74,57,32,66,71,37,94,53,30,53,64,32,65,34,36,66,59,26,68,75,49,52,74,52,54,41,40,23,42,45,47,13,12,41,53,52,42,59,34,56,27,38,38,36,36,34,62,58,65,91,41,25,68,65,51,30,50,52,46,46,52,28,46,57,64,63,49,63,88,19,15,29,43,34,37,46,85,48,51,54,65,43,55,70,22,69,33,34,35,34,32,43,94,26,26,58,73,46,76,37,32,55,68,56,36,59,66,39,85,86,31,67,60,37,50,53,49,44,55,51,33,68,38,72

Organism: Caenorhabditis japonica (NCBI:txid281687)

Nearest PDB structures (foldseek):
  5och-assembly1_B  TM=8.201E-01  e=1.416E-51  Homo sapiens
  5och-assembly3_F  TM=8.247E-01  e=1.968E-51  Homo sapiens
  5och-assembly2_D  TM=8.186E-01  e=1.484E-51  Homo sapiens
  5och-assembly4_H  TM=8.245E-01  e=1.982E-49  Homo sapiens
  5och-assembly1_A  TM=8.216E-01  e=4.625E-49  Homo sapiens

InterPro domains:
  IPR003439 ABC transporter-like, ATP-binding domain [PF00005] (452-601)
  IPR003439 ABC transporter-like, ATP-binding domain [PS50893] (433-670)
  IPR003593 AAA+ ATPase domain [SM00382] (460-653)
  IPR011527 ABC transporter type 1, transmembrane domain [PF00664] (107-385)
  IPR011527 ABC transporter type 1, transmembrane domain [PS50929] (107-398)
  IPR017871 ABC transporter-like, conserved site [PS00211] (573-587)
  IPR027417 P-loop containing nucleoside triphosphate hydrolase [G3DSA:3.40.50.300] (431-674)
  IPR027417 P-loop containing nucleoside triphosphate hydrolase [SSF52540] (425-670)
  IPR036640 ABC transporter type 1, transmembrane domain superfamily [G3DSA:1.20.1560.10] (158-430)
  IPR036640 ABC transporter type 1, transmembrane domain superfamily [SSF90123] (95-406)
  IPR039421 Type 1 protein exporter [PTHR43394] (82-673)

Secondary structure (DSSP, 8-state):
-GGGSGGG-----------GGG--------STT--GGGGS---HHHHHHHHHHS----SHHHHTT-------GGGGGTGGG----------HHHHHHHHGGGHHHHHHHHHHHHHHHHHHHHHHHHHHHHHHHHHHHHHHHHTT----GGGGHHHHHHHHHHHHHHHHHHHHHHHHHHHHHHHHHHHHHHHHHHHHHHS-HHHHHHS-HHHHHHIIIIIHHHHHHHHHHIIIIIHHHHHHHHHHHHHHHHH-HHHHHHHHHHHHHHHHHHHHHHHHHHHHHHHHHHHHHHHHHHHHHHHHTHHHHHHTT-HHHHHHHHHHHHHHHHHHHHHHHHHHHHHHHHHHHHHHHHHHHHHHHHHHHHHTTS--HHHHHHHHHHHHHHHHHHHHHHHHHHHHHHHHHHHHHHHHHHHPPPSS-SS-SBPPPGGG----EEEEEEEEE-TT-TT-EEEEEEEEEE-TT-EEEEE--TTSSHHHHHHHHTTSS--SEEEEEETTEEGGGB-HHHIIIIIEEEE-SS----SSBHHHHHHTT-TT--HHHHHHHHHHTT-HHHHTTSTTGGG-B--GGGTTS-HHHHHHHHHHHHHHH--SEEEEESTTTT--HHHHHHHHHHHHHHHTTSEEEEE---HHHHHT-SEEEEEETTEEEEEE-HHHHHHSTT-HHHHHHHHHHHT-/-GGGSGGG-TT--------GGG--------STT--GGGGS---HHHHHHHHHHS-----HHHHTT-------GGGGGTGGG----------HHHHHHHHGGGHHHHHHHHHHHHHHHHHHHHHHHHHHHHHHHHHHHHHHHHTT----GGGGHHHHHHHHHHHHHHHHHHHHHHHHHHHHHHHHHHHHHHHHHHHHHHS-HHHHHHS-HHHHHHIIIIIHHHHHHHHHHIIIIIHHHHHHHHHHHHHHHHH-HHHHHHHHHHHHHHHHHHHHHHHHHHHHHHHHHHHHHHHHHHHHHHHHTHHHHHHTT-HHHHHHHHHHHHHHHHHHHHHHHHHHHHHHHHHHHHHHHHHHHHHHHHHHHHHTTS--HHHHHHHHHHHHHHHHHHHHHHHHHHHHHHHHHHHHHHHHHHHPPPSS-SS-SBPPPGGG----EEEEEEEEE-TT-TT-EEEEEEEEEE-TT-EEEEE--TTSSHHHHHHHHTTSS--SEEEEEETTEEGGGB-HHHIIIIIEEEE-SS----SSBHHHHHHTT-TT--HHHHHHHHHHTT-HHHHTTSTTGGG-B--GGGTTS-HHHHHHHHHHHHHHH--SEEEEESTTTT--HHHHHHHHHHHHHHHTTSEEEEE---HHHHHT-SEEEEEETTEEEEEE-HHHHHHSTT-HHHHHHHHHHH--

Radius of gyration: 40.69 Å; Cα contacts (8 Å, |Δi|>4): 1902; chains: 2; bounding box: 91×133×103 Å